Protein AF-0000000078814481 (afdb_homodimer)

Sequence (990 aa):
MPIRNRPQRLQKIQFRKLKNLENLEISFENKHITGIFGTNGSGKSTILHALACLYQPVANSTRRNFKFPNFFIPTTLDLWNGSQFTIEYEMINGAAMVPERKEYKKNRDRWSPRYQTRPHREVFYIGIDSCVPDMEIESRTSRIPLIREAYDDAVLGEKIKEKLSFIMHRNYGDFINYWNERKSYKGLTYGAVQYPSLYMGAGEQRIIKFLETIYSIPDYSLILIDELDLTLHTEALLRLMQVLNDECNTRNIQIVFTSHREELLDCNFINIRHLVNDTNGKTSICLERTTPDCIKRLTGICPKPLEIMVEDNLAEALVRKILRTHNLEQSCKVSQFGSKENSYLVGAGLLLRGETLDNTLIVLDGDVDVAEAEKRTKINRVITGTDNDSQQRRDKLLSKIKQFCLPVNRKPEEFITDELKTLDDAVHSLIPHIKATGPVQDHHDLLNTPITNSGMPEQTALAEIVTLMEHRPCWANYVAEIDDWVVDKKAELGIMPIRNRPQRLQKIQFRKLKNLENLEISFENKHITGIFGTNGSGKSTILHALACLYQPVANSTRRNFKFPNFFIPTTLDLWNGSQFTIEYEMINGAAMVPERKEYKKNRDRWSPRYQTRPHREVFYIGIDSCVPDMEIESRTSRIPLIREAYDDAVLGEKIKEKLSFIMHRNYGDFINYWNERKSYKGLTYGAVQYPSLYMGAGEQRIIKFLETIYSIPDYSLILIDELDLTLHTEALLRLMQVLNDECNTRNIQIVFTSHREELLDCNFINIRHLVNDTNGKTSICLERTTPDCIKRLTGICPKPLEIMVEDNLAEALVRKILRTHNLEQSCKVSQFGSKENSYLVGAGLLLRGETLDNTLIVLDGDVDVAEAEKRTKINRVITGTDNDSQQRRDKLLSKIKQFCLPVNRKPEEFITDELKTLDDAVHSLIPHIKATGPVQDHHDLLNTPITNSGMPEQTALAEIVTLMEHRPCWANYVAEIDDWVVDKKAELGI

InterPro domains:
  IPR003593 AAA+ ATPase domain [SM00382] (30-279)
  IPR003959 ATPase, AAA-type, core [PF13304] (108-266)
  IPR027417 P-loop containing nucleoside triphosphate hydrolase [G3DSA:3.40.50.300] (9-137)
  IPR027417 P-loop containing nucleoside triphosphate hydrolase [G3DSA:3.40.50.300] (138-286)
  IPR027417 P-loop containing nucleoside triphosphate hydrolase [SSF52540] (9-283)
  IPR038729 Rad50/SbcC-type AAA domain [PF13476] (15-67)
  IPR051396 Bacterial Antiviral Defense Nuclease [PTHR43581] (9-409)

Structure (mmCIF, N/CA/C/O backbone):
data_AF-0000000078814481-model_v1
#
loop_
_entity.id
_entity.type
_entity.pdbx_description
1 polymer 'AAA+ ATPase domain-containing protein'
#
loop_
_atom_site.group_PDB
_atom_site.id
_atom_site.type_symbol
_atom_site.label_atom_id
_atom_site.label_alt_id
_atom_site.label_comp_id
_atom_site.label_asym_id
_atom_site.label_entity_id
_atom_site.label_seq_id
_atom_site.pdbx_PDB_ins_code
_atom_site.Cartn_x
_atom_site.Cartn_y
_atom_site.Cartn_z
_atom_site.occupancy
_atom_site.B_iso_or_equiv
_atom_site.auth_seq_id
_atom_site.auth_comp_id
_atom_site.auth_asym_id
_atom_site.auth_atom_id
_atom_site.pdbx_PDB_model_num
ATOM 1 N N . MET A 1 1 ? 23.047 -20.453 -36.188 1 34.91 1 MET A N 1
ATOM 2 C CA . MET A 1 1 ? 22.078 -19.359 -36.25 1 34.91 1 MET A CA 1
ATOM 3 C C . MET A 1 1 ? 21.953 -18.672 -34.906 1 34.91 1 MET A C 1
ATOM 5 O O . MET A 1 1 ? 22 -19.328 -33.844 1 34.91 1 MET A O 1
ATOM 9 N N . PRO A 1 2 ? 22.234 -17.406 -34.938 1 45.31 2 PRO A N 1
ATOM 10 C CA . PRO A 1 2 ? 22.188 -16.734 -33.656 1 45.31 2 PRO A CA 1
ATOM 11 C C . PRO A 1 2 ? 20.969 -17.125 -32.812 1 45.31 2 PRO A C 1
ATOM 13 O O . PRO A 1 2 ? 19.844 -17.156 -33.344 1 45.31 2 PRO A O 1
ATOM 16 N N . ILE A 1 3 ? 21.172 -17.938 -31.828 1 52.88 3 ILE A N 1
ATOM 17 C CA . ILE A 1 3 ? 20.109 -18.438 -30.984 1 52.88 3 ILE A CA 1
ATOM 18 C C . ILE A 1 3 ? 19.25 -17.281 -30.484 1 52.88 3 ILE A C 1
ATOM 20 O O . ILE A 1 3 ? 19.75 -16.391 -29.781 1 52.88 3 ILE A O 1
ATOM 24 N N . ARG A 1 4 ? 18.219 -16.922 -31.344 1 60.81 4 ARG A N 1
ATOM 25 C CA . ARG A 1 4 ? 17.234 -15.883 -31.047 1 60.81 4 ARG A CA 1
ATOM 26 C C . ARG A 1 4 ? 16.312 -16.312 -29.906 1 60.81 4 ARG A C 1
ATOM 28 O O . ARG A 1 4 ? 16.266 -17.5 -29.562 1 60.81 4 ARG A O 1
ATOM 35 N N . ASN A 1 5 ? 15.953 -15.352 -29.125 1 69.31 5 ASN A N 1
ATOM 36 C CA . ASN A 1 5 ? 14.93 -15.594 -28.109 1 69.31 5 ASN A CA 1
ATOM 37 C C . ASN A 1 5 ? 13.688 -16.234 -28.719 1 69.31 5 ASN A C 1
ATOM 39 O O . ASN A 1 5 ? 12.836 -15.547 -29.281 1 69.31 5 ASN A O 1
ATOM 43 N N . ARG A 1 6 ? 13.594 -17.594 -28.703 1 80.44 6 ARG A N 1
ATOM 44 C CA . ARG A 1 6 ? 12.555 -18.391 -29.344 1 80.44 6 ARG A CA 1
ATOM 45 C C . ARG A 1 6 ? 11.258 -18.328 -28.547 1 80.44 6 ARG A C 1
ATOM 47 O O . ARG A 1 6 ? 11.266 -18.031 -27.359 1 80.44 6 ARG A O 1
ATOM 54 N N . PRO A 1 7 ? 10.242 -18.531 -29.281 1 88.12 7 PRO A N 1
ATOM 55 C CA . PRO A 1 7 ? 8.961 -18.578 -28.578 1 88.12 7 PRO A CA 1
ATOM 56 C C . PRO A 1 7 ? 8.938 -19.625 -27.453 1 88.12 7 PRO A C 1
ATOM 58 O O . PRO A 1 7 ? 9.273 -20.781 -27.688 1 88.12 7 PRO A O 1
ATOM 61 N N . GLN A 1 8 ? 8.695 -19.156 -26.234 1 91.38 8 GLN A N 1
ATOM 62 C CA . GLN A 1 8 ? 8.648 -20.031 -25.078 1 91.38 8 GLN A CA 1
ATOM 63 C C . GLN A 1 8 ? 7.816 -19.406 -23.953 1 91.38 8 GLN A C 1
ATOM 65 O O . GLN A 1 8 ? 7.535 -18.203 -23.984 1 91.38 8 GLN A O 1
ATOM 70 N N . ARG A 1 9 ? 7.434 -20.297 -23.031 1 94.25 9 ARG A N 1
ATOM 71 C CA . ARG A 1 9 ? 6.621 -19.844 -21.906 1 94.25 9 ARG A CA 1
ATOM 72 C C . ARG A 1 9 ? 6.824 -20.734 -20.688 1 94.25 9 ARG A C 1
ATOM 74 O O . ARG A 1 9 ? 6.816 -21.953 -20.797 1 94.25 9 ARG A O 1
ATOM 81 N N . LEU A 1 10 ? 7.113 -20.094 -19.625 1 96.62 10 LEU A N 1
ATOM 82 C CA . LEU A 1 10 ? 7.168 -20.812 -18.359 1 96.62 10 LEU A CA 1
ATOM 83 C C . LEU A 1 10 ? 5.766 -21.141 -17.859 1 96.62 10 LEU A C 1
ATOM 85 O O . LEU A 1 10 ? 4.91 -20.25 -17.766 1 96.62 10 LEU A O 1
ATOM 89 N N . GLN A 1 11 ? 5.57 -22.375 -17.516 1 95.06 11 GLN A N 1
ATOM 90 C CA . GLN A 1 11 ? 4.227 -22.812 -17.156 1 95.06 11 GLN A CA 1
ATOM 91 C C . GLN A 1 11 ? 4.098 -23.016 -15.641 1 95.06 11 GLN A C 1
ATOM 93 O O . GLN A 1 11 ? 3.098 -22.625 -15.039 1 95.06 11 GLN A O 1
ATOM 98 N N . LYS A 1 12 ? 5.105 -23.703 -15.156 1 95 12 LYS A N 1
ATOM 99 C CA . LYS A 1 12 ? 5 -24.062 -13.75 1 95 12 LYS A CA 1
ATOM 100 C C . LYS A 1 12 ? 6.383 -24.234 -13.125 1 95 12 LYS A C 1
ATOM 102 O O . LYS A 1 12 ? 7.348 -24.547 -13.82 1 95 12 LYS A O 1
ATOM 107 N N . ILE A 1 13 ? 6.398 -23.984 -11.852 1 95.94 13 ILE A N 1
ATOM 108 C CA . ILE A 1 13 ? 7.574 -24.328 -11.055 1 95.94 13 ILE A CA 1
ATOM 109 C C . ILE A 1 13 ? 7.148 -25.062 -9.797 1 95.94 13 ILE A C 1
ATOM 111 O O . ILE A 1 13 ? 6.141 -24.734 -9.172 1 95.94 13 ILE A O 1
ATOM 115 N N . GLN A 1 14 ? 7.832 -26.109 -9.492 1 94.62 14 GLN A N 1
ATOM 116 C CA . GLN A 1 14 ? 7.555 -26.922 -8.312 1 94.62 14 GLN A CA 1
ATOM 117 C C . GLN A 1 14 ? 8.773 -27 -7.398 1 94.62 14 GLN A C 1
ATOM 119 O O . GLN A 1 14 ? 9.805 -27.562 -7.773 1 94.62 14 GLN A O 1
ATOM 124 N N . PHE A 1 15 ? 8.609 -26.484 -6.227 1 93.69 15 PHE A N 1
ATOM 125 C CA . PHE A 1 15 ? 9.688 -26.531 -5.238 1 93.69 15 PHE A CA 1
ATOM 126 C C . PHE A 1 15 ? 9.539 -27.75 -4.336 1 93.69 15 PHE A C 1
ATOM 128 O O . PHE A 1 15 ? 8.508 -27.922 -3.674 1 93.69 15 PHE A O 1
ATOM 135 N N . ARG A 1 16 ? 10.477 -28.594 -4.309 1 91.88 16 ARG A N 1
ATOM 136 C CA . ARG A 1 16 ? 10.562 -29.594 -3.258 1 91.88 16 ARG A CA 1
ATOM 137 C C . ARG A 1 16 ? 11.117 -29 -1.969 1 91.88 16 ARG A C 1
ATOM 139 O O . ARG A 1 16 ? 10.531 -29.172 -0.897 1 91.88 16 ARG A O 1
ATOM 146 N N . LYS A 1 17 ? 12.25 -28.344 -2.201 1 90.81 17 LYS A N 1
ATOM 147 C CA . LYS A 1 17 ? 12.867 -27.641 -1.073 1 90.81 17 LYS A CA 1
ATOM 148 C C . LYS A 1 17 ? 13.766 -26.516 -1.55 1 90.81 17 LYS A C 1
ATOM 150 O O . LYS A 1 17 ? 14.609 -26.703 -2.424 1 90.81 17 LYS A O 1
ATOM 155 N N . LEU A 1 18 ? 13.57 -25.375 -0.99 1 91.5 18 LEU A N 1
ATOM 156 C CA . LEU A 1 18 ? 14.422 -24.203 -1.181 1 91.5 18 LEU A CA 1
ATOM 157 C C . LEU A 1 18 ? 14.164 -23.156 -0.099 1 91.5 18 LEU A C 1
ATOM 159 O O . LEU A 1 18 ? 13.109 -22.516 -0.085 1 91.5 18 LEU A O 1
ATOM 163 N N . LYS A 1 19 ? 15.094 -22.969 0.7 1 87.31 19 LYS A N 1
ATOM 164 C CA . LYS A 1 19 ? 14.93 -22.062 1.837 1 87.31 19 LYS A CA 1
ATOM 165 C C . LYS A 1 19 ? 13.672 -22.406 2.627 1 87.31 19 LYS A C 1
ATOM 167 O O . LYS A 1 19 ? 13.516 -23.516 3.117 1 87.31 19 LYS A O 1
ATOM 172 N N . ASN A 1 20 ? 12.727 -21.453 2.646 1 81.06 20 ASN A N 1
ATOM 173 C CA . ASN A 1 20 ? 11.516 -21.688 3.424 1 81.06 20 ASN A CA 1
ATOM 174 C C . ASN A 1 20 ? 10.383 -22.219 2.551 1 81.06 20 ASN A C 1
ATOM 176 O O . ASN A 1 20 ? 9.25 -22.359 3.016 1 81.06 20 ASN A O 1
ATOM 180 N N . LEU A 1 21 ? 10.719 -22.516 1.356 1 87.69 21 LEU A N 1
ATOM 181 C CA . LEU A 1 21 ? 9.742 -23.094 0.438 1 87.69 21 LEU A CA 1
ATOM 182 C C . LEU A 1 21 ? 9.812 -24.609 0.45 1 87.69 21 LEU A C 1
ATOM 184 O O . LEU A 1 21 ? 10.852 -25.203 0.132 1 87.69 21 LEU A O 1
ATOM 188 N N . GLU A 1 22 ? 8.758 -25.188 0.791 1 85.06 22 GLU A N 1
ATOM 189 C CA . GLU A 1 22 ? 8.695 -26.641 0.836 1 85.06 22 GLU A CA 1
ATOM 190 C C . GLU A 1 22 ? 7.434 -27.172 0.16 1 85.06 22 GLU A C 1
ATOM 192 O O . GLU A 1 22 ? 6.324 -26.781 0.523 1 85.06 22 GLU A O 1
ATOM 197 N N . ASN A 1 23 ? 7.621 -28.016 -0.829 1 83.31 23 ASN A N 1
ATOM 198 C CA . ASN A 1 23 ? 6.531 -28.656 -1.556 1 83.31 23 ASN A CA 1
ATOM 199 C C . ASN A 1 23 ? 5.516 -27.641 -2.059 1 83.31 23 ASN A C 1
ATOM 201 O O . ASN A 1 23 ? 4.32 -27.75 -1.774 1 83.31 23 ASN A O 1
ATOM 205 N N . LEU A 1 24 ? 6.02 -26.719 -2.756 1 86.44 24 LEU A N 1
ATOM 206 C CA . LEU A 1 24 ? 5.207 -25.625 -3.266 1 86.44 24 LEU A CA 1
ATOM 207 C C . LEU A 1 24 ? 5.164 -25.641 -4.789 1 86.44 24 LEU A C 1
ATOM 209 O O . LEU A 1 24 ? 6.191 -25.828 -5.441 1 86.44 24 LEU A O 1
ATOM 213 N N . GLU A 1 25 ? 3.988 -25.547 -5.289 1 88.06 25 GLU A N 1
ATOM 214 C CA . GLU A 1 25 ? 3.807 -25.438 -6.734 1 88.06 25 GLU A CA 1
ATOM 215 C C . GLU A 1 25 ? 3.188 -24.094 -7.113 1 88.06 25 GLU A C 1
ATOM 217 O O . GLU A 1 25 ? 2.252 -23.625 -6.461 1 88.06 25 GLU A O 1
ATOM 222 N N . ILE A 1 26 ? 3.762 -23.469 -8.102 1 91.31 26 ILE A N 1
ATOM 223 C CA . ILE A 1 26 ? 3.232 -22.203 -8.609 1 91.31 26 ILE A CA 1
ATOM 224 C C . ILE A 1 26 ? 2.98 -22.328 -10.109 1 91.31 26 ILE A C 1
ATOM 226 O O . ILE A 1 26 ? 3.881 -22.688 -10.875 1 91.31 26 ILE A O 1
ATOM 230 N N . SER A 1 27 ? 1.81 -22 -10.5 1 90.88 27 SER A N 1
ATOM 231 C CA . SER A 1 27 ? 1.449 -22.016 -11.914 1 90.88 27 SER A CA 1
ATOM 232 C C . SER A 1 27 ? 1.473 -20.609 -12.516 1 90.88 27 SER A C 1
ATOM 234 O O . SER A 1 27 ? 1.022 -19.656 -11.883 1 90.88 27 SER A O 1
ATOM 236 N N . PHE A 1 28 ? 2.09 -20.484 -13.648 1 93.56 28 PHE A N 1
ATOM 237 C CA . PHE A 1 28 ? 2.139 -19.219 -14.367 1 93.56 28 PHE A CA 1
ATOM 238 C C . PHE A 1 28 ? 1.209 -19.234 -15.57 1 93.56 28 PHE A C 1
ATOM 240 O O . PHE A 1 28 ? 1.354 -18.422 -16.484 1 93.56 28 PHE A O 1
ATOM 247 N N . GLU A 1 29 ? 0.263 -20.094 -15.555 1 78.56 29 GLU A N 1
ATOM 248 C CA . GLU A 1 29 ? -0.56 -20.344 -16.734 1 78.56 29 GLU A CA 1
ATOM 249 C C . GLU A 1 29 ? -1.595 -19.234 -16.938 1 78.56 29 GLU A C 1
ATOM 251 O O . GLU A 1 29 ? -1.829 -18.438 -16.031 1 78.56 29 GLU A O 1
ATOM 256 N N . ASN A 1 30 ? -2.031 -18.984 -18.172 1 78.44 30 ASN A N 1
ATOM 257 C CA . ASN A 1 30 ? -3.211 -18.25 -18.641 1 78.44 30 ASN A CA 1
ATOM 258 C C . ASN A 1 30 ? -2.936 -16.766 -18.766 1 78.44 30 ASN A C 1
ATOM 260 O O . ASN A 1 30 ? -3.611 -16.062 -19.531 1 78.44 30 ASN A O 1
ATOM 264 N N . LYS A 1 31 ? -1.973 -16.266 -17.922 1 90.56 31 LYS A N 1
ATOM 265 C CA . LYS A 1 31 ? -1.727 -14.828 -17.984 1 90.56 31 LYS A CA 1
ATOM 266 C C . LYS A 1 31 ? -0.24 -14.531 -18.172 1 90.56 31 LYS A C 1
ATOM 268 O O . LYS A 1 31 ? 0.609 -15.344 -17.812 1 90.56 31 LYS A O 1
ATOM 273 N N . HIS A 1 32 ? 0.032 -13.414 -18.75 1 95.94 32 HIS A N 1
ATOM 274 C CA . HIS A 1 32 ? 1.415 -13.016 -18.984 1 95.94 32 HIS A CA 1
ATOM 275 C C . HIS A 1 32 ? 2.033 -12.406 -17.734 1 95.94 32 HIS A C 1
ATOM 277 O O . HIS A 1 32 ? 3.256 -12.414 -17.578 1 95.94 32 HIS A O 1
ATOM 283 N N . ILE A 1 33 ? 1.183 -11.891 -16.938 1 97.56 33 ILE A N 1
ATOM 284 C CA . ILE A 1 33 ? 1.671 -11.242 -15.727 1 97.56 33 ILE A CA 1
ATOM 285 C C . ILE A 1 33 ? 1.228 -12.047 -14.5 1 97.56 33 ILE A C 1
ATOM 287 O O . ILE A 1 33 ? 0.04 -12.336 -14.336 1 97.56 33 ILE A O 1
ATOM 291 N N . THR A 1 34 ? 2.174 -12.461 -13.695 1 96.75 34 THR A N 1
ATOM 292 C CA . THR A 1 34 ? 1.896 -13.172 -12.445 1 96.75 34 THR A CA 1
ATOM 293 C C . THR A 1 34 ? 2.379 -12.359 -11.25 1 96.75 34 THR A C 1
ATOM 295 O O . THR A 1 34 ? 3.518 -11.883 -11.227 1 96.75 34 THR A O 1
ATOM 298 N N . GLY A 1 35 ? 1.509 -12.109 -10.352 1 95.38 35 GLY A N 1
ATOM 299 C CA . GLY A 1 35 ? 1.856 -11.453 -9.094 1 95.38 35 GLY A CA 1
ATOM 300 C C . GLY A 1 35 ? 1.921 -12.414 -7.926 1 95.38 35 GLY A C 1
ATOM 301 O O . GLY A 1 35 ? 0.974 -13.164 -7.676 1 95.38 35 GLY A O 1
ATOM 302 N N . ILE A 1 36 ? 3.018 -12.445 -7.223 1 93.88 36 ILE A N 1
ATOM 303 C CA . ILE A 1 36 ? 3.209 -13.266 -6.031 1 93.88 36 ILE A CA 1
ATOM 304 C C . ILE A 1 36 ? 3.016 -12.406 -4.781 1 93.88 36 ILE A C 1
ATOM 306 O O . ILE A 1 36 ? 3.736 -11.43 -4.57 1 93.88 36 ILE A O 1
ATOM 310 N N . PHE A 1 37 ? 2.064 -12.766 -3.996 1 89.12 37 PHE A N 1
ATOM 311 C CA . PHE A 1 37 ? 1.731 -12.047 -2.771 1 89.12 37 PHE A CA 1
ATOM 312 C C . PHE A 1 37 ? 1.938 -12.93 -1.55 1 89.12 37 PHE A C 1
ATOM 314 O O . PHE A 1 37 ? 1.994 -14.156 -1.668 1 89.12 37 PHE A O 1
ATOM 321 N N . GLY A 1 38 ? 2.059 -12.281 -0.408 1 85.38 38 GLY A N 1
ATOM 322 C CA . GLY A 1 38 ? 2.268 -12.984 0.85 1 85.38 38 GLY A CA 1
ATOM 323 C C . GLY A 1 38 ? 2.83 -12.094 1.941 1 85.38 38 GLY A C 1
ATOM 324 O O . GLY A 1 38 ? 3.271 -10.969 1.672 1 85.38 38 GLY A O 1
ATOM 325 N N . THR A 1 39 ? 2.855 -12.609 3.102 1 83.88 39 THR A N 1
ATOM 326 C CA . THR A 1 39 ? 3.396 -11.859 4.23 1 83.88 39 THR A CA 1
ATOM 327 C C . THR A 1 39 ? 4.918 -11.797 4.156 1 83.88 39 THR A C 1
ATOM 329 O O . THR A 1 39 ? 5.531 -12.43 3.297 1 83.88 39 THR A O 1
ATOM 332 N N . ASN A 1 40 ? 5.473 -11.008 5.02 1 85.56 40 ASN A N 1
ATOM 333 C CA . ASN A 1 40 ? 6.93 -10.93 5.062 1 85.56 40 ASN A CA 1
ATOM 334 C C . ASN A 1 40 ? 7.551 -12.266 5.438 1 85.56 40 ASN A C 1
ATOM 336 O O . ASN A 1 40 ? 7.09 -12.938 6.363 1 85.56 40 ASN A O 1
ATOM 340 N N . GLY A 1 41 ? 8.484 -12.672 4.652 1 83.62 41 GLY A N 1
ATOM 341 C CA . GLY A 1 41 ? 9.18 -13.914 4.941 1 83.62 41 GLY A CA 1
ATOM 342 C C . GLY A 1 41 ? 8.5 -15.133 4.336 1 83.62 41 GLY A C 1
ATOM 343 O O . GLY A 1 41 ? 8.914 -16.266 4.586 1 83.62 41 GLY A O 1
ATOM 344 N N . SER A 1 42 ? 7.559 -14.938 3.531 1 85.31 42 SER A N 1
ATOM 345 C CA . SER A 1 42 ? 6.816 -16.062 2.969 1 85.31 42 SER A CA 1
ATOM 346 C C . SER A 1 42 ? 7.59 -16.719 1.832 1 85.31 42 SER A C 1
ATOM 348 O O . SER A 1 42 ? 7.258 -17.828 1.407 1 85.31 42 SER A O 1
ATOM 350 N N . GLY A 1 43 ? 8.57 -16.031 1.28 1 90.88 43 GLY A N 1
ATOM 351 C CA . GLY A 1 43 ? 9.398 -16.625 0.248 1 90.88 43 GLY A CA 1
ATOM 352 C C . GLY A 1 43 ? 9.211 -15.992 -1.115 1 90.88 43 GLY A C 1
ATOM 353 O O . GLY A 1 43 ? 9.672 -16.531 -2.125 1 90.88 43 GLY A O 1
ATOM 354 N N . LYS A 1 44 ? 8.57 -14.844 -1.187 1 93.69 44 LYS A N 1
ATOM 355 C CA . LYS A 1 44 ? 8.289 -14.172 -2.449 1 93.69 44 LYS A CA 1
ATOM 356 C C . LYS A 1 44 ? 9.57 -13.914 -3.236 1 93.69 44 LYS A C 1
ATOM 358 O O . LYS A 1 44 ? 9.664 -14.266 -4.414 1 93.69 44 LYS A O 1
ATOM 363 N N . SER A 1 45 ? 10.57 -13.305 -2.586 1 95.12 45 SER A N 1
ATOM 364 C CA . SER A 1 45 ? 11.82 -12.977 -3.262 1 95.12 45 SER A CA 1
ATOM 365 C C . SER A 1 45 ? 12.594 -14.234 -3.641 1 95.12 45 SER A C 1
ATOM 367 O O . SER A 1 45 ? 13.258 -14.273 -4.68 1 95.12 45 SER A O 1
ATOM 369 N N . THR A 1 46 ? 12.5 -15.266 -2.816 1 94.25 46 THR A N 1
ATOM 370 C CA . THR A 1 46 ? 13.164 -16.531 -3.094 1 94.25 46 THR A CA 1
ATOM 371 C C . THR A 1 46 ? 12.688 -17.109 -4.422 1 94.25 46 THR A C 1
ATOM 373 O O . THR A 1 46 ? 13.492 -17.625 -5.207 1 94.25 46 THR A O 1
ATOM 376 N N . ILE A 1 47 ? 11.43 -17.031 -4.602 1 96.38 47 ILE A N 1
ATOM 377 C CA . ILE A 1 47 ? 10.852 -17.547 -5.844 1 96.38 47 ILE A CA 1
ATOM 378 C C . ILE A 1 47 ? 11.422 -16.766 -7.031 1 96.38 47 ILE A C 1
ATOM 380 O O . ILE A 1 47 ? 11.828 -17.359 -8.031 1 96.38 47 ILE A O 1
ATOM 384 N N . LEU A 1 48 ? 11.477 -15.477 -6.938 1 97.56 48 LEU A N 1
ATOM 385 C CA . LEU A 1 48 ? 12 -14.648 -8.016 1 97.56 48 LEU A CA 1
ATOM 386 C C . LEU A 1 48 ? 13.469 -14.977 -8.289 1 97.56 48 LEU A C 1
ATOM 388 O O . LEU A 1 48 ? 13.891 -15.031 -9.453 1 97.56 48 LEU A O 1
ATOM 392 N N . HIS A 1 49 ? 14.188 -15.18 -7.227 1 96.44 49 HIS A N 1
ATOM 393 C CA . HIS A 1 49 ? 15.609 -15.5 -7.359 1 96.44 49 HIS A CA 1
ATOM 394 C C . HIS A 1 49 ? 15.805 -16.844 -8.07 1 96.44 49 HIS A C 1
ATOM 396 O O . HIS A 1 49 ? 16.688 -16.969 -8.914 1 96.44 49 HIS A O 1
ATOM 402 N N . ALA A 1 50 ? 15.008 -17.766 -7.73 1 96.75 50 ALA A N 1
ATOM 403 C CA . ALA A 1 50 ? 15.062 -19.062 -8.406 1 96.75 50 ALA A CA 1
ATOM 404 C C . ALA A 1 50 ? 14.766 -18.922 -9.898 1 96.75 50 ALA A C 1
ATOM 406 O O . ALA A 1 50 ? 15.477 -19.469 -10.734 1 96.75 50 ALA A O 1
ATOM 407 N N . LEU A 1 51 ? 13.766 -18.141 -10.164 1 97.62 51 LEU A N 1
ATOM 408 C CA . LEU A 1 51 ? 13.367 -17.938 -11.555 1 97.62 51 LEU A CA 1
ATOM 409 C C . LEU A 1 51 ? 14.477 -17.25 -12.344 1 97.62 51 LEU A C 1
ATOM 411 O O . LEU A 1 51 ? 14.672 -17.547 -13.531 1 97.62 51 LEU A O 1
ATOM 415 N N . ALA A 1 52 ? 15.156 -16.375 -11.719 1 96.75 52 ALA A N 1
ATOM 416 C CA . ALA A 1 52 ? 16.219 -15.641 -12.375 1 96.75 52 ALA A CA 1
ATOM 417 C C . ALA A 1 52 ? 17.344 -16.578 -12.836 1 96.75 52 ALA A C 1
ATOM 419 O O . ALA A 1 52 ? 18.016 -16.312 -13.836 1 96.75 52 ALA A O 1
ATOM 420 N N . CYS A 1 53 ? 17.516 -17.688 -12.195 1 95.62 53 CYS A N 1
ATOM 421 C CA . CYS A 1 53 ? 18.656 -18.562 -12.43 1 95.62 53 CYS A CA 1
ATOM 422 C C . CYS A 1 53 ? 18.281 -19.688 -13.391 1 95.62 53 CYS A C 1
ATOM 424 O O . CYS A 1 53 ? 19.109 -20.531 -13.727 1 95.62 53 CYS A O 1
ATOM 426 N N . LEU A 1 54 ? 17.094 -19.703 -13.914 1 95.75 54 LEU A N 1
ATOM 427 C CA . LEU A 1 54 ? 16.578 -20.844 -14.688 1 95.75 54 LEU A CA 1
ATOM 428 C C . LEU A 1 54 ? 17.234 -20.891 -16.062 1 95.75 54 LEU A C 1
ATOM 430 O O . LEU A 1 54 ? 17.375 -21.969 -16.641 1 95.75 54 LEU A O 1
ATOM 434 N N . TYR A 1 55 ? 17.578 -19.703 -16.562 1 94.38 55 TYR A N 1
ATOM 435 C CA . TYR A 1 55 ? 17.906 -19.625 -17.984 1 94.38 55 TYR A CA 1
ATOM 436 C C . TYR A 1 55 ? 19.312 -19.062 -18.188 1 94.38 55 TYR A C 1
ATOM 438 O O . TYR A 1 55 ? 19.922 -18.547 -17.25 1 94.38 55 TYR A O 1
ATOM 446 N N . GLN A 1 56 ? 19.844 -19.25 -19.344 1 93 56 GLN A N 1
ATOM 447 C CA . GLN A 1 56 ? 21.047 -18.562 -19.828 1 93 56 GLN A CA 1
ATOM 448 C C . GLN A 1 56 ? 20.703 -17.625 -20.984 1 93 56 GLN A C 1
ATOM 450 O O . GLN A 1 56 ? 19.766 -17.875 -21.75 1 93 56 GLN A O 1
ATOM 455 N N . PRO A 1 57 ? 21.438 -16.562 -21.016 1 91.69 57 PRO A N 1
ATOM 456 C CA . PRO A 1 57 ? 21.156 -15.633 -22.109 1 91.69 57 PRO A CA 1
ATOM 457 C C . PRO A 1 57 ? 21.422 -16.234 -23.484 1 91.69 57 PRO A C 1
ATOM 459 O O . PRO A 1 57 ? 22.156 -17.219 -23.594 1 91.69 57 PRO A O 1
ATOM 462 N N . VAL A 1 58 ? 20.766 -15.648 -24.453 1 87.31 58 VAL A N 1
ATOM 463 C CA . VAL A 1 58 ? 20.969 -16.094 -25.828 1 87.31 58 VAL A CA 1
ATOM 464 C C . VAL A 1 58 ? 22.375 -15.719 -26.281 1 87.31 58 VAL A C 1
ATOM 466 O O . VAL A 1 58 ? 23.031 -14.867 -25.672 1 87.31 58 VAL A O 1
ATOM 469 N N . ALA A 1 59 ? 22.812 -16.344 -27.297 1 78.19 59 ALA A N 1
ATOM 470 C CA . ALA A 1 59 ? 24.172 -16.156 -27.797 1 78.19 59 ALA A CA 1
ATOM 471 C C . ALA A 1 59 ? 24.406 -14.695 -28.188 1 78.19 59 ALA A C 1
ATOM 473 O O . ALA A 1 59 ? 23.547 -14.055 -28.781 1 78.19 59 ALA A O 1
ATOM 474 N N . ASN A 1 60 ? 25.484 -14.023 -27.781 1 72.88 60 ASN A N 1
ATOM 475 C CA . ASN A 1 60 ? 25.906 -12.664 -28.094 1 72.88 60 ASN A CA 1
ATOM 476 C C . ASN A 1 60 ? 25.141 -11.625 -27.297 1 72.88 60 ASN A C 1
ATOM 478 O O . ASN A 1 60 ? 25.125 -10.445 -27.641 1 72.88 60 ASN A O 1
ATOM 482 N N . SER A 1 61 ? 24.375 -12.25 -26.391 1 78.56 61 SER A N 1
ATOM 483 C CA . SER A 1 61 ? 23.672 -11.297 -25.547 1 78.56 61 SER A CA 1
ATOM 484 C C . SER A 1 61 ? 24.625 -10.609 -24.562 1 78.56 61 SER A C 1
ATOM 486 O O . SER A 1 61 ? 25.578 -11.227 -24.078 1 78.56 61 SER A O 1
ATOM 488 N N . THR A 1 62 ? 24.484 -9.352 -24.375 1 71.94 62 THR A N 1
ATOM 489 C CA . THR A 1 62 ? 25.281 -8.586 -23.422 1 71.94 62 THR A CA 1
ATOM 490 C C . THR A 1 62 ? 24.609 -8.562 -22.062 1 71.94 62 THR A C 1
ATOM 492 O O . THR A 1 62 ? 25.125 -7.938 -21.125 1 71.94 62 THR A O 1
ATOM 495 N N . ARG A 1 63 ? 23.688 -9.375 -22.016 1 77 63 ARG A N 1
ATOM 496 C CA . ARG A 1 63 ? 22.922 -9.305 -20.766 1 77 63 ARG A CA 1
ATOM 497 C C . ARG A 1 63 ? 23.531 -10.227 -19.719 1 77 63 ARG A C 1
ATOM 499 O O . ARG A 1 63 ? 24.312 -11.125 -20.031 1 77 63 ARG A O 1
ATOM 506 N N . ARG A 1 64 ? 23.109 -9.938 -18.531 1 83.5 64 ARG A N 1
ATOM 507 C CA . ARG A 1 64 ? 23.688 -10.633 -17.391 1 83.5 64 ARG A CA 1
ATOM 508 C C . ARG A 1 64 ? 23.203 -12.078 -17.328 1 83.5 64 ARG A C 1
ATOM 510 O O . ARG A 1 64 ? 22.031 -12.352 -17.547 1 83.5 64 ARG A O 1
ATOM 517 N N . ASN A 1 65 ? 24.094 -12.953 -17.203 1 90.38 65 ASN A N 1
ATOM 518 C CA . ASN A 1 65 ? 23.812 -14.359 -16.938 1 90.38 65 ASN A CA 1
ATOM 519 C C . ASN A 1 65 ? 23.703 -14.633 -15.438 1 90.38 65 ASN A C 1
ATOM 521 O O . ASN A 1 65 ? 24.703 -14.867 -14.766 1 90.38 65 ASN A O 1
ATOM 525 N N . PHE A 1 66 ? 22.5 -14.641 -14.984 1 91.88 66 PHE A N 1
ATOM 526 C CA . PHE A 1 66 ? 22.266 -14.828 -13.555 1 91.88 66 PHE A CA 1
ATOM 527 C C . PHE A 1 66 ? 22.578 -16.266 -13.141 1 91.88 66 PHE A C 1
ATOM 529 O O . PHE A 1 66 ? 22.078 -17.203 -13.742 1 91.88 66 PHE A O 1
ATOM 536 N N . LYS A 1 67 ? 23.422 -16.328 -12.156 1 92.38 67 LYS A N 1
ATOM 537 C CA . LYS A 1 67 ? 23.781 -17.625 -11.578 1 92.38 67 LYS A CA 1
ATOM 538 C C . LYS A 1 67 ? 23.297 -17.734 -10.133 1 92.38 67 LYS A C 1
ATOM 540 O O . LYS A 1 67 ? 22.938 -16.719 -9.516 1 92.38 67 LYS A O 1
ATOM 545 N N . PHE A 1 68 ? 23.266 -18.938 -9.664 1 92.56 68 PHE A N 1
ATOM 546 C CA . PHE A 1 68 ? 22.703 -19.188 -8.344 1 92.56 68 PHE A CA 1
ATOM 547 C C . PHE A 1 68 ? 23.453 -18.406 -7.273 1 92.56 68 PHE A C 1
ATOM 549 O O . PHE A 1 68 ? 22.828 -17.828 -6.375 1 92.56 68 PHE A O 1
ATOM 556 N N . PRO A 1 69 ? 24.766 -18.281 -7.316 1 90.19 69 PRO A N 1
ATOM 557 C CA . PRO A 1 69 ? 25.484 -17.562 -6.262 1 90.19 69 PRO A CA 1
ATOM 558 C C . PRO A 1 69 ? 25.172 -16.062 -6.25 1 90.19 69 PRO A C 1
ATOM 560 O O . PRO A 1 69 ? 25.469 -15.375 -5.273 1 90.19 69 PRO A O 1
ATOM 563 N N . ASN A 1 70 ? 24.609 -15.57 -7.34 1 90.81 70 ASN A N 1
ATOM 564 C CA . ASN A 1 70 ? 24.219 -14.164 -7.363 1 90.81 70 ASN A CA 1
ATOM 565 C C . ASN A 1 70 ? 23.094 -13.875 -6.359 1 90.81 70 ASN A C 1
ATOM 567 O O . ASN A 1 70 ? 22.984 -12.75 -5.852 1 90.81 70 ASN A O 1
ATOM 571 N N . PHE A 1 71 ? 22.266 -14.914 -6.145 1 91.75 71 PHE A N 1
ATOM 572 C CA . PHE A 1 71 ? 21.109 -14.719 -5.289 1 91.75 71 PHE A CA 1
ATOM 573 C C . PHE A 1 71 ? 21.188 -15.602 -4.051 1 91.75 71 PHE A C 1
ATOM 575 O O . PHE A 1 71 ? 20.672 -15.242 -2.99 1 91.75 71 PHE A O 1
ATOM 582 N N . PHE A 1 72 ? 21.734 -16.703 -4.227 1 91.44 72 PHE A N 1
ATOM 583 C CA . PHE A 1 72 ? 21.938 -17.672 -3.15 1 91.44 72 PHE A CA 1
ATOM 584 C C . PHE A 1 72 ? 23.406 -17.781 -2.785 1 91.44 72 PHE A C 1
ATOM 586 O O . PHE A 1 72 ? 24.031 -18.828 -2.986 1 91.44 72 PHE A O 1
ATOM 593 N N . ILE A 1 73 ? 23.828 -16.781 -2.154 1 89.06 73 ILE A N 1
ATOM 594 C CA . ILE A 1 73 ? 25.25 -16.625 -1.858 1 89.06 73 ILE A CA 1
ATOM 595 C C . ILE A 1 73 ? 25.703 -17.75 -0.922 1 89.06 73 ILE A C 1
ATOM 597 O O . ILE A 1 73 ? 25.109 -17.953 0.142 1 89.06 73 ILE A O 1
ATOM 601 N N . PRO A 1 74 ? 26.719 -18.422 -1.331 1 88.5 74 PRO A N 1
ATOM 602 C CA . PRO A 1 74 ? 27.203 -19.484 -0.458 1 88.5 74 PRO A CA 1
ATOM 603 C C . PRO A 1 74 ? 27.953 -18.953 0.759 1 88.5 74 PRO A C 1
ATOM 605 O O . PRO A 1 74 ? 28.766 -18.031 0.635 1 88.5 74 PRO A O 1
ATOM 608 N N . THR A 1 75 ? 27.641 -19.453 1.834 1 87.38 75 THR A N 1
ATOM 609 C CA . THR A 1 75 ? 28.344 -19.141 3.072 1 87.38 75 THR A CA 1
ATOM 610 C C . THR A 1 75 ? 28.734 -20.406 3.824 1 87.38 75 THR A C 1
ATOM 612 O O . THR A 1 75 ? 28.453 -21.516 3.365 1 87.38 75 THR A O 1
ATOM 615 N N . THR A 1 76 ? 29.375 -20.219 4.945 1 86.75 76 THR A N 1
ATOM 616 C CA . THR A 1 76 ? 29.828 -21.359 5.754 1 86.75 76 THR A CA 1
ATOM 617 C C . THR A 1 76 ? 28.641 -22.078 6.387 1 86.75 76 THR A C 1
ATOM 619 O O . THR A 1 76 ? 28.781 -23.203 6.871 1 86.75 76 THR A O 1
ATOM 622 N N . LEU A 1 77 ? 27.516 -21.484 6.348 1 83.5 77 LEU A N 1
ATOM 623 C CA . LEU A 1 77 ? 26.328 -22.094 6.961 1 83.5 77 LEU A CA 1
ATOM 624 C C . LEU A 1 77 ? 25.734 -23.156 6.043 1 83.5 77 LEU A C 1
ATOM 626 O O . LEU A 1 77 ? 24.953 -24 6.492 1 83.5 77 LEU A O 1
ATOM 630 N N . ASP A 1 78 ? 26 -23.156 4.777 1 77.5 78 ASP A N 1
ATOM 631 C CA . ASP A 1 78 ? 25.609 -24.156 3.777 1 77.5 78 ASP A CA 1
ATOM 632 C C . ASP A 1 78 ? 24.109 -24.422 3.838 1 77.5 78 ASP A C 1
ATOM 634 O O . ASP A 1 78 ? 23.688 -25.578 3.904 1 77.5 78 ASP A O 1
ATOM 638 N N . LEU A 1 79 ? 23.359 -23.453 3.82 1 79.69 79 LEU A N 1
ATOM 639 C CA . LEU A 1 79 ? 21.922 -23.562 4.043 1 79.69 79 LEU A CA 1
ATOM 640 C C . LEU A 1 79 ? 21.203 -23.984 2.77 1 79.69 79 LEU A C 1
ATOM 642 O O . LEU A 1 79 ? 20.031 -24.375 2.812 1 79.69 79 LEU A O 1
ATOM 646 N N . TRP A 1 80 ? 21.906 -23.984 1.656 1 85.44 80 TRP A N 1
ATOM 647 C CA . TRP A 1 80 ? 21.234 -24.25 0.387 1 85.44 80 TRP A CA 1
ATOM 648 C C . TRP A 1 80 ? 21.344 -25.734 0.022 1 85.44 80 TRP A C 1
ATOM 650 O O . TRP A 1 80 ? 20.703 -26.188 -0.933 1 85.44 80 TRP A O 1
ATOM 660 N N . ASN A 1 81 ? 22.109 -26.453 0.745 1 85.88 81 ASN A N 1
ATOM 661 C CA . ASN A 1 81 ? 22.266 -27.875 0.453 1 85.88 81 ASN A CA 1
ATOM 662 C C . ASN A 1 81 ? 20.922 -28.609 0.559 1 85.88 81 ASN A C 1
ATOM 664 O O . ASN A 1 81 ? 20.156 -28.359 1.479 1 85.88 81 ASN A O 1
ATOM 668 N N . GLY A 1 82 ? 20.656 -29.406 -0.479 1 87.44 82 GLY A N 1
ATOM 669 C CA . GLY A 1 82 ? 19.422 -30.172 -0.485 1 87.44 82 GLY A CA 1
ATOM 670 C C . GLY A 1 82 ? 18.297 -29.469 -1.213 1 87.44 82 GLY A C 1
ATOM 671 O O . GLY A 1 82 ? 17.203 -30.031 -1.38 1 87.44 82 GLY A O 1
ATOM 672 N N . SER A 1 83 ? 18.531 -28.297 -1.681 1 92.38 83 SER A N 1
ATOM 673 C CA . SER A 1 83 ? 17.531 -27.562 -2.449 1 92.38 83 SER A CA 1
ATOM 674 C C . SER A 1 83 ? 17.219 -28.266 -3.766 1 92.38 83 SER A C 1
ATOM 676 O O . SER A 1 83 ? 18.109 -28.844 -4.398 1 92.38 83 SER A O 1
ATOM 678 N N . GLN A 1 84 ? 15.945 -28.344 -4.105 1 95.12 84 GLN A N 1
ATOM 679 C CA . GLN A 1 84 ? 15.5 -29 -5.332 1 95.12 84 GLN A CA 1
ATOM 680 C C . GLN A 1 84 ? 14.18 -28.406 -5.824 1 95.12 84 GLN A C 1
ATOM 682 O O . GLN A 1 84 ? 13.258 -28.188 -5.035 1 95.12 84 GLN A O 1
ATOM 687 N N . PHE A 1 85 ? 14.148 -28.125 -7.117 1 95.12 85 PHE A N 1
ATOM 688 C CA . PHE A 1 85 ? 12.898 -27.688 -7.723 1 95.12 85 PHE A CA 1
ATOM 689 C C . PHE A 1 85 ? 12.875 -28.016 -9.211 1 95.12 85 PHE A C 1
ATOM 691 O O . PHE A 1 85 ? 13.914 -28.312 -9.805 1 95.12 85 PHE A O 1
ATOM 698 N N . THR A 1 86 ? 11.703 -28.062 -9.773 1 96.69 86 THR A N 1
ATOM 699 C CA . THR A 1 86 ? 11.492 -28.422 -11.164 1 96.69 86 THR A CA 1
ATOM 700 C C . THR A 1 86 ? 10.617 -27.391 -11.867 1 96.69 86 THR A C 1
ATOM 702 O O . THR A 1 86 ? 9.719 -26.812 -11.25 1 96.69 86 THR A O 1
ATOM 705 N N . ILE A 1 87 ? 10.984 -27.172 -13.125 1 96.25 87 ILE A N 1
ATOM 706 C CA . ILE A 1 87 ? 10.156 -26.25 -13.898 1 96.25 87 ILE A CA 1
ATOM 707 C C . ILE A 1 87 ? 9.562 -26.984 -15.102 1 96.25 87 ILE A C 1
ATOM 709 O O . ILE A 1 87 ? 10.125 -27.969 -15.578 1 96.25 87 ILE A O 1
ATOM 713 N N . GLU A 1 88 ? 8.461 -26.547 -15.469 1 96 88 GLU A N 1
ATOM 714 C CA . GLU A 1 88 ? 7.809 -26.938 -16.719 1 96 88 GLU A CA 1
ATOM 715 C C . GLU A 1 88 ? 7.602 -25.734 -17.625 1 96 88 GLU A C 1
ATOM 717 O O . GLU A 1 88 ? 7.145 -24.672 -17.188 1 96 88 GLU A O 1
ATOM 722 N N . TYR A 1 89 ? 8.062 -25.828 -18.844 1 94.25 89 TYR A N 1
ATOM 723 C CA . TYR A 1 89 ? 7.934 -24.734 -19.797 1 94.25 89 TYR A CA 1
ATOM 724 C C . TYR A 1 89 ? 7.668 -25.266 -21.203 1 94.25 89 TYR A C 1
ATOM 726 O O . TYR A 1 89 ? 7.809 -26.469 -21.453 1 94.25 89 TYR A O 1
ATOM 734 N N . GLU A 1 90 ? 7.18 -24.406 -22.016 1 93.38 90 GLU A N 1
ATOM 735 C CA . GLU A 1 90 ? 6.965 -24.734 -23.422 1 93.38 90 GLU A CA 1
ATOM 736 C C . GLU A 1 90 ? 7.945 -23.969 -24.312 1 93.38 90 GLU A C 1
ATOM 738 O O . GLU A 1 90 ? 8.273 -22.812 -24.047 1 93.38 90 GLU A O 1
ATOM 743 N N . MET A 1 91 ? 8.438 -24.656 -25.281 1 91.25 91 MET A N 1
ATOM 744 C CA . MET A 1 91 ? 9.352 -24.031 -26.234 1 91.25 91 MET A CA 1
ATOM 745 C C . MET A 1 91 ? 9.047 -24.484 -27.656 1 91.25 91 MET A C 1
ATOM 747 O O . MET A 1 91 ? 8.562 -25.594 -27.859 1 91.25 91 MET A O 1
ATOM 751 N N . ILE A 1 92 ? 9.312 -23.562 -28.484 1 88.06 92 ILE A N 1
ATOM 752 C CA . ILE A 1 92 ? 9.047 -23.875 -29.891 1 88.06 92 ILE A CA 1
ATOM 753 C C . ILE A 1 92 ? 10.078 -24.875 -30.391 1 88.06 92 ILE A C 1
ATOM 755 O O . ILE A 1 92 ? 11.273 -24.734 -30.141 1 88.06 92 ILE A O 1
ATOM 759 N N . ASN A 1 93 ? 9.633 -25.922 -30.891 1 82.12 93 ASN A N 1
ATOM 760 C CA . ASN A 1 93 ? 10.414 -26.922 -31.609 1 82.12 93 ASN A CA 1
ATOM 761 C C . ASN A 1 93 ? 9.844 -27.188 -33 1 82.12 93 ASN A C 1
ATOM 763 O O . ASN A 1 93 ? 8.852 -27.906 -33.125 1 82.12 93 ASN A O 1
ATOM 767 N N . GLY A 1 94 ? 10.484 -26.688 -33.906 1 79.31 94 GLY A N 1
ATOM 768 C CA . GLY A 1 94 ? 9.922 -26.75 -35.25 1 79.31 94 GLY A CA 1
ATOM 769 C C . GLY A 1 94 ? 8.68 -25.906 -35.438 1 79.31 94 GLY A C 1
ATOM 770 O O . GLY A 1 94 ? 8.734 -24.688 -35.344 1 79.31 94 GLY A O 1
ATOM 771 N N . ALA A 1 95 ? 7.535 -26.516 -35.625 1 80.38 95 ALA A N 1
ATOM 772 C CA . ALA A 1 95 ? 6.309 -25.781 -35.875 1 80.38 95 ALA A CA 1
ATOM 773 C C . ALA A 1 95 ? 5.367 -25.828 -34.688 1 80.38 95 ALA A C 1
ATOM 775 O O . ALA A 1 95 ? 4.324 -25.172 -34.688 1 80.38 95 ALA A O 1
ATOM 776 N N . ALA A 1 96 ? 5.812 -26.5 -33.594 1 85.94 96 ALA A N 1
ATOM 777 C CA . ALA A 1 96 ? 4.859 -26.672 -32.5 1 85.94 96 ALA A CA 1
ATOM 778 C C . ALA A 1 96 ? 5.508 -26.375 -31.172 1 85.94 96 ALA A C 1
ATOM 780 O O . ALA A 1 96 ? 6.727 -26.5 -31.016 1 85.94 96 ALA A O 1
ATOM 781 N N . MET A 1 97 ? 4.758 -25.875 -30.359 1 87.69 97 MET A N 1
ATOM 782 C CA . MET A 1 97 ? 5.188 -25.703 -28.984 1 87.69 97 MET A CA 1
ATOM 783 C C . MET A 1 97 ? 5.219 -27.047 -28.25 1 87.69 97 MET A C 1
ATOM 785 O O . MET A 1 97 ? 4.238 -27.797 -28.281 1 87.69 97 MET A O 1
ATOM 789 N N . VAL A 1 98 ? 6.312 -27.375 -27.594 1 91.12 98 VAL A N 1
ATOM 790 C CA . VAL A 1 98 ? 6.469 -28.656 -26.922 1 91.12 98 VAL A CA 1
ATOM 791 C C . VAL A 1 98 ? 6.738 -28.422 -25.438 1 91.12 98 VAL A C 1
ATOM 793 O O . VAL A 1 98 ? 7.488 -27.516 -25.062 1 91.12 98 VAL A O 1
ATOM 796 N N . PRO A 1 99 ? 6.078 -29.188 -24.656 1 92.19 99 PRO A N 1
ATOM 797 C CA . PRO A 1 99 ? 6.344 -29.094 -23.219 1 92.19 99 PRO A CA 1
ATOM 798 C C . PRO A 1 99 ? 7.688 -29.688 -22.812 1 92.19 99 PRO A C 1
ATOM 800 O O . PRO A 1 99 ? 8.086 -30.734 -23.344 1 92.19 99 PRO A O 1
ATOM 803 N N . GLU A 1 100 ? 8.406 -29.016 -22.047 1 93.25 100 GLU A N 1
ATOM 804 C CA . GLU A 1 100 ? 9.695 -29.453 -21.516 1 93.25 100 GLU A CA 1
ATOM 805 C C . GLU A 1 100 ? 9.734 -29.344 -19.984 1 93.25 100 GLU A C 1
ATOM 807 O O . GLU A 1 100 ? 8.953 -28.609 -19.391 1 93.25 100 GLU A O 1
ATOM 812 N N . ARG A 1 101 ? 10.594 -30.156 -19.469 1 95.19 101 ARG A N 1
ATOM 813 C CA . ARG A 1 101 ? 10.789 -30.172 -18.016 1 95.19 101 ARG A CA 1
ATOM 814 C C . ARG A 1 101 ? 12.266 -30.156 -17.656 1 95.19 101 ARG A C 1
ATOM 816 O O . ARG A 1 101 ? 13.086 -30.781 -18.344 1 95.19 101 ARG A O 1
ATOM 823 N N . LYS A 1 102 ? 12.625 -29.406 -16.672 1 95.38 102 LYS A N 1
ATOM 824 C CA . LYS A 1 102 ? 14.008 -29.344 -16.219 1 95.38 102 LYS A CA 1
ATOM 825 C C . LYS A 1 102 ? 14.078 -29.297 -14.695 1 95.38 102 LYS A C 1
ATOM 827 O O . LYS A 1 102 ? 13.281 -28.625 -14.047 1 95.38 102 LYS A O 1
ATOM 832 N N . GLU A 1 103 ? 15.047 -29.984 -14.195 1 95.56 103 GLU A N 1
ATOM 833 C CA . GLU A 1 103 ? 15.234 -30.062 -12.75 1 95.56 103 GLU A CA 1
ATOM 834 C C . GLU A 1 103 ? 16.484 -29.297 -12.32 1 95.56 103 GLU A C 1
ATOM 836 O O . GLU A 1 103 ? 17.5 -29.328 -13.008 1 95.56 103 GLU A O 1
ATOM 841 N N . TYR A 1 104 ? 16.375 -28.625 -11.234 1 95.62 104 TYR A N 1
ATOM 842 C CA . TYR A 1 104 ? 17.469 -27.891 -10.602 1 95.62 104 TYR A CA 1
ATOM 843 C C . TYR A 1 104 ? 17.688 -28.375 -9.172 1 95.62 104 TYR A C 1
ATOM 845 O O . TYR A 1 104 ? 16.734 -28.594 -8.43 1 95.62 104 TYR A O 1
ATOM 853 N N . LYS A 1 105 ? 18.875 -28.609 -8.828 1 94 105 LYS A N 1
ATOM 854 C CA . LYS A 1 105 ? 19.156 -29.109 -7.48 1 94 105 LYS A CA 1
ATOM 855 C C . LYS A 1 105 ? 20.547 -28.672 -7.016 1 94 105 LYS A C 1
ATOM 857 O O . LYS A 1 105 ? 21.406 -28.344 -7.836 1 94 105 LYS A O 1
ATOM 862 N N . LYS A 1 106 ? 20.672 -28.516 -5.793 1 91.06 106 LYS A N 1
ATOM 863 C CA . LYS A 1 106 ? 21.969 -28.25 -5.168 1 91.06 106 LYS A CA 1
ATOM 864 C C . LYS A 1 106 ? 22.5 -29.484 -4.441 1 91.06 106 LYS A C 1
ATOM 866 O O . LYS A 1 106 ? 21.906 -29.922 -3.455 1 91.06 106 LYS A O 1
ATOM 871 N N . ASN A 1 107 ? 23.547 -30 -4.973 1 81.75 107 ASN A N 1
ATOM 872 C CA . ASN A 1 107 ? 24.281 -31.078 -4.289 1 81.75 107 ASN A CA 1
ATOM 873 C C . ASN A 1 107 ? 25.312 -30.516 -3.316 1 81.75 107 ASN A C 1
ATOM 875 O O . ASN A 1 107 ? 25.391 -29.297 -3.117 1 81.75 107 ASN A O 1
ATOM 879 N N . ARG A 1 108 ? 26.109 -31.25 -2.713 1 72.81 108 ARG A N 1
ATOM 880 C CA . ARG A 1 108 ? 27.016 -30.812 -1.656 1 72.81 108 ARG A CA 1
ATOM 881 C C . ARG A 1 108 ? 27.859 -29.625 -2.111 1 72.81 108 ARG A C 1
ATOM 883 O O . ARG A 1 108 ? 28.031 -28.656 -1.375 1 72.81 108 ARG A O 1
ATOM 890 N N . ASP A 1 109 ? 28.188 -29.609 -3.361 1 73 109 ASP A N 1
ATOM 891 C CA . ASP A 1 109 ? 29.141 -28.547 -3.656 1 73 109 ASP A CA 1
ATOM 892 C C . ASP A 1 109 ? 28.625 -27.641 -4.781 1 73 109 ASP A C 1
ATOM 894 O O . ASP A 1 109 ? 29.047 -26.484 -4.895 1 73 109 ASP A O 1
ATOM 898 N N . ARG A 1 110 ? 27.719 -28.156 -5.578 1 84 110 ARG A N 1
ATOM 899 C CA . ARG A 1 110 ? 27.422 -27.375 -6.766 1 84 110 ARG A CA 1
ATOM 900 C C . ARG A 1 110 ? 25.938 -27.469 -7.137 1 84 110 ARG A C 1
ATOM 902 O O . ARG A 1 110 ? 25.266 -28.438 -6.793 1 84 110 ARG A O 1
ATOM 909 N N . TRP A 1 111 ? 25.469 -26.406 -7.785 1 89.19 111 TRP A N 1
ATOM 910 C CA . TRP A 1 111 ? 24.125 -26.391 -8.359 1 89.19 111 TRP A CA 1
ATOM 911 C C . TRP A 1 111 ? 24.094 -27.156 -9.68 1 89.19 111 TRP A C 1
ATOM 913 O O . TRP A 1 111 ? 25.062 -27.156 -10.43 1 89.19 111 TRP A O 1
ATOM 923 N N . SER A 1 112 ? 23.078 -27.938 -9.844 1 90.06 112 SER A N 1
ATOM 924 C CA . SER A 1 112 ? 22.781 -28.594 -11.109 1 90.06 112 SER A CA 1
ATOM 925 C C . SER A 1 112 ? 21.484 -28.062 -11.711 1 90.06 112 SER A C 1
ATOM 927 O O . SER A 1 112 ? 20.547 -27.734 -10.984 1 90.06 112 SER A O 1
ATOM 929 N N . PRO A 1 113 ? 21.391 -28.047 -13.047 1 91.06 113 PRO A N 1
ATOM 930 C CA . PRO A 1 113 ? 22.344 -28.453 -14.078 1 91.06 113 PRO A CA 1
ATOM 931 C C . PRO A 1 113 ? 23.484 -27.453 -14.273 1 91.06 113 PRO A C 1
ATOM 933 O O . PRO A 1 113 ? 23.484 -26.391 -13.625 1 91.06 113 PRO A O 1
ATOM 936 N N . ARG A 1 114 ? 24.438 -27.875 -15.094 1 89.56 114 ARG A N 1
ATOM 937 C CA . ARG A 1 114 ? 25.469 -26.938 -15.492 1 89.56 114 ARG A CA 1
ATOM 938 C C . ARG A 1 114 ? 24.875 -25.719 -16.188 1 89.56 114 ARG A C 1
ATOM 940 O O . ARG A 1 114 ? 23.906 -25.844 -16.953 1 89.56 114 ARG A O 1
ATOM 947 N N . TYR A 1 115 ? 25.375 -24.609 -15.922 1 90.19 115 TYR A N 1
ATOM 948 C CA . TYR A 1 115 ? 24.812 -23.344 -16.391 1 90.19 115 TYR A CA 1
ATOM 949 C C . TYR A 1 115 ? 24.719 -23.328 -17.906 1 90.19 115 TYR A C 1
ATOM 951 O O . TYR A 1 115 ? 23.781 -22.75 -18.469 1 90.19 115 TYR A O 1
ATOM 959 N N . GLN A 1 116 ? 25.578 -24.062 -18.531 1 88.81 116 GLN A N 1
ATOM 960 C CA . GLN A 1 116 ? 25.641 -24.047 -19.984 1 88.81 116 GLN A CA 1
ATOM 961 C C . GLN A 1 116 ? 24.531 -24.906 -20.578 1 88.81 116 GLN A C 1
ATOM 963 O O . GLN A 1 116 ? 24.219 -24.812 -21.766 1 88.81 116 GLN A O 1
ATOM 968 N N . THR A 1 117 ? 23.906 -25.766 -19.781 1 91.31 117 THR A N 1
ATOM 969 C CA . THR A 1 117 ? 22.891 -26.672 -20.281 1 91.31 117 THR A CA 1
ATOM 970 C C . THR A 1 117 ? 21.484 -26.125 -20.016 1 91.31 117 THR A C 1
ATOM 972 O O . THR A 1 117 ? 20.484 -26.719 -20.422 1 91.31 117 THR A O 1
ATOM 975 N N . ARG A 1 118 ? 21.453 -24.969 -19.422 1 92.31 118 ARG A N 1
ATOM 976 C CA . ARG A 1 118 ? 20.156 -24.344 -19.172 1 92.31 118 ARG A CA 1
ATOM 977 C C . ARG A 1 118 ? 19.516 -23.875 -20.469 1 92.31 118 ARG A C 1
ATOM 979 O O . ARG A 1 118 ? 20.203 -23.625 -21.453 1 92.31 118 ARG A O 1
ATOM 986 N N . PRO A 1 119 ? 18.234 -23.828 -20.453 1 92.25 119 PRO A N 1
ATOM 987 C CA . PRO A 1 119 ? 17.578 -23.297 -21.656 1 92.25 119 PRO A CA 1
ATOM 988 C C . PRO A 1 119 ? 17.891 -21.828 -21.906 1 92.25 119 PRO A C 1
ATOM 990 O O . PRO A 1 119 ? 18.219 -21.094 -20.969 1 92.25 119 PRO A O 1
ATOM 993 N N . HIS A 1 120 ? 17.844 -21.422 -23.188 1 92.19 120 HIS A N 1
ATOM 994 C CA . HIS A 1 120 ? 18.156 -20.047 -23.578 1 92.19 120 HIS A CA 1
ATOM 995 C C . HIS A 1 120 ? 16.922 -19.156 -23.469 1 92.19 120 HIS A C 1
ATOM 997 O O . HIS A 1 120 ? 15.867 -19.484 -24.031 1 92.19 120 HIS A O 1
ATOM 1003 N N . ARG A 1 121 ? 17.031 -18.062 -22.703 1 93.75 121 ARG A N 1
ATOM 1004 C CA . ARG A 1 121 ? 16 -17.047 -22.578 1 93.75 121 ARG A CA 1
ATOM 1005 C C . ARG A 1 121 ? 16.547 -15.758 -21.984 1 93.75 121 ARG A C 1
ATOM 1007 O O . ARG A 1 121 ? 17.375 -15.797 -21.062 1 93.75 121 ARG A O 1
ATOM 1014 N N . GLU A 1 122 ? 16.156 -14.695 -22.516 1 94.06 122 GLU A N 1
ATOM 1015 C CA . GLU A 1 122 ? 16.547 -13.43 -21.906 1 94.06 122 GLU A CA 1
ATOM 1016 C C . GLU A 1 122 ? 15.75 -13.148 -20.641 1 94.06 122 GLU A C 1
ATOM 1018 O O . GLU A 1 122 ? 14.516 -13.078 -20.688 1 94.06 122 GLU A O 1
ATOM 1023 N N . VAL A 1 123 ? 16.484 -13.055 -19.562 1 95.19 123 VAL A N 1
ATOM 1024 C CA . VAL A 1 123 ? 15.859 -12.797 -18.266 1 95.19 123 VAL A CA 1
ATOM 1025 C C . VAL A 1 123 ? 16.344 -11.453 -17.719 1 95.19 123 VAL A C 1
ATOM 1027 O O . VAL A 1 123 ? 17.531 -11.156 -17.75 1 95.19 123 VAL A O 1
ATOM 1030 N N . PHE A 1 124 ? 15.414 -10.648 -17.312 1 95.19 124 PHE A N 1
ATOM 1031 C CA . PHE A 1 124 ? 15.711 -9.359 -16.703 1 95.19 124 PHE A CA 1
ATOM 1032 C C . PHE A 1 124 ? 15.211 -9.312 -15.266 1 95.19 124 PHE A C 1
ATOM 1034 O O . PHE A 1 124 ? 14.047 -9.625 -15 1 95.19 124 PHE A O 1
ATOM 1041 N N . TYR A 1 125 ? 16.078 -8.969 -14.383 1 95.81 125 TYR A N 1
ATOM 1042 C CA . TYR A 1 125 ? 15.734 -8.883 -12.969 1 95.81 125 TYR A CA 1
ATOM 1043 C C . TYR A 1 125 ? 15.805 -7.445 -12.477 1 95.81 125 TYR A C 1
ATOM 1045 O O . TYR A 1 125 ? 16.828 -6.777 -12.633 1 95.81 125 TYR A O 1
ATOM 1053 N N . ILE A 1 126 ? 14.758 -6.941 -11.93 1 96.12 126 ILE A N 1
ATOM 1054 C CA . ILE A 1 126 ? 14.688 -5.625 -11.312 1 96.12 126 ILE A CA 1
ATOM 1055 C C . ILE A 1 126 ? 14.492 -5.77 -9.805 1 96.12 126 ILE A C 1
ATOM 1057 O O . ILE A 1 126 ? 13.406 -6.137 -9.344 1 96.12 126 ILE A O 1
ATOM 1061 N N . GLY A 1 127 ? 15.5 -5.488 -9.094 1 95.31 127 GLY A N 1
ATOM 1062 C CA . GLY A 1 127 ? 15.453 -5.645 -7.652 1 95.31 127 GLY A CA 1
ATOM 1063 C C . GLY A 1 127 ? 15.047 -4.375 -6.93 1 95.31 127 GLY A C 1
ATOM 1064 O O . GLY A 1 127 ? 14.609 -3.41 -7.559 1 95.31 127 GLY A O 1
ATOM 1065 N N . ILE A 1 128 ? 15.148 -4.398 -5.629 1 94.81 128 ILE A N 1
ATOM 1066 C CA . ILE A 1 128 ? 14.742 -3.297 -4.766 1 94.81 128 ILE A CA 1
ATOM 1067 C C . ILE A 1 128 ? 15.727 -2.139 -4.902 1 94.81 128 ILE A C 1
ATOM 1069 O O . ILE A 1 128 ? 15.352 -0.974 -4.75 1 94.81 128 ILE A O 1
ATOM 1073 N N . ASP A 1 129 ? 16.891 -2.439 -5.227 1 93.5 129 ASP A N 1
ATOM 1074 C CA . ASP A 1 129 ? 17.922 -1.428 -5.387 1 93.5 129 ASP A CA 1
ATOM 1075 C C . ASP A 1 129 ? 17.547 -0.42 -6.473 1 93.5 129 ASP A C 1
ATOM 1077 O O . ASP A 1 129 ? 17.984 0.73 -6.438 1 93.5 129 ASP A O 1
ATOM 1081 N N . SER A 1 130 ? 16.766 -0.849 -7.363 1 92.25 130 SER A N 1
ATOM 1082 C CA . SER A 1 130 ? 16.375 0.008 -8.477 1 92.25 130 SER A CA 1
ATOM 1083 C C . SER A 1 130 ? 15.477 1.149 -8 1 92.25 130 SER A C 1
ATOM 1085 O O . SER A 1 130 ? 15.25 2.113 -8.734 1 92.25 130 SER A O 1
ATOM 1087 N N . CYS A 1 131 ? 15 1.083 -6.828 1 92.31 131 CYS A N 1
ATOM 1088 C CA . CYS A 1 131 ? 14.086 2.096 -6.32 1 92.31 131 CYS A CA 1
ATOM 1089 C C . CYS A 1 131 ? 14.844 3.271 -5.719 1 92.31 131 CYS A C 1
ATOM 1091 O O . CYS A 1 131 ? 14.266 4.332 -5.477 1 92.31 131 CYS A O 1
ATOM 1093 N N . VAL A 1 132 ? 16.109 3.137 -5.504 1 94.31 132 VAL A N 1
ATOM 1094 C CA . VAL A 1 132 ? 16.891 4.188 -4.855 1 94.31 132 VAL A CA 1
ATOM 1095 C C . VAL A 1 132 ? 17.109 5.344 -5.828 1 94.31 132 VAL A C 1
ATOM 1097 O O . VAL A 1 132 ? 17.672 5.16 -6.906 1 94.31 132 VAL A O 1
ATOM 1100 N N . PRO A 1 133 ? 16.594 6.477 -5.477 1 94.38 133 PRO A N 1
ATOM 1101 C CA . PRO A 1 133 ? 16.75 7.617 -6.383 1 94.38 133 PRO A CA 1
ATOM 1102 C C . PRO A 1 133 ? 18.219 8.039 -6.551 1 94.38 133 PRO A C 1
ATOM 1104 O O . PRO A 1 133 ? 19.031 7.809 -5.656 1 94.38 133 PRO A O 1
ATOM 1107 N N . ASP A 1 134 ? 18.531 8.688 -7.605 1 92.75 134 ASP A N 1
ATOM 1108 C CA . ASP A 1 134 ? 19.891 9.133 -7.93 1 92.75 134 ASP A CA 1
ATOM 1109 C C . ASP A 1 134 ? 20.422 10.07 -6.859 1 92.75 134 ASP A C 1
ATOM 1111 O O . ASP A 1 134 ? 21.625 10.078 -6.578 1 92.75 134 ASP A O 1
ATOM 1115 N N . MET A 1 135 ? 19.594 10.82 -6.301 1 90.31 135 MET A N 1
ATOM 1116 C CA . MET A 1 135 ? 20 11.781 -5.281 1 90.31 135 MET A CA 1
ATOM 1117 C C . MET A 1 135 ? 20.625 11.07 -4.086 1 90.31 135 MET A C 1
ATOM 1119 O O . MET A 1 135 ? 21.547 11.594 -3.467 1 90.31 135 MET A O 1
ATOM 1123 N N . GLU A 1 136 ? 20.125 9.906 -3.748 1 91 136 GLU A N 1
ATOM 1124 C CA . GLU A 1 136 ? 20.656 9.18 -2.594 1 91 136 GLU A CA 1
ATOM 1125 C C . GLU A 1 136 ? 21.922 8.422 -2.945 1 91 136 GLU A C 1
ATOM 1127 O O . GLU A 1 136 ? 22.734 8.117 -2.068 1 91 136 GLU A O 1
ATOM 1132 N N . ILE A 1 137 ? 22 8.109 -4.188 1 89.25 137 ILE A N 1
ATOM 1133 C CA . ILE A 1 137 ? 23.188 7.387 -4.648 1 89.25 137 ILE A CA 1
ATOM 1134 C C . ILE A 1 137 ? 24.344 8.359 -4.809 1 89.25 137 ILE A C 1
ATOM 1136 O O . ILE A 1 137 ? 25.5 8 -4.535 1 89.25 137 ILE A O 1
ATOM 1140 N N . GLU A 1 138 ? 24.062 9.586 -5.199 1 85.5 138 GLU A N 1
ATOM 1141 C CA . GLU A 1 138 ? 25.078 10.594 -5.457 1 85.5 138 GLU A CA 1
ATOM 1142 C C . GLU A 1 138 ? 25.75 11.055 -4.16 1 85.5 138 GLU A C 1
ATOM 1144 O O . GLU A 1 138 ? 25.062 11.469 -3.221 1 85.5 138 GLU A O 1
ATOM 1149 N N . SER A 1 139 ? 26.984 10.906 -4.086 1 80.81 139 SER A N 1
ATOM 1150 C CA . SER A 1 139 ? 27.734 11.297 -2.887 1 80.81 139 SER A CA 1
ATOM 1151 C C . SER A 1 139 ? 28.312 12.695 -3.025 1 80.81 139 SER A C 1
ATOM 1153 O O . SER A 1 139 ? 28.656 13.328 -2.025 1 80.81 139 SER A O 1
ATOM 1155 N N . ARG A 1 140 ? 28.359 13.297 -4.262 1 80.44 140 ARG A N 1
ATOM 1156 C CA . ARG A 1 140 ? 28.953 14.609 -4.504 1 80.44 140 ARG A CA 1
ATOM 1157 C C . ARG A 1 140 ? 28.062 15.719 -3.963 1 80.44 140 ARG A C 1
ATOM 1159 O O . ARG A 1 140 ? 26.844 15.711 -4.188 1 80.44 140 ARG A O 1
ATOM 1166 N N . THR A 1 141 ? 28.656 16.578 -3.256 1 83.12 141 THR A N 1
ATOM 1167 C CA . THR A 1 141 ? 27.906 17.703 -2.721 1 83.12 141 THR A CA 1
ATOM 1168 C C . THR A 1 141 ? 28.297 19 -3.434 1 83.12 141 THR A C 1
ATOM 1170 O O . THR A 1 141 ? 27.656 20.031 -3.246 1 83.12 141 THR A O 1
ATOM 1173 N N . SER A 1 142 ? 29.312 18.875 -4.184 1 85.38 142 SER A N 1
ATOM 1174 C CA . SER A 1 142 ? 29.734 20.047 -4.953 1 85.38 142 SER A CA 1
ATOM 1175 C C . SER A 1 142 ? 28.906 20.203 -6.223 1 85.38 142 SER A C 1
ATOM 1177 O O . SER A 1 142 ? 28.156 19.297 -6.602 1 85.38 142 SER A O 1
ATOM 1179 N N . ARG A 1 143 ? 29.141 21.281 -6.828 1 87.38 143 ARG A N 1
ATOM 1180 C CA . ARG A 1 143 ? 28.375 21.609 -8.023 1 87.38 143 ARG A CA 1
ATOM 1181 C C . ARG A 1 143 ? 28.672 20.641 -9.156 1 87.38 143 ARG A C 1
ATOM 1183 O O . ARG A 1 143 ? 29.844 20.406 -9.492 1 87.38 143 ARG A O 1
ATOM 1190 N N . ILE A 1 144 ? 27.609 20.109 -9.727 1 88.31 144 ILE A N 1
ATOM 1191 C CA . ILE A 1 144 ? 27.75 19.141 -10.805 1 88.31 144 ILE A CA 1
ATOM 1192 C C . ILE A 1 144 ? 27.422 19.797 -12.141 1 88.31 144 ILE A C 1
ATOM 1194 O O . ILE A 1 144 ? 26.297 20.25 -12.367 1 88.31 144 ILE A O 1
ATOM 1198 N N . PRO A 1 145 ? 28.406 19.906 -12.938 1 91 145 PRO A N 1
ATOM 1199 C CA . PRO A 1 145 ? 28.094 20.406 -14.281 1 91 145 PRO A CA 1
ATOM 1200 C C . PRO A 1 145 ? 27.281 19.422 -15.117 1 91 145 PRO A C 1
ATOM 1202 O O . PRO A 1 145 ? 27.625 18.234 -15.188 1 91 145 PRO A O 1
ATOM 1205 N N . LEU A 1 146 ? 26.25 19.875 -15.672 1 91.88 146 LEU A N 1
ATOM 1206 C CA . LEU A 1 146 ? 25.375 19.031 -16.484 1 91.88 146 LEU A CA 1
ATOM 1207 C C . LEU A 1 146 ? 25.297 19.547 -17.922 1 91.88 146 LEU A C 1
ATOM 1209 O O . LEU A 1 146 ? 25.062 20.734 -18.141 1 91.88 146 LEU A O 1
ATOM 1213 N N . ILE A 1 147 ? 25.562 18.672 -18.859 1 91.69 147 ILE A N 1
ATOM 1214 C CA . ILE A 1 147 ? 25.438 18.969 -20.281 1 91.69 147 ILE A CA 1
ATOM 1215 C C . ILE A 1 147 ? 24.219 18.25 -20.859 1 91.69 147 ILE A C 1
ATOM 1217 O O . ILE A 1 147 ? 24.078 17.031 -20.703 1 91.69 147 ILE A O 1
ATOM 1221 N N . ARG A 1 148 ? 23.484 18.984 -21.531 1 90.88 148 ARG A N 1
ATOM 1222 C CA . ARG A 1 148 ? 22.25 18.438 -22.109 1 90.88 148 ARG A CA 1
ATOM 1223 C C . ARG A 1 148 ? 22.562 17.641 -23.359 1 90.88 148 ARG A C 1
ATOM 1225 O O . ARG A 1 148 ? 23.328 18.078 -24.219 1 90.88 148 ARG A O 1
ATOM 1232 N N . GLU A 1 149 ? 21.969 16.453 -23.391 1 89.81 149 GLU A N 1
ATOM 1233 C CA . GLU A 1 149 ? 22.078 15.586 -24.562 1 89.81 149 GLU A CA 1
ATOM 1234 C C . GLU A 1 149 ? 20.734 14.945 -24.891 1 89.81 149 GLU A C 1
ATOM 1236 O O . GLU A 1 149 ? 19.969 14.602 -24 1 89.81 149 GLU A O 1
ATOM 1241 N N . ALA A 1 150 ? 20.516 14.859 -26.172 1 87.25 150 ALA A N 1
ATOM 1242 C CA . ALA A 1 150 ? 19.297 14.18 -26.609 1 87.25 150 ALA A CA 1
ATOM 1243 C C . ALA A 1 150 ? 19.344 12.695 -26.234 1 87.25 150 ALA A C 1
ATOM 1245 O O . ALA A 1 150 ? 20.422 12.117 -26.062 1 87.25 150 ALA A O 1
ATOM 1246 N N . TYR A 1 151 ? 18.172 12.211 -26.031 1 89 151 TYR A N 1
ATOM 1247 C CA . TYR A 1 151 ? 18.094 10.773 -25.812 1 89 151 TYR A CA 1
ATOM 1248 C C . TYR A 1 151 ? 18.578 10 -27.031 1 89 151 TYR A C 1
ATOM 1250 O O . TYR A 1 151 ? 18.328 10.398 -28.172 1 89 151 TYR A O 1
ATOM 1258 N N . ASP A 1 152 ? 19.234 8.922 -26.875 1 84.88 152 ASP A N 1
ATOM 1259 C CA . ASP A 1 152 ? 19.906 8.172 -27.938 1 84.88 152 ASP A CA 1
ATOM 1260 C C . ASP A 1 152 ? 18.922 7.754 -29.016 1 84.88 152 ASP A C 1
ATOM 1262 O O . ASP A 1 152 ? 19.188 7.949 -30.203 1 84.88 152 ASP A O 1
ATOM 1266 N N . ASP A 1 153 ? 17.875 7.156 -28.703 1 90.88 153 ASP A N 1
ATOM 1267 C CA . ASP A 1 153 ? 16.797 6.754 -29.609 1 90.88 153 ASP A CA 1
ATOM 1268 C C . ASP A 1 153 ? 15.586 7.676 -29.453 1 90.88 153 ASP A C 1
ATOM 1270 O O . ASP A 1 153 ? 14.773 7.512 -28.547 1 90.88 153 ASP A O 1
ATOM 1274 N N . ALA A 1 154 ? 15.453 8.578 -30.438 1 89.44 154 ALA A N 1
ATOM 1275 C CA . ALA A 1 154 ? 14.43 9.617 -30.359 1 89.44 154 ALA A CA 1
ATOM 1276 C C . ALA A 1 154 ? 13.031 9.008 -30.328 1 89.44 154 ALA A C 1
ATOM 1278 O O . ALA A 1 154 ? 12.148 9.508 -29.609 1 89.44 154 ALA A O 1
ATOM 1279 N N . VAL A 1 155 ? 12.844 8.016 -31.109 1 92.19 155 VAL A N 1
ATOM 1280 C CA . VAL A 1 155 ? 11.539 7.375 -31.172 1 92.19 155 VAL A CA 1
ATOM 1281 C C . VAL A 1 155 ? 11.211 6.703 -29.844 1 92.19 155 VAL A C 1
ATOM 1283 O O . VAL A 1 155 ? 10.109 6.852 -29.328 1 92.19 155 VAL A O 1
ATOM 1286 N N . LEU A 1 156 ? 12.141 6.031 -29.344 1 93.19 156 LEU A N 1
ATOM 1287 C CA . LEU A 1 156 ? 11.961 5.375 -28.062 1 93.19 156 LEU A CA 1
ATOM 1288 C C . LEU A 1 156 ? 11.742 6.402 -26.953 1 93.19 156 LEU A C 1
ATOM 1290 O O . LEU A 1 156 ? 10.922 6.191 -26.062 1 93.19 156 LEU A O 1
ATOM 1294 N N . GLY A 1 157 ? 12.539 7.434 -27.047 1 93.88 157 GLY A N 1
ATOM 1295 C CA . GLY A 1 157 ? 12.398 8.492 -26.062 1 93.88 157 GLY A CA 1
ATOM 1296 C C . GLY A 1 157 ? 11.008 9.094 -26.016 1 93.88 157 GLY A C 1
ATOM 1297 O O . GLY A 1 157 ? 10.461 9.344 -24.938 1 93.88 157 GLY A O 1
ATOM 1298 N N . GLU A 1 158 ? 10.477 9.289 -27.172 1 94.12 158 GLU A N 1
ATOM 1299 C CA . GLU A 1 158 ? 9.133 9.844 -27.266 1 94.12 158 GLU A CA 1
ATOM 1300 C C . GLU A 1 158 ? 8.094 8.859 -26.719 1 94.12 158 GLU A C 1
ATOM 1302 O O . GLU A 1 158 ? 7.125 9.266 -26.078 1 94.12 158 GLU A O 1
ATOM 1307 N N . LYS A 1 159 ? 8.266 7.645 -27.031 1 95.06 159 LYS A N 1
ATOM 1308 C CA . LYS A 1 159 ? 7.355 6.617 -26.547 1 95.06 159 LYS A CA 1
ATOM 1309 C C . LYS A 1 159 ? 7.383 6.543 -25.016 1 95.06 159 LYS A C 1
ATOM 1311 O O . LYS A 1 159 ? 6.332 6.449 -24.375 1 95.06 159 LYS A O 1
ATOM 1316 N N . ILE A 1 160 ? 8.539 6.566 -24.484 1 95.81 160 ILE A N 1
ATOM 1317 C CA . ILE A 1 160 ? 8.711 6.52 -23.031 1 95.81 160 ILE A CA 1
ATOM 1318 C C . ILE A 1 160 ? 8.062 7.746 -22.391 1 95.81 160 ILE A C 1
ATOM 1320 O O . ILE A 1 160 ? 7.359 7.633 -21.391 1 95.81 160 ILE A O 1
ATOM 1324 N N . LYS A 1 161 ? 8.328 8.883 -22.984 1 95.44 161 LYS A N 1
ATOM 1325 C CA . LYS A 1 161 ? 7.75 10.125 -22.484 1 95.44 161 LYS A CA 1
ATOM 1326 C C . LYS A 1 161 ? 6.227 10.062 -22.469 1 95.44 161 LYS A C 1
ATOM 1328 O O . LYS A 1 161 ? 5.594 10.477 -21.5 1 95.44 161 LYS A O 1
ATOM 1333 N N . GLU A 1 162 ? 5.66 9.555 -23.469 1 95.5 162 GLU A N 1
ATOM 1334 C CA . GLU A 1 162 ? 4.211 9.445 -23.578 1 95.5 162 GLU A CA 1
ATOM 1335 C C . GLU A 1 162 ? 3.639 8.516 -22.516 1 95.5 162 GLU A C 1
ATOM 1337 O O . GLU A 1 162 ? 2.648 8.852 -21.859 1 95.5 162 GLU A O 1
ATOM 1342 N N . LYS A 1 163 ? 4.191 7.355 -22.391 1 96.62 163 LYS A N 1
ATOM 1343 C CA . LYS A 1 163 ? 3.717 6.398 -21.391 1 96.62 163 LYS A CA 1
ATOM 1344 C C . LYS A 1 163 ? 3.932 6.922 -19.984 1 96.62 163 LYS A C 1
ATOM 1346 O O . LYS A 1 163 ? 3.102 6.699 -19.094 1 96.62 163 LYS A O 1
ATOM 1351 N N . LEU A 1 164 ? 5.109 7.566 -19.828 1 96.25 164 LEU A N 1
ATOM 1352 C CA . LEU A 1 164 ? 5.379 8.172 -18.516 1 96.25 164 LEU A CA 1
ATOM 1353 C C . LEU A 1 164 ? 4.312 9.203 -18.172 1 96.25 164 LEU A C 1
ATOM 1355 O O . LEU A 1 164 ? 3.836 9.25 -17.031 1 96.25 164 LEU A O 1
ATOM 1359 N N . SER A 1 165 ? 3.98 10.039 -19.125 1 92.88 165 SER A N 1
ATOM 1360 C CA . SER A 1 165 ? 2.953 11.062 -18.938 1 92.88 165 SER A CA 1
ATOM 1361 C C . SER A 1 165 ? 1.61 10.43 -18.578 1 92.88 165 SER A C 1
ATOM 1363 O O . SER A 1 165 ? 0.892 10.93 -17.703 1 92.88 165 SER A O 1
ATOM 1365 N N . PHE A 1 166 ? 1.319 9.367 -19.25 1 91.94 166 PHE A N 1
ATOM 1366 C CA . PHE A 1 166 ? 0.087 8.633 -18.984 1 91.94 166 PHE A CA 1
ATOM 1367 C C . PHE A 1 166 ? 0.089 8.07 -17.578 1 91.94 166 PHE A C 1
ATOM 1369 O O . PHE A 1 166 ? -0.875 8.242 -16.828 1 91.94 166 PHE A O 1
ATOM 1376 N N . ILE A 1 167 ? 1.123 7.426 -17.141 1 93.19 167 ILE A N 1
ATOM 1377 C CA . ILE A 1 167 ? 1.224 6.73 -15.852 1 93.19 167 ILE A CA 1
ATOM 1378 C C . ILE A 1 167 ? 1.21 7.742 -14.711 1 93.19 167 ILE A C 1
ATOM 1380 O O . ILE A 1 167 ? 0.512 7.555 -13.711 1 93.19 167 ILE A O 1
ATOM 1384 N N . MET A 1 168 ? 1.964 8.867 -14.891 1 89.69 168 MET A N 1
ATOM 1385 C CA . MET A 1 168 ? 2.092 9.867 -13.828 1 89.69 168 MET A CA 1
ATOM 1386 C C . MET A 1 168 ? 0.961 10.883 -13.906 1 89.69 168 MET A C 1
ATOM 1388 O O . MET A 1 168 ? 0.831 11.742 -13.023 1 89.69 168 MET A O 1
ATOM 1392 N N . HIS A 1 169 ? 0.184 10.773 -14.898 1 80.94 169 HIS A N 1
ATOM 1393 C CA . HIS A 1 169 ? -0.886 11.734 -15.125 1 80.94 169 HIS A CA 1
ATOM 1394 C C . HIS A 1 169 ? -0.356 13.164 -15.102 1 80.94 169 HIS A C 1
ATOM 1396 O O . HIS A 1 169 ? -0.884 14.008 -14.375 1 80.94 169 HIS A O 1
ATOM 1402 N N . ARG A 1 170 ? 0.733 13.328 -15.812 1 81.19 170 ARG A N 1
ATOM 1403 C CA . ARG A 1 170 ? 1.415 14.609 -15.984 1 81.19 170 ARG A CA 1
ATOM 1404 C C . ARG A 1 170 ? 1.926 14.766 -17.406 1 81.19 170 ARG A C 1
ATOM 1406 O O . ARG A 1 170 ? 2.416 13.812 -18.016 1 81.19 170 ARG A O 1
ATOM 1413 N N . ASN A 1 171 ? 1.845 15.93 -17.859 1 85.5 171 ASN A N 1
ATOM 1414 C CA . ASN A 1 171 ? 2.332 16.172 -19.203 1 85.5 171 ASN A CA 1
ATOM 1415 C C . ASN A 1 171 ? 3.801 16.594 -19.203 1 85.5 171 ASN A C 1
ATOM 1417 O O . ASN A 1 171 ? 4.117 17.766 -19.047 1 85.5 171 ASN A O 1
ATOM 1421 N N . TYR A 1 172 ? 4.605 15.648 -19.516 1 91.12 172 TYR A N 1
ATOM 1422 C CA . TYR A 1 172 ? 6.031 15.945 -19.594 1 91.12 172 TYR A CA 1
ATOM 1423 C C . TYR A 1 172 ? 6.398 16.516 -20.969 1 91.12 172 TYR A C 1
ATOM 1425 O O . TYR A 1 172 ? 5.879 16.062 -21.984 1 91.12 172 TYR A O 1
ATOM 1433 N N . GLY A 1 173 ? 7.242 17.5 -21.031 1 89 173 GLY A N 1
ATOM 1434 C CA . GLY A 1 173 ? 7.641 18.141 -22.281 1 89 173 GLY A CA 1
ATOM 1435 C C . GLY A 1 173 ? 8.766 17.422 -23 1 89 173 GLY A C 1
ATOM 1436 O O . GLY A 1 173 ? 8.727 17.25 -24.219 1 89 173 GLY A O 1
ATOM 1437 N N . ASP A 1 174 ? 9.867 17.141 -22.266 1 90.25 174 ASP A N 1
ATOM 1438 C CA . ASP A 1 174 ? 11.023 16.5 -22.875 1 90.25 174 ASP A CA 1
ATOM 1439 C C . ASP A 1 174 ? 11.531 15.352 -22.016 1 90.25 174 ASP A C 1
ATOM 1441 O O . ASP A 1 174 ? 11.344 15.352 -20.797 1 90.25 174 ASP A O 1
ATOM 1445 N N . PHE A 1 175 ? 12.031 14.398 -22.719 1 93.88 175 PHE A N 1
ATOM 1446 C CA . PHE A 1 175 ? 12.805 13.32 -22.109 1 93.88 175 PHE A CA 1
ATOM 1447 C C . PHE A 1 175 ? 14.211 13.273 -22.688 1 93.88 175 PHE A C 1
ATOM 1449 O O . PHE A 1 175 ? 14.391 12.938 -23.859 1 93.88 175 PHE A O 1
ATOM 1456 N N . ILE A 1 176 ? 15.211 13.664 -21.875 1 92.88 176 ILE A N 1
ATOM 1457 C CA . ILE A 1 176 ? 16.562 13.859 -22.391 1 92.88 176 ILE A CA 1
ATOM 1458 C C . ILE A 1 176 ? 17.562 13.195 -21.438 1 92.88 176 ILE A C 1
ATOM 1460 O O . ILE A 1 176 ? 17.188 12.578 -20.453 1 92.88 176 ILE A O 1
ATOM 1464 N N . ASN A 1 177 ? 18.797 13.281 -21.875 1 93.31 177 ASN A N 1
ATOM 1465 C CA . ASN A 1 177 ? 19.906 12.859 -21.031 1 93.31 177 ASN A CA 1
ATOM 1466 C C . ASN A 1 177 ? 20.781 14.039 -20.609 1 93.31 177 ASN A C 1
ATOM 1468 O O . ASN A 1 177 ? 20.938 14.992 -21.375 1 93.31 177 ASN A O 1
ATOM 1472 N N . TYR A 1 178 ? 21.172 14.023 -19.359 1 91.19 178 TYR A N 1
ATOM 1473 C CA . TYR A 1 178 ? 22.219 14.906 -18.875 1 91.19 178 TYR A CA 1
ATOM 1474 C C . TYR A 1 178 ? 23.531 14.141 -18.688 1 91.19 178 TYR A C 1
ATOM 1476 O O . TYR A 1 178 ? 23.516 13 -18.219 1 91.19 178 TYR A O 1
ATOM 1484 N N . TRP A 1 179 ? 24.484 14.703 -19.141 1 89.88 179 TRP A N 1
ATOM 1485 C CA . TRP A 1 179 ? 25.781 14.062 -19 1 89.88 179 TRP A CA 1
ATOM 1486 C C . TRP A 1 179 ? 26.734 14.938 -18.203 1 89.88 179 TRP A C 1
ATOM 1488 O O . TRP A 1 179 ? 26.75 16.156 -18.359 1 89.88 179 TRP A O 1
ATOM 1498 N N . ASN A 1 180 ? 27.297 14.164 -17.312 1 84.38 180 ASN A N 1
ATOM 1499 C CA . ASN A 1 180 ? 28.438 14.781 -16.672 1 84.38 180 ASN A CA 1
ATOM 1500 C C . ASN A 1 180 ? 29.734 14.023 -16.969 1 84.38 180 ASN A C 1
ATOM 1502 O O . ASN A 1 180 ? 29.703 13 -17.672 1 84.38 180 ASN A O 1
ATOM 1506 N N . GLU A 1 181 ? 30.891 14.422 -16.797 1 77.69 181 GLU A N 1
ATOM 1507 C CA . GLU A 1 181 ? 32.156 13.812 -17.141 1 77.69 181 GLU A CA 1
ATOM 1508 C C . GLU A 1 181 ? 32.219 12.344 -16.75 1 77.69 181 GLU A C 1
ATOM 1510 O O . GLU A 1 181 ? 32.906 11.547 -17.375 1 77.69 181 GLU A O 1
ATOM 1515 N N . ARG A 1 182 ? 31.281 11.852 -15.875 1 82.5 182 ARG A N 1
ATOM 1516 C CA . ARG A 1 182 ? 31.438 10.508 -15.336 1 82.5 182 ARG A CA 1
ATOM 1517 C C . ARG A 1 182 ? 30.141 9.727 -15.43 1 82.5 182 ARG A C 1
ATOM 1519 O O . ARG A 1 182 ? 30.141 8.492 -15.523 1 82.5 182 ARG A O 1
ATOM 1526 N N . LYS A 1 183 ? 29.047 10.453 -15.336 1 87.25 183 LYS A N 1
ATOM 1527 C CA . LYS A 1 183 ? 27.781 9.758 -15.211 1 87.25 183 LYS A CA 1
ATOM 1528 C C . LYS A 1 183 ? 26.703 10.422 -16.078 1 87.25 183 LYS A C 1
ATOM 1530 O O . LYS A 1 183 ? 26.812 11.602 -16.406 1 87.25 183 LYS A O 1
ATOM 1535 N N . SER A 1 184 ? 25.781 9.609 -16.453 1 90.44 184 SER A N 1
ATOM 1536 C CA . SER A 1 184 ? 24.625 10.109 -17.188 1 90.44 184 SER A CA 1
ATOM 1537 C C . SER A 1 184 ? 23.375 10.125 -16.312 1 90.44 184 SER A C 1
ATOM 1539 O O . SER A 1 184 ? 23.172 9.219 -15.5 1 90.44 184 SER A O 1
ATOM 1541 N N . TYR A 1 185 ? 22.609 11.234 -16.469 1 92.69 185 TYR A N 1
ATOM 1542 C CA . TYR A 1 185 ? 21.344 11.383 -15.758 1 92.69 185 TYR A CA 1
ATOM 1543 C C . TYR A 1 185 ? 20.188 11.602 -16.734 1 92.69 185 TYR A C 1
ATOM 1545 O O . TYR A 1 185 ? 20.344 12.297 -17.734 1 92.69 185 TYR A O 1
ATOM 1553 N N . LYS A 1 186 ? 19.125 10.953 -16.391 1 94.12 186 LYS A N 1
ATOM 1554 C CA . LYS A 1 186 ? 17.938 11.242 -17.203 1 94.12 186 LYS A CA 1
ATOM 1555 C C . LYS A 1 186 ? 17.375 12.625 -16.875 1 94.12 186 LYS A C 1
ATOM 1557 O O . LYS A 1 186 ? 17.625 13.164 -15.797 1 94.12 186 LYS A O 1
ATOM 1562 N N . GLY A 1 187 ? 16.734 13.227 -17.859 1 93.75 187 GLY A N 1
ATOM 1563 C CA . GLY A 1 187 ? 16.156 14.547 -17.688 1 93.75 187 GLY A CA 1
ATOM 1564 C C . GLY A 1 187 ? 14.719 14.633 -18.156 1 93.75 187 GLY A C 1
ATOM 1565 O O . GLY A 1 187 ? 14.344 14 -19.156 1 93.75 187 GLY A O 1
ATOM 1566 N N . LEU A 1 188 ? 13.953 15.352 -17.422 1 93.5 188 LEU A N 1
ATOM 1567 C CA . LEU A 1 188 ? 12.555 15.586 -17.766 1 93.5 188 LEU A CA 1
ATOM 1568 C C . LEU A 1 188 ? 12.234 17.078 -17.75 1 93.5 188 LEU A C 1
ATOM 1570 O O . LEU A 1 188 ? 12.945 17.859 -17.109 1 93.5 188 LEU A O 1
ATOM 1574 N N . THR A 1 189 ? 11.305 17.406 -18.547 1 91.44 189 THR A N 1
ATOM 1575 C CA . THR A 1 189 ? 10.742 18.75 -18.516 1 91.44 189 THR A CA 1
ATOM 1576 C C . THR A 1 189 ? 9.266 18.703 -18.109 1 91.44 189 THR A C 1
ATOM 1578 O O . THR A 1 189 ? 8.484 17.938 -18.672 1 91.44 189 THR A O 1
ATOM 1581 N N . TYR A 1 190 ? 8.969 19.422 -17.094 1 84.75 190 TYR A N 1
ATOM 1582 C CA . TYR A 1 190 ? 7.586 19.594 -16.656 1 84.75 190 TYR A CA 1
ATOM 1583 C C . TYR A 1 190 ? 7.23 21.062 -16.531 1 84.75 190 TYR A C 1
ATOM 1585 O O . TYR A 1 190 ? 7.859 21.797 -15.766 1 84.75 190 TYR A O 1
ATOM 1593 N N . GLY A 1 191 ? 6.234 21.469 -17.234 1 78.5 191 GLY A N 1
ATOM 1594 C CA . GLY A 1 191 ? 5.992 22.891 -17.328 1 78.5 191 GLY A CA 1
ATOM 1595 C C . GLY A 1 191 ? 7.164 23.672 -17.906 1 78.5 191 GLY A C 1
ATOM 1596 O O . GLY A 1 191 ? 7.641 23.344 -19 1 78.5 191 GLY A O 1
ATOM 1597 N N . ALA A 1 192 ? 7.633 24.641 -17.062 1 78.62 192 ALA A N 1
ATOM 1598 C CA . ALA A 1 192 ? 8.75 25.453 -17.531 1 78.62 192 ALA A CA 1
ATOM 1599 C C . ALA A 1 192 ? 10.062 25.016 -16.906 1 78.62 192 ALA A C 1
ATOM 1601 O O . ALA A 1 192 ? 11.109 25.625 -17.125 1 78.62 192 ALA A O 1
ATOM 1602 N N . VAL A 1 193 ? 10.031 23.938 -16.297 1 85.06 193 VAL A N 1
ATOM 1603 C CA . VAL A 1 193 ? 11.219 23.531 -15.539 1 85.06 193 VAL A CA 1
ATOM 1604 C C . VAL A 1 193 ? 11.789 22.25 -16.125 1 85.06 193 VAL A C 1
ATOM 1606 O O . VAL A 1 193 ? 11.055 21.297 -16.391 1 85.06 193 VAL A O 1
ATOM 1609 N N . GLN A 1 194 ? 13.016 22.266 -16.406 1 90.5 194 GLN A N 1
ATOM 1610 C CA . GLN A 1 194 ? 13.766 21.078 -16.781 1 90.5 194 GLN A CA 1
ATOM 1611 C C . GLN A 1 194 ? 14.672 20.609 -15.648 1 90.5 194 GLN A C 1
ATOM 1613 O O . GLN A 1 194 ? 15.383 21.406 -15.039 1 90.5 194 GLN A O 1
ATOM 1618 N N . TYR A 1 195 ? 14.625 19.328 -15.383 1 91.88 195 TYR A N 1
ATOM 1619 C CA . TYR A 1 195 ? 15.383 18.859 -14.234 1 91.88 195 TYR A CA 1
ATOM 1620 C C . TYR A 1 195 ? 15.945 17.469 -14.484 1 91.88 195 TYR A C 1
ATOM 1622 O O . TYR A 1 195 ? 15.32 16.656 -15.172 1 91.88 195 TYR A O 1
ATOM 1630 N N . PRO A 1 196 ? 17.125 17.219 -13.984 1 93.44 196 PRO A N 1
ATOM 1631 C CA . PRO A 1 196 ? 17.734 15.891 -14.094 1 93.44 196 PRO A CA 1
ATOM 1632 C C . PRO A 1 196 ? 17.156 14.891 -13.094 1 93.44 196 PRO A C 1
ATOM 1634 O O . PRO A 1 196 ? 16.375 15.266 -12.211 1 93.44 196 PRO A O 1
ATOM 1637 N N . SER A 1 197 ? 17.547 13.641 -13.242 1 93.5 197 SER A N 1
ATOM 1638 C CA . SER A 1 197 ? 17.062 12.57 -12.359 1 93.5 197 SER A CA 1
ATOM 1639 C C . SER A 1 197 ? 17.484 12.82 -10.914 1 93.5 197 SER A C 1
ATOM 1641 O O . SER A 1 197 ? 16.859 12.312 -9.984 1 93.5 197 SER A O 1
ATOM 1643 N N . LEU A 1 198 ? 18.438 13.672 -10.719 1 91.5 198 LEU A N 1
ATOM 1644 C CA . LEU A 1 198 ? 18.891 14.039 -9.383 1 91.5 198 LEU A CA 1
ATOM 1645 C C . LEU A 1 198 ? 17.781 14.711 -8.594 1 91.5 198 LEU A C 1
ATOM 1647 O O . LEU A 1 198 ? 17.797 14.703 -7.355 1 91.5 198 LEU A O 1
ATOM 1651 N N . TYR A 1 199 ? 16.859 15.289 -9.32 1 91.19 199 TYR A N 1
ATOM 1652 C CA . TYR A 1 199 ? 15.805 16.047 -8.664 1 91.19 199 TYR A CA 1
ATOM 1653 C C . TYR A 1 199 ? 14.461 15.359 -8.82 1 91.19 199 TYR A C 1
ATOM 1655 O O . TYR A 1 199 ? 13.43 15.875 -8.367 1 91.19 199 TYR A O 1
ATOM 1663 N N . MET A 1 200 ? 14.461 14.18 -9.461 1 91.5 200 MET A N 1
ATOM 1664 C CA . MET A 1 200 ? 13.227 13.438 -9.711 1 91.5 200 MET A CA 1
ATOM 1665 C C . MET A 1 200 ? 12.773 12.688 -8.461 1 91.5 200 MET A C 1
ATOM 1667 O O . MET A 1 200 ? 13.602 12.32 -7.625 1 91.5 200 MET A O 1
ATOM 1671 N N . GLY A 1 201 ? 11.508 12.516 -8.391 1 91.19 201 GLY A N 1
ATOM 1672 C CA . GLY A 1 201 ? 11.016 11.594 -7.379 1 91.19 201 GLY A CA 1
ATOM 1673 C C . GLY A 1 201 ? 11.375 10.148 -7.66 1 91.19 201 GLY A C 1
ATOM 1674 O O . GLY A 1 201 ? 11.602 9.773 -8.812 1 91.19 201 GLY A O 1
ATOM 1675 N N . ALA A 1 202 ? 11.422 9.391 -6.605 1 93.56 202 ALA A N 1
ATOM 1676 C CA . ALA A 1 202 ? 11.766 7.977 -6.734 1 93.56 202 ALA A CA 1
ATOM 1677 C C . ALA A 1 202 ? 10.789 7.262 -7.664 1 93.56 202 ALA A C 1
ATOM 1679 O O . ALA A 1 202 ? 11.18 6.387 -8.438 1 93.56 202 ALA A O 1
ATOM 1680 N N . GLY A 1 203 ? 9.5 7.598 -7.602 1 94 203 GLY A N 1
ATOM 1681 C CA . GLY A 1 203 ? 8.5 6.988 -8.461 1 94 203 GLY A CA 1
ATOM 1682 C C . GLY A 1 203 ? 8.742 7.25 -9.938 1 94 203 GLY A C 1
ATOM 1683 O O . GLY A 1 203 ? 8.648 6.336 -10.758 1 94 203 GLY A O 1
ATOM 1684 N N . GLU A 1 204 ? 9.086 8.461 -10.258 1 93.88 204 GLU A N 1
ATOM 1685 C CA . GLU A 1 204 ? 9.391 8.828 -11.641 1 93.88 204 GLU A CA 1
ATOM 1686 C C . GLU A 1 204 ? 10.555 8.008 -12.188 1 93.88 204 GLU A C 1
ATOM 1688 O O . GLU A 1 204 ? 10.477 7.469 -13.297 1 93.88 204 GLU A O 1
ATOM 1693 N N . GLN A 1 205 ? 11.539 7.953 -11.438 1 95.69 205 GLN A N 1
ATOM 1694 C CA . GLN A 1 205 ? 12.734 7.23 -11.859 1 95.69 205 GLN A CA 1
ATOM 1695 C C . GLN A 1 205 ? 12.438 5.742 -12.039 1 95.69 205 GLN A C 1
ATOM 1697 O O . GLN A 1 205 ? 12.938 5.113 -12.977 1 95.69 205 GLN A O 1
ATOM 1702 N N . ARG A 1 206 ? 11.688 5.254 -11.125 1 94.94 206 ARG A N 1
ATOM 1703 C CA . ARG A 1 206 ? 11.359 3.832 -11.172 1 94.94 206 ARG A CA 1
ATOM 1704 C C . ARG A 1 206 ? 10.547 3.5 -12.422 1 94.94 206 ARG A C 1
ATOM 1706 O O . ARG A 1 206 ? 10.797 2.488 -13.078 1 94.94 206 ARG A O 1
ATOM 1713 N N . ILE A 1 207 ? 9.586 4.312 -12.773 1 96.62 207 ILE A N 1
ATOM 1714 C CA . ILE A 1 207 ? 8.758 4.094 -13.953 1 96.62 207 ILE A CA 1
ATOM 1715 C C . ILE A 1 207 ? 9.617 4.172 -15.211 1 96.62 207 ILE A C 1
ATOM 1717 O O . ILE A 1 207 ? 9.453 3.363 -16.125 1 96.62 207 ILE A O 1
ATOM 1721 N N . ILE A 1 208 ? 10.516 5.164 -15.234 1 96.38 208 ILE A N 1
ATOM 1722 C CA . ILE A 1 208 ? 11.422 5.297 -16.375 1 96.38 208 ILE A CA 1
ATOM 1723 C C . ILE A 1 208 ? 12.234 4.016 -16.547 1 96.38 208 ILE A C 1
ATOM 1725 O O . ILE A 1 208 ? 12.375 3.51 -17.656 1 96.38 208 ILE A O 1
ATOM 1729 N N . LYS A 1 209 ? 12.688 3.469 -15.461 1 95.31 209 LYS A N 1
ATOM 1730 C CA . LYS A 1 209 ? 13.461 2.23 -15.508 1 95.31 209 LYS A CA 1
ATOM 1731 C C . LYS A 1 209 ? 12.617 1.076 -16.047 1 95.31 209 LYS A C 1
ATOM 1733 O O . LYS A 1 209 ? 13.102 0.272 -16.844 1 95.31 209 LYS A O 1
ATOM 1738 N N . PHE A 1 210 ? 11.375 0.975 -15.602 1 96.94 210 PHE A N 1
ATOM 1739 C CA . PHE A 1 210 ? 10.477 -0.064 -16.078 1 96.94 210 PHE A CA 1
ATOM 1740 C C . PHE A 1 210 ? 10.25 0.069 -17.594 1 96.94 210 PHE A C 1
ATOM 1742 O O . PHE A 1 210 ? 10.359 -0.913 -18.328 1 96.94 210 PHE A O 1
ATOM 1749 N N . LEU A 1 211 ? 10.016 1.29 -18 1 96.81 211 LEU A N 1
ATOM 1750 C CA . LEU A 1 211 ? 9.719 1.536 -19.406 1 96.81 211 LEU A CA 1
ATOM 1751 C C . LEU A 1 211 ? 10.953 1.301 -20.281 1 96.81 211 LEU A C 1
ATOM 1753 O O . LEU A 1 211 ? 10.852 0.691 -21.344 1 96.81 211 LEU A O 1
ATOM 1757 N N . GLU A 1 212 ? 12.094 1.757 -19.812 1 94.44 212 GLU A N 1
ATOM 1758 C CA . GLU A 1 212 ? 13.328 1.501 -20.547 1 94.44 212 GLU A CA 1
ATOM 1759 C C . GLU A 1 212 ? 13.594 0.004 -20.688 1 94.44 212 GLU A C 1
ATOM 1761 O O . GLU A 1 212 ? 14.039 -0.464 -21.734 1 94.44 212 GLU A O 1
ATOM 1766 N N . THR A 1 213 ? 13.336 -0.742 -19.656 1 93.81 213 THR A N 1
ATOM 1767 C CA . THR A 1 213 ? 13.562 -2.182 -19.656 1 93.81 213 THR A CA 1
ATOM 1768 C C . THR A 1 213 ? 12.617 -2.883 -20.609 1 93.81 213 THR A C 1
ATOM 1770 O O . THR A 1 213 ? 13.055 -3.641 -21.484 1 93.81 213 THR A O 1
ATOM 1773 N N . ILE A 1 214 ? 11.352 -2.625 -20.531 1 95.12 214 ILE A N 1
ATOM 1774 C CA . ILE A 1 214 ? 10.359 -3.369 -21.312 1 95.12 214 ILE A CA 1
ATOM 1775 C C . ILE A 1 214 ? 10.539 -3.07 -22.797 1 95.12 214 ILE A C 1
ATOM 1777 O O . ILE A 1 214 ? 10.328 -3.943 -23.641 1 95.12 214 ILE A O 1
ATOM 1781 N N . TYR A 1 215 ? 11.008 -1.89 -23.141 1 94.44 215 TYR A N 1
ATOM 1782 C CA . TYR A 1 215 ? 11.125 -1.528 -24.547 1 94.44 215 TYR A CA 1
ATOM 1783 C C . TYR A 1 215 ? 12.484 -1.938 -25.109 1 94.44 215 TYR A C 1
ATOM 1785 O O . TYR A 1 215 ? 12.688 -1.944 -26.312 1 94.44 215 TYR A O 1
ATOM 1793 N N . SER A 1 216 ? 13.375 -2.307 -24.219 1 90.5 216 SER A N 1
ATOM 1794 C CA . SER A 1 216 ? 14.711 -2.672 -24.688 1 90.5 216 SER A CA 1
ATOM 1795 C C . SER A 1 216 ? 14.859 -4.184 -24.812 1 90.5 216 SER A C 1
ATOM 1797 O O . SER A 1 216 ? 15.844 -4.672 -25.375 1 90.5 216 SER A O 1
ATOM 1799 N N . ILE A 1 217 ? 13.898 -4.961 -24.359 1 91.5 217 ILE A N 1
ATOM 1800 C CA . ILE A 1 217 ? 14.07 -6.41 -24.297 1 91.5 217 ILE A CA 1
ATOM 1801 C C . ILE A 1 217 ? 13.383 -7.059 -25.5 1 91.5 217 ILE A C 1
ATOM 1803 O O . ILE A 1 217 ? 12.414 -6.52 -26.031 1 91.5 217 ILE A O 1
ATOM 1807 N N . PRO A 1 218 ? 13.828 -8.18 -25.953 1 92.69 218 PRO A N 1
ATOM 1808 C CA . PRO A 1 218 ? 13.188 -8.883 -27.062 1 92.69 218 PRO A CA 1
ATOM 1809 C C . PRO A 1 218 ? 11.891 -9.578 -26.656 1 92.69 218 PRO A C 1
ATOM 1811 O O . PRO A 1 218 ? 11.602 -9.703 -25.469 1 92.69 218 PRO A O 1
ATOM 1814 N N . ASP A 1 219 ? 11.148 -10.008 -27.656 1 94.5 219 ASP A N 1
ATOM 1815 C CA . ASP A 1 219 ? 9.914 -10.75 -27.422 1 94.5 219 ASP A CA 1
ATOM 1816 C C . ASP A 1 219 ? 10.195 -12.055 -26.672 1 94.5 219 ASP A C 1
ATOM 1818 O O . ASP A 1 219 ? 11.32 -12.57 -26.703 1 94.5 219 ASP A O 1
ATOM 1822 N N . TYR A 1 220 ? 9.281 -12.555 -25.891 1 94.5 220 TYR A N 1
ATOM 1823 C CA . TYR A 1 220 ? 9.289 -13.844 -25.203 1 94.5 220 TYR A CA 1
ATOM 1824 C C . TYR A 1 220 ? 10.25 -13.82 -24.016 1 94.5 220 TYR A C 1
ATOM 1826 O O . TYR A 1 220 ? 10.617 -14.867 -23.484 1 94.5 220 TYR A O 1
ATOM 1834 N N . SER A 1 221 ? 10.727 -12.602 -23.609 1 95.62 221 SER A N 1
ATOM 1835 C CA . SER A 1 221 ? 11.609 -12.461 -22.453 1 95.62 221 SER A CA 1
ATOM 1836 C C . SER A 1 221 ? 10.852 -12.648 -21.156 1 95.62 221 SER A C 1
ATOM 1838 O O . SER A 1 221 ? 9.617 -12.648 -21.141 1 95.62 221 SER A O 1
ATOM 1840 N N . LEU A 1 222 ? 11.641 -12.914 -20.109 1 96.75 222 LEU A N 1
ATOM 1841 C CA . LEU A 1 222 ? 11.117 -13.023 -18.75 1 96.75 222 LEU A CA 1
ATOM 1842 C C . LEU A 1 222 ? 11.602 -11.859 -17.891 1 96.75 222 LEU A C 1
ATOM 1844 O O . LEU A 1 222 ? 12.805 -11.625 -17.766 1 96.75 222 LEU A O 1
ATOM 1848 N N . ILE A 1 223 ? 10.68 -11.094 -17.406 1 97.62 223 ILE A N 1
ATOM 1849 C CA . ILE A 1 223 ? 11.023 -9.984 -16.516 1 97.62 223 ILE A CA 1
ATOM 1850 C C . ILE A 1 223 ? 10.617 -10.328 -15.086 1 97.62 223 ILE A C 1
ATOM 1852 O O . ILE A 1 223 ? 9.477 -10.719 -14.836 1 97.62 223 ILE A O 1
ATOM 1856 N N . LEU A 1 224 ? 11.547 -10.258 -14.203 1 98.12 224 LEU A N 1
ATOM 1857 C CA . LEU A 1 224 ? 11.328 -10.5 -12.781 1 98.12 224 LEU A CA 1
ATOM 1858 C C . LEU A 1 224 ? 11.484 -9.211 -11.984 1 98.12 224 LEU A C 1
ATOM 1860 O O . LEU A 1 224 ? 12.508 -8.539 -12.07 1 98.12 224 LEU A O 1
ATOM 1864 N N . ILE A 1 225 ? 10.461 -8.852 -11.219 1 98 225 ILE A N 1
ATOM 1865 C CA . ILE A 1 225 ? 10.477 -7.59 -10.484 1 98 225 ILE A CA 1
ATOM 1866 C C . ILE A 1 225 ? 10.211 -7.852 -9.008 1 98 225 ILE A C 1
ATOM 1868 O O . ILE A 1 225 ? 9.141 -8.344 -8.641 1 98 225 ILE A O 1
ATOM 1872 N N . ASP A 1 226 ? 11.133 -7.535 -8.211 1 96.75 226 ASP A N 1
ATOM 1873 C CA . ASP A 1 226 ? 10.914 -7.629 -6.773 1 96.75 226 ASP A CA 1
ATOM 1874 C C . ASP A 1 226 ? 10.258 -6.359 -6.23 1 96.75 226 ASP A C 1
ATOM 1876 O O . ASP A 1 226 ? 10.758 -5.254 -6.453 1 96.75 226 ASP A O 1
ATOM 1880 N N . GLU A 1 227 ? 9.125 -6.523 -5.586 1 94.94 227 GLU A N 1
ATOM 1881 C CA . GLU A 1 227 ? 8.367 -5.422 -5.004 1 94.94 227 GLU A CA 1
ATOM 1882 C C . GLU A 1 227 ? 8.062 -4.348 -6.043 1 94.94 227 GLU A C 1
ATOM 1884 O O . GLU A 1 227 ? 8.523 -3.211 -5.922 1 94.94 227 GLU A O 1
ATOM 1889 N N . LEU A 1 228 ? 7.25 -4.645 -6.969 1 95.94 228 LEU A N 1
ATOM 1890 C CA . LEU A 1 228 ? 6.926 -3.824 -8.133 1 95.94 228 LEU A CA 1
ATOM 1891 C C . LEU A 1 228 ? 6.297 -2.502 -7.703 1 95.94 228 LEU A C 1
ATOM 1893 O O . LEU A 1 228 ? 6.496 -1.476 -8.359 1 95.94 228 LEU A O 1
ATOM 1897 N N . ASP A 1 229 ? 5.621 -2.479 -6.59 1 93.69 229 ASP A N 1
ATOM 1898 C CA . ASP A 1 229 ? 4.773 -1.358 -6.191 1 93.69 229 ASP A CA 1
ATOM 1899 C C . ASP A 1 229 ? 5.59 -0.288 -5.465 1 93.69 229 ASP A C 1
ATOM 1901 O O . ASP A 1 229 ? 5.105 0.824 -5.246 1 93.69 229 ASP A O 1
ATOM 1905 N N . LEU A 1 230 ? 6.82 -0.546 -5.18 1 93.12 230 LEU A N 1
ATOM 1906 C CA . LEU A 1 230 ? 7.59 0.37 -4.348 1 93.12 230 LEU A CA 1
ATOM 1907 C C . LEU A 1 230 ? 7.609 1.771 -4.953 1 93.12 230 LEU A C 1
ATOM 1909 O O . LEU A 1 230 ? 7.688 1.924 -6.172 1 93.12 230 LEU A O 1
ATOM 1913 N N . THR A 1 231 ? 7.375 2.811 -4.168 1 92.06 231 THR A N 1
ATOM 1914 C CA . THR A 1 231 ? 7.535 4.238 -4.41 1 92.06 231 THR A CA 1
ATOM 1915 C C . THR A 1 231 ? 6.379 4.777 -5.246 1 92.06 231 THR A C 1
ATOM 1917 O O . THR A 1 231 ? 6.391 5.941 -5.652 1 92.06 231 THR A O 1
ATOM 1920 N N . LEU A 1 232 ? 5.41 3.939 -5.578 1 92.5 232 LEU A N 1
ATOM 1921 C CA . LEU A 1 232 ? 4.348 4.387 -6.473 1 92.5 232 LEU A CA 1
ATOM 1922 C C . LEU A 1 232 ? 3.033 4.539 -5.715 1 92.5 232 LEU A C 1
ATOM 1924 O O . LEU A 1 232 ? 2.699 3.711 -4.867 1 92.5 232 LEU A O 1
ATOM 1928 N N . HIS A 1 233 ? 2.389 5.57 -6.062 1 87.44 233 HIS A N 1
ATOM 1929 C CA . HIS A 1 233 ? 1.001 5.719 -5.637 1 87.44 233 HIS A CA 1
ATOM 1930 C C . HIS A 1 233 ? 0.091 4.742 -6.379 1 87.44 233 HIS A C 1
ATOM 1932 O O . HIS A 1 233 ? 0.432 4.277 -7.469 1 87.44 233 HIS A O 1
ATOM 1938 N N . THR A 1 234 ? -1.082 4.477 -5.84 1 84.25 234 THR A N 1
ATOM 1939 C CA . THR A 1 234 ? -1.969 3.426 -6.324 1 84.25 234 THR A CA 1
ATOM 1940 C C . THR A 1 234 ? -2.379 3.686 -7.77 1 84.25 234 THR A C 1
ATOM 1942 O O . THR A 1 234 ? -2.32 2.785 -8.609 1 84.25 234 THR A O 1
ATOM 1945 N N . GLU A 1 235 ? -2.752 4.867 -8.047 1 82.56 235 GLU A N 1
ATOM 1946 C CA . GLU A 1 235 ? -3.217 5.18 -9.398 1 82.56 235 GLU A CA 1
ATOM 1947 C C . GLU A 1 235 ? -2.104 4.992 -10.422 1 82.56 235 GLU A C 1
ATOM 1949 O O . GLU A 1 235 ? -2.332 4.445 -11.5 1 82.56 235 GLU A O 1
ATOM 1954 N N . ALA A 1 236 ? -0.977 5.523 -10.117 1 89.75 236 ALA A N 1
ATOM 1955 C CA . ALA A 1 236 ? 0.167 5.355 -11.016 1 89.75 236 ALA A CA 1
ATOM 1956 C C . ALA A 1 236 ? 0.514 3.879 -11.188 1 89.75 236 ALA A C 1
ATOM 1958 O O . ALA A 1 236 ? 0.854 3.441 -12.289 1 89.75 236 ALA A O 1
ATOM 1959 N N . LEU A 1 237 ? 0.418 3.113 -10.133 1 93.69 237 LEU A N 1
ATOM 1960 C CA . LEU A 1 237 ? 0.702 1.683 -10.164 1 93.69 237 LEU A CA 1
ATOM 1961 C C . LEU A 1 237 ? -0.258 0.958 -11.102 1 93.69 237 LEU A C 1
ATOM 1963 O O . LEU A 1 237 ? 0.167 0.138 -11.922 1 93.69 237 LEU A O 1
ATOM 1967 N N . LEU A 1 238 ? -1.511 1.262 -11.023 1 90.44 238 LEU A N 1
ATOM 1968 C CA . LEU A 1 238 ? -2.518 0.605 -11.852 1 90.44 238 LEU A CA 1
ATOM 1969 C C . LEU A 1 238 ? -2.328 0.96 -13.32 1 90.44 238 LEU A C 1
ATOM 1971 O O . LEU A 1 238 ? -2.459 0.098 -14.195 1 90.44 238 LEU A O 1
ATOM 1975 N N . ARG A 1 239 ? -1.972 2.193 -13.578 1 92.44 239 ARG A N 1
ATOM 1976 C CA . ARG A 1 239 ? -1.713 2.605 -14.953 1 92.44 239 ARG A CA 1
ATOM 1977 C C . ARG A 1 239 ? -0.46 1.929 -15.5 1 92.44 239 ARG A C 1
ATOM 1979 O O . ARG A 1 239 ? -0.417 1.545 -16.672 1 92.44 239 ARG A O 1
ATOM 1986 N N . LEU A 1 240 ? 0.528 1.848 -14.68 1 97 240 LEU A N 1
ATOM 1987 C CA . LEU A 1 240 ? 1.736 1.131 -15.07 1 97 240 LEU A CA 1
ATOM 1988 C C . LEU A 1 240 ? 1.415 -0.313 -15.445 1 97 240 LEU A C 1
ATOM 1990 O O . LEU A 1 240 ? 1.877 -0.811 -16.469 1 97 240 LEU A O 1
ATOM 1994 N N . MET A 1 241 ? 0.6 -1.004 -14.617 1 97.12 241 MET A N 1
ATOM 1995 C CA . MET A 1 241 ? 0.249 -2.4 -14.852 1 97.12 241 MET A CA 1
ATOM 1996 C C . MET A 1 241 ? -0.497 -2.557 -16.172 1 97.12 241 MET A C 1
ATOM 1998 O O . MET A 1 241 ? -0.312 -3.547 -16.891 1 97.12 241 MET A O 1
ATOM 2002 N N . GLN A 1 242 ? -1.253 -1.573 -16.484 1 94.62 242 GLN A N 1
ATOM 2003 C CA . GLN A 1 242 ? -1.963 -1.598 -17.75 1 94.62 242 GLN A CA 1
ATOM 2004 C C . GLN A 1 242 ? -0.992 -1.512 -18.922 1 94.62 242 GLN A C 1
ATOM 2006 O O . GLN A 1 242 ? -1.114 -2.262 -19.891 1 94.62 242 GLN A O 1
ATOM 2011 N N . VAL A 1 243 ? -0.089 -0.606 -18.812 1 96.69 243 VAL A N 1
ATOM 2012 C CA . VAL A 1 243 ? 0.905 -0.429 -19.859 1 96.69 243 VAL A CA 1
ATOM 2013 C C . VAL A 1 243 ? 1.724 -1.708 -20.016 1 96.69 243 VAL A C 1
ATOM 2015 O O . VAL A 1 243 ? 1.964 -2.164 -21.141 1 96.69 243 VAL A O 1
ATOM 2018 N N . LEU A 1 244 ? 2.143 -2.293 -18.922 1 97.75 244 LEU A N 1
ATOM 2019 C CA . LEU A 1 244 ? 2.924 -3.525 -18.969 1 97.75 244 LEU A CA 1
ATOM 2020 C C . LEU A 1 244 ? 2.113 -4.668 -19.562 1 97.75 244 LEU A C 1
ATOM 2022 O O . LEU A 1 244 ? 2.637 -5.457 -20.359 1 97.75 244 LEU A O 1
ATOM 2026 N N . ASN A 1 245 ? 0.869 -4.73 -19.156 1 96.94 245 ASN A N 1
ATOM 2027 C CA . ASN A 1 245 ? 0 -5.773 -19.688 1 96.94 245 ASN A CA 1
ATOM 2028 C C . ASN A 1 245 ? -0.123 -5.68 -21.203 1 96.94 245 ASN A C 1
ATOM 2030 O O . ASN A 1 245 ? -0.081 -6.699 -21.906 1 96.94 245 ASN A O 1
ATOM 2034 N N . ASP A 1 246 ? -0.306 -4.473 -21.672 1 96 246 ASP A N 1
ATOM 2035 C CA . ASP A 1 246 ? -0.43 -4.262 -23.109 1 96 246 ASP A CA 1
ATOM 2036 C C . ASP A 1 246 ? 0.826 -4.727 -23.844 1 96 246 ASP A C 1
ATOM 2038 O O . ASP A 1 246 ? 0.736 -5.398 -24.875 1 96 246 ASP A O 1
ATOM 2042 N N . GLU A 1 247 ? 1.93 -4.398 -23.359 1 96.25 247 GLU A N 1
ATOM 2043 C CA . GLU A 1 247 ? 3.195 -4.785 -23.969 1 96.25 247 GLU A CA 1
ATOM 2044 C C . GLU A 1 247 ? 3.4 -6.297 -23.906 1 96.25 247 GLU A C 1
ATOM 2046 O O . GLU A 1 247 ? 3.902 -6.902 -24.859 1 96.25 247 GLU A O 1
ATOM 2051 N N . CYS A 1 248 ? 3.055 -6.906 -22.781 1 96.75 248 CYS A N 1
ATOM 2052 C CA . CYS A 1 248 ? 3.209 -8.344 -22.594 1 96.75 248 CYS A CA 1
ATOM 2053 C C . CYS A 1 248 ? 2.324 -9.109 -23.578 1 96.75 248 CYS A C 1
ATOM 2055 O O . CYS A 1 248 ? 2.752 -10.109 -24.156 1 96.75 248 CYS A O 1
ATOM 2057 N N . ASN A 1 249 ? 1.152 -8.625 -23.75 1 94.12 249 ASN A N 1
ATOM 2058 C CA . ASN A 1 249 ? 0.214 -9.289 -24.656 1 94.12 249 ASN A CA 1
ATOM 2059 C C . ASN A 1 249 ? 0.671 -9.195 -26.109 1 94.12 249 ASN A C 1
ATOM 2061 O O . ASN A 1 249 ? 0.52 -10.148 -26.859 1 94.12 249 ASN A O 1
ATOM 2065 N N . THR A 1 250 ? 1.236 -8.109 -26.453 1 94.5 250 THR A N 1
ATOM 2066 C CA . THR A 1 250 ? 1.644 -7.859 -27.828 1 94.5 250 THR A CA 1
ATOM 2067 C C . THR A 1 250 ? 2.934 -8.609 -28.156 1 94.5 250 THR A C 1
ATOM 2069 O O . THR A 1 250 ? 3.094 -9.133 -29.25 1 94.5 250 THR A O 1
ATOM 2072 N N . ARG A 1 251 ? 3.797 -8.742 -27.156 1 96.06 251 ARG A N 1
ATOM 2073 C CA . ARG A 1 251 ? 5.145 -9.227 -27.438 1 96.06 251 ARG A CA 1
ATOM 2074 C C . ARG A 1 251 ? 5.398 -10.562 -26.75 1 96.06 251 ARG A C 1
ATOM 2076 O O . ARG A 1 251 ? 6.504 -11.102 -26.828 1 96.06 251 ARG A O 1
ATOM 2083 N N . ASN A 1 252 ? 4.434 -11.102 -26.062 1 94.81 252 ASN A N 1
ATOM 2084 C CA . ASN A 1 252 ? 4.488 -12.383 -25.375 1 94.81 252 ASN A CA 1
ATOM 2085 C C . ASN A 1 252 ? 5.602 -12.406 -24.328 1 94.81 252 ASN A C 1
ATOM 2087 O O . ASN A 1 252 ? 6.375 -13.367 -24.266 1 94.81 252 ASN A O 1
ATOM 2091 N N . ILE A 1 253 ? 5.77 -11.32 -23.688 1 96.75 253 ILE A N 1
ATOM 2092 C CA . ILE A 1 253 ? 6.684 -11.195 -22.562 1 96.75 253 ILE A CA 1
ATOM 2093 C C . ILE A 1 253 ? 6.008 -11.711 -21.281 1 96.75 253 ILE A C 1
ATOM 2095 O O . ILE A 1 253 ? 4.805 -11.523 -21.094 1 96.75 253 ILE A O 1
ATOM 2099 N N . GLN A 1 254 ? 6.68 -12.43 -20.469 1 97.44 254 GLN A N 1
ATOM 2100 C CA . GLN A 1 254 ? 6.172 -12.844 -19.156 1 97.44 254 GLN A CA 1
ATOM 2101 C C . GLN A 1 254 ? 6.766 -11.992 -18.047 1 97.44 254 GLN A C 1
ATOM 2103 O O . GLN A 1 254 ? 7.973 -11.742 -18.016 1 97.44 254 GLN A O 1
ATOM 2108 N N . ILE A 1 255 ? 5.926 -11.516 -17.203 1 98.38 255 ILE A N 1
ATOM 2109 C CA . ILE A 1 255 ? 6.359 -10.766 -16.031 1 98.38 255 ILE A CA 1
ATOM 2110 C C . ILE A 1 255 ? 5.938 -11.508 -14.758 1 98.38 255 ILE A C 1
ATOM 2112 O O . ILE A 1 255 ? 4.793 -11.945 -14.648 1 98.38 255 ILE A O 1
ATOM 2116 N N . VAL A 1 256 ? 6.848 -11.758 -13.875 1 98.31 256 VAL A N 1
ATOM 2117 C CA . VAL A 1 256 ? 6.566 -12.227 -12.523 1 98.31 256 VAL A CA 1
ATOM 2118 C C . VAL A 1 256 ? 7.051 -11.195 -11.508 1 98.31 256 VAL A C 1
ATOM 2120 O O . VAL A 1 256 ? 8.219 -10.789 -11.531 1 98.31 256 VAL A O 1
ATOM 2123 N N . PHE A 1 257 ? 6.168 -10.727 -10.688 1 98 257 PHE A N 1
ATOM 2124 C CA . PHE A 1 257 ? 6.559 -9.711 -9.711 1 98 257 PHE A CA 1
ATOM 2125 C C . PHE A 1 257 ? 6.039 -10.062 -8.328 1 98 257 PHE A C 1
ATOM 2127 O O . PHE A 1 257 ? 5.16 -10.922 -8.18 1 98 257 PHE A O 1
ATOM 2134 N N . THR A 1 258 ? 6.656 -9.5 -7.309 1 96.25 258 THR A N 1
ATOM 2135 C CA . THR A 1 258 ? 6.148 -9.57 -5.941 1 96.25 258 THR A CA 1
ATOM 2136 C C . THR A 1 258 ? 5.605 -8.211 -5.5 1 96.25 258 THR A C 1
ATOM 2138 O O . THR A 1 258 ? 6.035 -7.172 -6 1 96.25 258 THR A O 1
ATOM 2141 N N . SER A 1 259 ? 4.641 -8.211 -4.637 1 93.19 259 SER A N 1
ATOM 2142 C CA . SER A 1 259 ? 4.066 -6.969 -4.129 1 93.19 259 SER A CA 1
ATOM 2143 C C . SER A 1 259 ? 3.314 -7.203 -2.822 1 93.19 259 SER A C 1
ATOM 2145 O O . SER A 1 259 ? 2.967 -8.344 -2.494 1 93.19 259 SER A O 1
ATOM 2147 N N . HIS A 1 260 ? 3.123 -6.16 -2.107 1 85.94 260 HIS A N 1
ATOM 2148 C CA . HIS A 1 260 ? 2.299 -6.168 -0.906 1 85.94 260 HIS A CA 1
ATOM 2149 C C . HIS A 1 260 ? 1.036 -5.336 -1.098 1 85.94 260 HIS A C 1
ATOM 2151 O O . HIS A 1 260 ? 0.209 -5.234 -0.189 1 85.94 260 HIS A O 1
ATOM 2157 N N . ARG A 1 261 ? 0.865 -4.809 -2.236 1 85.44 261 ARG A N 1
ATOM 2158 C CA . ARG A 1 261 ? -0.265 -3.92 -2.492 1 85.44 261 ARG A CA 1
ATOM 2159 C C . ARG A 1 261 ? -1.519 -4.715 -2.842 1 85.44 261 ARG A C 1
ATOM 2161 O O . ARG A 1 261 ? -1.622 -5.273 -3.936 1 85.44 261 ARG A O 1
ATOM 2168 N N . GLU A 1 262 ? -2.514 -4.625 -2.1 1 77.31 262 GLU A N 1
ATOM 2169 C CA . GLU A 1 262 ? -3.727 -5.422 -2.264 1 77.31 262 GLU A CA 1
ATOM 2170 C C . GLU A 1 262 ? -4.582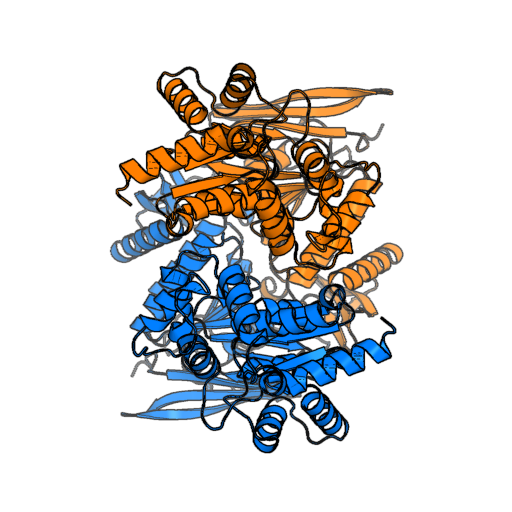 -4.895 -3.41 1 77.31 262 GLU A C 1
ATOM 2172 O O . GLU A 1 262 ? -5.418 -5.621 -3.951 1 77.31 262 GLU A O 1
ATOM 2177 N N . GLU A 1 263 ? -4.418 -3.656 -3.785 1 78.81 263 GLU A N 1
ATOM 2178 C CA . GLU A 1 263 ? -5.176 -3.062 -4.883 1 78.81 263 GLU A CA 1
ATOM 2179 C C . GLU A 1 263 ? -4.934 -3.809 -6.191 1 78.81 263 GLU A C 1
ATOM 2181 O O . GLU A 1 263 ? -5.777 -3.793 -7.086 1 78.81 263 GLU A O 1
ATOM 2186 N N . LEU A 1 264 ? -3.834 -4.504 -6.285 1 88.31 264 LEU A N 1
ATOM 2187 C CA . LEU A 1 264 ? -3.477 -5.242 -7.492 1 88.31 264 LEU A CA 1
ATOM 2188 C C . LEU A 1 264 ? -4.312 -6.508 -7.625 1 88.31 264 LEU A C 1
ATOM 2190 O O . LEU A 1 264 ? -4.387 -7.098 -8.703 1 88.31 264 LEU A O 1
ATOM 2194 N N . LEU A 1 265 ? -4.895 -6.953 -6.539 1 81.25 265 LEU A N 1
ATOM 2195 C CA . LEU A 1 265 ? -5.672 -8.188 -6.539 1 81.25 265 LEU A CA 1
ATOM 2196 C C . LEU A 1 265 ? -6.926 -8.039 -7.391 1 81.25 265 LEU A C 1
ATOM 2198 O O . LEU A 1 265 ? -7.5 -9.031 -7.844 1 81.25 265 LEU A O 1
ATOM 2202 N N . ASP A 1 266 ? -7.285 -6.809 -7.641 1 75 266 ASP A N 1
ATOM 2203 C CA . ASP A 1 266 ? -8.508 -6.543 -8.391 1 75 266 ASP A CA 1
ATOM 2204 C C . ASP A 1 266 ? -8.234 -6.512 -9.898 1 75 266 ASP A C 1
ATOM 2206 O O . ASP A 1 266 ? -9.164 -6.461 -10.703 1 75 266 ASP A O 1
ATOM 2210 N N . CYS A 1 267 ? -6.98 -6.57 -10.266 1 84.44 267 CYS A N 1
ATOM 2211 C CA . CYS A 1 267 ? -6.629 -6.566 -11.688 1 84.44 267 CYS A CA 1
ATOM 2212 C C . CYS A 1 267 ? -6.848 -7.938 -12.305 1 84.44 267 CYS A C 1
ATOM 2214 O O . CYS A 1 267 ? -6.105 -8.883 -12.016 1 84.44 267 CYS A O 1
ATOM 2216 N N . ASN A 1 268 ? -7.723 -8.062 -13.242 1 80.38 268 ASN A N 1
ATOM 2217 C CA . ASN A 1 268 ? -8.133 -9.344 -13.805 1 80.38 268 ASN A CA 1
ATOM 2218 C C . ASN A 1 268 ? -7.047 -9.938 -14.703 1 80.38 268 ASN A C 1
ATOM 2220 O O . ASN A 1 268 ? -7.043 -11.141 -14.969 1 80.38 268 ASN A O 1
ATOM 2224 N N . PHE A 1 269 ? -6.18 -9.07 -15.164 1 90.75 269 PHE A N 1
ATOM 2225 C CA . PHE A 1 269 ? -5.172 -9.57 -16.094 1 90.75 269 PHE A CA 1
ATOM 2226 C C . PHE A 1 269 ? -3.947 -10.078 -15.344 1 90.75 269 PHE A C 1
ATOM 2228 O O . PHE A 1 269 ? -2.994 -10.562 -15.953 1 90.75 269 PHE A O 1
ATOM 2235 N N . ILE A 1 270 ? -3.932 -10.031 -14.062 1 92.94 270 ILE A N 1
ATOM 2236 C CA . ILE A 1 270 ? -2.826 -10.523 -13.25 1 92.94 270 ILE A CA 1
ATOM 2237 C C . ILE A 1 270 ? -3.166 -11.914 -12.703 1 92.94 270 ILE A C 1
ATOM 2239 O O . ILE A 1 270 ? -4.254 -12.125 -12.156 1 92.94 270 ILE A O 1
ATOM 2243 N N . ASN A 1 271 ? -2.275 -12.875 -12.984 1 91.75 271 ASN A N 1
ATOM 2244 C CA . ASN A 1 271 ? -2.326 -14.164 -12.297 1 91.75 271 ASN A CA 1
ATOM 2245 C C . ASN A 1 271 ? -1.876 -14.047 -10.844 1 91.75 271 ASN A C 1
ATOM 2247 O O . ASN A 1 271 ? -0.677 -14 -10.562 1 91.75 271 ASN A O 1
ATOM 2251 N N . ILE A 1 272 ? -2.863 -14.055 -9.93 1 86.94 272 ILE A N 1
ATOM 2252 C CA . ILE A 1 272 ? -2.58 -13.797 -8.523 1 86.94 272 ILE A CA 1
ATOM 2253 C C . ILE A 1 272 ? -2.193 -15.102 -7.832 1 86.94 272 ILE A C 1
ATOM 2255 O O . ILE A 1 272 ? -2.938 -16.078 -7.883 1 86.94 272 ILE A O 1
ATOM 2259 N N . ARG A 1 273 ? -1.03 -15.117 -7.258 1 86.81 273 ARG A N 1
ATOM 2260 C CA . ARG A 1 273 ? -0.539 -16.219 -6.441 1 86.81 273 ARG A CA 1
ATOM 2261 C C . ARG A 1 273 ? -0.212 -15.75 -5.027 1 86.81 273 ARG A C 1
ATOM 2263 O O . ARG A 1 273 ? 0.639 -14.875 -4.84 1 86.81 273 ARG A O 1
ATOM 2270 N N . HIS A 1 274 ? -0.891 -16.312 -4.066 1 83.94 274 HIS A N 1
ATOM 2271 C CA . HIS A 1 274 ? -0.705 -15.883 -2.684 1 83.94 274 HIS A CA 1
ATOM 2272 C C . HIS A 1 274 ? -0.049 -16.984 -1.853 1 83.94 274 HIS A C 1
ATOM 2274 O O . HIS A 1 274 ? -0.604 -18.078 -1.71 1 83.94 274 HIS A O 1
ATOM 2280 N N . LEU A 1 275 ? 1.085 -16.641 -1.317 1 84.19 275 LEU A N 1
ATOM 2281 C CA . LEU A 1 275 ? 1.852 -17.609 -0.534 1 84.19 275 LEU A CA 1
ATOM 2282 C C . LEU A 1 275 ? 1.439 -17.562 0.934 1 84.19 275 LEU A C 1
ATOM 2284 O O . LEU A 1 275 ? 1.275 -16.484 1.505 1 84.19 275 LEU A O 1
ATOM 2288 N N . VAL A 1 276 ? 1.224 -18.703 1.497 1 77.38 276 VAL A N 1
ATOM 2289 C CA . VAL A 1 276 ? 0.936 -18.859 2.92 1 77.38 276 VAL A CA 1
ATOM 2290 C C . VAL A 1 276 ? 1.822 -19.953 3.514 1 77.38 276 VAL A C 1
ATOM 2292 O O . VAL A 1 276 ? 1.921 -21.047 2.961 1 77.38 276 VAL A O 1
ATOM 2295 N N . ASN A 1 277 ? 2.521 -19.5 4.512 1 74.12 277 ASN A N 1
ATOM 2296 C CA . ASN A 1 277 ? 3.391 -20.469 5.172 1 74.12 277 ASN A CA 1
ATOM 2297 C C . ASN A 1 277 ? 2.758 -21.016 6.445 1 74.12 277 ASN A C 1
ATOM 2299 O O . ASN A 1 277 ? 2.01 -20.312 7.125 1 74.12 277 ASN A O 1
ATOM 2303 N N . ASP A 1 278 ? 3.01 -22.266 6.652 1 66.12 278 ASP A N 1
ATOM 2304 C CA . ASP A 1 278 ? 2.561 -22.891 7.895 1 66.12 278 ASP A CA 1
ATOM 2305 C C . ASP A 1 278 ? 3.35 -22.359 9.094 1 66.12 278 ASP A C 1
ATOM 2307 O O . ASP A 1 278 ? 4.469 -21.875 8.93 1 66.12 278 ASP A O 1
ATOM 2311 N N . THR A 1 279 ? 2.693 -22.391 10.258 1 59.66 279 THR A N 1
ATOM 2312 C CA . THR A 1 279 ? 3.35 -21.922 11.477 1 59.66 279 THR A CA 1
ATOM 2313 C C . THR A 1 279 ? 4.578 -22.781 11.781 1 59.66 279 THR A C 1
ATOM 2315 O O . THR A 1 279 ? 5.535 -22.297 12.391 1 59.66 279 THR A O 1
ATOM 2318 N N . ASN A 1 280 ? 4.43 -23.984 11.305 1 57.12 280 ASN A N 1
ATOM 2319 C CA . ASN A 1 280 ? 5.547 -24.859 11.633 1 57.12 280 ASN A CA 1
ATOM 2320 C C . ASN A 1 280 ? 6.605 -24.859 10.531 1 57.12 280 ASN A C 1
ATOM 2322 O O . ASN A 1 280 ? 7.621 -25.547 10.641 1 57.12 280 ASN A O 1
ATOM 2326 N N . GLY A 1 281 ? 6.402 -23.984 9.523 1 57.34 281 GLY A N 1
ATOM 2327 C CA . GLY A 1 281 ? 7.363 -23.766 8.453 1 57.34 281 GLY A CA 1
ATOM 2328 C C . GLY A 1 281 ? 7.508 -24.969 7.535 1 57.34 281 GLY A C 1
ATOM 2329 O O . GLY A 1 281 ? 8.469 -25.062 6.773 1 57.34 281 GLY A O 1
ATOM 2330 N N . LYS A 1 282 ? 6.598 -25.969 7.621 1 57.69 282 LYS A N 1
ATOM 2331 C CA . LYS A 1 282 ? 6.828 -27.219 6.895 1 57.69 282 LYS A CA 1
ATOM 2332 C C . LYS A 1 282 ? 6.102 -27.219 5.555 1 57.69 282 LYS A C 1
ATOM 2334 O O . LYS A 1 282 ? 6.484 -27.938 4.633 1 57.69 282 LYS A O 1
ATOM 2339 N N . THR A 1 283 ? 5.152 -26.422 5.531 1 61.53 283 THR A N 1
ATOM 2340 C CA . THR A 1 283 ? 4.395 -26.453 4.285 1 61.53 283 THR A CA 1
ATOM 2341 C C . THR A 1 283 ? 3.994 -25.047 3.857 1 61.53 283 THR A C 1
ATOM 2343 O O . THR A 1 283 ? 3.691 -24.203 4.699 1 61.53 283 THR A O 1
ATOM 2346 N N . SER A 1 284 ? 4.336 -24.797 2.592 1 72.81 284 SER A N 1
ATOM 2347 C CA . SER A 1 284 ? 3.871 -23.562 1.974 1 72.81 284 SER A CA 1
ATOM 2348 C C . SER A 1 284 ? 2.742 -23.828 0.985 1 72.81 284 SER A C 1
ATOM 2350 O O . SER A 1 284 ? 2.727 -24.859 0.315 1 72.81 284 SER A O 1
ATOM 2352 N N . ILE A 1 285 ? 1.771 -23.031 1.034 1 72.75 285 ILE A N 1
ATOM 2353 C CA . ILE A 1 285 ? 0.679 -23.172 0.078 1 72.75 285 ILE A CA 1
ATOM 2354 C C . ILE A 1 285 ? 0.556 -21.906 -0.76 1 72.75 285 ILE A C 1
ATOM 2356 O O . ILE A 1 285 ? 0.892 -20.812 -0.295 1 72.75 285 ILE A O 1
ATOM 2360 N N . CYS A 1 286 ? 0.253 -22.141 -1.939 1 75.81 286 CYS A N 1
ATOM 2361 C CA . CYS A 1 286 ? 0.004 -21.047 -2.863 1 75.81 286 CYS A CA 1
ATOM 2362 C C . CYS A 1 286 ? -1.466 -20.984 -3.264 1 75.81 286 CYS A C 1
ATOM 2364 O O . CYS A 1 286 ? -1.979 -21.922 -3.883 1 75.81 286 CYS A O 1
ATOM 2366 N N . LEU A 1 287 ? -2.092 -19.906 -2.887 1 73.62 287 LEU A N 1
ATOM 2367 C CA . LEU A 1 287 ? -3.498 -19.719 -3.232 1 73.62 287 LEU A CA 1
ATOM 2368 C C . LEU A 1 287 ? -3.639 -18.953 -4.543 1 73.62 287 LEU A C 1
ATOM 2370 O O . LEU A 1 287 ? -2.826 -18.078 -4.848 1 73.62 287 LEU A O 1
ATOM 2374 N N . GLU A 1 288 ? -4.676 -19.344 -5.215 1 72.44 288 GLU A N 1
ATOM 2375 C CA . GLU A 1 288 ? -4.949 -18.688 -6.488 1 72.44 288 GLU A CA 1
ATOM 2376 C C . GLU A 1 288 ? -6.152 -17.75 -6.379 1 72.44 288 GLU A C 1
ATOM 2378 O O . GLU A 1 288 ? -7.113 -18.047 -5.668 1 72.44 288 GLU A O 1
ATOM 2383 N N . ARG A 1 289 ? -6.211 -16.719 -6.875 1 67.88 289 ARG A N 1
ATOM 2384 C CA . ARG A 1 289 ? -7.316 -15.773 -7.043 1 67.88 289 ARG A CA 1
ATOM 2385 C C . ARG A 1 289 ? -7.898 -15.367 -5.695 1 67.88 289 ARG A C 1
ATOM 2387 O O . ARG A 1 289 ? -9.109 -15.445 -5.488 1 67.88 289 ARG A O 1
ATOM 2394 N N . THR A 1 290 ? -7.035 -15.086 -4.816 1 69.62 290 THR A N 1
ATOM 2395 C CA . THR A 1 290 ? -7.496 -14.688 -3.488 1 69.62 290 THR A CA 1
ATOM 2396 C C . THR A 1 290 ? -8.07 -13.273 -3.512 1 69.62 290 THR A C 1
ATOM 2398 O O . THR A 1 290 ? -7.684 -12.461 -4.348 1 69.62 290 THR A O 1
ATOM 2401 N N . THR A 1 291 ? -9.078 -13.07 -2.619 1 69.56 291 THR A N 1
ATOM 2402 C CA . THR A 1 291 ? -9.641 -11.742 -2.426 1 69.56 291 THR A CA 1
ATOM 2403 C C . THR A 1 291 ? -8.969 -11.031 -1.257 1 69.56 291 THR A C 1
ATOM 2405 O O . THR A 1 291 ? -8.32 -11.664 -0.427 1 69.56 291 THR A O 1
ATOM 2408 N N . PRO A 1 292 ? -9.102 -9.727 -1.276 1 65.62 292 PRO A N 1
ATOM 2409 C CA . PRO A 1 292 ? -8.531 -8.992 -0.143 1 65.62 292 PRO A CA 1
ATOM 2410 C C . PRO A 1 292 ? -9.039 -9.508 1.204 1 65.62 292 PRO A C 1
ATOM 2412 O O . PRO A 1 292 ? -8.266 -9.609 2.158 1 65.62 292 PRO A O 1
ATOM 2415 N N . ASP A 1 293 ? -10.219 -9.844 1.31 1 65.88 293 ASP A N 1
ATOM 2416 C CA . ASP A 1 293 ? -10.789 -10.352 2.555 1 65.88 293 ASP A CA 1
ATOM 2417 C C . ASP A 1 293 ? -10.133 -11.664 2.969 1 65.88 293 ASP A C 1
ATOM 2419 O O . ASP A 1 293 ? -9.867 -11.883 4.152 1 65.88 293 ASP A O 1
ATOM 2423 N N . CYS A 1 294 ? -9.93 -12.445 1.943 1 68.12 294 CYS A N 1
ATOM 2424 C CA . CYS A 1 294 ? -9.297 -13.742 2.188 1 68.12 294 CYS A CA 1
ATOM 2425 C C . CYS A 1 294 ? -7.891 -13.562 2.736 1 68.12 294 CYS A C 1
ATOM 2427 O O . CYS A 1 294 ? -7.504 -14.227 3.699 1 68.12 294 CYS A O 1
ATOM 2429 N N . ILE A 1 295 ? -7.324 -12.633 2.246 1 66.69 295 ILE A N 1
ATOM 2430 C CA . ILE A 1 295 ? -5.938 -12.398 2.627 1 66.69 295 ILE A CA 1
ATOM 2431 C C . ILE A 1 295 ? -5.879 -11.844 4.047 1 66.69 295 ILE A C 1
ATOM 2433 O O . ILE A 1 295 ? -5.062 -12.281 4.859 1 66.69 295 ILE A O 1
ATOM 2437 N N . LYS A 1 296 ? -6.754 -10.961 4.254 1 65.94 296 LYS A N 1
ATOM 2438 C CA . LYS A 1 296 ? -6.797 -10.367 5.586 1 65.94 296 LYS A CA 1
ATOM 2439 C C . LYS A 1 296 ? -7.051 -11.43 6.652 1 65.94 296 LYS A C 1
ATOM 2441 O O . LYS A 1 296 ? -6.473 -11.375 7.738 1 65.94 296 LYS A O 1
ATOM 2446 N N . ARG A 1 297 ? -7.805 -12.289 6.266 1 66.69 297 ARG A N 1
ATOM 2447 C CA . ARG A 1 297 ? -8.133 -13.344 7.215 1 66.69 297 ARG A CA 1
ATOM 2448 C C . ARG A 1 297 ? -6.961 -14.297 7.398 1 66.69 297 ARG A C 1
ATOM 2450 O O . ARG A 1 297 ? -6.703 -14.773 8.508 1 66.69 297 ARG A O 1
ATOM 2457 N N . LEU A 1 298 ? -6.352 -14.539 6.328 1 65.94 298 LEU A N 1
ATOM 2458 C CA . LEU A 1 298 ? -5.266 -15.516 6.355 1 65.94 298 LEU A CA 1
ATOM 2459 C C . LEU A 1 298 ? -4.047 -14.961 7.078 1 65.94 298 LEU A C 1
ATOM 2461 O O . LEU A 1 298 ? -3.186 -15.719 7.531 1 65.94 298 LEU A O 1
ATOM 2465 N N . THR A 1 299 ? -4.113 -13.656 7.148 1 62.19 299 THR A N 1
ATOM 2466 C CA . THR A 1 299 ? -2.939 -13.047 7.762 1 62.19 299 THR A CA 1
ATOM 2467 C C . THR A 1 299 ? -3.264 -12.547 9.164 1 62.19 299 THR A C 1
ATOM 2469 O O . THR A 1 299 ? -2.359 -12.289 9.961 1 62.19 299 THR A O 1
ATOM 2472 N N . GLY A 1 300 ? -4.598 -12.344 9.398 1 61.91 300 GLY A N 1
ATOM 2473 C CA . GLY A 1 300 ? -4.973 -11.742 10.672 1 61.91 300 GLY A CA 1
ATOM 2474 C C . GLY A 1 300 ? -5.852 -12.641 11.516 1 61.91 300 GLY A C 1
ATOM 2475 O O . GLY A 1 300 ? -5.898 -13.859 11.305 1 61.91 300 GLY A O 1
ATOM 2476 N N . ILE A 1 301 ? -6.223 -11.984 12.68 1 60.03 301 ILE A N 1
ATOM 2477 C CA . ILE A 1 301 ? -7.098 -12.672 13.625 1 60.03 301 ILE A CA 1
ATOM 2478 C C . ILE A 1 301 ? -8.547 -12.242 13.398 1 60.03 301 ILE A C 1
ATOM 2480 O O . ILE A 1 301 ? -8.805 -11.102 13 1 60.03 301 ILE A O 1
ATOM 2484 N N . CYS A 1 302 ? -9.344 -13.25 13.492 1 63.56 302 CYS A N 1
ATOM 2485 C CA . CYS A 1 302 ? -10.766 -12.914 13.477 1 63.56 302 CYS A CA 1
ATOM 2486 C C . CYS A 1 302 ? -11.18 -12.211 14.766 1 63.56 302 CYS A C 1
ATOM 2488 O O . CYS A 1 302 ? -11.016 -12.758 15.859 1 63.56 302 CYS A O 1
ATOM 2490 N N . PRO A 1 303 ? -11.625 -11.039 14.633 1 62.66 303 PRO A N 1
ATOM 2491 C CA . PRO A 1 303 ? -11.945 -10.258 15.828 1 62.66 303 PRO A CA 1
ATOM 2492 C C . PRO A 1 303 ? -13.195 -10.766 16.547 1 62.66 303 PRO A C 1
ATOM 2494 O O . PRO A 1 303 ? -13.422 -10.438 17.703 1 62.66 303 PRO A O 1
ATOM 2497 N N . LYS A 1 304 ? -14.016 -11.633 15.938 1 76.81 304 LYS A N 1
ATOM 2498 C CA . LYS A 1 304 ? -15.281 -12.094 16.5 1 76.81 304 LYS A CA 1
ATOM 2499 C C . LYS A 1 304 ? -15.227 -13.586 16.828 1 76.81 304 LYS A C 1
ATOM 2501 O O . LYS A 1 304 ? -14.414 -14.32 16.266 1 76.81 304 LYS A O 1
ATOM 2506 N N . PRO A 1 305 ? -16.062 -13.984 17.766 1 81.38 305 PRO A N 1
ATOM 2507 C CA . PRO A 1 305 ? -16.031 -15.398 18.156 1 81.38 305 PRO A CA 1
ATOM 2508 C C . PRO A 1 305 ? -16.406 -16.344 17.016 1 81.38 305 PRO A C 1
ATOM 2510 O O . PRO A 1 305 ? -15.914 -17.469 16.953 1 81.38 305 PRO A O 1
ATOM 2513 N N . LEU A 1 306 ? -17.312 -15.828 16.25 1 89.94 306 LEU A N 1
ATOM 2514 C CA . LEU A 1 306 ? -17.734 -16.656 15.117 1 89.94 306 LEU A CA 1
ATOM 2515 C C . LEU A 1 306 ? -17.328 -16.016 13.797 1 89.94 306 LEU A C 1
ATOM 2517 O O . LEU A 1 306 ? -17.219 -14.797 13.695 1 89.94 306 LEU A O 1
ATOM 2521 N N . GLU A 1 307 ? -17.062 -16.953 12.891 1 90.31 307 GLU A N 1
ATOM 2522 C CA . GLU A 1 307 ? -16.703 -16.469 11.555 1 90.31 307 GLU A CA 1
ATOM 2523 C C . GLU A 1 307 ? -17.406 -17.281 10.469 1 90.31 307 GLU A C 1
ATOM 2525 O O . GLU A 1 307 ? -17.422 -18.516 10.523 1 90.31 307 GLU A O 1
ATOM 2530 N N . ILE A 1 308 ? -18.031 -16.594 9.578 1 93.06 308 ILE A N 1
ATOM 2531 C CA . ILE A 1 308 ? -18.641 -17.25 8.43 1 93.06 308 ILE A CA 1
ATOM 2532 C C . ILE A 1 308 ? -18.078 -16.656 7.141 1 93.06 308 ILE A C 1
ATOM 2534 O O . ILE A 1 308 ? -18.094 -15.445 6.949 1 93.06 308 ILE A O 1
ATOM 2538 N N . MET A 1 309 ? -17.594 -17.531 6.309 1 90.94 309 MET A N 1
ATOM 2539 C CA . MET A 1 309 ? -17.047 -17.094 5.027 1 90.94 309 MET A CA 1
ATOM 2540 C C . MET A 1 309 ? -17.969 -17.484 3.879 1 90.94 309 MET A C 1
ATOM 2542 O O . MET A 1 309 ? -18.438 -18.625 3.816 1 90.94 309 MET A O 1
ATOM 2546 N N . VAL A 1 310 ? -18.125 -16.5 3.004 1 92.38 310 VAL A N 1
ATOM 2547 C CA . VAL A 1 310 ? -19.094 -16.719 1.935 1 92.38 310 VAL A CA 1
ATOM 2548 C C . VAL A 1 310 ? -18.453 -16.375 0.586 1 92.38 310 VAL A C 1
ATOM 2550 O O . VAL A 1 310 ? -17.344 -15.859 0.531 1 92.38 310 VAL A O 1
ATOM 2553 N N . GLU A 1 311 ? -19.188 -16.703 -0.446 1 87.06 311 GLU A N 1
ATOM 2554 C CA . GLU A 1 311 ? -18.641 -16.562 -1.794 1 87.06 311 GLU A CA 1
ATOM 2555 C C . GLU A 1 311 ? -18.797 -15.141 -2.316 1 87.06 311 GLU A C 1
ATOM 2557 O O . GLU A 1 311 ? -17.891 -14.602 -2.951 1 87.06 311 GLU A O 1
ATOM 2562 N N . ASP A 1 312 ? -19.969 -14.617 -2.146 1 87.12 312 ASP A N 1
ATOM 2563 C CA . ASP A 1 312 ? -20.234 -13.32 -2.762 1 87.12 312 ASP A CA 1
ATOM 2564 C C . ASP A 1 312 ? -21.172 -12.484 -1.889 1 87.12 312 ASP A C 1
ATOM 2566 O O . ASP A 1 312 ? -21.469 -12.852 -0.75 1 87.12 312 ASP A O 1
ATOM 2570 N N . ASN A 1 313 ? -21.594 -11.375 -2.473 1 88.5 313 ASN A N 1
ATOM 2571 C CA . ASN A 1 313 ? -22.422 -10.43 -1.726 1 88.5 313 ASN A CA 1
ATOM 2572 C C . ASN A 1 313 ? -23.797 -11 -1.415 1 88.5 313 ASN A C 1
ATOM 2574 O O . ASN A 1 313 ? -24.359 -10.734 -0.354 1 88.5 313 ASN A O 1
ATOM 2578 N N . LEU A 1 314 ? -24.328 -11.703 -2.346 1 92.75 314 LEU A N 1
ATOM 2579 C CA . LEU A 1 314 ? -25.641 -12.32 -2.109 1 92.75 314 LEU A CA 1
ATOM 2580 C C . LEU A 1 314 ? -25.578 -13.289 -0.931 1 92.75 314 LEU A C 1
ATOM 2582 O O . LEU A 1 314 ? -26.422 -13.242 -0.04 1 92.75 314 LEU A O 1
ATOM 2586 N N . ALA A 1 315 ? -24.594 -14.102 -0.956 1 94 315 ALA A N 1
ATOM 2587 C CA . ALA A 1 315 ? -24.406 -15.062 0.129 1 94 315 ALA A CA 1
ATOM 2588 C C . ALA A 1 315 ? -24.219 -14.352 1.465 1 94 315 ALA A C 1
ATOM 2590 O O . ALA A 1 315 ? -24.703 -14.805 2.498 1 94 315 ALA A O 1
ATOM 2591 N N . GLU A 1 316 ? -23.516 -13.297 1.411 1 92.19 316 GLU A N 1
ATOM 2592 C CA . GLU A 1 316 ? -23.297 -12.523 2.629 1 92.19 316 GLU A CA 1
ATOM 2593 C C . GLU A 1 316 ? -24.609 -11.992 3.189 1 92.19 316 GLU A C 1
ATOM 2595 O O . GLU A 1 316 ? -24.844 -12.062 4.398 1 92.19 316 GLU A O 1
ATOM 2600 N N . ALA A 1 317 ? -25.406 -11.422 2.328 1 91.69 317 ALA A N 1
ATOM 2601 C CA . ALA A 1 317 ? -26.703 -10.898 2.752 1 91.69 317 ALA A CA 1
ATOM 2602 C C . ALA A 1 317 ? -27.562 -12 3.354 1 91.69 317 ALA A C 1
ATOM 2604 O O . ALA A 1 317 ? -28.25 -11.781 4.355 1 91.69 317 ALA A O 1
ATOM 2605 N N . LEU A 1 318 ? -27.531 -13.133 2.762 1 94.88 318 LEU A N 1
ATOM 2606 C CA . LEU A 1 318 ? -28.312 -14.273 3.242 1 94.88 318 LEU A CA 1
ATOM 2607 C C . LEU A 1 318 ? -27.859 -14.688 4.641 1 94.88 318 LEU A C 1
ATOM 2609 O O . LEU A 1 318 ? -28.688 -14.859 5.539 1 94.88 318 LEU A O 1
ATOM 2613 N N . VAL A 1 319 ? -26.641 -14.812 4.809 1 95.31 319 VAL A N 1
ATOM 2614 C CA . VAL A 1 319 ? -26.062 -15.266 6.07 1 95.31 319 VAL A CA 1
ATOM 2615 C C . VAL A 1 319 ? -26.328 -14.219 7.16 1 95.31 319 VAL A C 1
ATOM 2617 O O . VAL A 1 319 ? -26.656 -14.57 8.297 1 95.31 319 VAL A O 1
ATOM 2620 N N . ARG A 1 320 ? -26.203 -13.016 6.809 1 89.94 320 ARG A N 1
ATOM 2621 C CA . ARG A 1 320 ? -26.453 -11.953 7.777 1 89.94 320 ARG A CA 1
ATOM 2622 C C . ARG A 1 320 ? -27.891 -11.977 8.266 1 89.94 320 ARG A C 1
ATOM 2624 O O . ARG A 1 320 ? -28.156 -11.711 9.438 1 89.94 320 ARG A O 1
ATOM 2631 N N . LYS A 1 321 ? -28.719 -12.234 7.371 1 89.62 321 LYS A N 1
ATOM 2632 C CA . LYS A 1 321 ? -30.125 -12.344 7.75 1 89.62 321 LYS A CA 1
ATOM 2633 C C . LYS A 1 321 ? -30.344 -13.492 8.734 1 89.62 321 LYS A C 1
ATOM 2635 O O . LYS A 1 321 ? -31.078 -13.344 9.711 1 89.62 321 LYS A O 1
ATOM 2640 N N . ILE A 1 322 ? -29.766 -14.586 8.484 1 94 322 ILE A N 1
ATOM 2641 C CA . ILE A 1 322 ? -29.859 -15.75 9.367 1 94 322 ILE A CA 1
ATOM 2642 C C . ILE A 1 322 ? -29.312 -15.391 10.742 1 94 322 ILE A C 1
ATOM 2644 O O . ILE A 1 322 ? -29.938 -15.695 11.766 1 94 322 ILE A O 1
ATOM 2648 N N . LEU A 1 323 ? -28.203 -14.75 10.789 1 92.31 323 LEU A N 1
ATOM 2649 C CA . LEU A 1 323 ? -27.547 -14.367 12.047 1 92.31 323 LEU A CA 1
ATOM 2650 C C . LEU A 1 323 ? -28.422 -13.391 12.828 1 92.31 323 LEU A C 1
ATOM 2652 O O . LEU A 1 323 ? -28.5 -13.461 14.055 1 92.31 323 LEU A O 1
ATOM 2656 N N . ARG A 1 324 ? -29.047 -12.531 12.07 1 84.94 324 ARG A N 1
ATOM 2657 C CA . ARG A 1 324 ? -29.938 -11.562 12.711 1 84.94 324 ARG A CA 1
ATOM 2658 C C . ARG A 1 324 ? -31.125 -12.25 13.359 1 84.94 324 ARG A C 1
ATOM 2660 O O . ARG A 1 324 ? -31.547 -11.859 14.453 1 84.94 324 ARG A O 1
ATOM 2667 N N . THR A 1 325 ? -31.641 -13.156 12.648 1 87.5 325 THR A N 1
ATOM 2668 C CA . THR A 1 325 ? -32.781 -13.906 13.148 1 87.5 325 THR A CA 1
ATOM 2669 C C . THR A 1 325 ? -32.438 -14.586 14.477 1 87.5 325 THR A C 1
ATOM 2671 O O . THR A 1 325 ? -33.312 -14.719 15.344 1 87.5 325 THR A O 1
ATOM 2674 N N . HIS A 1 326 ? -31.312 -14.961 14.633 1 89.88 326 HIS A N 1
ATOM 2675 C CA . HIS A 1 326 ? -30.891 -15.672 15.836 1 89.88 326 HIS A CA 1
ATOM 2676 C C . HIS A 1 326 ? -30.125 -14.758 16.781 1 89.88 326 HIS A C 1
ATOM 2678 O O . HIS A 1 326 ? -29.5 -15.227 17.75 1 89.88 326 HIS A O 1
ATOM 2684 N N . ASN A 1 327 ? -30.016 -13.508 16.531 1 83.69 327 ASN A N 1
ATOM 2685 C CA . ASN A 1 327 ? -29.375 -12.484 17.359 1 83.69 327 ASN A CA 1
ATOM 2686 C C . ASN A 1 327 ? -27.891 -12.773 17.547 1 83.69 327 ASN A C 1
ATOM 2688 O O . ASN A 1 327 ? -27.375 -12.711 18.656 1 83.69 327 ASN A O 1
ATOM 2692 N N . LEU A 1 328 ? -27.219 -13.195 16.5 1 87.38 328 LEU A N 1
ATOM 2693 C CA . LEU A 1 328 ? -25.797 -13.516 16.578 1 87.38 328 LEU A CA 1
ATOM 2694 C C . LEU A 1 328 ? -24.984 -12.625 15.648 1 87.38 328 LEU A C 1
ATOM 2696 O O . LEU A 1 328 ? -23.797 -12.875 15.406 1 87.38 328 LEU A O 1
ATOM 2700 N N . GLU A 1 329 ? -25.547 -11.656 15.094 1 82.94 329 GLU A N 1
ATOM 2701 C CA . GLU A 1 329 ? -24.891 -10.805 14.109 1 82.94 329 GLU A CA 1
ATOM 2702 C C . GLU A 1 329 ? -23.688 -10.086 14.719 1 82.94 329 GLU A C 1
ATOM 2704 O O . GLU A 1 329 ? -22.672 -9.875 14.039 1 82.94 329 GLU A O 1
ATOM 2709 N N . GLN A 1 330 ? -23.766 -9.875 15.992 1 76.5 330 GLN A N 1
ATOM 2710 C CA . GLN A 1 330 ? -22.703 -9.172 16.672 1 76.5 330 GLN A CA 1
ATOM 2711 C C . GLN A 1 330 ? -21.531 -10.102 16.969 1 76.5 330 GLN A C 1
ATOM 2713 O O . GLN A 1 330 ? -20.375 -9.648 17.078 1 76.5 330 GLN A O 1
ATOM 2718 N N . SER A 1 331 ? -21.812 -11.219 17.062 1 83.19 331 SER A N 1
ATOM 2719 C CA . SER A 1 331 ? -20.812 -12.172 17.5 1 83.19 331 SER A CA 1
ATOM 2720 C C . SER A 1 331 ? -20.156 -12.875 16.312 1 83.19 331 SER A C 1
ATOM 2722 O O . SER A 1 331 ? -19.297 -13.742 16.5 1 83.19 331 SER A O 1
ATOM 2724 N N . CYS A 1 332 ? -20.562 -12.445 15.156 1 88.5 332 CYS A N 1
ATOM 2725 C CA . CYS A 1 332 ? -20.078 -13.195 14 1 88.5 332 CYS A CA 1
ATOM 2726 C C . CYS A 1 332 ? -19.5 -12.258 12.953 1 88.5 332 CYS A C 1
ATOM 2728 O O . CYS A 1 332 ? -20.109 -11.242 12.609 1 88.5 332 CYS A O 1
ATOM 2730 N N . LYS A 1 333 ? -18.328 -12.594 12.508 1 87.06 333 LYS A N 1
ATOM 2731 C CA . LYS A 1 333 ? -17.734 -11.891 11.375 1 87.06 333 LYS A CA 1
ATOM 2732 C C . LYS A 1 333 ? -18.047 -12.609 10.062 1 87.06 333 LYS A C 1
ATOM 2734 O O . LYS A 1 333 ? -17.828 -13.82 9.945 1 87.06 333 LYS A O 1
ATOM 2739 N N . VAL A 1 334 ? -18.625 -11.859 9.102 1 88.12 334 VAL A N 1
ATOM 2740 C CA . VAL A 1 334 ? -18.906 -12.43 7.789 1 88.12 334 VAL A CA 1
ATOM 2741 C C . VAL A 1 334 ? -17.906 -11.883 6.762 1 88.12 334 VAL A C 1
ATOM 2743 O O . VAL A 1 334 ? -17.766 -10.664 6.617 1 88.12 334 VAL A O 1
ATOM 2746 N N . SER A 1 335 ? -17.172 -12.828 6.051 1 83.44 335 SER A N 1
ATOM 2747 C CA . SER A 1 335 ? -16.172 -12.43 5.059 1 83.44 335 SER A CA 1
ATOM 2748 C C . SER A 1 335 ? -16.391 -13.164 3.74 1 83.44 335 SER A C 1
ATOM 2750 O O . SER A 1 335 ? -17 -14.234 3.711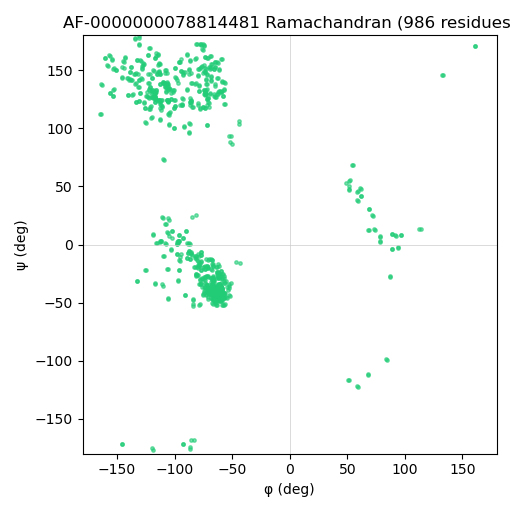 1 83.44 335 SER A O 1
ATOM 2752 N N . GLN A 1 336 ? -15.875 -12.578 2.676 1 82.5 336 GLN A N 1
ATOM 2753 C CA . GLN A 1 336 ? -16.031 -13.172 1.354 1 82.5 336 GLN A CA 1
ATOM 2754 C C . GLN A 1 336 ? -14.719 -13.789 0.87 1 82.5 336 GLN A C 1
ATOM 2756 O O . GLN A 1 336 ? -13.656 -13.172 0.996 1 82.5 336 GLN A O 1
ATOM 2761 N N . PHE A 1 337 ? -14.906 -15.016 0.337 1 78.81 337 PHE A N 1
ATOM 2762 C CA . PHE A 1 337 ? -13.703 -15.625 -0.218 1 78.81 337 PHE A CA 1
ATOM 2763 C C . PHE A 1 337 ? -13.703 -15.531 -1.739 1 78.81 337 PHE A C 1
ATOM 2765 O O . PHE A 1 337 ? -12.688 -15.82 -2.383 1 78.81 337 PHE A O 1
ATOM 2772 N N . GLY A 1 338 ? -14.773 -15.016 -2.287 1 73.94 338 GLY A N 1
ATOM 2773 C CA . GLY A 1 338 ? -14.797 -14.719 -3.709 1 73.94 338 GLY A CA 1
ATOM 2774 C C . GLY A 1 338 ? -15.133 -15.922 -4.566 1 73.94 338 GLY A C 1
ATOM 2775 O O . GLY A 1 338 ? -16.266 -16.406 -4.543 1 73.94 338 GLY A O 1
ATOM 2776 N N . SER A 1 339 ? -14.086 -16.609 -5.156 1 72.06 339 SER A N 1
ATOM 2777 C CA . SER A 1 339 ? -14.328 -17.75 -6.023 1 72.06 339 SER A CA 1
ATOM 2778 C C . SER A 1 339 ? -14.414 -19.047 -5.215 1 72.06 339 SER A C 1
ATOM 2780 O O . SER A 1 339 ? -13.75 -19.188 -4.188 1 72.06 339 SER A O 1
ATOM 2782 N N . LYS A 1 340 ? -15.234 -19.875 -5.727 1 76.38 340 LYS A N 1
ATOM 2783 C CA . LYS A 1 340 ? -15.477 -21.156 -5.055 1 76.38 340 LYS A CA 1
ATOM 2784 C C . LYS A 1 340 ? -14.164 -21.891 -4.781 1 76.38 340 LYS A C 1
ATOM 2786 O O . LYS A 1 340 ? -14.023 -22.547 -3.756 1 76.38 340 LYS A O 1
ATOM 2791 N N . GLU A 1 341 ? -13.375 -21.719 -5.672 1 71.94 341 GLU A N 1
ATOM 2792 C CA . GLU A 1 341 ? -12.102 -22.422 -5.508 1 71.94 341 GLU A CA 1
ATOM 2793 C C . GLU A 1 341 ? -11.352 -21.922 -4.273 1 71.94 341 GLU A C 1
ATOM 2795 O O . GLU A 1 341 ? -10.617 -22.688 -3.641 1 71.94 341 GLU A O 1
ATOM 2800 N N . ASN A 1 342 ? -11.664 -20.734 -3.9 1 75.56 342 ASN A N 1
ATOM 2801 C CA . ASN A 1 342 ? -10.969 -20.125 -2.764 1 75.56 342 ASN A CA 1
ATOM 2802 C C . ASN A 1 342 ? -11.516 -20.656 -1.438 1 75.56 342 ASN A C 1
ATOM 2804 O O . ASN A 1 342 ? -10.867 -20.531 -0.401 1 75.56 342 ASN A O 1
ATOM 2808 N N . SER A 1 343 ? -12.641 -21.188 -1.538 1 82.56 343 SER A N 1
ATOM 2809 C CA . SER A 1 343 ? -13.25 -21.688 -0.307 1 82.56 343 SER A CA 1
ATOM 2810 C C . SER A 1 343 ? -12.406 -22.781 0.328 1 82.56 343 SER A C 1
ATOM 2812 O O . SER A 1 343 ? -12.125 -22.75 1.527 1 82.56 343 SER A O 1
ATOM 2814 N N . TYR A 1 344 ? -11.977 -23.625 -0.503 1 82.12 344 TYR A N 1
ATOM 2815 C CA . TYR A 1 344 ? -11.188 -24.75 -0.001 1 82.12 344 TYR A CA 1
ATOM 2816 C C . TYR A 1 344 ? -9.789 -24.281 0.405 1 82.12 344 TYR A C 1
ATOM 2818 O O . TYR A 1 344 ? -9.25 -24.734 1.413 1 82.12 344 TYR A O 1
ATOM 2826 N N . LEU A 1 345 ? -9.453 -23.359 -0.355 1 75.25 345 LEU A N 1
ATOM 2827 C CA . LEU A 1 345 ? -8.109 -22.844 -0.127 1 75.25 345 LEU A CA 1
ATOM 2828 C C . LEU A 1 345 ? -8.031 -22.078 1.192 1 75.25 345 LEU A C 1
ATOM 2830 O O . LEU A 1 345 ? -7.066 -22.234 1.946 1 75.25 345 LEU A O 1
ATOM 2834 N N . VAL A 1 346 ? -8.984 -21.328 1.438 1 79.25 346 VAL A N 1
ATOM 2835 C CA . VAL A 1 346 ? -8.984 -20.516 2.656 1 79.25 346 VAL A CA 1
ATOM 2836 C C . VAL A 1 346 ? -9.086 -21.438 3.875 1 79.25 346 VAL A C 1
ATOM 2838 O O . VAL A 1 346 ? -8.383 -21.234 4.867 1 79.25 346 VAL A O 1
ATOM 2841 N N . GLY A 1 347 ? -9.93 -22.375 3.814 1 82.5 347 GLY A N 1
ATOM 2842 C CA . GLY A 1 347 ? -10.031 -23.328 4.902 1 82.5 347 GLY A CA 1
ATOM 2843 C C . GLY A 1 347 ? -8.734 -24.078 5.164 1 82.5 347 GLY A C 1
ATOM 2844 O O . GLY A 1 347 ? -8.32 -24.219 6.316 1 82.5 347 GLY A O 1
ATOM 2845 N N . ALA A 1 348 ? -8.172 -24.438 4.098 1 78.19 348 ALA A N 1
ATOM 2846 C CA . ALA A 1 348 ? -6.898 -25.141 4.203 1 78.19 348 ALA A CA 1
ATOM 2847 C C . ALA A 1 348 ? -5.824 -24.25 4.809 1 78.19 348 ALA A C 1
ATOM 2849 O O . ALA A 1 348 ? -5.055 -24.688 5.668 1 78.19 348 ALA A O 1
ATOM 2850 N N . GLY A 1 349 ? -5.824 -23.109 4.301 1 75.69 349 GLY A N 1
ATOM 2851 C CA . GLY A 1 349 ? -4.855 -22.156 4.82 1 75.69 349 GLY A CA 1
ATOM 2852 C C . GLY A 1 349 ? -4.992 -21.906 6.309 1 75.69 349 GLY A C 1
ATOM 2853 O O . GLY A 1 349 ? -3.994 -21.844 7.027 1 75.69 349 GLY A O 1
ATOM 2854 N N . LEU A 1 350 ? -6.141 -21.781 6.773 1 78.44 350 LEU A N 1
ATOM 2855 C CA . LEU A 1 350 ? -6.395 -21.562 8.188 1 78.44 350 LEU A CA 1
ATOM 2856 C C . LEU A 1 350 ? -5.945 -22.75 9.023 1 78.44 350 LEU A C 1
ATOM 2858 O O . LEU A 1 350 ? -5.355 -22.594 10.094 1 78.44 350 LEU A O 1
ATOM 2862 N N . LEU A 1 351 ? -6.199 -23.875 8.555 1 77.75 351 LEU A N 1
ATOM 2863 C CA . LEU A 1 351 ? -5.797 -25.094 9.258 1 77.75 351 LEU A CA 1
ATOM 2864 C C . LEU A 1 351 ? -4.277 -25.219 9.305 1 77.75 351 LEU A C 1
ATOM 2866 O O . LEU A 1 351 ? -3.717 -25.625 10.32 1 77.75 351 LEU A O 1
ATOM 2870 N N . LEU A 1 352 ? -3.764 -24.844 8.305 1 70.06 352 LEU A N 1
ATOM 2871 C CA . LEU A 1 352 ? -2.309 -24.922 8.211 1 70.06 352 LEU A CA 1
ATOM 2872 C C . LEU A 1 352 ? -1.646 -23.938 9.164 1 70.06 352 LEU A C 1
ATOM 2874 O O . LEU A 1 352 ? -0.556 -24.203 9.68 1 70.06 352 LEU A O 1
ATOM 2878 N N . ARG A 1 353 ? -2.311 -22.875 9.352 1 69.44 353 ARG A N 1
ATOM 2879 C CA . ARG A 1 353 ? -1.801 -21.875 10.289 1 69.44 353 ARG A CA 1
ATOM 2880 C C . ARG A 1 353 ? -2.055 -22.297 11.734 1 69.44 353 ARG A C 1
ATOM 2882 O O . ARG A 1 353 ? -1.611 -21.625 12.664 1 69.44 353 ARG A O 1
ATOM 2889 N N . GLY A 1 354 ? -2.773 -23.375 11.852 1 71.12 354 GLY A N 1
ATOM 2890 C CA . GLY A 1 354 ? -3.031 -23.906 13.188 1 71.12 354 GLY A CA 1
ATOM 2891 C C . GLY A 1 354 ? -4.309 -23.359 13.797 1 71.12 354 GLY A C 1
ATOM 2892 O O . GLY A 1 354 ? -4.523 -23.484 15.008 1 71.12 354 GLY A O 1
ATOM 2893 N N . GLU A 1 355 ? -5.016 -22.688 13.047 1 74.31 355 GLU A N 1
ATOM 2894 C CA . GLU A 1 355 ? -6.277 -22.172 13.57 1 74.31 355 GLU A CA 1
ATOM 2895 C C . GLU A 1 355 ? -7.297 -23.297 13.75 1 74.31 355 GLU A C 1
ATOM 2897 O O . GLU A 1 355 ? -7.301 -24.266 12.984 1 74.31 355 GLU A O 1
ATOM 2902 N N . THR A 1 356 ? -8.086 -23.016 14.844 1 78.44 356 THR A N 1
ATOM 2903 C CA . THR A 1 356 ? -9.188 -23.953 15.031 1 78.44 356 THR A CA 1
ATOM 2904 C C . THR A 1 356 ? -10.406 -23.516 14.227 1 78.44 356 THR A C 1
ATOM 2906 O O . THR A 1 356 ? -10.68 -22.312 14.102 1 78.44 356 THR A O 1
ATOM 2909 N N . LEU A 1 357 ? -10.867 -24.391 13.273 1 84.94 357 LEU A N 1
ATOM 2910 C CA . LEU A 1 357 ? -12.039 -24.094 12.453 1 84.94 357 LEU A CA 1
ATOM 2911 C C . LEU A 1 357 ? -13.32 -24.406 13.219 1 84.94 357 LEU A C 1
ATOM 2913 O O . LEU A 1 357 ? -14.391 -24.516 12.617 1 84.94 357 LEU A O 1
ATOM 2917 N N . ASP A 1 358 ? -13.188 -24.359 14.555 1 85.81 358 ASP A N 1
ATOM 2918 C CA . ASP A 1 358 ? -14.359 -24.781 15.32 1 85.81 358 ASP A CA 1
ATOM 2919 C C . ASP A 1 358 ? -15.469 -23.734 15.234 1 85.81 358 ASP A C 1
ATOM 2921 O O . ASP A 1 358 ? -16.656 -24.078 15.203 1 85.81 358 ASP A O 1
ATOM 2925 N N . ASN A 1 359 ? -15.117 -22.547 15.188 1 89.12 359 ASN A N 1
ATOM 2926 C CA . ASN A 1 359 ? -16.109 -21.469 15.148 1 89.12 359 ASN A CA 1
ATOM 2927 C C . ASN A 1 359 ? -16.109 -20.766 13.789 1 89.12 359 ASN A C 1
ATOM 2929 O O . ASN A 1 359 ? -16.5 -19.609 13.688 1 89.12 359 ASN A O 1
ATOM 2933 N N . THR A 1 360 ? -15.625 -21.531 12.797 1 90.69 360 THR A N 1
ATOM 2934 C CA . THR A 1 360 ? -15.594 -21 11.438 1 90.69 360 THR A CA 1
ATOM 2935 C C . THR A 1 360 ? -16.453 -21.844 10.5 1 90.69 360 THR A C 1
ATOM 2937 O O . THR A 1 360 ? -16.453 -23.078 10.594 1 90.69 360 THR A O 1
ATOM 2940 N N . LEU A 1 361 ? -17.25 -21.203 9.727 1 94.19 361 LEU A N 1
ATOM 2941 C CA . LEU A 1 361 ? -18.094 -21.891 8.742 1 94.19 361 LEU A CA 1
ATOM 2942 C C . LEU A 1 361 ? -17.828 -21.344 7.34 1 94.19 361 LEU A C 1
ATOM 2944 O O . LEU A 1 361 ? -17.703 -20.141 7.145 1 94.19 361 LEU A O 1
ATOM 2948 N N . ILE A 1 362 ? -17.625 -22.266 6.441 1 93.19 362 ILE A N 1
ATOM 2949 C CA . ILE A 1 362 ? -17.469 -21.906 5.035 1 93.19 362 ILE A CA 1
ATOM 2950 C C . ILE A 1 362 ? -18.734 -22.281 4.266 1 93.19 362 ILE A C 1
ATOM 2952 O O . ILE A 1 362 ? -19.125 -23.453 4.234 1 93.19 362 ILE A O 1
ATOM 2956 N N . VAL A 1 363 ? -19.312 -21.297 3.607 1 95.12 363 VAL A N 1
ATOM 2957 C CA . VAL A 1 363 ? -20.609 -21.516 2.98 1 95.12 363 VAL A CA 1
ATOM 2958 C C . VAL A 1 363 ? -20.469 -21.438 1.462 1 95.12 363 VAL A C 1
ATOM 2960 O O . VAL A 1 363 ? -20.016 -20.422 0.929 1 95.12 363 VAL A O 1
ATOM 2963 N N . LEU A 1 364 ? -20.891 -22.5 0.809 1 93.56 364 LEU A N 1
ATOM 2964 C CA . LEU A 1 364 ? -20.922 -22.516 -0.65 1 93.56 364 LEU A CA 1
ATOM 2965 C C . LEU A 1 364 ? -22.312 -22.156 -1.165 1 93.56 364 LEU A C 1
ATOM 2967 O O . LEU A 1 364 ? -23.297 -22.312 -0.445 1 93.56 364 LEU A O 1
ATOM 2971 N N . ASP A 1 365 ? -22.359 -21.703 -2.357 1 91.94 365 ASP A N 1
ATOM 2972 C CA . ASP A 1 365 ? -23.625 -21.281 -2.957 1 91.94 365 ASP A CA 1
ATOM 2973 C C . ASP A 1 365 ? -24.531 -22.484 -3.199 1 91.94 365 ASP A C 1
ATOM 2975 O O . ASP A 1 365 ? -25.766 -22.344 -3.252 1 91.94 365 ASP A O 1
ATOM 2979 N N . GLY A 1 366 ? -24.047 -23.688 -3.426 1 90.19 366 GLY A N 1
ATOM 2980 C CA . GLY A 1 366 ? -24.859 -24.891 -3.574 1 90.19 366 GLY A CA 1
ATOM 2981 C C . GLY A 1 366 ? -25.141 -25.25 -5.023 1 90.19 366 GLY A C 1
ATOM 2982 O O . GLY A 1 366 ? -25.938 -26.141 -5.305 1 90.19 366 GLY A O 1
ATOM 2983 N N . ASP A 1 367 ? -24.484 -24.531 -5.91 1 88.25 367 ASP A N 1
ATOM 2984 C CA . ASP A 1 367 ? -24.703 -24.844 -7.32 1 88.25 367 ASP A CA 1
ATOM 2985 C C . ASP A 1 367 ? -23.609 -25.766 -7.859 1 88.25 367 ASP A C 1
ATOM 2987 O O . ASP A 1 367 ? -23.844 -26.516 -8.812 1 88.25 367 ASP A O 1
ATOM 2991 N N . VAL A 1 368 ? -22.547 -25.609 -7.336 1 83.38 368 VAL A N 1
ATOM 2992 C CA . VAL A 1 368 ? -21.406 -26.422 -7.742 1 83.38 368 VAL A CA 1
ATOM 2993 C C . VAL A 1 368 ? -20.859 -27.188 -6.535 1 83.38 368 VAL A C 1
ATOM 2995 O O . VAL A 1 368 ? -20.984 -26.719 -5.398 1 83.38 368 VAL A O 1
ATOM 2998 N N . ASP A 1 369 ? -20.344 -28.406 -6.738 1 84.06 369 ASP A N 1
ATOM 2999 C CA . ASP A 1 369 ? -19.75 -29.219 -5.676 1 84.06 369 ASP A CA 1
ATOM 3000 C C . ASP A 1 369 ? -20.797 -29.547 -4.605 1 84.06 369 ASP A C 1
ATOM 3002 O O . ASP A 1 369 ? -20.547 -29.328 -3.416 1 84.06 369 ASP A O 1
ATOM 3006 N N . VAL A 1 370 ? -21.891 -29.969 -5.113 1 87.94 370 VAL A N 1
ATOM 3007 C CA . VAL A 1 370 ? -23 -30.219 -4.207 1 87.94 370 VAL A CA 1
ATOM 3008 C C . VAL A 1 370 ? -22.75 -31.516 -3.43 1 87.94 370 VAL A C 1
ATOM 3010 O O . VAL A 1 370 ? -22.969 -31.578 -2.217 1 87.94 370 VAL A O 1
ATOM 3013 N N . ALA A 1 371 ? -22.188 -32.375 -4.156 1 90.12 371 ALA A N 1
ATOM 3014 C CA . ALA A 1 371 ? -21.953 -33.688 -3.543 1 90.12 371 ALA A CA 1
ATOM 3015 C C . ALA A 1 371 ? -20.719 -33.656 -2.65 1 90.12 371 ALA A C 1
ATOM 3017 O O . ALA A 1 371 ? -19.766 -32.938 -2.934 1 90.12 371 ALA A O 1
ATOM 3018 N N . GLU A 1 372 ? -20.812 -34.406 -1.615 1 91.12 372 GLU A N 1
ATOM 3019 C CA . GLU A 1 372 ? -19.688 -34.469 -0.683 1 91.12 372 GLU A CA 1
ATOM 3020 C C . GLU A 1 372 ? -18.438 -35 -1.376 1 91.12 372 GLU A C 1
ATOM 3022 O O . GLU A 1 372 ? -17.328 -34.562 -1.061 1 91.12 372 GLU A O 1
ATOM 3027 N N . ALA A 1 373 ? -18.656 -35.906 -2.281 1 91.56 373 ALA A N 1
ATOM 3028 C CA . ALA A 1 373 ? -17.531 -36.5 -2.996 1 91.56 373 ALA A CA 1
ATOM 3029 C C . ALA A 1 373 ? -16.766 -35.438 -3.793 1 91.56 373 ALA A C 1
ATOM 3031 O O . ALA A 1 373 ? -15.531 -35.469 -3.873 1 91.56 373 ALA A O 1
ATOM 3032 N N . GLU A 1 374 ? -17.5 -34.594 -4.332 1 90.94 374 GLU A N 1
ATOM 3033 C CA . GLU A 1 374 ? -16.891 -33.531 -5.105 1 90.94 374 GLU A CA 1
ATOM 3034 C C . GLU A 1 374 ? -16.094 -32.562 -4.199 1 90.94 374 GLU A C 1
ATOM 3036 O O . GLU A 1 374 ? -15 -32.125 -4.562 1 90.94 374 GLU A O 1
ATOM 3041 N N . LYS A 1 375 ? -16.594 -32.344 -3.084 1 90.94 375 LYS A N 1
ATOM 3042 C CA . LYS A 1 375 ? -15.914 -31.5 -2.109 1 90.94 375 LYS A CA 1
ATOM 3043 C C . LYS A 1 375 ? -14.625 -32.156 -1.61 1 90.94 375 LYS A C 1
ATOM 3045 O O . LYS A 1 375 ? -13.594 -31.5 -1.488 1 90.94 375 LYS A O 1
ATOM 3050 N N . ARG A 1 376 ? -14.742 -33.375 -1.369 1 90.5 376 ARG A N 1
ATOM 3051 C CA . ARG A 1 376 ? -13.586 -34.125 -0.871 1 90.5 376 ARG A CA 1
ATOM 3052 C C . ARG A 1 376 ? -12.453 -34.125 -1.893 1 90.5 376 ARG A C 1
ATOM 3054 O O . ARG A 1 376 ? -11.281 -34.062 -1.526 1 90.5 376 ARG A O 1
ATOM 3061 N N . THR A 1 377 ? -12.852 -34.25 -3.092 1 88.56 377 THR A N 1
ATOM 3062 C CA . THR A 1 377 ? -11.852 -34.25 -4.152 1 88.56 377 THR A CA 1
ATOM 3063 C C . THR A 1 377 ? -11.117 -32.906 -4.199 1 88.56 377 THR A C 1
ATOM 3065 O O . THR A 1 377 ? -9.898 -32.844 -4.359 1 88.56 377 THR A O 1
ATOM 3068 N N . LYS A 1 378 ? -11.836 -31.906 -4.039 1 86.25 378 LYS A N 1
ATOM 3069 C CA . LYS A 1 378 ? -11.242 -30.578 -4.082 1 86.25 378 LYS A CA 1
ATOM 3070 C C . LYS A 1 378 ? -10.375 -30.328 -2.85 1 86.25 378 LYS A C 1
ATOM 3072 O O . LYS A 1 378 ? -9.32 -29.703 -2.945 1 86.25 378 LYS A O 1
ATOM 3077 N N . ILE A 1 379 ? -10.82 -30.812 -1.766 1 86.75 379 ILE A N 1
ATOM 3078 C CA . ILE A 1 379 ? -10.07 -30.656 -0.521 1 86.75 379 ILE A CA 1
ATOM 3079 C C . ILE A 1 379 ? -8.758 -31.438 -0.612 1 86.75 379 ILE A C 1
ATOM 3081 O O . ILE A 1 379 ? -7.719 -30.953 -0.158 1 86.75 379 ILE A O 1
ATOM 3085 N N . ASN A 1 380 ? -8.82 -32.531 -1.25 1 82.5 380 ASN A N 1
ATOM 3086 C CA . ASN A 1 380 ? -7.633 -33.344 -1.41 1 82.5 380 ASN A CA 1
ATOM 3087 C C . ASN A 1 38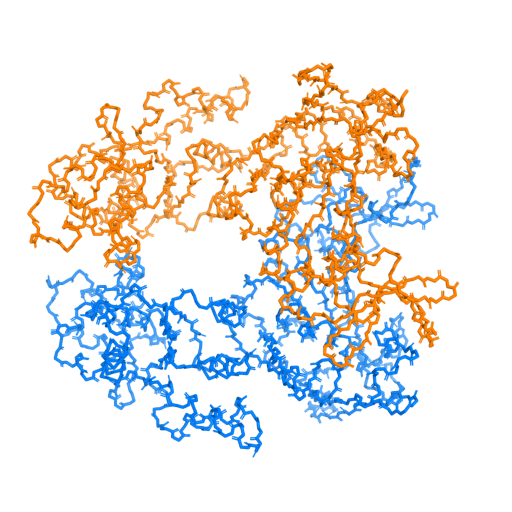0 ? -6.586 -32.656 -2.283 1 82.5 380 ASN A C 1
ATOM 3089 O O . ASN A 1 380 ? -5.383 -32.875 -2.105 1 82.5 380 ASN A O 1
ATOM 3093 N N . ARG A 1 381 ? -7.121 -31.906 -3.057 1 75.19 381 ARG A N 1
ATOM 3094 C CA . ARG A 1 381 ? -6.219 -31.188 -3.951 1 75.19 381 ARG A CA 1
ATOM 3095 C C . ARG A 1 381 ? -5.508 -30.047 -3.219 1 75.19 381 ARG A C 1
ATOM 3097 O O . ARG A 1 381 ? -4.383 -29.688 -3.572 1 75.19 381 ARG A O 1
ATOM 3104 N N . VAL A 1 382 ? -6.164 -29.547 -2.26 1 75.31 382 VAL A N 1
ATOM 3105 C CA . VAL A 1 382 ? -5.625 -28.375 -1.576 1 75.31 382 VAL A CA 1
ATOM 3106 C C . VAL A 1 382 ? -4.762 -28.828 -0.398 1 75.31 382 VAL A C 1
ATOM 3108 O O . VAL A 1 382 ? -3.73 -28.203 -0.112 1 75.31 382 VAL A O 1
ATOM 3111 N N . ILE A 1 383 ? -5.219 -29.766 0.311 1 76.31 383 ILE A N 1
ATOM 3112 C CA . ILE A 1 383 ? -4.445 -30.328 1.413 1 76.31 383 ILE A CA 1
ATOM 3113 C C . ILE A 1 383 ? -3.801 -31.641 0.976 1 76.31 383 ILE A C 1
ATOM 3115 O O . ILE A 1 383 ? -4.445 -32.688 1 1 76.31 383 ILE A O 1
ATOM 3119 N N . THR A 1 384 ? -2.514 -31.328 0.687 1 67.5 384 THR A N 1
ATOM 3120 C CA . THR A 1 384 ? -1.792 -32.469 0.163 1 67.5 384 THR A CA 1
ATOM 3121 C C . THR A 1 384 ? -1.107 -33.25 1.291 1 67.5 384 THR A C 1
ATOM 3123 O O . THR A 1 384 ? -0.949 -32.719 2.396 1 67.5 384 THR A O 1
ATOM 3126 N N . GLY A 1 385 ? -0.972 -34.531 1.134 1 64.62 385 GLY A N 1
ATOM 3127 C CA . GLY A 1 385 ? -0.286 -35.375 2.096 1 64.62 385 GLY A CA 1
ATOM 3128 C C . GLY A 1 385 ? -1.069 -36.625 2.455 1 64.62 385 GLY A C 1
ATOM 3129 O O . GLY A 1 385 ? -2.301 -36.656 2.387 1 64.62 385 GLY A O 1
ATOM 3130 N N . THR A 1 386 ? -0.322 -37.594 2.678 1 67.19 386 THR A N 1
ATOM 3131 C CA . THR A 1 386 ? -0.968 -38.875 2.969 1 67.19 386 THR A CA 1
ATOM 3132 C C . THR A 1 386 ? -0.848 -39.219 4.453 1 67.19 386 THR A C 1
ATOM 3134 O O . THR A 1 386 ? -1.283 -40.281 4.887 1 67.19 386 THR A O 1
ATOM 3137 N N . ASP A 1 387 ? -0.418 -38.25 5.172 1 72.12 387 ASP A N 1
ATOM 3138 C CA . ASP A 1 387 ? -0.267 -38.5 6.605 1 72.12 387 ASP A CA 1
ATOM 3139 C C . ASP A 1 387 ? -1.604 -38.344 7.332 1 72.12 387 ASP A C 1
ATOM 3141 O O . ASP A 1 387 ? -2.578 -37.844 6.754 1 72.12 387 ASP A O 1
ATOM 3145 N N . ASN A 1 388 ? -1.673 -38.938 8.516 1 80.88 388 ASN A N 1
ATOM 3146 C CA . ASN A 1 388 ? -2.879 -38.938 9.336 1 80.88 388 ASN A CA 1
ATOM 3147 C C . ASN A 1 388 ? -3.305 -37.5 9.688 1 80.88 388 ASN A C 1
ATOM 3149 O O . ASN A 1 388 ? -4.496 -37.188 9.734 1 80.88 388 ASN A O 1
ATOM 3153 N N . ASP A 1 389 ? -2.424 -36.688 9.883 1 77.75 389 ASP A N 1
ATOM 3154 C CA . ASP A 1 389 ? -2.725 -35.312 10.211 1 77.75 389 ASP A CA 1
ATOM 3155 C C . ASP A 1 389 ? -3.42 -34.594 9.047 1 77.75 389 ASP A C 1
ATOM 3157 O O . ASP A 1 389 ? -4.367 -33.844 9.25 1 77.75 389 ASP A O 1
ATOM 3161 N N . SER A 1 390 ? -2.939 -34.938 7.891 1 78.62 390 SER A N 1
ATOM 3162 C CA . SER A 1 390 ? -3.547 -34.344 6.699 1 78.62 390 SER A CA 1
ATOM 3163 C C . SER A 1 390 ? -4.98 -34.844 6.516 1 78.62 390 SER A C 1
ATOM 3165 O O . SER A 1 390 ? -5.859 -34.062 6.121 1 78.62 390 SER A O 1
ATOM 3167 N N . GLN A 1 391 ? -5.133 -36.094 6.801 1 86 391 GLN A N 1
ATOM 3168 C CA . GLN A 1 391 ? -6.477 -36.625 6.68 1 86 391 GLN A CA 1
ATOM 3169 C C . GLN A 1 391 ? -7.426 -36 7.695 1 86 391 GLN A C 1
ATOM 3171 O O . GLN A 1 391 ? -8.578 -35.719 7.379 1 86 391 GLN A O 1
ATOM 3176 N N . GLN A 1 392 ? -6.98 -35.844 8.836 1 87 392 GLN A N 1
ATOM 3177 C CA . GLN A 1 392 ? -7.785 -35.219 9.875 1 87 392 GLN A CA 1
ATOM 3178 C C . GLN A 1 392 ? -8.133 -33.781 9.492 1 87 392 GLN A C 1
ATOM 3180 O O . GLN A 1 392 ? -9.258 -33.312 9.727 1 87 392 GLN A O 1
ATOM 3185 N N . ARG A 1 393 ? -7.199 -33.188 8.969 1 85.31 393 ARG A N 1
ATOM 3186 C CA . ARG A 1 393 ? -7.434 -31.812 8.531 1 85.31 393 ARG A CA 1
ATOM 3187 C C . ARG A 1 393 ? -8.477 -31.766 7.414 1 85.31 393 ARG A C 1
ATOM 3189 O O . ARG A 1 393 ? -9.328 -30.875 7.395 1 85.31 393 ARG A O 1
ATOM 3196 N N . ARG A 1 394 ? -8.375 -32.75 6.555 1 88.5 394 ARG A N 1
ATOM 3197 C CA . ARG A 1 394 ? -9.336 -32.781 5.457 1 88.5 394 ARG A CA 1
ATOM 3198 C C . ARG A 1 394 ? -10.75 -33.031 5.977 1 88.5 394 ARG A C 1
ATOM 3200 O O . ARG A 1 394 ? -11.695 -32.375 5.527 1 88.5 394 ARG A O 1
ATOM 3207 N N . ASP A 1 395 ? -10.836 -33.906 6.867 1 90.62 395 ASP A N 1
ATOM 3208 C CA . ASP A 1 395 ? -12.141 -34.219 7.438 1 90.62 395 ASP A CA 1
ATOM 3209 C C . ASP A 1 395 ? -12.695 -33.031 8.211 1 90.62 395 ASP A C 1
ATOM 3211 O O . ASP A 1 395 ? -13.891 -32.75 8.156 1 90.62 395 ASP A O 1
ATOM 3215 N N . LYS A 1 396 ? -11.844 -32.438 8.891 1 90.44 396 LYS A N 1
ATOM 3216 C CA . LYS A 1 396 ? -12.258 -31.25 9.641 1 90.44 396 LYS A CA 1
ATOM 3217 C C . LYS A 1 396 ? -12.742 -30.156 8.703 1 90.44 396 LYS A C 1
ATOM 3219 O O . LYS A 1 396 ? -13.773 -29.531 8.953 1 90.44 396 LYS A O 1
ATOM 3224 N N . LEU A 1 397 ? -12.023 -29.969 7.695 1 91.19 397 LEU A N 1
ATOM 3225 C CA . LEU A 1 397 ? -12.406 -28.938 6.73 1 91.19 397 LEU A CA 1
ATOM 3226 C C . LEU A 1 397 ? -13.742 -29.281 6.082 1 91.19 397 LEU A C 1
ATOM 3228 O O . LEU A 1 397 ? -14.586 -28.406 5.906 1 91.19 397 LEU A O 1
ATOM 3232 N N . LEU A 1 398 ? -13.898 -30.531 5.742 1 92.69 398 LEU A N 1
ATOM 3233 C CA . LEU A 1 398 ? -15.133 -30.969 5.109 1 92.69 398 LEU A CA 1
ATOM 3234 C C . LEU A 1 398 ? -16.328 -30.703 6.02 1 92.69 398 LEU A C 1
ATOM 3236 O O . LEU A 1 398 ? -17.406 -30.312 5.547 1 92.69 398 LEU A O 1
ATOM 3240 N N . SER A 1 399 ? -16.109 -30.875 7.238 1 92.44 399 SER A N 1
ATOM 3241 C CA . SER A 1 399 ? -17.203 -30.703 8.195 1 92.44 399 SER A CA 1
ATOM 3242 C C . SER A 1 399 ? -17.594 -29.25 8.359 1 92.44 399 SER A C 1
ATOM 3244 O O . SER A 1 399 ? -18.688 -28.938 8.828 1 92.44 399 SER A O 1
ATOM 3246 N N . LYS A 1 400 ? -16.703 -28.391 7.992 1 93.5 400 LYS A N 1
ATOM 3247 C CA . LYS A 1 400 ? -16.953 -26.969 8.188 1 93.5 400 LYS A CA 1
ATOM 3248 C C . LYS A 1 400 ? -17.484 -26.312 6.914 1 93.5 400 LYS A C 1
ATOM 3250 O O . LYS A 1 400 ? -17.797 -25.125 6.898 1 93.5 400 LYS A O 1
ATOM 3255 N N . ILE A 1 401 ? -17.641 -27.109 5.93 1 93.75 401 ILE A N 1
ATOM 3256 C CA . ILE A 1 401 ? -18.172 -26.609 4.672 1 93.75 401 ILE A CA 1
ATOM 3257 C C . ILE A 1 401 ? -19.656 -26.953 4.566 1 93.75 401 ILE A C 1
ATOM 3259 O O . ILE A 1 401 ? -20.047 -28.109 4.66 1 93.75 401 ILE A O 1
ATOM 3263 N N . LYS A 1 402 ? -20.438 -25.953 4.5 1 94.69 402 LYS A N 1
ATOM 3264 C CA . LYS A 1 402 ? -21.875 -26.094 4.277 1 94.69 402 LYS A CA 1
ATOM 3265 C C . LYS A 1 402 ? -22.312 -25.344 3.027 1 94.69 402 LYS A C 1
ATOM 3267 O O . LYS A 1 402 ? -21.5 -24.688 2.371 1 94.69 402 LYS A O 1
ATOM 3272 N N . GLN A 1 403 ? -23.5 -25.547 2.59 1 94.94 403 GLN A N 1
ATOM 3273 C CA . GLN A 1 403 ? -23.969 -24.891 1.373 1 94.94 403 GLN A CA 1
ATOM 3274 C C . GLN A 1 403 ? -25.453 -24.531 1.482 1 94.94 403 GLN A C 1
ATOM 3276 O O . GLN A 1 403 ? -26.156 -25.062 2.338 1 94.94 403 GLN A O 1
ATOM 3281 N N . PHE A 1 404 ? -25.859 -23.578 0.691 1 95.69 404 PHE A N 1
ATOM 3282 C CA . PHE A 1 404 ? -27.281 -23.344 0.525 1 95.69 404 PHE A CA 1
ATOM 3283 C C . PHE A 1 404 ? -27.953 -24.484 -0.226 1 95.69 404 PHE A C 1
ATOM 3285 O O . PHE A 1 404 ? -27.359 -25.047 -1.161 1 95.69 404 PHE A O 1
ATOM 3292 N N . CYS A 1 405 ? -29.094 -24.797 0.197 1 94.44 405 CYS A N 1
ATOM 3293 C CA . CYS A 1 405 ? -29.797 -25.922 -0.42 1 94.44 405 CYS A CA 1
ATOM 3294 C C . CYS A 1 405 ? -30.594 -25.453 -1.628 1 94.44 405 CYS A C 1
ATOM 3296 O O . CYS A 1 405 ? -31.672 -24.859 -1.477 1 94.44 405 CYS A O 1
ATOM 3298 N N . LEU A 1 406 ? -30.062 -25.766 -2.754 1 92.88 406 LEU A N 1
ATOM 3299 C CA . LEU A 1 406 ? -30.703 -25.391 -4.004 1 92.88 406 LEU A CA 1
ATOM 3300 C C . LEU A 1 406 ? -31.297 -26.609 -4.699 1 92.88 406 LEU A C 1
ATOM 3302 O O . LEU A 1 406 ? -30.828 -27.734 -4.5 1 92.88 406 LEU A O 1
ATOM 3306 N N . PRO A 1 407 ? -32.438 -26.312 -5.41 1 88.75 407 PRO A N 1
ATOM 3307 C CA . PRO A 1 407 ? -32.875 -27.391 -6.285 1 88.75 407 PRO A CA 1
ATOM 3308 C C . PRO A 1 407 ? -31.828 -27.797 -7.316 1 88.75 407 PRO A C 1
ATOM 3310 O O . PRO A 1 407 ? -30.906 -27.016 -7.598 1 88.75 407 PRO A O 1
ATOM 3313 N N . VAL A 1 408 ? -31.953 -28.953 -7.832 1 85.38 408 VAL A N 1
ATOM 3314 C CA . VAL A 1 408 ? -30.953 -29.562 -8.711 1 85.38 408 VAL A CA 1
ATOM 3315 C C . VAL A 1 408 ? -30.719 -28.656 -9.922 1 85.38 408 VAL A C 1
ATOM 3317 O O . VAL A 1 408 ? -31.672 -28.219 -10.562 1 85.38 408 VAL A O 1
ATOM 3320 N N . ASN A 1 409 ? -29.5 -28.297 -10.234 1 83.44 409 ASN A N 1
ATOM 3321 C CA . ASN A 1 409 ? -29.016 -27.609 -11.422 1 83.44 409 ASN A CA 1
ATOM 3322 C C . ASN A 1 409 ? -29.5 -26.156 -11.469 1 83.44 409 ASN A C 1
ATOM 3324 O O . ASN A 1 409 ? -29.859 -25.656 -12.531 1 83.44 409 ASN A O 1
ATOM 3328 N N . ARG A 1 410 ? -29.672 -25.625 -10.336 1 88.94 410 ARG A N 1
ATOM 3329 C CA . ARG A 1 410 ? -30.094 -24.234 -10.297 1 88.94 410 ARG A CA 1
ATOM 3330 C C . ARG A 1 410 ? -29.016 -23.359 -9.648 1 88.94 410 ARG A C 1
ATOM 3332 O O . ARG A 1 410 ? -28.328 -23.797 -8.734 1 88.94 410 ARG A O 1
ATOM 3339 N N . LYS A 1 411 ? -29 -22.203 -10.18 1 91.62 411 LYS A N 1
ATOM 3340 C CA . LYS A 1 411 ? -28.094 -21.219 -9.578 1 91.62 411 LYS A CA 1
ATOM 3341 C C . LYS A 1 411 ? -28.828 -20.359 -8.547 1 91.62 411 LYS A C 1
ATOM 3343 O O . LYS A 1 411 ? -30.047 -20.188 -8.633 1 91.62 411 LYS A O 1
ATOM 3348 N N . PRO A 1 412 ? -28.125 -19.906 -7.543 1 93.12 412 PRO A N 1
ATOM 3349 C CA . PRO A 1 412 ? -28.766 -19.141 -6.477 1 93.12 412 PRO A CA 1
ATOM 3350 C C . PRO A 1 412 ? -29.547 -17.938 -7 1 93.12 412 PRO A C 1
ATOM 3352 O O . PRO A 1 412 ? -30.672 -17.688 -6.578 1 93.12 412 PRO A O 1
ATOM 3355 N N . GLU A 1 413 ? -28.906 -17.188 -7.91 1 93.5 413 GLU A N 1
ATOM 3356 C CA . GLU A 1 413 ? -29.562 -15.992 -8.438 1 93.5 413 GLU A CA 1
ATOM 3357 C C . GLU A 1 413 ? -30.844 -16.359 -9.195 1 93.5 413 GLU A C 1
ATOM 3359 O O . GLU A 1 413 ? -31.844 -15.664 -9.078 1 93.5 413 GLU A O 1
ATOM 3364 N N . GLU A 1 414 ? -30.812 -17.438 -9.93 1 92.44 414 GLU A N 1
ATOM 3365 C CA . GLU A 1 414 ? -31.984 -17.922 -10.672 1 92.44 414 GLU A CA 1
ATOM 3366 C C . GLU A 1 414 ? -33.094 -18.344 -9.719 1 92.44 414 GLU A C 1
ATOM 3368 O O . GLU A 1 414 ? -34.25 -18.016 -9.938 1 92.44 414 GLU A O 1
ATOM 3373 N N . PHE A 1 415 ? -32.75 -19.078 -8.812 1 94.31 415 PHE A N 1
ATOM 3374 C CA . PHE A 1 415 ? -33.688 -19.578 -7.828 1 94.31 415 PHE A CA 1
ATOM 3375 C C . PHE A 1 415 ? -34.406 -18.422 -7.125 1 94.31 415 PHE A C 1
ATOM 3377 O O . PHE A 1 415 ? -35.625 -18.406 -7.031 1 94.31 415 PHE A O 1
ATOM 3384 N N . ILE A 1 416 ? -33.656 -17.406 -6.711 1 94.81 416 ILE A N 1
ATOM 3385 C CA . ILE A 1 416 ? -34.156 -16.281 -5.945 1 94.81 416 ILE A CA 1
ATOM 3386 C C . ILE A 1 416 ? -35.031 -15.398 -6.852 1 94.81 416 ILE A C 1
ATOM 3388 O O . ILE A 1 416 ? -36.125 -14.977 -6.469 1 94.81 416 ILE A O 1
ATOM 3392 N N . THR A 1 417 ? -34.5 -15.141 -8.016 1 94.06 417 THR A N 1
ATOM 3393 C CA . THR A 1 417 ? -35.25 -14.305 -8.938 1 94.06 417 THR A CA 1
ATOM 3394 C C . THR A 1 417 ? -36.562 -14.961 -9.312 1 94.06 417 THR A C 1
ATOM 3396 O O . THR A 1 417 ? -37.594 -14.281 -9.438 1 94.06 417 THR A O 1
ATOM 3399 N N . ASP A 1 418 ? -36.562 -16.266 -9.5 1 92.94 418 ASP A N 1
ATOM 3400 C CA . ASP A 1 418 ? -37.781 -17 -9.836 1 92.94 418 ASP A CA 1
ATOM 3401 C C . ASP A 1 418 ? -38.812 -16.891 -8.711 1 92.94 418 ASP A C 1
ATOM 3403 O O . ASP A 1 418 ? -40 -16.75 -8.969 1 92.94 418 ASP A O 1
ATOM 3407 N N . GLU A 1 419 ? -38.406 -17.016 -7.539 1 93.44 419 GLU A N 1
ATOM 3408 C CA . GLU A 1 419 ? -39.281 -16.906 -6.379 1 93.44 419 GLU A CA 1
ATOM 3409 C C . GLU A 1 419 ? -39.844 -15.5 -6.238 1 93.44 419 GLU A C 1
ATOM 3411 O O . GLU A 1 419 ? -41.031 -15.32 -5.887 1 93.44 419 GLU A O 1
ATOM 3416 N N . LEU A 1 420 ? -39.094 -14.484 -6.539 1 93.25 420 LEU A N 1
ATOM 3417 C CA . LEU A 1 420 ? -39.5 -13.094 -6.355 1 93.25 420 LEU A CA 1
ATOM 3418 C C . LEU A 1 420 ? -40.438 -12.656 -7.469 1 93.25 420 LEU A C 1
ATOM 3420 O O . LEU A 1 420 ? -41.281 -11.781 -7.266 1 93.25 420 LEU A O 1
ATOM 3424 N N . LYS A 1 421 ? -40.25 -13.25 -8.594 1 92.94 421 LYS A N 1
ATOM 3425 C CA . LYS A 1 421 ? -41.125 -12.93 -9.719 1 92.94 421 LYS A CA 1
ATOM 3426 C C . LYS A 1 421 ? -42.562 -13.328 -9.43 1 92.94 421 LYS A C 1
ATOM 3428 O O . LYS A 1 421 ? -43.469 -12.82 -10.055 1 92.94 421 LYS A O 1
ATOM 3433 N N . THR A 1 422 ? -42.781 -14.188 -8.508 1 92.62 422 THR A N 1
ATOM 3434 C CA . THR A 1 422 ? -44.125 -14.641 -8.156 1 92.62 422 THR A CA 1
ATOM 3435 C C . THR A 1 422 ? -44.812 -13.625 -7.266 1 92.62 422 THR A C 1
ATOM 3437 O O . THR A 1 422 ? -46.031 -13.695 -7.07 1 92.62 422 THR A O 1
ATOM 3440 N N . LEU A 1 423 ? -44.125 -12.656 -6.832 1 92.44 423 LEU A N 1
ATOM 3441 C CA . LEU A 1 423 ? -44.688 -11.664 -5.918 1 92.44 423 LEU A CA 1
ATOM 3442 C C . LEU A 1 423 ? -45.375 -10.539 -6.688 1 92.44 423 LEU A C 1
ATOM 3444 O O . LEU A 1 423 ? -45.031 -10.289 -7.848 1 92.44 423 LEU A O 1
ATOM 3448 N N . ASP A 1 424 ? -46.281 -9.875 -5.941 1 91.06 424 ASP A N 1
ATOM 3449 C CA . ASP A 1 424 ? -46.969 -8.727 -6.535 1 91.06 424 ASP A CA 1
ATOM 3450 C C . ASP A 1 424 ? -46.031 -7.512 -6.602 1 91.06 424 ASP A C 1
ATOM 3452 O O . ASP A 1 424 ? -45.219 -7.305 -5.711 1 91.06 424 ASP A O 1
ATOM 3456 N N . ASP A 1 425 ? -46.219 -6.715 -7.594 1 86.44 425 ASP A N 1
ATOM 3457 C CA . ASP A 1 425 ? -45.406 -5.543 -7.848 1 86.44 425 ASP A CA 1
ATOM 3458 C C . ASP A 1 425 ? -45.5 -4.551 -6.691 1 86.44 425 ASP A C 1
ATOM 3460 O O . ASP A 1 425 ? -44.531 -3.807 -6.434 1 86.44 425 ASP A O 1
ATOM 3464 N N . ALA A 1 426 ? -46.5 -4.582 -6.027 1 84.5 426 ALA A N 1
ATOM 3465 C CA . ALA A 1 426 ? -46.781 -3.592 -4.988 1 84.5 426 ALA A CA 1
ATOM 3466 C C . ALA A 1 426 ? -46.031 -3.932 -3.701 1 84.5 426 ALA A C 1
ATOM 3468 O O . ALA A 1 426 ? -45.875 -3.076 -2.826 1 84.5 426 ALA A O 1
ATOM 3469 N N . VAL A 1 427 ? -45.531 -5.074 -3.627 1 83.69 427 VAL A N 1
ATOM 3470 C CA . VAL A 1 427 ? -44.906 -5.555 -2.396 1 83.69 427 VAL A CA 1
ATOM 3471 C C . VAL A 1 427 ? -43.625 -4.789 -2.137 1 83.69 427 VAL A C 1
ATOM 3473 O O . VAL A 1 427 ? -43.312 -4.469 -0.989 1 83.69 427 VAL A O 1
ATOM 3476 N N . HIS A 1 428 ? -42.969 -4.57 -3.27 1 85.06 428 HIS A N 1
ATOM 3477 C CA . HIS A 1 428 ? -41.688 -3.887 -3.119 1 85.06 428 HIS A CA 1
ATOM 3478 C C . HIS A 1 428 ? -41.25 -3.217 -4.422 1 85.06 428 HIS A C 1
ATOM 3480 O O . HIS A 1 428 ? -41.531 -3.73 -5.508 1 85.06 428 HIS A O 1
ATOM 3486 N N . SER A 1 429 ? -40.469 -2.227 -4.316 1 82.12 429 SER A N 1
ATOM 3487 C CA . SER A 1 429 ? -40.125 -1.411 -5.469 1 82.12 429 SER A CA 1
ATOM 3488 C C . SER A 1 429 ? -39.156 -2.156 -6.387 1 82.12 429 SER A C 1
ATOM 3490 O O . SER A 1 429 ? -39.031 -1.823 -7.566 1 82.12 429 SER A O 1
ATOM 3492 N N . LEU A 1 430 ? -38.5 -3.182 -5.895 1 87.12 430 LEU A N 1
ATOM 3493 C CA . LEU A 1 430 ? -37.5 -3.904 -6.668 1 87.12 430 LEU A CA 1
ATOM 3494 C C . LEU A 1 430 ? -38.156 -4.934 -7.582 1 87.12 430 LEU A C 1
ATOM 3496 O O . LEU A 1 430 ? -37.562 -5.375 -8.562 1 87.12 430 LEU A O 1
ATOM 3500 N N . ILE A 1 431 ? -39.375 -5.316 -7.301 1 90.31 431 ILE A N 1
ATOM 3501 C CA . ILE A 1 431 ? -40.031 -6.457 -7.941 1 90.31 431 ILE A CA 1
ATOM 3502 C C . ILE A 1 431 ? -40.281 -6.145 -9.414 1 90.31 431 ILE A C 1
ATOM 3504 O O . ILE A 1 431 ? -39.969 -6.965 -10.289 1 90.31 431 ILE A O 1
ATOM 3508 N N . PRO A 1 432 ? -40.75 -4.891 -9.648 1 90.62 432 PRO A N 1
ATOM 3509 C CA . PRO A 1 432 ? -40.938 -4.586 -11.07 1 90.62 432 PRO A CA 1
ATOM 3510 C C . PRO A 1 432 ? -39.625 -4.656 -11.875 1 90.62 432 PRO A C 1
ATOM 3512 O O . PRO A 1 432 ? -39.625 -5.09 -13.023 1 90.62 432 PRO A O 1
ATOM 3515 N N . HIS A 1 433 ? -38.594 -4.305 -11.297 1 90.31 433 HIS A N 1
ATOM 3516 C CA . HIS A 1 433 ? -37.281 -4.352 -11.969 1 90.31 433 HIS A CA 1
ATOM 3517 C C . HIS A 1 433 ? -36.844 -5.789 -12.188 1 90.31 433 HIS A C 1
ATOM 3519 O O . HIS A 1 433 ? -36.219 -6.098 -13.211 1 90.31 433 HIS A O 1
ATOM 3525 N N . ILE A 1 434 ? -37.125 -6.652 -11.297 1 92.19 434 ILE A N 1
ATOM 3526 C CA . ILE A 1 434 ? -36.719 -8.055 -11.383 1 92.19 434 ILE A CA 1
ATOM 3527 C C . ILE A 1 434 ? -37.531 -8.75 -12.469 1 92.19 434 ILE A C 1
ATOM 3529 O O . ILE A 1 434 ? -37 -9.539 -13.25 1 92.19 434 ILE A O 1
ATOM 3533 N N . LYS A 1 435 ? -38.781 -8.375 -12.539 1 92.06 435 LYS A N 1
ATOM 3534 C CA . LYS A 1 435 ? -39.656 -8.977 -13.539 1 92.06 435 LYS A CA 1
ATOM 3535 C C . LYS A 1 435 ? -39.281 -8.492 -14.945 1 92.06 435 LYS A C 1
ATOM 3537 O O . LYS A 1 435 ? -39.438 -9.234 -15.914 1 92.06 435 LYS A O 1
ATOM 3542 N N . ALA A 1 436 ? -38.75 -7.34 -14.938 1 89.44 436 ALA A N 1
ATOM 3543 C CA . ALA A 1 436 ? -38.438 -6.734 -16.219 1 89.44 436 ALA A CA 1
ATOM 3544 C C . ALA A 1 436 ? -37.094 -7.266 -16.75 1 89.44 436 ALA A C 1
ATOM 3546 O O . ALA A 1 436 ? -36.781 -7.098 -17.922 1 89.44 436 ALA A O 1
ATOM 3547 N N . THR A 1 437 ? -36.406 -7.941 -15.898 1 87.75 437 THR A N 1
ATOM 3548 C CA . THR A 1 437 ? -35.094 -8.414 -16.297 1 87.75 437 THR A CA 1
ATOM 3549 C C . THR A 1 437 ? -35.219 -9.664 -17.156 1 87.75 437 THR A C 1
ATOM 3551 O O . THR A 1 437 ? -35.812 -10.656 -16.75 1 87.75 437 THR A O 1
ATOM 3554 N N . GLY A 1 438 ? -34.719 -9.609 -18.406 1 79.5 438 GLY A N 1
ATOM 3555 C CA . GLY A 1 438 ? -34.719 -10.734 -19.328 1 79.5 438 GLY A CA 1
ATOM 3556 C C . GLY A 1 438 ? -33.562 -11.688 -19.125 1 79.5 438 GLY A C 1
ATOM 3557 O O . GLY A 1 438 ? -32.906 -11.68 -18.078 1 79.5 438 GLY A O 1
ATOM 3558 N N . PRO A 1 439 ? -33.344 -12.602 -20.047 1 81.69 439 PRO A N 1
ATOM 3559 C CA . PRO A 1 439 ? -32.219 -13.547 -19.984 1 81.69 439 PRO A CA 1
ATOM 3560 C C . PRO A 1 439 ? -30.859 -12.859 -20.016 1 81.69 439 PRO A C 1
ATOM 3562 O O . PRO A 1 439 ? -30.688 -11.867 -20.719 1 81.69 439 PRO A O 1
ATOM 3565 N N . VAL A 1 440 ? -30.062 -13.258 -19.109 1 84.19 440 VAL A N 1
ATOM 3566 C CA . VAL A 1 440 ? -28.75 -12.633 -18.984 1 84.19 440 VAL A CA 1
ATOM 3567 C C . VAL A 1 440 ? -27.656 -13.633 -19.344 1 84.19 440 VAL A C 1
ATOM 3569 O O . VAL A 1 440 ? -27.875 -14.844 -19.281 1 84.19 440 VAL A O 1
ATOM 3572 N N . GLN A 1 441 ? -26.531 -13.164 -19.75 1 75.31 441 GLN A N 1
ATOM 3573 C CA . GLN A 1 441 ? -25.359 -13.992 -20.031 1 75.31 441 GLN A CA 1
ATOM 3574 C C . GLN A 1 441 ? -24.703 -14.469 -18.734 1 75.31 441 GLN A C 1
ATOM 3576 O O . GLN A 1 441 ? -24.328 -15.641 -18.625 1 75.31 441 GLN A O 1
ATOM 3581 N N . ASP A 1 442 ? -24.641 -13.609 -17.859 1 80.75 442 ASP A N 1
ATOM 3582 C CA . ASP A 1 442 ? -24.109 -13.922 -16.531 1 80.75 442 ASP A CA 1
ATOM 3583 C C . ASP A 1 442 ? -25.234 -14.023 -15.508 1 80.75 442 ASP A C 1
ATOM 3585 O O . ASP A 1 442 ? -26.016 -13.086 -15.336 1 80.75 442 ASP A O 1
ATOM 3589 N N . HIS A 1 443 ? -25.281 -15.148 -14.883 1 85.19 443 HIS A N 1
ATOM 3590 C CA . HIS A 1 443 ? -26.359 -15.414 -13.93 1 85.19 443 HIS A CA 1
ATOM 3591 C C . HIS A 1 443 ? -26.375 -14.375 -12.82 1 85.19 443 HIS A C 1
ATOM 3593 O O . HIS A 1 443 ? -27.422 -14.117 -12.219 1 85.19 443 HIS A O 1
ATOM 3599 N N . HIS A 1 444 ? -25.266 -13.758 -12.523 1 85.31 444 HIS A N 1
ATOM 3600 C CA . HIS A 1 444 ? -25.219 -12.742 -11.469 1 85.31 444 HIS A CA 1
ATOM 3601 C C . HIS A 1 444 ? -26.016 -11.5 -11.867 1 85.31 444 HIS A C 1
ATOM 3603 O O . HIS A 1 444 ? -26.469 -10.758 -11 1 85.31 444 HIS A O 1
ATOM 3609 N N . ASP A 1 445 ? -26.203 -11.344 -13.109 1 88.75 445 ASP A N 1
ATOM 3610 C CA . ASP A 1 445 ? -26.891 -10.156 -13.609 1 88.75 445 ASP A CA 1
ATOM 3611 C C . ASP A 1 445 ? -28.406 -10.266 -13.391 1 88.75 445 ASP A C 1
ATOM 3613 O O . ASP A 1 445 ? -29.125 -9.266 -13.477 1 88.75 445 ASP A O 1
ATOM 3617 N N . LEU A 1 446 ? -28.797 -11.43 -13.109 1 90.25 446 LEU A N 1
ATOM 3618 C CA . LEU A 1 446 ? -30.219 -11.602 -12.797 1 90.25 446 LEU A CA 1
ATOM 3619 C C . LEU A 1 446 ? -30.625 -10.742 -11.609 1 90.25 446 LEU A C 1
ATOM 3621 O O . LEU A 1 446 ? -31.766 -10.305 -11.516 1 90.25 446 LEU A O 1
ATOM 3625 N N . LEU A 1 447 ? -29.688 -10.523 -10.773 1 91.62 447 LEU A N 1
ATOM 3626 C CA . LEU A 1 447 ? -29.938 -9.703 -9.594 1 91.62 447 LEU A CA 1
ATOM 3627 C C . LEU A 1 447 ? -29.219 -8.359 -9.695 1 91.62 447 LEU A C 1
ATOM 3629 O O . LEU A 1 447 ? -29.766 -7.328 -9.297 1 91.62 447 LEU A O 1
ATOM 3633 N N . ASN A 1 448 ? -28.078 -8.391 -10.273 1 89.75 448 ASN A N 1
ATOM 3634 C CA . ASN A 1 448 ? -27.281 -7.168 -10.344 1 89.75 448 ASN A CA 1
ATOM 3635 C C . ASN A 1 448 ? -27.953 -6.105 -11.211 1 89.75 448 ASN A C 1
ATOM 3637 O O . ASN A 1 448 ? -27.938 -4.922 -10.867 1 89.75 448 ASN A O 1
ATOM 3641 N N . THR A 1 449 ? -28.516 -6.512 -12.312 1 87.88 449 THR A N 1
ATOM 3642 C CA . THR A 1 449 ? -29.125 -5.574 -13.242 1 87.88 449 THR A CA 1
ATOM 3643 C C . THR A 1 449 ? -30.312 -4.867 -12.586 1 87.88 449 THR A C 1
ATOM 3645 O O . THR A 1 449 ? -30.391 -3.637 -12.594 1 87.88 449 THR A O 1
ATOM 3648 N N . PRO A 1 450 ? -31.219 -5.602 -12.023 1 90.19 450 PRO A N 1
ATOM 3649 C CA . PRO A 1 450 ? -32.344 -4.922 -11.367 1 90.19 450 PRO A CA 1
ATOM 3650 C C . PRO A 1 450 ? -31.891 -4.031 -10.211 1 90.19 450 PRO A C 1
ATOM 3652 O O . PRO A 1 450 ? -32.5 -2.982 -9.969 1 90.19 450 PRO A O 1
ATOM 3655 N N . ILE A 1 451 ? -30.922 -4.41 -9.508 1 88.94 451 ILE A N 1
ATOM 3656 C CA . ILE A 1 451 ? -30.406 -3.619 -8.391 1 88.94 451 ILE A CA 1
ATOM 3657 C C . ILE A 1 451 ? -29.812 -2.314 -8.922 1 88.94 451 ILE A C 1
ATOM 3659 O O . ILE A 1 451 ? -30.094 -1.238 -8.391 1 88.94 451 ILE A O 1
ATOM 3663 N N . THR A 1 452 ? -29.031 -2.469 -9.93 1 83.44 452 THR A N 1
ATOM 3664 C CA . THR A 1 452 ? -28.438 -1.288 -10.547 1 83.44 452 THR A CA 1
ATOM 3665 C C . THR A 1 452 ? -29.516 -0.361 -11.102 1 83.44 452 THR A C 1
ATOM 3667 O O . THR A 1 452 ? -29.422 0.859 -10.945 1 83.44 452 THR A O 1
ATOM 3670 N 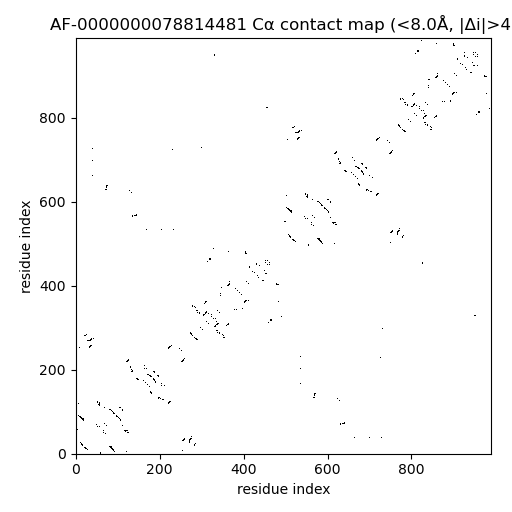N . ASN A 1 453 ? -30.5 -0.964 -11.727 1 79.94 453 ASN A N 1
ATOM 3671 C CA . ASN A 1 453 ? -31.594 -0.197 -12.328 1 79.94 453 ASN A CA 1
ATOM 3672 C C . ASN A 1 453 ? -32.438 0.508 -11.273 1 79.94 453 ASN A C 1
ATOM 3674 O O . ASN A 1 453 ? -33.031 1.558 -11.539 1 79.94 453 ASN A O 1
ATOM 3678 N N . SER A 1 454 ? -32.531 -0.067 -10.164 1 79.81 454 SER A N 1
ATOM 3679 C CA . SER A 1 454 ? -33.344 0.507 -9.086 1 79.81 454 SER A CA 1
ATOM 3680 C C . SER A 1 454 ? -32.625 1.714 -8.469 1 79.81 454 SER A C 1
ATOM 3682 O O . SER A 1 454 ? -33.281 2.533 -7.801 1 79.81 454 SER A O 1
ATOM 3684 N N . GLY A 1 455 ? -31.219 1.68 -8.555 1 70.62 455 GLY A N 1
ATOM 3685 C CA . GLY A 1 455 ? -30.453 2.766 -7.973 1 70.62 455 GLY A CA 1
ATOM 3686 C C . GLY A 1 455 ? -30.109 2.531 -6.516 1 70.62 455 GLY A C 1
ATOM 3687 O O . GLY A 1 455 ? -29.391 3.332 -5.906 1 70.62 455 GLY A O 1
ATOM 3688 N N . MET A 1 456 ? -30.578 1.495 -5.957 1 73.94 456 MET A N 1
ATOM 3689 C CA . MET A 1 456 ? -30.281 1.164 -4.566 1 73.94 456 MET A CA 1
ATOM 3690 C C . MET A 1 456 ? -28.844 0.688 -4.426 1 73.94 456 MET A C 1
ATOM 3692 O O . MET A 1 456 ? -28.312 0.019 -5.312 1 73.94 456 MET A O 1
ATOM 3696 N N . PRO A 1 457 ? -28.234 1.154 -3.213 1 74.44 457 PRO A N 1
ATOM 3697 C CA . PRO A 1 457 ? -26.953 0.5 -2.957 1 74.44 457 PRO A CA 1
ATOM 3698 C C . PRO A 1 457 ? -27.062 -1.021 -2.898 1 74.44 457 PRO A C 1
ATOM 3700 O O . PRO A 1 457 ? -28.047 -1.552 -2.379 1 74.44 457 PRO A O 1
ATOM 3703 N N . GLU A 1 458 ? -26.141 -1.635 -3.432 1 84.06 458 GLU A N 1
ATOM 3704 C CA . GLU A 1 458 ? -26.172 -3.086 -3.584 1 84.06 458 GLU A CA 1
ATOM 3705 C C . GLU A 1 458 ? -26.438 -3.777 -2.25 1 84.06 458 GLU A C 1
ATOM 3707 O O . GLU A 1 458 ? -27.25 -4.695 -2.172 1 84.06 458 GLU A O 1
ATOM 3712 N N . GLN A 1 459 ? -25.781 -3.297 -1.229 1 80.31 459 GLN A N 1
ATOM 3713 C CA . GLN A 1 459 ? -25.906 -3.949 0.069 1 80.31 459 GLN A CA 1
ATOM 3714 C C . GLN A 1 459 ? -27.328 -3.816 0.607 1 80.31 459 GLN A C 1
ATOM 3716 O O . GLN A 1 459 ? -27.891 -4.766 1.166 1 80.31 459 GLN A O 1
ATOM 3721 N N . THR A 1 460 ? -27.859 -2.682 0.41 1 77.75 460 THR A N 1
ATOM 3722 C CA . THR A 1 460 ? -29.219 -2.447 0.859 1 77.75 460 THR A CA 1
ATOM 3723 C C . THR A 1 460 ? -30.219 -3.266 0.034 1 77.75 460 THR A C 1
ATOM 3725 O O . THR A 1 460 ? -31.125 -3.881 0.584 1 77.75 460 THR A O 1
ATOM 3728 N N . ALA A 1 461 ? -30 -3.201 -1.253 1 85.06 461 ALA A N 1
ATOM 3729 C CA . ALA A 1 461 ? -30.891 -3.951 -2.145 1 85.06 461 ALA A CA 1
ATOM 3730 C C . ALA A 1 461 ? -30.859 -5.441 -1.819 1 85.06 461 ALA A C 1
ATOM 3732 O O . ALA A 1 461 ? -31.906 -6.09 -1.767 1 85.06 461 ALA A O 1
ATOM 3733 N N . LEU A 1 462 ? -29.719 -5.945 -1.569 1 90.62 462 LEU A N 1
ATOM 3734 C CA . LEU A 1 462 ? -29.578 -7.367 -1.266 1 90.62 462 LEU A CA 1
ATOM 3735 C C . LEU A 1 462 ? -30.234 -7.703 0.07 1 90.62 462 LEU A C 1
ATOM 3737 O O . LEU A 1 462 ? -30.844 -8.758 0.214 1 90.62 462 LEU A O 1
ATOM 3741 N N . ALA A 1 463 ? -30.078 -6.824 0.99 1 85.88 463 ALA A N 1
ATOM 3742 C CA . ALA A 1 463 ? -30.719 -7.039 2.287 1 85.88 463 ALA A CA 1
ATOM 3743 C C . ALA A 1 463 ? -32.25 -7.102 2.148 1 85.88 463 ALA A C 1
ATOM 3745 O O . ALA A 1 463 ? -32.875 -7.93 2.785 1 85.88 463 ALA A O 1
ATOM 3746 N N . GLU A 1 464 ? -32.688 -6.25 1.305 1 84.56 464 GLU A N 1
ATOM 3747 C CA . GLU A 1 464 ? -34.156 -6.219 1.086 1 84.56 464 GLU A CA 1
ATOM 3748 C C . GLU A 1 464 ? -34.625 -7.461 0.329 1 84.56 464 GLU A C 1
ATOM 3750 O O . GLU A 1 464 ? -35.688 -8.008 0.622 1 84.56 464 GLU A O 1
ATOM 3755 N N . ILE A 1 465 ? -33.906 -7.836 -0.599 1 91.12 465 ILE A N 1
ATOM 3756 C CA . ILE A 1 465 ? -34.219 -9.039 -1.368 1 91.12 465 ILE A CA 1
ATOM 3757 C C . ILE A 1 465 ? -34.25 -10.25 -0.437 1 91.12 465 ILE A C 1
ATOM 3759 O O . ILE A 1 465 ? -35.156 -11.07 -0.522 1 91.12 465 ILE A O 1
ATOM 3763 N N . VAL A 1 466 ? -33.312 -10.32 0.422 1 92.5 466 VAL A N 1
ATOM 3764 C CA . VAL A 1 466 ? -33.219 -11.453 1.344 1 92.5 466 VAL A CA 1
ATOM 3765 C C . VAL A 1 466 ? -34.406 -11.406 2.322 1 92.5 466 VAL A C 1
ATOM 3767 O O . VAL A 1 466 ? -34.938 -12.445 2.717 1 92.5 466 VAL A O 1
ATOM 3770 N N . THR A 1 467 ? -34.781 -10.203 2.691 1 88.44 467 THR A N 1
ATOM 3771 C CA . THR A 1 467 ? -35.938 -10.062 3.568 1 88.44 467 THR A CA 1
ATOM 3772 C C . THR A 1 467 ? -37.188 -10.586 2.889 1 88.44 467 THR A C 1
ATOM 3774 O O . THR A 1 467 ? -38.031 -11.234 3.527 1 88.44 467 THR A O 1
ATOM 3777 N N . LEU A 1 468 ? -37.344 -10.297 1.638 1 90.94 468 LEU A N 1
ATOM 3778 C CA . LEU A 1 468 ? -38.469 -10.812 0.872 1 90.94 468 LEU A CA 1
ATOM 3779 C C . LEU A 1 468 ? -38.438 -12.336 0.798 1 90.94 468 LEU A C 1
ATOM 3781 O O . LEU A 1 468 ? -39.469 -13 0.905 1 90.94 468 LEU A O 1
ATOM 3785 N N . MET A 1 469 ? -37.281 -12.906 0.666 1 93 469 MET A N 1
ATOM 3786 C CA . MET A 1 469 ? -37.094 -14.352 0.57 1 93 469 MET A CA 1
ATOM 3787 C C . MET A 1 469 ? -37.438 -15.031 1.893 1 93 469 MET A C 1
ATOM 3789 O O . MET A 1 469 ? -37.938 -16.156 1.907 1 93 469 MET A O 1
ATOM 3793 N N . GLU A 1 470 ? -37.094 -14.391 2.912 1 92.5 470 GLU A N 1
ATOM 3794 C CA . GLU A 1 470 ? -37.344 -14.945 4.242 1 92.5 470 GLU A CA 1
ATOM 3795 C C . GLU A 1 470 ? -38.812 -15.281 4.441 1 92.5 470 GLU A C 1
ATOM 3797 O O . GLU A 1 470 ? -39.125 -16.25 5.133 1 92.5 470 GLU A O 1
ATOM 3802 N N . HIS A 1 471 ? -39.656 -14.508 3.793 1 91.38 471 HIS A N 1
ATOM 3803 C CA . HIS A 1 471 ? -41.062 -14.695 3.963 1 91.38 471 HIS A CA 1
ATOM 3804 C C . HIS A 1 471 ? -41.625 -15.742 2.992 1 91.38 471 HIS A C 1
ATOM 3806 O O . HIS A 1 471 ? -42.781 -16.094 3.037 1 91.38 471 HIS A O 1
ATOM 3812 N N . ARG A 1 472 ? -40.844 -16.297 2.232 1 92.75 472 ARG A N 1
ATOM 3813 C CA . ARG A 1 472 ? -41.25 -17.344 1.306 1 92.75 472 ARG A CA 1
ATOM 3814 C C . ARG A 1 472 ? -41.188 -18.719 1.97 1 92.75 472 ARG A C 1
ATOM 3816 O O . ARG A 1 472 ? -40.312 -18.969 2.814 1 92.75 472 ARG A O 1
ATOM 3823 N N . PRO A 1 473 ? -41.969 -19.578 1.575 1 92.62 473 PRO A N 1
ATOM 3824 C CA . PRO A 1 473 ? -42 -20.906 2.188 1 92.62 473 PRO A CA 1
ATOM 3825 C C . PRO A 1 473 ? -40.719 -21.703 1.939 1 92.62 473 PRO A C 1
ATOM 3827 O O . PRO A 1 473 ? -40.375 -22.594 2.723 1 92.62 473 PRO A O 1
ATOM 3830 N N . CYS A 1 474 ? -40.031 -21.5 0.897 1 93.88 474 CYS A N 1
ATOM 3831 C CA . CYS A 1 474 ? -38.844 -22.266 0.547 1 93.88 474 CYS A CA 1
ATOM 3832 C C . CYS A 1 474 ? -37.656 -21.828 1.375 1 93.88 474 CYS A C 1
ATOM 3834 O O . CYS A 1 474 ? -36.562 -22.438 1.322 1 93.88 474 CYS A O 1
ATOM 3836 N N . TRP A 1 475 ? -37.719 -20.781 2.123 1 95.06 475 TRP A N 1
ATOM 3837 C CA . TRP A 1 475 ? -36.625 -20.156 2.83 1 95.06 475 TRP A CA 1
ATOM 3838 C C . TRP A 1 475 ? -35.969 -21.125 3.814 1 95.06 475 TRP A C 1
ATOM 3840 O O . TRP A 1 475 ? -34.75 -21.312 3.801 1 95.06 475 TRP A O 1
ATOM 3850 N N . ALA A 1 476 ? -36.812 -21.781 4.594 1 94.88 476 ALA A N 1
ATOM 3851 C CA . ALA A 1 476 ? -36.312 -22.656 5.648 1 94.88 476 ALA A CA 1
ATOM 3852 C C . ALA A 1 476 ? -35.469 -23.781 5.07 1 94.88 476 ALA A C 1
ATOM 3854 O O . ALA A 1 476 ? -34.406 -24.109 5.625 1 94.88 476 ALA A O 1
ATOM 3855 N N . ASN A 1 477 ? -35.906 -24.297 4 1 95.25 477 ASN A N 1
ATOM 3856 C CA . ASN A 1 477 ? -35.125 -25.359 3.363 1 95.25 477 ASN A CA 1
ATOM 3857 C C . ASN A 1 477 ? -33.875 -24.844 2.689 1 95.25 477 ASN A C 1
ATOM 3859 O O . ASN A 1 477 ? -32.844 -25.516 2.662 1 95.25 477 ASN A O 1
ATOM 3863 N N . TYR A 1 478 ? -33.969 -23.703 2.125 1 95.94 478 TYR A N 1
ATOM 3864 C CA . TYR A 1 478 ? -32.875 -23.109 1.372 1 95.94 478 TYR A CA 1
ATOM 3865 C C . TYR A 1 478 ? -31.688 -22.828 2.275 1 95.94 478 TYR A C 1
ATOM 3867 O O . TYR A 1 478 ? -30.547 -23.047 1.882 1 95.94 478 TYR A O 1
ATOM 3875 N N . VAL A 1 479 ? -32 -22.391 3.527 1 96.5 479 VAL A N 1
ATOM 3876 C CA . VAL A 1 479 ? -30.922 -21.953 4.406 1 96.5 479 VAL A CA 1
ATOM 3877 C C . VAL A 1 479 ? -30.719 -22.984 5.52 1 96.5 479 VAL A C 1
ATOM 3879 O O . VAL A 1 479 ? -30.016 -22.703 6.5 1 96.5 479 VAL A O 1
ATOM 3882 N N . ALA A 1 480 ? -31.188 -24.156 5.387 1 95.88 480 ALA A N 1
ATOM 3883 C CA . ALA A 1 480 ? -31.281 -25.141 6.461 1 95.88 480 ALA A CA 1
ATOM 3884 C C . ALA A 1 480 ? -29.906 -25.484 7.027 1 95.88 480 ALA A C 1
ATOM 3886 O O . ALA A 1 480 ? -29.719 -25.5 8.25 1 95.88 480 ALA A O 1
ATOM 3887 N N . GLU A 1 481 ? -29.016 -25.75 6.207 1 95.69 481 GLU A N 1
ATOM 3888 C CA . GLU A 1 481 ? -27.703 -26.188 6.656 1 95.69 481 GLU A CA 1
ATOM 3889 C C . GLU A 1 481 ? -27 -25.109 7.469 1 95.69 481 GLU A C 1
ATOM 3891 O O . GLU A 1 481 ? -26.344 -25.391 8.477 1 95.69 481 GLU A O 1
ATOM 3896 N N . ILE A 1 482 ? -27.125 -23.938 7.051 1 96.69 482 ILE A N 1
ATOM 3897 C CA . ILE A 1 482 ? -26.469 -22.812 7.723 1 96.69 482 ILE A CA 1
ATOM 3898 C C . ILE A 1 482 ? -27.219 -22.484 9.016 1 96.69 482 ILE A C 1
ATOM 3900 O O . ILE A 1 482 ? -26.594 -22.219 10.047 1 96.69 482 ILE A O 1
ATOM 3904 N N . ASP A 1 483 ? -28.531 -22.484 8.898 1 96.19 483 ASP A N 1
ATOM 3905 C CA . ASP A 1 483 ? -29.359 -22.219 10.062 1 96.19 483 ASP A CA 1
ATOM 3906 C C . ASP A 1 483 ? -29.078 -23.203 11.188 1 96.19 483 ASP A C 1
ATOM 3908 O O . ASP A 1 483 ? -29 -22.828 12.359 1 96.19 483 ASP A O 1
ATOM 3912 N N . ASP A 1 484 ? -28.984 -24.438 10.812 1 95.56 484 ASP A N 1
ATOM 3913 C CA . ASP A 1 484 ? -28.688 -25.469 11.789 1 95.56 484 ASP A CA 1
ATOM 3914 C C . ASP A 1 484 ? -27.359 -25.203 12.5 1 95.56 484 ASP A C 1
ATOM 3916 O O . ASP A 1 484 ? -27.25 -25.375 13.711 1 95.56 484 ASP A O 1
ATOM 3920 N N . TRP A 1 485 ? -26.438 -24.844 11.75 1 95.62 485 TRP A N 1
ATOM 3921 C CA . TRP A 1 485 ? -25.125 -24.562 12.312 1 95.62 485 TRP A CA 1
ATOM 3922 C C . TRP A 1 485 ? -25.188 -23.375 13.273 1 95.62 485 TRP A C 1
ATOM 3924 O O . TRP A 1 485 ? -24.578 -23.406 14.344 1 95.62 485 TRP A O 1
ATOM 3934 N N . VAL A 1 486 ? -25.875 -22.375 12.906 1 94.94 486 VAL A N 1
ATOM 3935 C CA . VAL A 1 486 ? -25.984 -21.156 13.711 1 94.94 486 VAL A CA 1
ATOM 3936 C C . VAL A 1 486 ? -26.688 -21.469 15.031 1 94.94 486 VAL A C 1
ATOM 3938 O O . VAL A 1 486 ? -26.266 -21.016 16.094 1 94.94 486 VAL A O 1
ATOM 3941 N N . VAL A 1 487 ? -27.688 -22.266 14.969 1 94.06 487 VAL A N 1
ATOM 3942 C CA . VAL A 1 487 ? -28.453 -22.641 16.156 1 94.06 487 VAL A CA 1
ATOM 3943 C C . VAL A 1 487 ? -27.562 -23.469 17.094 1 94.06 487 VAL A C 1
ATOM 3945 O O . VAL A 1 487 ? -27.594 -23.266 18.312 1 94.06 487 VAL A O 1
ATOM 3948 N N . ASP A 1 488 ? -26.859 -24.344 16.531 1 93.5 488 ASP A N 1
ATOM 3949 C CA . ASP A 1 488 ? -25.953 -25.188 17.312 1 93.5 488 ASP A CA 1
ATOM 3950 C C . ASP A 1 488 ? -24.906 -24.328 18.016 1 93.5 488 ASP A C 1
ATOM 3952 O O . ASP A 1 488 ? -24.609 -24.562 19.188 1 93.5 488 ASP A O 1
ATOM 3956 N N . LYS A 1 489 ? -24.344 -23.391 17.344 1 92.38 489 LYS A N 1
ATOM 3957 C CA . LYS A 1 489 ? -23.312 -22.547 17.906 1 92.38 489 LYS A CA 1
ATOM 3958 C C . LYS A 1 489 ? -23.875 -21.594 18.953 1 92.38 489 LYS A C 1
ATOM 3960 O O . LYS A 1 489 ? -23.203 -21.266 19.938 1 92.38 489 LYS A O 1
ATOM 3965 N N . LYS A 1 490 ? -25.047 -21.125 18.672 1 91.62 490 LYS A N 1
ATOM 3966 C CA . LYS A 1 490 ? -25.703 -20.297 19.672 1 91.62 490 LYS A CA 1
ATOM 3967 C C . LYS A 1 490 ? -25.844 -21.047 21 1 91.62 490 LYS A C 1
ATOM 3969 O O . LYS A 1 490 ? -25.594 -20.484 22.062 1 91.62 490 LYS A O 1
ATOM 3974 N N . ALA A 1 491 ? -26.188 -22.234 20.922 1 90.12 491 ALA A N 1
ATOM 3975 C CA . ALA A 1 491 ? -26.344 -23.078 22.094 1 90.12 491 ALA A CA 1
ATOM 3976 C C . ALA A 1 491 ? -25 -23.297 22.781 1 90.12 491 ALA A C 1
ATOM 3978 O O . ALA A 1 491 ? -24.922 -23.266 24.016 1 90.12 491 ALA A O 1
ATOM 3979 N N . GLU A 1 492 ? -24.047 -23.484 22.047 1 89.06 492 GLU A N 1
ATOM 3980 C CA . GLU A 1 492 ? -22.703 -23.75 22.578 1 89.06 492 GLU A CA 1
ATOM 3981 C C . GLU A 1 492 ? -22.125 -22.516 23.281 1 89.06 492 GLU A C 1
ATOM 3983 O O . GLU A 1 492 ? -21.438 -22.641 24.281 1 89.06 492 GLU A O 1
ATOM 3988 N N . LEU A 1 493 ? -22.344 -21.359 22.719 1 83.06 493 LEU A N 1
ATOM 3989 C CA . LEU A 1 493 ? -21.766 -20.125 23.234 1 83.06 493 LEU A CA 1
ATOM 3990 C C . LEU A 1 493 ? -22.641 -19.547 24.359 1 83.06 493 LEU A C 1
ATOM 3992 O O . LEU A 1 493 ? -22.188 -18.672 25.094 1 83.06 493 LEU A O 1
ATOM 3996 N N . GLY A 1 494 ? -23.75 -20.031 24.578 1 75.19 494 GLY A N 1
ATOM 3997 C CA . GLY A 1 494 ? -24.625 -19.578 25.641 1 75.19 494 GLY A CA 1
ATOM 3998 C C . GLY A 1 494 ? -25.219 -18.203 25.375 1 75.19 494 GLY A C 1
ATOM 3999 O O . GLY A 1 494 ? -25.344 -17.406 26.297 1 75.19 494 GLY A O 1
ATOM 4000 N N . ILE A 1 495 ? -25.312 -17.875 24.25 1 70.06 495 ILE A N 1
ATOM 4001 C CA . ILE A 1 495 ? -25.922 -16.609 23.906 1 70.06 495 ILE A CA 1
ATOM 4002 C C . ILE A 1 495 ? -27.406 -16.812 23.625 1 70.06 495 ILE A C 1
ATOM 4004 O O . ILE A 1 495 ? -27.812 -17.844 23.078 1 70.06 495 ILE A O 1
ATOM 4008 N N . MET B 1 1 ? 29.234 23.234 28.719 1 34.88 1 MET B N 1
ATOM 4009 C CA . MET B 1 1 ? 28.469 22.031 29.016 1 34.88 1 MET B CA 1
ATOM 4010 C C . MET B 1 1 ? 28.078 21.297 27.734 1 34.88 1 MET B C 1
ATOM 4012 O O . MET B 1 1 ? 27.766 21.938 26.719 1 34.88 1 MET B O 1
ATOM 4016 N N . PRO B 1 2 ? 28.531 20.078 27.688 1 45.81 2 PRO B N 1
ATOM 4017 C CA . PRO B 1 2 ? 28.219 19.375 26.438 1 45.81 2 PRO B CA 1
ATOM 4018 C C . PRO B 1 2 ? 26.766 19.594 25.984 1 45.81 2 PRO B C 1
ATOM 4020 O O . PRO B 1 2 ? 25.844 19.5 26.797 1 45.81 2 PRO B O 1
ATOM 4023 N N . ILE B 1 3 ? 26.594 20.391 24.969 1 53.84 3 ILE B N 1
ATOM 4024 C CA . ILE B 1 3 ? 25.266 20.734 24.453 1 53.84 3 ILE B CA 1
ATOM 4025 C C . ILE B 1 3 ? 24.469 19.469 24.188 1 53.84 3 ILE B C 1
ATOM 4027 O O . ILE B 1 3 ? 24.859 18.625 23.375 1 53.84 3 ILE B O 1
ATOM 4031 N N . ARG B 1 4 ? 23.766 19.016 25.281 1 61.5 4 ARG B N 1
ATOM 4032 C CA . ARG B 1 4 ? 22.875 17.859 25.25 1 61.5 4 ARG B CA 1
ATOM 4033 C C . ARG B 1 4 ? 21.625 18.141 24.406 1 61.5 4 ARG B C 1
ATOM 4035 O O . ARG B 1 4 ? 21.328 19.297 24.109 1 61.5 4 ARG B O 1
ATOM 4042 N N . ASN B 1 5 ? 21.188 17.125 23.75 1 69.81 5 ASN B N 1
ATOM 4043 C CA . ASN B 1 5 ? 19.906 17.219 23.047 1 69.81 5 ASN B CA 1
ATOM 4044 C C . ASN B 1 5 ? 18.797 17.703 23.984 1 69.81 5 ASN B C 1
ATOM 4046 O O . ASN B 1 5 ? 18.219 16.906 24.719 1 69.81 5 ASN B O 1
ATOM 4050 N N . ARG B 1 6 ? 18.547 19.016 24.016 1 80.62 6 ARG B N 1
ATOM 4051 C CA . ARG B 1 6 ? 17.609 19.688 24.922 1 80.62 6 ARG B CA 1
ATOM 4052 C C . ARG B 1 6 ? 16.172 19.453 24.516 1 80.62 6 ARG B C 1
ATOM 4054 O O . ARG B 1 6 ? 15.891 19.141 23.359 1 80.62 6 ARG B O 1
ATOM 4061 N N . PRO B 1 7 ? 15.375 19.547 25.5 1 88.12 7 PRO B N 1
ATOM 4062 C CA . PRO B 1 7 ? 13.961 19.406 25.172 1 88.12 7 PRO B CA 1
ATOM 4063 C C . PRO B 1 7 ? 13.508 20.422 24.125 1 88.12 7 PRO B C 1
ATOM 4065 O O . PRO B 1 7 ? 13.75 21.625 24.281 1 88.12 7 PRO B O 1
ATOM 4068 N N . GLN B 1 8 ? 13 19.922 23 1 91.31 8 GLN B N 1
ATOM 4069 C CA . GLN B 1 8 ? 12.523 20.766 21.906 1 91.31 8 GLN B CA 1
ATOM 4070 C C . GLN B 1 8 ? 11.516 20.016 21.047 1 91.31 8 GLN B C 1
ATOM 4072 O O . GLN B 1 8 ? 11.398 18.797 21.125 1 91.31 8 GLN B O 1
ATOM 4077 N N . ARG B 1 9 ? 10.797 20.844 20.281 1 94.19 9 ARG B N 1
ATOM 4078 C CA . ARG B 1 9 ? 9.773 20.266 19.406 1 94.19 9 ARG B CA 1
ATOM 4079 C C . ARG B 1 9 ? 9.523 21.156 18.188 1 94.19 9 ARG B C 1
ATOM 4081 O O . ARG B 1 9 ? 9.391 22.375 18.328 1 94.19 9 ARG B O 1
ATOM 4088 N N . LEU B 1 10 ? 9.602 20.547 17.078 1 96.62 10 LEU B N 1
ATOM 4089 C CA . LEU B 1 10 ? 9.219 21.234 15.859 1 96.62 10 LEU B CA 1
ATOM 4090 C C . LEU B 1 10 ? 7.703 21.391 15.766 1 96.62 10 LEU B C 1
ATOM 4092 O O . LEU B 1 10 ? 6.973 20.406 15.898 1 96.62 10 LEU B O 1
ATOM 4096 N N . GLN B 1 11 ? 7.273 22.594 15.508 1 95.12 11 GLN B N 1
ATOM 4097 C CA . GLN B 1 11 ? 5.836 22.844 15.531 1 95.12 11 GLN B CA 1
ATOM 4098 C C . GLN B 1 11 ? 5.285 23 14.117 1 95.12 11 GLN B C 1
ATOM 4100 O O . GLN B 1 11 ? 4.215 22.469 13.797 1 95.12 11 GLN B O 1
ATOM 4105 N N . LYS B 1 12 ? 6.031 23.797 13.391 1 95.19 12 LYS B N 1
ATOM 4106 C CA . LYS B 1 12 ? 5.504 24.125 12.07 1 95.19 12 LYS B CA 1
ATOM 4107 C C . LYS B 1 12 ? 6.633 24.469 11.094 1 95.19 12 LYS B C 1
ATOM 4109 O O . LYS B 1 12 ? 7.707 24.906 11.508 1 95.19 12 LYS B O 1
ATOM 4114 N N . ILE B 1 13 ? 6.336 24.188 9.859 1 95.94 13 ILE B N 1
ATOM 4115 C CA . ILE B 1 13 ? 7.203 24.656 8.781 1 95.94 13 ILE B CA 1
ATOM 4116 C C . ILE B 1 13 ? 6.363 25.328 7.699 1 95.94 13 ILE B C 1
ATOM 4118 O O . ILE B 1 13 ? 5.273 24.859 7.367 1 95.94 13 ILE B O 1
ATOM 4122 N N . GLN B 1 14 ? 6.82 26.438 7.242 1 94.88 14 GLN B N 1
ATOM 4123 C CA . GLN B 1 14 ? 6.137 27.188 6.199 1 94.88 14 GLN B CA 1
ATOM 4124 C C . GLN B 1 14 ? 7.047 27.406 4.992 1 94.88 14 GLN B C 1
ATOM 4126 O O . GLN B 1 14 ? 8.062 28.094 5.082 1 94.88 14 GLN B O 1
ATOM 4131 N N . PHE B 1 15 ? 6.629 26.844 3.893 1 93.69 15 PHE B N 1
ATOM 4132 C CA . PHE B 1 15 ? 7.383 27.016 2.654 1 93.69 15 PHE B CA 1
ATOM 4133 C C . PHE B 1 15 ? 6.852 28.188 1.847 1 93.69 15 PHE B C 1
ATOM 4135 O O . PHE B 1 15 ? 5.668 28.219 1.493 1 93.69 15 PHE B O 1
ATOM 4142 N N . ARG B 1 16 ? 7.652 29.125 1.583 1 92 16 ARG B N 1
ATOM 4143 C CA . ARG B 1 16 ? 7.328 30.125 0.564 1 92 16 ARG B CA 1
ATOM 4144 C C . ARG B 1 16 ? 7.582 29.578 -0.836 1 92 16 ARG B C 1
ATOM 4146 O O . ARG B 1 16 ? 6.715 29.656 -1.708 1 92 16 ARG B O 1
ATOM 4153 N N . LYS B 1 17 ? 8.812 29.078 -0.921 1 90.88 17 LYS B N 1
ATOM 4154 C CA . LYS B 1 17 ? 9.18 28.453 -2.184 1 90.88 17 LYS B CA 1
ATOM 4155 C C . LYS B 1 17 ? 10.305 27.438 -1.985 1 90.88 17 LYS B C 1
ATOM 4157 O O . LYS B 1 17 ? 11.32 27.75 -1.365 1 90.88 17 LYS B O 1
ATOM 4162 N N . LEU B 1 18 ? 10.109 26.281 -2.504 1 91.5 18 LEU B N 1
ATOM 4163 C CA . LEU B 1 18 ? 11.117 25.219 -2.568 1 91.5 18 LEU B CA 1
ATOM 4164 C C . LEU B 1 18 ? 10.711 24.141 -3.555 1 91.5 18 LEU B C 1
ATOM 4166 O O . LEU B 1 18 ? 9.766 23.375 -3.299 1 91.5 18 LEU B O 1
ATOM 4170 N N . LYS B 1 19 ? 11.406 24.047 -4.57 1 87.5 19 LYS B N 1
ATOM 4171 C CA . LYS B 1 19 ? 11.062 23.109 -5.637 1 87.5 19 LYS B CA 1
ATOM 4172 C C . LYS B 1 19 ? 9.602 23.266 -6.051 1 87.5 19 LYS B C 1
ATOM 4174 O O . LYS B 1 19 ? 9.18 24.359 -6.461 1 87.5 19 LYS B O 1
ATOM 4179 N N . ASN B 1 20 ? 8.812 22.219 -5.844 1 81.19 20 ASN B N 1
ATOM 4180 C CA . ASN B 1 20 ? 7.414 22.281 -6.262 1 81.19 20 ASN B CA 1
ATOM 4181 C C . ASN B 1 20 ? 6.504 22.688 -5.105 1 81.19 20 ASN B C 1
ATOM 4183 O O . ASN B 1 20 ? 5.277 22.688 -5.246 1 81.19 20 ASN B O 1
ATOM 4187 N N . LEU B 1 21 ? 7.113 23.062 -4.043 1 87.81 21 LEU B N 1
ATOM 4188 C CA . LEU B 1 21 ? 6.352 23.516 -2.883 1 87.81 21 LEU B CA 1
ATOM 4189 C C . LEU B 1 21 ? 6.227 25.047 -2.885 1 87.81 21 LEU B C 1
ATOM 4191 O O . LEU B 1 21 ? 7.23 25.75 -2.84 1 87.81 21 LEU B O 1
ATOM 4195 N N . GLU B 1 22 ? 5.055 25.469 -2.926 1 85.38 22 GLU B N 1
ATOM 4196 C CA . GLU B 1 22 ? 4.809 26.906 -2.932 1 85.38 22 GLU B CA 1
ATOM 4197 C C . GLU B 1 22 ? 3.717 27.281 -1.932 1 85.38 22 GLU B C 1
ATOM 4199 O O . GLU B 1 22 ? 2.605 26.75 -1.99 1 85.38 22 GLU B O 1
ATOM 4204 N N . ASN B 1 23 ? 4.055 28.156 -1.014 1 83.69 23 ASN B N 1
ATOM 4205 C CA . ASN B 1 23 ? 3.129 28.672 -0.012 1 83.69 23 ASN B CA 1
ATOM 4206 C C . ASN B 1 23 ? 2.416 27.547 0.729 1 83.69 23 ASN B C 1
ATOM 4208 O O . ASN B 1 23 ? 1.186 27.516 0.776 1 83.69 23 ASN B O 1
ATOM 4212 N N . LEU B 1 24 ? 3.201 26.719 1.262 1 86.62 24 LEU B N 1
ATOM 4213 C CA . LEU B 1 24 ? 2.693 25.531 1.95 1 86.62 24 LEU B CA 1
ATOM 4214 C C . LEU B 1 24 ? 3.059 25.562 3.432 1 86.62 24 LEU B C 1
ATOM 4216 O O . LEU B 1 24 ? 4.191 25.891 3.787 1 86.62 24 LEU B O 1
ATOM 4220 N N . GLU B 1 25 ? 2.07 25.328 4.223 1 88.19 25 GLU B N 1
ATOM 4221 C CA . GLU B 1 25 ? 2.301 25.234 5.66 1 88.19 25 GLU B CA 1
ATOM 4222 C C . GLU B 1 25 ? 1.977 23.828 6.168 1 88.19 25 GLU B C 1
ATOM 4224 O O . GLU B 1 25 ? 0.963 23.234 5.785 1 88.19 25 GLU B O 1
ATOM 4229 N N . ILE B 1 26 ? 2.873 23.281 6.949 1 91.44 26 ILE B N 1
ATOM 4230 C CA . ILE B 1 26 ? 2.662 21.984 7.559 1 91.44 26 ILE B CA 1
ATOM 4231 C C . ILE B 1 26 ? 2.812 22.094 9.078 1 91.44 26 ILE B C 1
ATOM 4233 O O . ILE B 1 26 ? 3.832 22.578 9.57 1 91.44 26 ILE B O 1
ATOM 4237 N N . SER B 1 27 ? 1.84 21.625 9.766 1 91.06 27 SER B N 1
ATOM 4238 C CA . SER B 1 27 ? 1.873 21.625 11.219 1 91.06 27 SER B CA 1
ATOM 4239 C C . SER B 1 27 ? 2.229 20.25 11.766 1 91.06 27 SER B C 1
ATOM 4241 O O . SER B 1 27 ? 1.751 19.234 11.258 1 91.06 27 SER B O 1
ATOM 4243 N N . PHE B 1 28 ? 3.133 20.203 12.695 1 93.38 28 PHE B N 1
ATOM 4244 C CA . PHE B 1 28 ? 3.527 18.969 13.352 1 93.38 28 PHE B CA 1
ATOM 4245 C C . PHE B 1 28 ? 2.963 18.906 14.766 1 93.38 28 PHE B C 1
ATOM 4247 O O . PHE B 1 28 ? 3.455 18.141 15.602 1 93.38 28 PHE B O 1
ATOM 4254 N N . GLU B 1 29 ? 1.938 19.625 15 1 78.81 29 GLU B N 1
ATOM 4255 C CA . GLU B 1 29 ? 1.441 19.797 16.359 1 78.81 29 GLU B CA 1
ATOM 4256 C C . GLU B 1 29 ? 0.654 18.578 16.828 1 78.81 29 GLU B C 1
ATOM 4258 O O . GLU B 1 29 ? 0.273 17.734 16.016 1 78.81 29 GLU B O 1
ATOM 4263 N N . ASN B 1 30 ? 0.619 18.297 18.125 1 78.38 30 ASN B N 1
ATOM 4264 C CA . ASN B 1 30 ? -0.286 17.453 18.906 1 78.38 30 ASN B CA 1
ATOM 4265 C C . ASN B 1 30 ? 0.186 16 18.922 1 78.38 30 ASN B C 1
ATOM 4267 O O . ASN B 1 30 ? -0.19 15.234 19.812 1 78.38 30 ASN B O 1
ATOM 4271 N N . LYS B 1 31 ? 0.93 15.609 17.828 1 90.31 31 LYS B N 1
ATOM 4272 C CA . LYS B 1 31 ? 1.356 14.211 17.797 1 90.31 31 LYS B CA 1
ATOM 4273 C C . LYS B 1 31 ? 2.861 14.102 17.578 1 90.31 31 LYS B C 1
ATOM 4275 O O . LYS B 1 31 ? 3.48 15.016 17.031 1 90.31 31 LYS B O 1
ATOM 4280 N N . HIS B 1 32 ? 3.41 13.031 18.031 1 95.88 32 HIS B N 1
ATOM 4281 C CA . HIS B 1 32 ? 4.844 12.805 17.875 1 95.88 32 HIS B CA 1
ATOM 4282 C C . HIS B 1 32 ? 5.172 12.258 16.5 1 95.88 32 HIS B C 1
ATOM 4284 O O . HIS B 1 32 ? 6.297 12.406 16.016 1 95.88 32 HIS B O 1
ATOM 4290 N N . ILE B 1 33 ? 4.211 11.633 15.953 1 97.56 33 ILE B N 1
ATOM 4291 C CA . ILE B 1 33 ? 4.43 11.039 14.641 1 97.56 33 ILE B CA 1
ATOM 4292 C C . ILE B 1 33 ? 3.58 11.758 13.594 1 97.56 33 ILE B C 1
ATOM 4294 O O . ILE B 1 33 ? 2.365 11.891 13.758 1 97.56 33 ILE B O 1
ATOM 4298 N N . THR B 1 34 ? 4.215 12.281 12.578 1 96.81 34 THR B N 1
ATOM 4299 C CA . THR B 1 34 ? 3.529 12.922 11.461 1 96.81 34 THR B CA 1
ATOM 4300 C C . THR B 1 34 ? 3.766 12.156 10.164 1 96.81 34 THR B C 1
ATOM 4302 O O . THR B 1 34 ? 4.906 11.82 9.836 1 96.81 34 THR B O 1
ATOM 4305 N N . GLY B 1 35 ? 2.723 11.781 9.523 1 95.44 35 GLY B N 1
ATOM 4306 C CA . GLY B 1 35 ? 2.797 11.164 8.211 1 95.44 35 GLY B CA 1
ATOM 4307 C C . GLY B 1 35 ? 2.426 12.102 7.082 1 95.44 35 GLY B C 1
ATOM 4308 O O . GLY B 1 35 ? 1.364 12.727 7.113 1 95.44 35 GLY B O 1
ATOM 4309 N N . ILE B 1 36 ? 3.287 12.25 6.117 1 94 36 ILE B N 1
ATOM 4310 C CA . ILE B 1 36 ? 3.049 13.062 4.93 1 94 36 ILE B CA 1
ATOM 4311 C C . ILE B 1 36 ? 2.631 12.172 3.766 1 94 36 ILE B C 1
ATOM 4313 O O . ILE B 1 36 ? 3.383 11.281 3.357 1 94 36 ILE B O 1
ATOM 4317 N N . PHE B 1 37 ? 1.477 12.391 3.264 1 89.19 37 PHE B N 1
ATOM 4318 C CA . PHE B 1 37 ? 0.916 11.617 2.164 1 89.19 37 PHE B CA 1
ATOM 4319 C C . PHE B 1 37 ? 0.675 12.5 0.945 1 89.19 37 PHE B C 1
ATOM 4321 O O . PHE B 1 37 ? 0.609 13.727 1.063 1 89.19 37 PHE B O 1
ATOM 4328 N N . GLY B 1 38 ? 0.56 11.852 -0.196 1 85.38 38 GLY B N 1
ATOM 4329 C CA . GLY B 1 38 ? 0.331 12.547 -1.451 1 85.38 38 GLY B CA 1
ATOM 4330 C C . GLY B 1 38 ? 0.687 11.719 -2.67 1 85.38 38 GLY B C 1
ATOM 4331 O O . GLY B 1 38 ? 1.322 10.672 -2.549 1 85.38 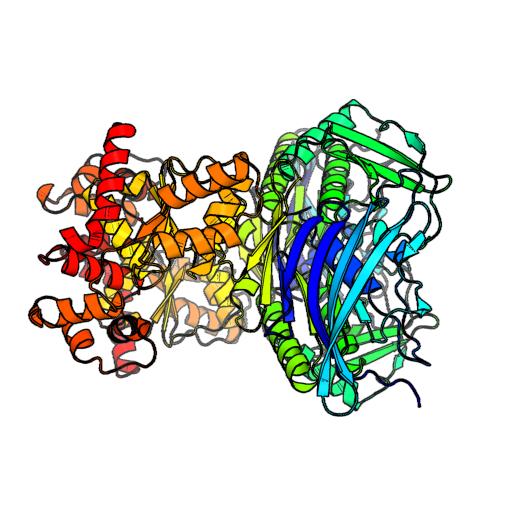38 GLY B O 1
ATOM 4332 N N . THR B 1 39 ? 0.337 12.219 -3.783 1 83.81 39 THR B N 1
ATOM 4333 C CA . THR B 1 39 ? 0.64 11.523 -5.031 1 83.81 39 THR B CA 1
ATOM 4334 C C . THR B 1 39 ? 2.123 11.648 -5.371 1 83.81 39 THR B C 1
ATOM 4336 O O . THR B 1 39 ? 2.861 12.367 -4.699 1 83.81 39 THR B O 1
ATOM 4339 N N . ASN B 1 40 ? 2.514 10.906 -6.363 1 85.38 40 ASN B N 1
ATOM 4340 C CA . ASN B 1 40 ? 3.904 11.008 -6.797 1 85.38 40 ASN B CA 1
ATOM 4341 C C . ASN B 1 40 ? 4.238 12.406 -7.297 1 85.38 40 ASN B C 1
ATOM 4343 O O . ASN B 1 40 ? 3.465 13 -8.055 1 85.38 40 ASN B O 1
ATOM 4347 N N . GLY B 1 41 ? 5.289 12.938 -6.789 1 83.94 41 GLY B N 1
ATOM 4348 C CA . GLY B 1 41 ? 5.727 14.25 -7.23 1 83.94 41 GLY B CA 1
ATOM 4349 C C . GLY B 1 41 ? 5.094 15.383 -6.441 1 83.94 41 GLY B C 1
ATOM 4350 O O . GLY B 1 41 ? 5.293 16.562 -6.762 1 83.94 41 GLY B O 1
ATOM 4351 N N . SER B 1 42 ? 4.43 15.086 -5.418 1 85.38 42 SER B N 1
ATOM 4352 C CA . SER B 1 42 ? 3.732 16.125 -4.656 1 85.38 42 SER B CA 1
ATOM 4353 C C . SER B 1 42 ? 4.695 16.891 -3.762 1 85.38 42 SER B C 1
ATOM 4355 O O . SER B 1 42 ? 4.355 17.953 -3.248 1 85.38 42 SER B O 1
ATOM 4357 N N . GLY B 1 43 ? 5.855 16.328 -3.5 1 91 43 GLY B N 1
ATOM 4358 C CA . GLY B 1 43 ? 6.852 17.062 -2.721 1 91 43 GLY B CA 1
ATOM 4359 C C . GLY B 1 43 ? 7.121 16.422 -1.368 1 91 43 GLY B C 1
ATOM 4360 O O . GLY B 1 43 ? 7.77 17.031 -0.514 1 91 43 GLY B O 1
ATOM 4361 N N . LYS B 1 44 ? 6.676 15.203 -1.146 1 93.69 44 LYS B N 1
ATOM 4362 C CA . LYS B 1 44 ? 6.832 14.523 0.135 1 93.69 44 LYS B CA 1
ATOM 4363 C C . LYS B 1 44 ? 8.305 14.445 0.539 1 93.69 44 LYS B C 1
ATOM 4365 O O . LYS B 1 44 ? 8.664 14.82 1.655 1 93.69 44 LYS B O 1
ATOM 4370 N N . SER B 1 45 ? 9.156 13.953 -0.361 1 95.19 45 SER B N 1
ATOM 4371 C CA . SER B 1 45 ? 10.57 13.789 -0.055 1 95.19 45 SER B CA 1
ATOM 4372 C C . SER B 1 45 ? 11.258 15.141 0.121 1 95.19 45 SER B C 1
ATOM 4374 O O . SER B 1 45 ? 12.164 15.281 0.944 1 95.19 45 SER B O 1
ATOM 4376 N N . THR B 1 46 ? 10.82 16.141 -0.631 1 94.38 46 THR B N 1
ATOM 4377 C CA . THR B 1 46 ? 11.375 17.484 -0.522 1 94.38 46 THR B CA 1
ATOM 4378 C C . THR B 1 46 ? 11.203 18.031 0.894 1 94.38 46 THR B C 1
ATOM 4380 O O . THR B 1 46 ? 12.117 18.641 1.441 1 94.38 46 THR B O 1
ATOM 4383 N N . ILE B 1 47 ? 10.055 17.797 1.407 1 96.44 47 ILE B N 1
ATOM 4384 C CA . ILE B 1 47 ? 9.773 18.25 2.766 1 96.44 47 ILE B CA 1
ATOM 4385 C C . ILE B 1 47 ? 10.727 17.578 3.744 1 96.44 47 ILE B C 1
ATOM 4387 O O . ILE B 1 47 ? 11.312 18.234 4.605 1 96.44 47 ILE B O 1
ATOM 4391 N N . LEU B 1 48 ? 10.922 16.312 3.619 1 97.62 48 LEU B N 1
ATOM 4392 C CA . LEU B 1 48 ? 11.812 15.57 4.5 1 97.62 48 LEU B CA 1
ATOM 4393 C C . LEU B 1 48 ? 13.25 16.078 4.375 1 97.62 48 LEU B C 1
ATOM 4395 O O . LEU B 1 48 ? 13.953 16.203 5.379 1 97.62 48 LEU B O 1
ATOM 4399 N N . HIS B 1 49 ? 13.625 16.344 3.16 1 96.5 49 HIS B N 1
ATOM 4400 C CA . HIS B 1 49 ? 14.969 16.844 2.912 1 96.5 49 HIS B CA 1
ATOM 4401 C C . HIS B 1 49 ? 15.188 18.203 3.566 1 96.5 49 HIS B C 1
ATOM 4403 O O . HIS B 1 49 ? 16.25 18.453 4.137 1 96.5 49 HIS B O 1
ATOM 4409 N N . ALA B 1 50 ? 14.227 19.016 3.469 1 96.81 50 ALA B N 1
ATOM 4410 C CA . ALA B 1 50 ? 14.305 20.328 4.121 1 96.81 50 ALA B CA 1
ATOM 4411 C C . ALA B 1 50 ? 14.438 20.172 5.633 1 96.81 50 ALA B C 1
ATOM 4413 O O . ALA B 1 50 ? 15.273 20.828 6.258 1 96.81 50 ALA B O 1
ATOM 4414 N N . LEU B 1 51 ? 13.656 19.281 6.152 1 97.62 51 LEU B N 1
ATOM 4415 C CA . LEU B 1 51 ? 13.672 19.062 7.594 1 97.62 51 LEU B CA 1
ATOM 4416 C C . LEU B 1 51 ? 15.031 18.531 8.047 1 97.62 51 LEU B C 1
ATOM 4418 O O . LEU B 1 51 ? 15.492 18.859 9.141 1 97.62 51 LEU B O 1
ATOM 4422 N N . ALA B 1 52 ? 15.609 17.734 7.246 1 96.75 52 ALA B N 1
ATOM 4423 C CA . ALA B 1 52 ? 16.906 17.141 7.578 1 96.75 52 ALA B CA 1
ATOM 4424 C C . ALA B 1 52 ? 17.969 18.219 7.738 1 96.75 52 ALA B C 1
ATOM 4426 O O . ALA B 1 52 ? 18.922 18.047 8.516 1 96.75 52 ALA B O 1
ATOM 4427 N N . CYS B 1 53 ? 17.828 19.328 7.09 1 95.62 53 CYS B N 1
ATOM 4428 C CA . CYS B 1 53 ? 18.875 20.344 7.027 1 95.62 53 CYS B CA 1
ATOM 4429 C C . CYS B 1 53 ? 18.641 21.422 8.07 1 95.62 53 CYS B C 1
ATOM 4431 O O . CYS B 1 53 ? 19.422 22.375 8.18 1 95.62 53 CYS B O 1
ATOM 4433 N N . LEU B 1 54 ? 17.641 21.312 8.906 1 95.75 54 LEU B N 1
ATOM 4434 C CA . LEU B 1 54 ? 17.234 22.391 9.805 1 95.75 54 LEU B CA 1
ATOM 4435 C C . LEU B 1 54 ? 18.219 22.547 10.961 1 95.75 54 LEU B C 1
ATOM 4437 O O . LEU B 1 54 ? 18.359 23.641 11.508 1 95.75 54 LEU B O 1
ATOM 4441 N N . TYR B 1 55 ? 18.828 21.422 11.32 1 94.38 55 TYR B N 1
ATOM 4442 C CA . TYR B 1 55 ? 19.531 21.391 12.594 1 94.38 55 TYR B CA 1
ATOM 4443 C C . TYR B 1 55 ? 21 21.016 12.406 1 94.38 55 TYR B C 1
ATOM 4445 O O . TYR B 1 55 ? 21.391 20.562 11.328 1 94.38 55 TYR B O 1
ATOM 4453 N N . GLN B 1 56 ? 21.797 21.281 13.375 1 93.06 56 GLN B N 1
ATOM 4454 C CA . GLN B 1 56 ? 23.156 20.75 13.508 1 93.06 56 GLN B CA 1
ATOM 4455 C C . GLN B 1 56 ? 23.266 19.797 14.695 1 93.06 56 GLN B C 1
ATOM 4457 O O . GLN B 1 56 ? 22.547 19.953 15.688 1 93.06 56 GLN B O 1
ATOM 4462 N N . PRO B 1 57 ? 24.094 18.844 14.508 1 91.75 57 PRO B N 1
ATOM 4463 C CA . PRO B 1 57 ? 24.25 17.891 15.617 1 91.75 57 PRO B CA 1
ATOM 4464 C C . PRO B 1 57 ? 24.781 18.547 16.891 1 91.75 57 PRO B C 1
ATOM 4466 O O . PRO B 1 57 ? 25.406 19.609 16.812 1 91.75 57 PRO B O 1
ATOM 4469 N N . VAL B 1 58 ? 24.484 17.906 17.984 1 87.44 58 VAL B N 1
ATOM 4470 C CA . VAL B 1 58 ? 25 18.391 19.266 1 87.44 58 VAL B CA 1
ATOM 4471 C C . VAL B 1 58 ? 26.516 18.188 19.312 1 87.44 58 VAL B C 1
ATOM 4473 O O . VAL B 1 58 ? 27.078 17.406 18.547 1 87.44 58 VAL B O 1
ATOM 4476 N N . ALA B 1 59 ? 27.125 18.875 20.188 1 78.19 59 ALA B N 1
ATOM 4477 C CA . ALA B 1 59 ? 28.578 18.844 20.312 1 78.19 59 ALA B CA 1
ATOM 4478 C C . ALA B 1 59 ? 29.078 17.438 20.578 1 78.19 59 ALA B C 1
ATOM 4480 O O . ALA B 1 59 ? 28.484 16.703 21.375 1 78.19 59 ALA B O 1
ATOM 4481 N N . ASN B 1 60 ? 30.078 16.891 19.906 1 73.06 60 ASN B N 1
ATOM 4482 C CA . ASN B 1 60 ? 30.734 15.602 20.078 1 73.06 60 ASN B CA 1
ATOM 4483 C C . ASN B 1 60 ? 29.906 14.461 19.484 1 73.06 60 ASN B C 1
ATOM 4485 O O . ASN B 1 60 ? 30.141 13.297 19.797 1 73.06 60 ASN B O 1
ATOM 4489 N N . SER B 1 61 ? 28.859 14.984 18.828 1 78.56 61 SER B N 1
ATOM 4490 C CA . SER B 1 61 ? 28.078 13.945 18.172 1 78.56 61 SER B CA 1
ATOM 4491 C C . SER B 1 61 ? 28.812 13.367 16.969 1 78.56 61 SER B C 1
ATOM 4493 O O . SER B 1 61 ? 29.516 14.094 16.266 1 78.56 61 SER B O 1
ATOM 4495 N N . THR B 1 62 ? 28.781 12.102 16.797 1 72 62 THR B N 1
ATOM 4496 C CA . THR B 1 62 ? 29.375 11.422 15.648 1 72 62 THR B CA 1
ATOM 4497 C C . THR B 1 62 ? 28.375 11.289 14.508 1 72 62 THR B C 1
ATOM 4499 O O . THR B 1 62 ? 28.688 10.719 13.461 1 72 62 THR B O 1
ATOM 4502 N N . ARG B 1 63 ? 27.375 11.992 14.734 1 77.06 63 ARG B N 1
ATOM 4503 C CA . ARG B 1 63 ? 26.328 11.812 13.742 1 77.06 63 ARG B CA 1
ATOM 4504 C C . ARG B 1 63 ? 26.516 12.781 12.57 1 77.06 63 ARG B C 1
ATOM 4506 O O . ARG B 1 63 ? 27.234 13.773 12.688 1 77.06 63 ARG B O 1
ATOM 4513 N N . ARG B 1 64 ? 25.828 12.422 11.547 1 83.56 64 ARG B N 1
ATOM 4514 C CA . ARG B 1 64 ? 26 13.172 10.305 1 83.56 64 ARG B CA 1
ATOM 4515 C C . ARG B 1 64 ? 25.344 14.539 10.398 1 83.56 64 ARG B C 1
ATOM 4517 O O . ARG B 1 64 ? 24.234 14.672 10.93 1 83.56 64 ARG B O 1
ATOM 4524 N N . ASN B 1 65 ? 26.047 15.523 10.055 1 90.5 65 ASN B N 1
ATOM 4525 C CA . ASN B 1 65 ? 25.531 16.875 9.898 1 90.5 65 ASN B CA 1
ATOM 4526 C C . ASN B 1 65 ? 24.984 17.109 8.492 1 90.5 65 ASN B C 1
ATOM 4528 O O . ASN B 1 65 ? 25.75 17.469 7.586 1 90.5 65 ASN B O 1
ATOM 4532 N N . PHE B 1 66 ? 23.719 16.953 8.383 1 91.94 66 PHE B N 1
ATOM 4533 C CA . PHE B 1 66 ? 23.094 17.078 7.07 1 91.94 66 PHE B CA 1
ATOM 4534 C C . PHE B 1 66 ? 23.109 18.531 6.617 1 91.94 66 PHE B C 1
ATOM 4536 O O . PHE B 1 66 ? 22.656 19.422 7.348 1 91.94 66 PHE B O 1
ATOM 4543 N N . LYS B 1 67 ? 23.641 18.719 5.441 1 92.44 67 LYS B N 1
ATOM 4544 C CA . LYS B 1 67 ? 23.656 20.031 4.812 1 92.44 67 LYS B CA 1
ATOM 4545 C C . LYS B 1 67 ? 22.797 20.047 3.553 1 92.44 67 LYS B C 1
ATOM 4547 O O . LYS B 1 67 ? 22.422 19 3.037 1 92.44 67 LYS B O 1
ATOM 4552 N N . PHE B 1 68 ? 22.484 21.234 3.123 1 92.5 68 PHE B N 1
ATOM 4553 C CA . PHE B 1 68 ? 21.562 21.391 2.01 1 92.5 68 PHE B CA 1
ATOM 4554 C C . PHE B 1 68 ? 22.094 20.688 0.762 1 92.5 68 PHE B C 1
ATOM 4556 O O . PHE B 1 68 ? 21.328 20.031 0.051 1 92.5 68 PHE B O 1
ATOM 4563 N N . PRO B 1 69 ? 23.375 20.734 0.451 1 90.12 69 PRO B N 1
ATOM 4564 C CA . PRO B 1 69 ? 23.875 20.094 -0.769 1 90.12 69 PRO B CA 1
ATOM 4565 C C . PRO B 1 69 ? 23.75 18.562 -0.722 1 90.12 69 PRO B C 1
ATOM 4567 O O . PRO B 1 69 ? 23.859 17.906 -1.757 1 90.12 69 PRO B O 1
ATOM 4570 N N . ASN B 1 70 ? 23.562 18.016 0.473 1 90.88 70 ASN B N 1
ATOM 4571 C CA . ASN B 1 70 ? 23.375 16.578 0.575 1 90.88 70 ASN B CA 1
ATOM 4572 C C . ASN B 1 70 ? 22.078 16.141 -0.096 1 90.88 70 ASN B C 1
ATOM 4574 O O . ASN B 1 70 ? 21.969 15 -0.576 1 90.88 70 ASN B O 1
ATOM 4578 N N . PHE B 1 71 ? 21.094 17.062 -0.067 1 91.75 71 PHE B N 1
ATOM 4579 C CA . PHE B 1 71 ? 19.781 16.703 -0.58 1 91.75 71 PHE B CA 1
ATOM 4580 C C . PHE B 1 71 ? 19.422 17.578 -1.781 1 91.75 71 PHE B C 1
ATOM 4582 O O . PHE B 1 71 ? 18.672 17.141 -2.66 1 91.75 71 PHE B O 1
ATOM 4589 N N . PHE B 1 72 ? 19.859 18.734 -1.741 1 91.5 72 PHE B N 1
ATOM 4590 C CA . PHE B 1 72 ? 19.641 19.703 -2.812 1 91.5 72 PHE B CA 1
ATOM 4591 C C . PHE B 1 72 ? 20.938 19.984 -3.557 1 91.5 72 PHE B C 1
ATOM 4593 O O . PHE B 1 72 ? 21.453 21.109 -3.508 1 91.5 72 PHE B O 1
ATOM 4600 N N . ILE B 1 73 ? 21.281 19.047 -4.289 1 89.06 73 ILE B N 1
ATOM 4601 C CA . ILE B 1 73 ? 22.578 19.062 -4.957 1 89.06 73 ILE B CA 1
ATOM 4602 C C . ILE B 1 73 ? 22.625 20.219 -5.961 1 89.06 73 ILE B C 1
ATOM 4604 O O . ILE B 1 73 ? 21.75 20.328 -6.82 1 89.06 73 ILE B O 1
ATOM 4608 N N . PRO B 1 74 ? 23.625 21 -5.82 1 88.5 74 PRO B N 1
ATOM 4609 C CA . PRO B 1 74 ? 23.734 22.109 -6.773 1 88.5 74 PRO B CA 1
ATOM 4610 C C . PRO B 1 74 ? 24.188 21.656 -8.156 1 88.5 74 PRO B C 1
ATOM 4612 O O . PRO B 1 74 ? 25.109 20.828 -8.273 1 88.5 74 PRO B O 1
ATOM 4615 N N . THR B 1 75 ? 23.547 22.094 -9.109 1 87.38 75 THR B N 1
ATOM 4616 C CA . THR B 1 75 ? 23.906 21.828 -10.492 1 87.38 75 THR B CA 1
ATOM 4617 C C . THR B 1 75 ? 23.922 23.125 -11.297 1 87.38 75 THR B C 1
ATOM 4619 O O . THR B 1 75 ? 23.656 24.203 -10.766 1 87.38 75 THR B O 1
ATOM 4622 N N . THR B 1 76 ? 24.281 23.016 -12.555 1 86.69 76 THR B N 1
ATOM 4623 C CA . THR B 1 76 ? 24.344 24.172 -13.438 1 86.69 76 THR B CA 1
ATOM 4624 C C . THR B 1 76 ? 22.953 24.734 -13.711 1 86.69 76 THR B C 1
ATOM 4626 O O . THR B 1 76 ? 22.812 25.859 -14.188 1 86.69 76 THR B O 1
ATOM 4629 N N . LEU B 1 77 ? 21.953 24.016 -13.383 1 83.38 77 LEU B N 1
ATOM 4630 C CA . LEU B 1 77 ? 20.594 24.453 -13.641 1 83.38 77 LEU B CA 1
ATOM 4631 C C . LEU B 1 77 ? 20.125 25.438 -12.57 1 83.38 77 LEU B C 1
ATOM 4633 O O . LEU B 1 77 ? 19.172 26.188 -12.781 1 83.38 77 LEU B O 1
ATOM 4637 N N . ASP B 1 78 ? 20.719 25.516 -11.43 1 77.75 78 ASP B N 1
ATOM 4638 C CA . ASP B 1 78 ? 20.484 26.453 -10.336 1 77.75 78 ASP B CA 1
ATOM 4639 C C . ASP B 1 78 ? 19 26.547 -10 1 77.75 78 ASP B C 1
ATOM 4641 O O . ASP B 1 78 ? 18.438 27.641 -9.938 1 77.75 78 ASP B O 1
ATOM 4645 N N . LEU B 1 79 ? 18.406 25.484 -9.781 1 79.69 79 LEU B N 1
ATOM 4646 C CA . LEU B 1 79 ? 16.969 25.406 -9.617 1 79.69 79 LEU B CA 1
ATOM 4647 C C . LEU B 1 79 ? 16.562 25.781 -8.188 1 79.69 79 LEU B C 1
ATOM 4649 O O . LEU B 1 79 ? 15.383 26.016 -7.918 1 79.69 79 LEU B O 1
ATOM 4653 N N . TRP B 1 80 ? 17.531 25.906 -7.309 1 85.31 80 TRP B N 1
ATOM 4654 C CA . TRP B 1 80 ? 17.203 26.109 -5.906 1 85.31 80 TRP B CA 1
ATOM 4655 C C . TRP B 1 80 ? 17.203 27.594 -5.555 1 85.31 80 TRP B C 1
ATOM 4657 O O . TRP B 1 80 ? 16.797 27.969 -4.457 1 85.31 80 TRP B O 1
ATOM 4667 N N . ASN B 1 81 ? 17.672 28.375 -6.438 1 85.75 81 ASN B N 1
ATOM 4668 C CA . ASN B 1 81 ? 17.719 29.812 -6.172 1 85.75 81 ASN B CA 1
ATOM 4669 C C . ASN B 1 81 ? 16.312 30.375 -5.906 1 85.75 81 ASN B C 1
ATOM 4671 O O . ASN B 1 81 ? 15.359 30.016 -6.59 1 85.75 81 ASN B O 1
ATOM 4675 N N . GLY B 1 82 ? 16.234 31.141 -4.82 1 87.31 82 GLY B N 1
ATOM 4676 C CA . GLY B 1 82 ? 14.961 31.75 -4.469 1 87.31 82 GLY B CA 1
ATOM 4677 C C . GLY B 1 82 ? 14.164 30.922 -3.477 1 87.31 82 GLY B C 1
ATOM 4678 O O . GLY B 1 82 ? 13.109 31.359 -3.016 1 87.31 82 GLY B O 1
ATOM 4679 N N . SER B 1 83 ? 14.672 29.797 -3.119 1 92.25 83 SER B N 1
ATOM 4680 C CA . SER B 1 83 ? 14.008 28.969 -2.121 1 92.25 83 SER B CA 1
ATOM 4681 C C . SER B 1 83 ? 13.984 29.656 -0.76 1 92.25 83 SER B C 1
ATOM 4683 O O . SER B 1 83 ? 14.938 30.328 -0.383 1 92.25 83 SER B O 1
ATOM 4685 N N . GLN B 1 84 ? 12.844 29.562 -0.083 1 95.12 84 GLN B N 1
ATOM 4686 C CA . GLN B 1 84 ? 12.672 30.188 1.227 1 95.12 84 GLN B CA 1
ATOM 4687 C C . GLN B 1 84 ? 11.617 29.438 2.047 1 95.12 84 GLN B C 1
ATOM 4689 O O . GLN B 1 84 ? 10.555 29.094 1.531 1 95.12 84 GLN B O 1
ATOM 4694 N N . PHE B 1 85 ? 11.969 29.172 3.297 1 95.19 85 PHE B N 1
ATOM 4695 C CA . PHE B 1 85 ? 10.992 28.594 4.211 1 95.19 85 PHE B CA 1
ATOM 4696 C C . PHE B 1 85 ? 11.328 28.938 5.656 1 95.19 85 PHE B C 1
ATOM 4698 O O . PHE B 1 85 ? 12.438 29.375 5.953 1 95.19 85 PHE B O 1
ATOM 4705 N N . THR B 1 86 ? 10.352 28.859 6.512 1 96.75 86 THR B N 1
ATOM 4706 C CA . THR B 1 86 ? 10.477 29.219 7.922 1 96.75 86 THR B CA 1
ATOM 4707 C C . THR B 1 86 ? 9.961 28.094 8.812 1 96.75 86 THR B C 1
ATOM 4709 O O . THR B 1 86 ? 9.008 27.391 8.453 1 96.75 86 THR B O 1
ATOM 4712 N N . ILE B 1 87 ? 10.68 27.938 9.922 1 96.19 87 ILE B N 1
ATOM 4713 C CA . ILE B 1 87 ? 10.219 26.938 10.875 1 96.19 87 ILE B CA 1
ATOM 4714 C C . ILE B 1 87 ? 9.875 27.609 12.203 1 96.19 87 ILE B C 1
ATOM 4716 O O . ILE B 1 87 ? 10.43 28.656 12.531 1 96.19 87 ILE B O 1
ATOM 4720 N N . GLU B 1 88 ? 8.969 27.047 12.844 1 96.12 88 GLU B N 1
ATOM 4721 C CA . GLU B 1 88 ? 8.633 27.375 14.227 1 96.12 88 GLU B CA 1
ATOM 4722 C C . GLU B 1 88 ? 8.828 26.172 15.141 1 96.12 88 GLU B C 1
ATOM 4724 O O . GLU B 1 88 ? 8.406 25.062 14.812 1 96.12 88 GLU B O 1
ATOM 4729 N N . TYR B 1 89 ? 9.578 26.328 16.188 1 94.25 89 TYR B N 1
ATOM 4730 C CA . TYR B 1 89 ? 9.852 25.25 17.125 1 94.25 89 TYR B CA 1
ATOM 4731 C C . TYR B 1 89 ? 9.906 25.766 18.562 1 94.25 89 TYR B C 1
ATOM 4733 O O . TYR B 1 89 ? 9.953 26.984 18.781 1 94.25 89 TYR B O 1
ATOM 4741 N N . GLU B 1 90 ? 9.758 24.875 19.453 1 93.38 90 GLU B N 1
ATOM 4742 C CA . GLU B 1 90 ? 9.891 25.188 20.875 1 93.38 90 GLU B CA 1
ATOM 4743 C C . GLU B 1 90 ? 11.164 24.578 21.453 1 93.38 90 GLU B C 1
ATOM 4745 O O . GLU B 1 90 ? 11.547 23.453 21.078 1 93.38 90 GLU B O 1
ATOM 4750 N N . MET B 1 91 ? 11.805 25.312 22.25 1 91.25 91 MET B N 1
ATOM 4751 C CA . MET B 1 91 ? 13.016 24.828 22.922 1 91.25 91 MET B CA 1
ATOM 4752 C C . MET B 1 91 ? 13.047 25.266 24.375 1 91.25 91 MET B C 1
ATOM 4754 O O . MET B 1 91 ? 12.523 26.328 24.734 1 91.25 91 MET B O 1
ATOM 4758 N N . ILE B 1 92 ? 13.641 24.406 25.094 1 88.12 92 ILE B N 1
ATOM 4759 C CA . ILE B 1 92 ? 13.719 24.703 26.516 1 88.12 92 ILE B CA 1
ATOM 4760 C C . ILE B 1 92 ? 14.719 25.844 26.75 1 88.12 92 ILE B C 1
ATOM 4762 O O . ILE B 1 92 ? 15.812 25.844 26.188 1 88.12 92 ILE B O 1
ATOM 4766 N N . ASN B 1 93 ? 14.289 26.812 27.375 1 82.12 93 ASN B N 1
ATOM 4767 C CA . ASN B 1 93 ? 15.102 27.922 27.875 1 82.12 93 ASN B CA 1
ATOM 4768 C C . ASN B 1 93 ? 14.891 28.125 29.375 1 82.12 93 ASN B C 1
ATOM 4770 O O . ASN B 1 93 ? 13.898 28.719 29.781 1 82.12 93 ASN B O 1
ATOM 4774 N N . GLY B 1 94 ? 15.812 27.734 30.062 1 79.12 94 GLY B N 1
ATOM 4775 C CA . GLY B 1 94 ? 15.633 27.75 31.516 1 79.12 94 GLY B CA 1
ATOM 4776 C C . GLY B 1 94 ? 14.594 26.75 32 1 79.12 94 GLY B C 1
ATOM 4777 O O . GLY B 1 94 ? 14.797 25.547 31.891 1 79.12 94 GLY B O 1
ATOM 4778 N N . ALA B 1 95 ? 13.492 27.203 32.5 1 80.5 95 ALA B N 1
ATOM 4779 C CA . ALA B 1 95 ? 12.484 26.312 33.062 1 80.5 95 ALA B CA 1
ATOM 4780 C C . ALA B 1 95 ? 11.258 26.219 32.156 1 80.5 95 ALA B C 1
ATOM 4782 O O . ALA B 1 95 ? 10.336 25.438 32.438 1 80.5 95 ALA B O 1
ATOM 4783 N N . ALA B 1 96 ? 11.312 26.938 31.016 1 85.94 96 ALA B N 1
ATOM 4784 C CA . ALA B 1 96 ? 10.078 26.969 30.219 1 85.94 96 ALA B CA 1
ATOM 4785 C C . ALA B 1 96 ? 10.375 26.734 28.734 1 85.94 96 ALA B C 1
ATOM 4787 O O . ALA B 1 96 ? 11.484 27.016 28.266 1 85.94 96 ALA B O 1
ATOM 4788 N N . MET B 1 97 ? 9.5 26.141 28.172 1 87.75 97 MET B N 1
ATOM 4789 C CA . MET B 1 97 ? 9.555 26 26.719 1 87.75 97 MET B CA 1
ATOM 4790 C C . MET B 1 97 ? 9.227 27.328 26.031 1 87.75 97 MET B C 1
ATOM 4792 O O . MET B 1 97 ? 8.203 27.953 26.328 1 87.75 97 MET B O 1
ATOM 4796 N N . VAL B 1 98 ? 10.055 27.781 25.109 1 91.12 98 VAL B N 1
ATOM 4797 C CA . VAL B 1 98 ? 9.867 29.062 24.438 1 91.12 98 VAL B CA 1
ATOM 4798 C C . VAL B 1 98 ? 9.75 28.844 22.922 1 91.12 98 VAL B C 1
ATOM 4800 O O . VAL B 1 98 ? 10.484 28.031 22.359 1 91.12 98 VAL B O 1
ATOM 4803 N N . PRO B 1 99 ? 8.812 29.5 22.375 1 92.19 99 PRO B N 1
ATOM 4804 C CA . PRO B 1 99 ? 8.695 29.422 20.906 1 92.19 99 PRO B CA 1
ATOM 4805 C C . PRO B 1 99 ? 9.797 30.172 20.188 1 92.19 99 PRO B C 1
ATOM 4807 O O . PRO B 1 99 ? 10.188 31.266 20.609 1 92.19 99 PRO B O 1
ATOM 4810 N N . GLU B 1 100 ? 10.359 29.594 19.234 1 93.25 100 GLU B N 1
ATOM 4811 C CA . GLU B 1 100 ? 11.391 30.188 18.391 1 93.25 100 GLU B CA 1
ATOM 4812 C C . GLU B 1 100 ? 11.039 30.062 16.906 1 93.25 100 GLU B C 1
ATOM 4814 O O . GLU B 1 100 ? 10.227 29.219 16.531 1 93.25 100 GLU B O 1
ATOM 4819 N N . ARG B 1 101 ? 11.625 30.953 16.188 1 95.19 101 ARG B N 1
ATOM 4820 C CA . ARG B 1 101 ? 11.414 30.969 14.742 1 95.19 101 ARG B CA 1
ATOM 4821 C C . ARG B 1 101 ? 12.742 31.141 14 1 95.19 101 ARG B C 1
ATOM 4823 O O . ARG B 1 101 ? 13.625 31.875 14.453 1 95.19 101 ARG B O 1
ATOM 4830 N N . LYS B 1 102 ? 12.922 30.422 12.945 1 95.38 102 LYS B N 1
ATOM 4831 C CA . LYS B 1 102 ? 14.125 30.531 12.125 1 95.38 102 LYS B CA 1
ATOM 4832 C C . LYS B 1 102 ? 13.789 30.469 10.641 1 95.38 102 LYS B C 1
ATOM 4834 O O . LYS B 1 102 ? 12.938 29.688 10.227 1 95.38 102 LYS B O 1
ATOM 4839 N N . GLU B 1 103 ? 14.492 31.25 9.914 1 95.5 103 GLU B N 1
ATOM 4840 C CA . GLU B 1 103 ? 14.281 31.328 8.477 1 95.5 103 GLU B CA 1
ATOM 4841 C C . GLU B 1 103 ? 15.445 30.719 7.711 1 95.5 103 GLU B C 1
ATOM 4843 O O . GLU B 1 103 ? 16.609 30.891 8.094 1 95.5 103 GLU B O 1
ATOM 4848 N N . TYR B 1 104 ? 15.141 30.016 6.68 1 95.62 104 TYR B N 1
ATOM 4849 C CA . TYR B 1 104 ? 16.109 29.422 5.758 1 95.62 104 TYR B CA 1
ATOM 4850 C C . TYR B 1 104 ? 15.867 29.906 4.336 1 95.62 104 TYR B C 1
ATOM 4852 O O . TYR B 1 104 ? 14.727 29.984 3.879 1 95.62 104 TYR B O 1
ATOM 4860 N N . LYS B 1 105 ? 16.891 30.281 3.684 1 94 105 LYS B N 1
ATOM 4861 C CA . LYS B 1 105 ? 16.75 30.797 2.322 1 94 105 LYS B CA 1
ATOM 4862 C C . LYS B 1 105 ? 18 30.516 1.495 1 94 105 LYS B C 1
ATOM 4864 O O . LYS B 1 105 ? 19.078 30.297 2.049 1 94 105 LYS B O 1
ATOM 4869 N N . LYS B 1 106 ? 17.812 30.359 0.277 1 91.06 106 LYS B N 1
ATOM 4870 C CA . LYS B 1 106 ? 18.906 30.234 -0.675 1 91.06 106 LYS B CA 1
ATOM 4871 C C . LYS B 1 106 ? 19.078 31.516 -1.495 1 91.06 106 LYS B C 1
ATOM 4873 O O . LYS B 1 106 ? 18.203 31.859 -2.291 1 91.06 106 LYS B O 1
ATOM 4878 N N . ASN B 1 107 ? 20.172 32.188 -1.25 1 81.44 107 ASN B N 1
ATOM 4879 C CA . ASN B 1 107 ? 20.547 33.344 -2.078 1 81.44 107 ASN B CA 1
ATOM 4880 C C . ASN B 1 107 ? 21.344 32.875 -3.309 1 81.44 107 ASN B C 1
ATOM 4882 O O . ASN B 1 107 ? 21.531 31.688 -3.529 1 81.44 107 ASN B O 1
ATOM 4886 N N . ARG B 1 108 ? 21.828 33.688 -4.121 1 72.62 108 ARG B N 1
ATOM 4887 C CA . ARG B 1 108 ? 22.469 33.375 -5.395 1 72.62 108 ARG B CA 1
ATOM 4888 C C . ARG B 1 108 ? 23.547 32.312 -5.207 1 72.62 108 ARG B C 1
ATOM 4890 O O . ARG B 1 108 ? 23.625 31.344 -5.977 1 72.62 108 ARG B O 1
ATOM 4897 N N . ASP B 1 109 ? 24.188 32.344 -4.074 1 73 109 ASP B N 1
ATOM 4898 C CA . ASP B 1 109 ? 25.312 31.422 -4.066 1 73 109 ASP B CA 1
ATOM 4899 C C . ASP B 1 109 ? 25.234 30.469 -2.869 1 73 109 ASP B C 1
ATOM 4901 O O . ASP B 1 109 ? 25.797 29.375 -2.9 1 73 109 ASP B O 1
ATOM 4905 N N . ARG B 1 110 ? 24.5 30.875 -1.845 1 84.06 110 ARG B N 1
ATOM 4906 C CA . ARG B 1 110 ? 24.641 30.062 -0.639 1 84.06 110 ARG B CA 1
ATOM 4907 C C . ARG B 1 110 ? 23.312 29.984 0.116 1 84.06 110 ARG B C 1
ATOM 4909 O O . ARG B 1 110 ? 22.469 30.875 -0.002 1 84.06 110 ARG B O 1
ATOM 4916 N N . TRP B 1 111 ? 23.172 28.875 0.854 1 89.25 111 TRP B N 1
ATOM 4917 C CA . TRP B 1 111 ? 22.047 28.703 1.768 1 89.25 111 TRP B CA 1
ATOM 4918 C C . TRP B 1 111 ? 22.281 29.484 3.062 1 89.25 111 TRP B C 1
ATOM 4920 O O . TRP B 1 111 ? 23.422 29.609 3.527 1 89.25 111 TRP B O 1
ATOM 4930 N N . SER B 1 112 ? 21.25 30.141 3.518 1 90 112 SER B N 1
ATOM 4931 C CA . SER B 1 112 ? 21.234 30.781 4.828 1 90 112 SER B CA 1
ATOM 4932 C C . SER B 1 112 ? 20.219 30.109 5.75 1 90 112 SER B C 1
ATOM 4934 O O . SER B 1 112 ? 19.156 29.672 5.297 1 90 112 SER B O 1
ATOM 4936 N N . PRO B 1 113 ? 20.5 30.094 7.055 1 91.19 113 PRO B N 1
ATOM 4937 C CA . PRO B 1 113 ? 21.641 30.641 7.797 1 91.19 113 PRO B CA 1
ATOM 4938 C C . PRO B 1 113 ? 22.891 29.781 7.66 1 91.19 113 PRO B C 1
ATOM 4940 O O . PRO B 1 113 ? 22.859 28.734 7.016 1 91.19 113 PRO B O 1
ATOM 4943 N N . ARG B 1 114 ? 23.969 30.344 8.203 1 89.5 114 ARG B N 1
ATOM 4944 C CA . ARG B 1 114 ? 25.188 29.547 8.289 1 89.5 114 ARG B CA 1
ATOM 4945 C C . ARG B 1 114 ? 24.953 28.281 9.094 1 89.5 114 ARG B C 1
ATOM 4947 O O . ARG B 1 114 ? 24.234 28.297 10.094 1 89.5 114 ARG B O 1
ATOM 4954 N N . TYR B 1 115 ? 25.5 27.219 8.688 1 90.19 115 TYR B N 1
ATOM 4955 C CA . TYR B 1 115 ? 25.25 25.906 9.266 1 90.19 115 TYR B CA 1
ATOM 4956 C C . TYR B 1 115 ? 25.562 25.906 10.758 1 90.19 115 TYR B C 1
ATOM 4958 O O . TYR B 1 115 ? 24.891 25.219 11.539 1 90.19 115 TYR B O 1
ATOM 4966 N N . GLN B 1 116 ? 26.469 26.734 11.141 1 88.81 116 GLN B N 1
ATOM 4967 C CA . GLN B 1 116 ? 26.906 26.766 12.531 1 88.81 116 GLN B CA 1
ATOM 4968 C C . GLN B 1 116 ? 25.891 27.5 13.414 1 88.81 116 GLN B C 1
ATOM 4970 O O . GLN B 1 116 ? 25.938 27.375 14.641 1 88.81 116 GLN B O 1
ATOM 4975 N N . THR B 1 117 ? 24.984 28.25 12.812 1 91.25 117 THR B N 1
ATOM 4976 C CA . THR B 1 117 ? 24.031 29.031 13.594 1 91.25 117 THR B CA 1
ATOM 4977 C C . THR B 1 117 ? 22.703 28.297 13.703 1 91.25 117 THR B C 1
ATOM 4979 O O . THR B 1 117 ? 21.781 28.781 14.375 1 91.25 117 THR B O 1
ATOM 4982 N N . ARG B 1 118 ? 22.625 27.156 13.125 1 92.19 118 ARG B N 1
ATOM 4983 C CA . ARG B 1 118 ? 21.406 26.359 13.219 1 92.19 118 ARG B CA 1
ATOM 4984 C C . ARG B 1 118 ? 21.203 25.844 14.641 1 92.19 118 ARG B C 1
ATOM 4986 O O . ARG B 1 118 ? 22.156 25.703 15.398 1 92.19 118 ARG B O 1
ATOM 4993 N N . PRO B 1 119 ? 19.984 25.641 14.977 1 92.31 119 PRO B N 1
ATOM 4994 C CA . PRO B 1 119 ? 19.75 25.062 16.297 1 92.31 119 PRO B CA 1
ATOM 4995 C C . PRO B 1 119 ? 20.312 23.641 16.422 1 92.31 119 PRO B C 1
ATOM 4997 O O . PRO B 1 119 ? 20.453 22.938 15.422 1 92.31 119 PRO B O 1
ATOM 5000 N N . HIS B 1 120 ? 20.656 23.266 17.672 1 92.31 120 HIS B N 1
ATOM 5001 C CA . HIS B 1 120 ? 21.203 21.938 17.922 1 92.31 120 HIS B CA 1
ATOM 5002 C C . HIS B 1 120 ? 20.109 20.906 18.141 1 92.31 120 HIS B C 1
ATOM 5004 O O . HIS B 1 120 ? 19.219 21.109 18.969 1 92.31 120 HIS B O 1
ATOM 5010 N N . ARG B 1 121 ? 20.156 19.812 17.359 1 93.88 121 ARG B N 1
ATOM 5011 C CA . ARG B 1 121 ? 19.266 18.672 17.5 1 93.88 121 ARG B CA 1
ATOM 5012 C C . ARG B 1 121 ? 19.797 17.453 16.75 1 93.88 121 ARG B C 1
ATOM 5014 O O . ARG B 1 121 ? 20.312 17.578 15.648 1 93.88 121 ARG B O 1
ATOM 5021 N N . GLU B 1 122 ? 19.688 16.359 17.344 1 94.06 122 GLU B N 1
ATOM 5022 C CA . GLU B 1 122 ? 20.047 15.141 16.641 1 94.06 122 GLU B CA 1
ATOM 5023 C C . GLU B 1 122 ? 18.969 14.75 15.625 1 94.06 122 GLU B C 1
ATOM 5025 O O . GLU B 1 122 ? 17.812 14.539 16 1 94.06 122 GLU B O 1
ATOM 5030 N N . VAL B 1 123 ? 19.406 14.727 14.383 1 95.25 123 VAL B N 1
ATOM 5031 C CA . VAL B 1 123 ? 18.484 14.367 13.305 1 95.25 123 VAL B CA 1
ATOM 5032 C C . VAL B 1 123 ? 18.953 13.078 12.625 1 95.25 123 VAL B C 1
ATOM 5034 O O . VAL B 1 123 ? 20.141 12.93 12.336 1 95.25 123 VAL B O 1
ATOM 5037 N N . PHE B 1 124 ? 18.062 12.172 12.469 1 95.25 124 PHE B N 1
ATOM 5038 C CA . PHE B 1 124 ? 18.344 10.922 11.773 1 95.25 124 PHE B CA 1
ATOM 5039 C C . PHE B 1 124 ? 17.484 10.789 10.531 1 95.25 124 PHE B C 1
ATOM 5041 O O . PHE B 1 124 ? 16.25 10.938 10.594 1 95.25 124 PHE B O 1
ATOM 5048 N N . TYR B 1 125 ? 18.109 10.539 9.438 1 95.81 125 TYR B N 1
ATOM 5049 C CA . TYR B 1 125 ? 17.422 10.391 8.164 1 95.81 125 TYR B CA 1
ATOM 5050 C C . TYR B 1 125 ? 17.531 8.961 7.648 1 95.81 125 TYR B C 1
ATOM 5052 O O . TYR B 1 125 ? 18.641 8.422 7.523 1 95.81 125 TYR B O 1
ATOM 5060 N N . ILE B 1 126 ? 16.438 8.336 7.391 1 96.12 126 ILE B N 1
ATOM 5061 C CA . ILE B 1 126 ? 16.375 7.008 6.789 1 96.12 126 ILE B CA 1
ATOM 5062 C C . ILE B 1 126 ? 15.766 7.105 5.395 1 96.12 126 ILE B C 1
ATOM 5064 O O . ILE B 1 126 ? 14.562 7.324 5.246 1 96.12 126 ILE B O 1
ATOM 5068 N N . GLY B 1 127 ? 16.578 6.93 4.438 1 95.25 127 GLY B N 1
ATOM 5069 C CA . GLY B 1 127 ? 16.125 7.055 3.061 1 95.25 127 GLY B CA 1
ATOM 5070 C C . GLY B 1 127 ? 15.695 5.734 2.453 1 95.25 127 GLY B C 1
ATOM 5071 O O . GLY B 1 127 ? 15.57 4.73 3.16 1 95.25 127 GLY B O 1
ATOM 5072 N N . ILE B 1 128 ? 15.445 5.746 1.166 1 94.75 128 ILE B N 1
ATOM 5073 C CA . ILE B 1 128 ? 14.953 4.59 0.426 1 94.75 128 ILE B CA 1
ATOM 5074 C C . ILE B 1 128 ? 16.078 3.562 0.273 1 94.75 128 ILE B C 1
ATOM 5076 O O . ILE B 1 128 ? 15.82 2.359 0.2 1 94.75 128 ILE B O 1
ATOM 5080 N N . ASP B 1 129 ? 17.25 4.012 0.29 1 93.38 129 ASP B N 1
ATOM 5081 C CA . ASP B 1 129 ? 18.406 3.139 0.148 1 93.38 129 ASP B CA 1
ATOM 5082 C C . ASP B 1 129 ? 18.453 2.109 1.274 1 93.38 129 ASP B C 1
ATOM 5084 O O . ASP B 1 129 ? 19.016 1.021 1.104 1 93.38 129 ASP B O 1
ATOM 5088 N N . SER B 1 130 ? 17.891 2.449 2.348 1 92.19 130 SER B N 1
ATOM 5089 C CA . SER B 1 130 ? 17.906 1.567 3.51 1 92.19 130 SER B CA 1
ATOM 5090 C C . SER B 1 130 ? 17.078 0.316 3.271 1 92.19 130 SER B C 1
ATOM 5092 O O . SER B 1 130 ? 17.172 -0.656 4.023 1 92.19 130 SER B O 1
ATOM 5094 N N . CYS B 1 131 ? 16.297 0.3 2.266 1 92.44 131 CYS B N 1
ATOM 5095 C CA . CYS B 1 131 ? 15.406 -0.827 2.012 1 92.44 131 CYS B CA 1
ATOM 5096 C C . CYS B 1 131 ? 16.109 -1.908 1.202 1 92.44 131 CYS B C 1
ATOM 5098 O O . CYS B 1 131 ? 15.625 -3.033 1.1 1 92.44 131 CYS B O 1
ATOM 5100 N N . VAL B 1 132 ? 17.25 -1.613 0.654 1 94.5 132 VAL B N 1
ATOM 5101 C CA . VAL B 1 132 ? 17.953 -2.57 -0.197 1 94.5 132 VAL B CA 1
ATOM 5102 C C . VAL B 1 132 ? 18.562 -3.676 0.662 1 94.5 132 VAL B C 1
ATOM 5104 O O . VAL B 1 132 ? 19.375 -3.406 1.549 1 94.5 132 VAL B O 1
ATOM 5107 N N . PRO B 1 133 ? 18.125 -4.867 0.441 1 94.5 133 PRO B N 1
ATOM 5108 C CA . PRO B 1 133 ? 18.656 -5.965 1.253 1 94.5 133 PRO B CA 1
ATOM 5109 C C . PRO B 1 133 ? 20.141 -6.203 1.016 1 94.5 133 PRO B C 1
ATOM 5111 O O . PRO B 1 133 ? 20.656 -5.891 -0.061 1 94.5 133 PRO B O 1
ATOM 5114 N N . ASP B 1 134 ? 20.812 -6.789 1.946 1 92.94 134 ASP B N 1
ATOM 5115 C CA . ASP B 1 134 ? 22.25 -7.055 1.894 1 92.94 134 ASP B CA 1
ATOM 5116 C C . ASP B 1 134 ? 22.609 -7.938 0.697 1 92.94 134 ASP B C 1
ATOM 5118 O O . ASP B 1 134 ? 23.672 -7.793 0.106 1 92.94 134 ASP B O 1
ATOM 5122 N N . MET B 1 135 ? 21.75 -8.789 0.369 1 90.56 135 MET B N 1
ATOM 5123 C CA . MET B 1 135 ? 21.984 -9.711 -0.739 1 90.56 135 MET B CA 1
ATOM 5124 C C . MET B 1 135 ? 22.172 -8.953 -2.047 1 90.56 135 MET B C 1
ATOM 5126 O O . MET B 1 135 ? 22.969 -9.359 -2.896 1 90.56 135 MET B O 1
ATOM 5130 N N . GLU B 1 136 ? 21.469 -7.863 -2.223 1 91.31 136 GLU B N 1
ATOM 5131 C CA . GLU B 1 136 ? 21.562 -7.094 -3.461 1 91.31 136 GLU B CA 1
ATOM 5132 C C . GLU B 1 136 ? 22.781 -6.176 -3.449 1 91.31 136 GLU B C 1
ATOM 5134 O O . GLU B 1 136 ? 23.281 -5.789 -4.504 1 91.31 136 GLU B O 1
ATOM 5139 N N . ILE B 1 137 ? 23.141 -5.84 -2.266 1 89.44 137 ILE B N 1
ATOM 5140 C CA . ILE B 1 137 ? 24.312 -4.965 -2.123 1 89.44 137 ILE B CA 1
ATOM 5141 C C . ILE B 1 137 ? 25.594 -5.777 -2.301 1 89.44 137 ILE B C 1
ATOM 5143 O O . ILE B 1 137 ? 26.562 -5.285 -2.869 1 89.44 137 ILE B O 1
ATOM 5147 N N . GLU B 1 138 ? 25.562 -7.023 -1.867 1 85.62 138 GLU B N 1
ATOM 5148 C CA . GLU B 1 138 ? 26.75 -7.891 -1.913 1 85.62 138 GLU B CA 1
ATOM 5149 C C . GLU B 1 138 ? 27.078 -8.289 -3.348 1 85.62 138 GLU B C 1
ATOM 5151 O O . GLU B 1 138 ? 26.219 -8.797 -4.074 1 85.62 138 GLU B O 1
ATOM 5156 N N . SER B 1 139 ? 28.234 -7.992 -3.748 1 81 139 SER B N 1
ATOM 5157 C CA . SER B 1 139 ? 28.656 -8.305 -5.109 1 81 139 SER B CA 1
ATOM 5158 C C . SER B 1 139 ? 29.422 -9.617 -5.16 1 81 139 SER B C 1
ATOM 5160 O O . SER B 1 139 ? 29.547 -10.227 -6.227 1 81 139 SER B O 1
ATOM 5162 N N . ARG B 1 140 ? 29.875 -10.188 -4 1 80.44 140 ARG B N 1
ATOM 5163 C CA . ARG B 1 140 ? 30.672 -11.422 -3.949 1 80.44 140 ARG B CA 1
ATOM 5164 C C . ARG B 1 140 ? 29.797 -12.641 -4.25 1 80.44 140 ARG B C 1
ATOM 5166 O O . ARG B 1 140 ? 28.688 -12.766 -3.719 1 80.44 140 ARG B O 1
ATOM 5173 N N . THR B 1 141 ? 30.281 -13.438 -5.094 1 83.25 141 THR B N 1
ATOM 5174 C CA . THR B 1 141 ? 29.547 -14.664 -5.422 1 83.25 141 THR B CA 1
ATOM 5175 C C . THR B 1 141 ? 30.281 -15.883 -4.863 1 83.25 141 THR B C 1
ATOM 5177 O O . THR B 1 141 ? 29.75 -17 -4.891 1 83.25 141 THR B O 1
ATOM 5180 N N . SER B 1 142 ? 31.438 -15.633 -4.418 1 85.69 142 SER B N 1
ATOM 5181 C CA . SER B 1 142 ? 32.188 -16.719 -3.812 1 85.69 142 SER B CA 1
ATOM 5182 C C . SER B 1 142 ? 31.75 -16.969 -2.371 1 85.69 142 SER B C 1
ATOM 5184 O O . SER B 1 142 ? 31.047 -16.141 -1.788 1 85.69 142 SER B O 1
ATOM 5186 N N . ARG B 1 143 ? 32.281 -18 -1.865 1 87.69 143 ARG B N 1
ATOM 5187 C CA . ARG B 1 143 ? 31.922 -18.406 -0.512 1 87.69 143 ARG B CA 1
ATOM 5188 C C . ARG B 1 143 ? 32.375 -17.375 0.511 1 87.69 143 ARG B C 1
ATOM 5190 O O . ARG B 1 143 ? 33.562 -16.984 0.527 1 87.69 143 ARG B O 1
ATOM 5197 N N . ILE B 1 144 ? 31.469 -16.953 1.347 1 88.44 144 ILE B N 1
ATOM 5198 C CA . ILE B 1 144 ? 31.766 -15.961 2.371 1 88.44 144 ILE B CA 1
ATOM 5199 C C . ILE B 1 144 ? 31.891 -16.641 3.729 1 88.44 144 ILE B C 1
ATOM 5201 O O . ILE B 1 144 ? 30.938 -17.234 4.238 1 88.44 144 ILE B O 1
ATOM 5205 N N . PRO B 1 145 ? 33.062 -16.609 4.238 1 91.06 145 PRO B N 1
ATOM 5206 C CA . PRO B 1 145 ? 33.188 -17.125 5.602 1 91.06 145 PRO B CA 1
ATOM 5207 C C . PRO B 1 145 ? 32.5 -16.234 6.641 1 91.06 145 PRO B C 1
ATOM 5209 O O . PRO B 1 145 ? 32.719 -15.016 6.633 1 91.06 145 PRO B O 1
ATOM 5212 N N . LEU B 1 146 ? 31.734 -16.797 7.445 1 92 146 LEU B N 1
ATOM 5213 C CA . LEU B 1 146 ? 31.016 -16.047 8.477 1 92 146 LEU B CA 1
ATOM 5214 C C . LEU B 1 146 ? 31.391 -16.547 9.867 1 92 146 LEU B C 1
ATOM 5216 O O . LEU B 1 146 ? 31.375 -17.75 10.125 1 92 146 LEU B O 1
ATOM 5220 N N . ILE B 1 147 ? 31.797 -15.633 10.734 1 91.81 147 ILE B N 1
ATOM 5221 C CA . ILE B 1 147 ? 32.094 -15.93 12.133 1 91.81 147 ILE B CA 1
ATOM 5222 C C . ILE B 1 147 ? 30.984 -15.352 13.016 1 91.81 147 ILE B C 1
ATOM 5224 O O . ILE B 1 147 ? 30.672 -14.164 12.938 1 91.81 147 ILE B O 1
ATOM 5228 N N . ARG B 1 148 ? 30.562 -16.172 13.852 1 90.94 148 ARG B N 1
ATOM 5229 C CA . ARG B 1 148 ? 29.484 -15.766 14.75 1 90.94 148 ARG B CA 1
ATOM 5230 C C . ARG B 1 148 ? 30.016 -14.906 15.891 1 90.94 148 ARG B C 1
ATOM 5232 O O . ARG B 1 148 ? 31.031 -15.227 16.5 1 90.94 148 ARG B O 1
ATOM 5239 N N . GLU B 1 149 ? 29.312 -13.797 16.094 1 89.94 149 GLU B N 1
ATOM 5240 C CA . GLU B 1 149 ? 29.625 -12.898 17.203 1 89.94 149 GLU B CA 1
ATOM 5241 C C . GLU B 1 149 ? 28.344 -12.422 17.906 1 89.94 149 GLU B C 1
ATOM 5243 O O . GLU B 1 149 ? 27.328 -12.195 17.25 1 89.94 149 GLU B O 1
ATOM 5248 N N . ALA B 1 150 ? 28.484 -12.336 19.203 1 87.31 150 ALA B N 1
ATOM 5249 C CA . ALA B 1 150 ? 27.344 -11.805 19.953 1 87.31 150 ALA B CA 1
ATOM 5250 C C . ALA B 1 150 ? 27.094 -10.344 19.609 1 87.31 150 ALA B C 1
ATOM 5252 O O . ALA B 1 150 ? 28 -9.633 19.156 1 87.31 150 ALA B O 1
ATOM 5253 N N . TYR B 1 151 ? 25.875 -10.008 19.734 1 89.06 151 TYR B N 1
ATOM 5254 C CA . TYR B 1 151 ? 25.562 -8.602 19.562 1 89.06 151 TYR B CA 1
ATOM 5255 C C . TYR B 1 151 ? 26.25 -7.746 20.625 1 89.06 151 TYR B C 1
ATOM 5257 O O . TYR B 1 151 ? 26.359 -8.156 21.781 1 89.06 151 TYR B O 1
ATOM 5265 N N . ASP B 1 152 ? 26.703 -6.598 20.312 1 84.88 152 ASP B N 1
ATOM 5266 C CA . ASP B 1 152 ? 27.531 -5.754 21.156 1 84.88 152 ASP B CA 1
ATOM 5267 C C . ASP B 1 152 ? 26.828 -5.441 22.484 1 84.88 152 ASP B C 1
ATOM 5269 O O . ASP B 1 152 ? 27.422 -5.578 23.547 1 84.88 152 ASP B O 1
ATOM 5273 N N . ASP B 1 153 ? 25.656 -4.984 22.484 1 90.88 153 ASP B N 1
ATOM 5274 C CA . ASP B 1 153 ? 24.828 -4.703 23.641 1 90.88 153 ASP B CA 1
ATOM 5275 C C . ASP B 1 153 ? 23.75 -5.77 23.812 1 90.88 153 ASP B C 1
ATOM 5277 O O . ASP B 1 153 ? 22.703 -5.719 23.141 1 90.88 153 ASP B O 1
ATOM 5281 N N . ALA B 1 154 ? 24 -6.66 24.766 1 89.31 154 ALA B N 1
ATOM 5282 C CA . ALA B 1 154 ? 23.125 -7.82 24.953 1 89.31 154 ALA B CA 1
ATOM 5283 C C . ALA B 1 154 ? 21.703 -7.387 25.297 1 89.31 154 ALA B C 1
ATOM 5285 O O . ALA B 1 154 ? 20.734 -8 24.844 1 89.31 154 ALA B O 1
ATOM 5286 N N . VAL B 1 155 ? 21.625 -6.418 26.125 1 92.12 155 VAL B N 1
ATOM 5287 C CA . VAL B 1 155 ? 20.312 -5.941 26.562 1 92.12 155 VAL B CA 1
ATOM 5288 C C . VAL B 1 155 ? 19.562 -5.344 25.375 1 92.12 155 VAL B C 1
ATOM 5290 O O . VAL B 1 155 ? 18.391 -5.633 25.156 1 92.12 155 VAL B O 1
ATOM 5293 N N . LEU B 1 156 ? 20.234 -4.574 24.641 1 93.12 156 LEU B N 1
ATOM 5294 C CA . LEU B 1 156 ? 19.625 -3.973 23.453 1 93.12 156 LEU B CA 1
ATOM 5295 C C . LEU B 1 156 ? 19.25 -5.039 22.438 1 93.12 156 LEU B C 1
ATOM 5297 O O . LEU B 1 156 ? 18.203 -4.949 21.797 1 93.12 156 LEU B O 1
ATOM 5301 N N . GLY B 1 157 ? 20.172 -5.965 22.297 1 93.81 157 GLY B N 1
ATOM 5302 C CA . GLY B 1 157 ? 19.891 -7.051 21.375 1 93.81 157 GLY B CA 1
ATOM 5303 C C . GLY B 1 157 ? 18.625 -7.816 21.703 1 93.81 157 GLY B C 1
ATOM 5304 O O . GLY B 1 157 ? 17.844 -8.148 20.812 1 93.81 157 GLY B O 1
ATOM 5305 N N . GLU B 1 158 ? 18.469 -8.047 22.953 1 94.12 158 GLU B N 1
ATOM 5306 C CA . GLU B 1 158 ? 17.266 -8.766 23.391 1 94.12 158 GLU B CA 1
ATOM 5307 C C . GLU B 1 158 ? 16.016 -7.926 23.156 1 94.12 158 GLU B C 1
ATOM 5309 O O . GLU B 1 158 ? 14.961 -8.461 22.797 1 94.12 158 GLU B O 1
ATOM 5314 N N . LYS B 1 159 ? 16.109 -6.695 23.438 1 95.06 159 LYS B N 1
ATOM 5315 C CA . LYS B 1 159 ? 14.984 -5.797 23.219 1 95.06 159 LYS B CA 1
ATOM 5316 C C . LYS B 1 159 ? 14.586 -5.746 21.75 1 95.06 159 LYS B C 1
ATOM 5318 O O . LYS B 1 159 ? 13.406 -5.797 21.406 1 95.06 159 LYS B O 1
ATOM 5323 N N . ILE B 1 160 ? 15.547 -5.637 20.922 1 95.81 160 ILE B N 1
ATOM 5324 C CA . ILE B 1 160 ? 15.312 -5.594 19.484 1 95.81 160 ILE B CA 1
ATOM 5325 C C . ILE B 1 160 ? 14.68 -6.902 19.031 1 95.81 160 ILE B C 1
ATOM 5327 O O . ILE B 1 160 ? 13.719 -6.895 18.25 1 95.81 160 ILE B O 1
ATOM 5331 N N . LYS B 1 161 ? 15.234 -7.984 19.5 1 95.44 161 LYS B N 1
ATOM 5332 C CA . LYS B 1 161 ? 14.703 -9.297 19.156 1 95.44 161 LYS B CA 1
ATOM 5333 C C . LYS B 1 161 ? 13.234 -9.422 19.547 1 95.44 161 LYS B C 1
ATOM 5335 O O . LYS B 1 161 ? 12.422 -9.93 18.781 1 95.44 161 LYS B O 1
ATOM 5340 N N . GLU B 1 162 ? 12.898 -8.969 20.672 1 95.5 162 GLU B N 1
ATOM 5341 C CA . GLU B 1 162 ? 11.531 -9.039 21.172 1 95.5 162 GLU B CA 1
ATOM 5342 C C . GLU B 1 162 ? 10.586 -8.203 20.312 1 95.5 162 GLU B C 1
ATOM 5344 O O . GLU B 1 162 ? 9.508 -8.672 19.938 1 95.5 162 GLU B O 1
ATOM 5349 N N . LYS B 1 163 ? 10.938 -6.992 20.062 1 96.69 163 LYS B N 1
ATOM 5350 C CA . LYS B 1 163 ? 10.102 -6.117 19.25 1 96.69 163 LYS B CA 1
ATOM 5351 C C . LYS B 1 163 ? 9.992 -6.637 17.828 1 96.69 163 LYS B C 1
ATOM 5353 O O . LYS B 1 163 ? 8.93 -6.535 17.203 1 96.69 163 LYS B O 1
ATOM 5358 N N . LEU B 1 164 ? 11.148 -7.137 17.344 1 96.31 164 LEU B N 1
ATOM 5359 C CA . LEU B 1 164 ? 11.133 -7.723 16.016 1 96.31 164 LEU B CA 1
ATOM 5360 C C . LEU B 1 164 ? 10.141 -8.883 15.938 1 96.31 164 LEU B C 1
ATOM 5362 O O . LEU B 1 164 ? 9.391 -9.008 14.977 1 96.31 164 LEU B O 1
ATOM 5366 N N . SER B 1 165 ? 10.188 -9.742 16.938 1 93.06 165 SER B N 1
ATOM 5367 C CA . SER B 1 165 ? 9.273 -10.883 17 1 93.06 165 SER B CA 1
ATOM 5368 C C . SER B 1 165 ? 7.82 -10.422 17.031 1 93.06 165 SER B C 1
ATOM 5370 O O . SER B 1 165 ? 6.965 -11.023 16.375 1 93.06 165 SER B O 1
ATOM 5372 N N . PHE B 1 166 ? 7.598 -9.391 17.781 1 92.06 166 PHE B N 1
ATOM 5373 C CA . PHE B 1 166 ? 6.258 -8.82 17.875 1 92.06 166 PHE B CA 1
ATOM 5374 C C . PHE B 1 166 ? 5.812 -8.281 16.516 1 92.06 166 PHE B C 1
ATOM 5376 O O . PHE B 1 166 ? 4.707 -8.586 16.062 1 92.06 166 PHE B O 1
ATOM 5383 N N . ILE B 1 167 ? 6.605 -7.531 15.82 1 93.31 167 ILE B N 1
ATOM 5384 C CA . ILE B 1 167 ? 6.27 -6.852 14.578 1 93.31 167 ILE B CA 1
ATOM 5385 C C . ILE B 1 167 ? 6.078 -7.875 13.461 1 93.31 167 ILE B C 1
ATOM 5387 O O . ILE B 1 167 ? 5.121 -7.793 12.688 1 93.31 167 ILE B O 1
ATOM 5391 N N . MET B 1 168 ? 6.988 -8.891 13.414 1 89.75 168 MET B N 1
ATOM 5392 C CA . MET B 1 168 ? 6.949 -9.883 12.344 1 89.75 168 MET B CA 1
ATOM 5393 C C . MET B 1 168 ? 6.016 -11.031 12.695 1 89.75 168 MET B C 1
ATOM 5395 O O . MET B 1 168 ? 5.758 -11.906 11.867 1 89.75 168 MET B O 1
ATOM 5399 N N . HIS B 1 169 ? 5.523 -11 13.859 1 81 169 HIS B N 1
ATOM 5400 C CA . HIS B 1 169 ? 4.68 -12.086 14.359 1 81 169 HIS B CA 1
ATOM 5401 C C . HIS B 1 169 ? 5.355 -13.438 14.164 1 81 169 HIS B C 1
ATOM 5403 O O . HIS B 1 169 ? 4.762 -14.352 13.586 1 81 169 HIS B O 1
ATOM 5409 N N . ARG B 1 170 ? 6.602 -13.453 14.562 1 81.38 170 ARG B N 1
ATOM 5410 C CA . ARG B 1 170 ? 7.457 -14.641 14.523 1 81.38 170 ARG B CA 1
ATOM 5411 C C . ARG B 1 170 ? 8.344 -14.711 15.758 1 81.38 170 ARG B C 1
ATOM 5413 O O . ARG B 1 170 ? 8.859 -13.688 16.219 1 81.38 170 ARG B O 1
ATOM 5420 N N . ASN B 1 171 ? 8.531 -15.859 16.188 1 85.69 171 ASN B N 1
ATOM 5421 C CA . ASN B 1 171 ? 9.391 -16.016 17.359 1 85.69 171 ASN B CA 1
ATOM 5422 C C . ASN B 1 171 ? 10.844 -16.25 16.953 1 85.69 171 ASN B C 1
ATOM 5424 O O . ASN B 1 171 ? 11.25 -17.391 16.688 1 85.69 171 ASN B O 1
ATOM 5428 N N . TYR B 1 172 ? 11.578 -15.219 17.062 1 91.19 172 TYR B N 1
ATOM 5429 C CA . TYR B 1 172 ? 13 -15.328 16.734 1 91.19 172 TYR B CA 1
ATOM 5430 C C . TYR B 1 172 ? 13.789 -15.82 17.953 1 91.19 172 TYR B C 1
ATOM 5432 O O . TYR B 1 172 ? 13.508 -15.422 19.078 1 91.19 172 TYR B O 1
ATOM 5440 N N . GLY B 1 173 ? 14.727 -16.688 17.781 1 88.81 173 GLY B N 1
ATOM 5441 C CA . GLY B 1 173 ? 15.523 -17.25 18.859 1 88.81 173 GLY B CA 1
ATOM 5442 C C . GLY B 1 173 ? 16.703 -16.375 19.25 1 88.81 173 GLY B C 1
ATOM 5443 O O . GLY B 1 173 ? 16.953 -16.188 20.438 1 88.81 173 GLY B O 1
ATOM 5444 N N . ASP B 1 174 ? 17.531 -16 18.266 1 90.12 174 ASP B N 1
ATOM 5445 C CA . ASP B 1 174 ? 18.719 -15.211 18.547 1 90.12 174 ASP B CA 1
ATOM 5446 C C . ASP B 1 174 ? 18.828 -14.023 17.594 1 90.12 174 ASP B C 1
ATOM 5448 O O . ASP B 1 174 ? 18.328 -14.078 16.469 1 90.12 174 ASP B O 1
ATOM 5452 N N . PHE B 1 175 ? 19.375 -13 18.172 1 93.94 175 PHE B N 1
ATOM 5453 C CA . PHE B 1 175 ? 19.828 -11.852 17.391 1 93.94 175 PHE B CA 1
ATOM 5454 C C . PHE B 1 175 ? 21.312 -11.617 17.562 1 93.94 175 PHE B C 1
ATOM 5456 O O . PHE B 1 175 ? 21.766 -11.25 18.656 1 93.94 175 PHE B O 1
ATOM 5463 N N . ILE B 1 176 ? 22.094 -11.891 16.5 1 92.75 176 ILE B N 1
ATOM 5464 C CA . ILE B 1 176 ? 23.547 -11.898 16.625 1 92.75 176 ILE B CA 1
ATOM 5465 C C . ILE B 1 176 ? 24.172 -11.141 15.461 1 92.75 176 ILE B C 1
ATOM 5467 O O . ILE B 1 176 ? 23.469 -10.586 14.617 1 92.75 176 ILE B O 1
ATOM 5471 N N . ASN B 1 177 ? 25.484 -11.07 15.547 1 93.25 177 ASN B N 1
ATOM 5472 C CA . ASN B 1 177 ? 26.266 -10.531 14.438 1 93.25 177 ASN B CA 1
ATOM 5473 C C . ASN B 1 177 ? 27.125 -11.602 13.781 1 93.25 177 ASN B C 1
ATOM 5475 O O . ASN B 1 177 ? 27.609 -12.508 14.453 1 93.25 177 ASN B O 1
ATOM 5479 N N . TYR B 1 178 ? 27.156 -11.547 12.469 1 91.19 178 TYR B N 1
ATOM 5480 C CA . TYR B 1 178 ? 28.141 -12.305 11.711 1 91.19 178 TYR B CA 1
ATOM 5481 C C . TYR B 1 178 ? 29.234 -11.383 11.188 1 91.19 178 TYR B C 1
ATOM 5483 O O . TYR B 1 178 ? 28.969 -10.258 10.758 1 91.19 178 TYR B O 1
ATOM 5491 N N . TRP B 1 179 ? 30.344 -11.812 11.352 1 89.88 179 TRP B N 1
ATOM 5492 C CA . TRP B 1 179 ? 31.469 -11.023 10.883 1 89.88 179 TRP B CA 1
ATOM 5493 C C . TRP B 1 179 ? 32.281 -11.789 9.836 1 89.88 179 TRP B C 1
ATOM 5495 O O . TRP B 1 179 ? 32.469 -13 9.969 1 89.88 179 TRP B O 1
ATOM 5505 N N . ASN B 1 180 ? 32.469 -10.953 8.852 1 84.25 180 ASN B N 1
ATOM 5506 C CA . ASN B 1 180 ? 33.469 -11.438 7.906 1 84.25 180 ASN B CA 1
ATOM 5507 C C . ASN B 1 180 ? 34.688 -10.516 7.863 1 84.25 180 ASN B C 1
ATOM 5509 O O . ASN B 1 180 ? 34.719 -9.492 8.547 1 84.25 180 ASN B O 1
ATOM 5513 N N . GLU B 1 181 ? 35.812 -10.797 7.414 1 77.56 181 GLU B N 1
ATOM 5514 C CA . GLU B 1 181 ? 37.031 -10.031 7.41 1 77.56 181 GLU B CA 1
ATOM 5515 C C . GLU B 1 181 ? 36.781 -8.578 7.031 1 77.56 181 GLU B C 1
ATOM 5517 O O . GLU B 1 181 ? 37.531 -7.684 7.465 1 77.56 181 GLU B O 1
ATOM 5522 N N . ARG B 1 182 ? 35.594 -8.203 6.441 1 82.62 182 ARG B N 1
ATOM 5523 C CA . ARG B 1 182 ? 35.438 -6.863 5.898 1 82.62 182 ARG B CA 1
ATOM 5524 C C . ARG B 1 182 ? 34.125 -6.246 6.355 1 82.62 182 ARG B C 1
ATOM 5526 O O . ARG B 1 182 ? 34 -5.023 6.469 1 82.62 182 ARG B O 1
ATOM 5533 N N . LYS B 1 183 ? 33.156 -7.102 6.539 1 87.38 183 LYS B N 1
ATOM 5534 C CA . LYS B 1 183 ? 31.812 -6.574 6.773 1 87.38 183 LYS B CA 1
ATOM 5535 C C . LYS B 1 183 ? 31.109 -7.352 7.883 1 87.38 183 LYS B C 1
ATOM 5537 O O . LYS B 1 183 ? 31.438 -8.508 8.148 1 87.38 183 LYS B O 1
ATOM 5542 N N . SER B 1 184 ? 30.219 -6.652 8.516 1 90.56 184 SER B N 1
ATOM 5543 C CA . SER B 1 184 ? 29.359 -7.277 9.523 1 90.56 184 SER B CA 1
ATOM 5544 C C . SER B 1 184 ? 27.938 -7.469 9.008 1 90.56 184 SER B C 1
ATOM 5546 O O . SER B 1 184 ? 27.422 -6.613 8.297 1 90.56 184 SER B O 1
ATOM 5548 N N . TYR B 1 185 ? 27.406 -8.664 9.344 1 92.75 185 TYR B N 1
ATOM 5549 C CA . TYR B 1 185 ? 26.031 -8.984 8.992 1 92.75 185 TYR B CA 1
ATOM 5550 C C . TYR B 1 185 ? 25.219 -9.328 10.242 1 92.75 185 TYR B C 1
ATOM 5552 O O . TYR B 1 185 ? 25.719 -9.977 11.156 1 92.75 185 TYR B O 1
ATOM 5560 N N . LYS B 1 186 ? 24.016 -8.812 10.219 1 94.19 186 LYS B N 1
ATOM 5561 C CA . LYS B 1 186 ? 23.141 -9.227 11.305 1 94.19 186 LYS B CA 1
ATOM 5562 C C . LYS B 1 186 ? 22.688 -10.68 11.125 1 94.19 186 LYS B C 1
ATOM 5564 O O . LYS B 1 186 ? 22.703 -11.203 10.008 1 94.19 186 LYS B O 1
ATOM 5569 N N . GLY B 1 187 ? 22.422 -11.336 12.234 1 93.81 187 GLY B N 1
ATOM 5570 C CA . GLY B 1 187 ? 21.984 -12.727 12.195 1 93.81 187 GLY B CA 1
ATOM 5571 C C . GLY B 1 187 ? 20.75 -12.977 13.039 1 93.81 187 GLY B C 1
ATOM 5572 O O . GLY B 1 187 ? 20.578 -12.375 14.102 1 93.81 187 GLY B O 1
ATOM 5573 N N . LEU B 1 188 ? 19.906 -13.805 12.516 1 93.56 188 LEU B N 1
ATOM 5574 C CA . LEU B 1 188 ? 18.703 -14.203 13.219 1 93.56 188 LEU B CA 1
ATOM 5575 C C . LEU B 1 188 ? 18.578 -15.727 13.266 1 93.56 188 LEU B C 1
ATOM 5577 O O . LEU B 1 188 ? 19.156 -16.422 12.438 1 93.56 188 LEU B O 1
ATOM 5581 N N . THR B 1 189 ? 17.922 -16.141 14.289 1 91.44 189 THR B N 1
ATOM 5582 C CA . THR B 1 189 ? 17.547 -17.547 14.375 1 91.44 189 THR B CA 1
ATOM 5583 C C . THR B 1 189 ? 16.031 -17.688 14.383 1 91.44 189 THR B C 1
ATOM 5585 O O . THR B 1 189 ? 15.336 -17.016 15.148 1 91.44 189 THR B O 1
ATOM 5588 N N . TYR B 1 190 ? 15.562 -18.453 13.484 1 84.81 190 TYR B N 1
ATOM 5589 C CA . TYR B 1 190 ? 14.148 -18.812 13.422 1 84.81 190 TYR B CA 1
ATOM 5590 C C . TYR B 1 190 ? 13.953 -20.312 13.375 1 84.81 190 TYR B C 1
ATOM 5592 O O . TYR B 1 190 ? 14.438 -20.984 12.453 1 84.81 190 TYR B O 1
ATOM 5600 N N . GLY B 1 191 ? 13.234 -20.812 14.328 1 78.75 191 GLY B N 1
ATOM 5601 C CA . GLY B 1 191 ? 13.203 -22.266 14.453 1 78.75 191 GLY B CA 1
ATOM 5602 C C . GLY B 1 191 ? 14.57 -22.875 14.68 1 78.75 191 GLY B C 1
ATOM 5603 O O . GLY B 1 191 ? 15.273 -22.484 15.617 1 78.75 191 GLY B O 1
ATOM 5604 N N . ALA B 1 192 ? 14.914 -23.797 13.727 1 78.81 192 ALA B N 1
ATOM 5605 C CA . ALA B 1 192 ? 16.203 -24.469 13.867 1 78.81 192 ALA B CA 1
ATOM 5606 C C . ALA B 1 192 ? 17.234 -23.875 12.914 1 78.81 192 ALA B C 1
ATOM 5608 O O . ALA B 1 192 ? 18.375 -24.344 12.836 1 78.81 192 ALA B O 1
ATOM 5609 N N . VAL B 1 193 ? 16.906 -22.812 12.352 1 85 193 VAL B N 1
ATOM 5610 C CA . VAL B 1 193 ? 17.797 -22.297 11.312 1 85 193 VAL B CA 1
ATOM 5611 C C . VAL B 1 193 ? 18.328 -20.922 11.734 1 85 193 VAL B C 1
ATOM 5613 O O . VAL B 1 193 ? 17.578 -20.062 12.195 1 85 193 VAL B O 1
ATOM 5616 N N . GLN B 1 194 ? 19.578 -20.797 11.68 1 90.62 194 GLN B N 1
ATOM 5617 C CA . GLN B 1 194 ? 20.25 -19.516 11.859 1 90.62 194 GLN B CA 1
ATOM 5618 C C . GLN B 1 194 ? 20.75 -18.969 10.531 1 90.62 194 GLN B C 1
ATOM 5620 O O . GLN B 1 194 ? 21.375 -19.688 9.742 1 90.62 194 GLN B O 1
ATOM 5625 N N . TYR B 1 195 ? 20.484 -17.703 10.312 1 91.94 195 TYR B N 1
ATOM 5626 C CA . TYR B 1 195 ? 20.844 -17.156 9.008 1 91.94 195 TYR B CA 1
ATOM 5627 C C . TYR B 1 195 ? 21.281 -15.695 9.125 1 91.94 195 TYR B C 1
ATOM 5629 O O . TYR B 1 195 ? 20.766 -14.961 9.969 1 91.94 195 TYR B O 1
ATOM 5637 N N . PRO B 1 196 ? 22.25 -15.32 8.336 1 93.5 196 PRO B N 1
ATOM 5638 C CA . PRO B 1 196 ? 22.688 -13.93 8.289 1 93.5 196 PRO B CA 1
ATOM 5639 C C . PRO B 1 196 ? 21.75 -13.023 7.504 1 93.5 196 PRO B C 1
ATOM 5641 O O . PRO B 1 196 ? 20.828 -13.516 6.855 1 93.5 196 PRO B O 1
ATOM 5644 N N . SER B 1 197 ? 22 -11.734 7.566 1 93.56 197 SER B N 1
ATOM 5645 C CA . SER B 1 197 ? 21.188 -10.758 6.863 1 93.56 197 SER B CA 1
ATOM 5646 C C . SER B 1 197 ? 21.219 -10.977 5.355 1 93.56 197 SER B C 1
ATOM 5648 O O . SER B 1 197 ? 20.312 -10.57 4.641 1 93.56 197 SER B O 1
ATOM 5650 N N . LEU B 1 198 ? 22.188 -11.695 4.891 1 91.62 198 LEU B N 1
ATOM 5651 C CA . LEU B 1 198 ? 22.297 -12.023 3.477 1 91.62 198 LEU B CA 1
ATOM 5652 C C . LEU B 1 198 ? 21.109 -12.852 3.002 1 91.62 198 LEU B C 1
ATOM 5654 O O . LEU B 1 198 ? 20.797 -12.859 1.812 1 91.62 198 LEU B O 1
ATOM 5658 N N . TYR B 1 199 ? 20.5 -13.523 3.939 1 91.31 199 TYR B N 1
ATOM 5659 C CA . TYR B 1 199 ? 19.406 -14.414 3.578 1 91.31 199 TYR B CA 1
ATOM 5660 C C . TYR B 1 199 ? 18.078 -13.891 4.102 1 91.31 199 TYR B C 1
ATOM 5662 O O . TYR B 1 199 ? 17.047 -14.531 3.936 1 91.31 199 TYR B O 1
ATOM 5670 N N . MET B 1 200 ? 18.094 -12.711 4.742 1 91.69 200 MET B N 1
ATOM 5671 C CA . MET B 1 200 ? 16.891 -12.125 5.324 1 91.69 200 MET B CA 1
ATOM 5672 C C . MET B 1 200 ? 16.047 -11.461 4.254 1 91.69 200 MET B C 1
ATOM 5674 O O . MET B 1 200 ? 16.562 -11.008 3.234 1 91.69 200 MET B O 1
ATOM 5678 N N . GLY B 1 201 ? 14.789 -11.453 4.523 1 91.31 201 GLY B N 1
ATOM 5679 C CA . GLY B 1 201 ? 13.93 -10.617 3.701 1 91.31 201 GLY B CA 1
ATOM 5680 C C . GLY B 1 201 ? 14.18 -9.133 3.898 1 91.31 201 GLY B C 1
ATOM 5681 O O . GLY B 1 201 ? 14.656 -8.711 4.953 1 91.31 201 GLY B O 1
ATOM 5682 N N . ALA B 1 202 ? 13.844 -8.383 2.887 1 93.62 202 ALA B N 1
ATOM 5683 C CA . ALA B 1 202 ? 14.031 -6.938 2.941 1 93.62 202 ALA B CA 1
ATOM 5684 C C . ALA B 1 202 ? 13.258 -6.332 4.109 1 93.62 202 ALA B C 1
ATOM 5686 O O . ALA B 1 202 ? 13.742 -5.402 4.766 1 93.62 202 ALA B O 1
ATOM 5687 N N . GLY B 1 203 ? 12.055 -6.836 4.387 1 94.06 203 GLY B N 1
ATOM 5688 C CA . GLY B 1 203 ? 11.25 -6.336 5.496 1 94.06 203 GLY B CA 1
ATOM 5689 C C . GLY B 1 203 ? 11.914 -6.543 6.848 1 94.06 203 GLY B C 1
ATOM 5690 O O . GLY B 1 203 ? 11.922 -5.633 7.68 1 94.06 203 GLY B O 1
ATOM 5691 N N . GLU B 1 204 ? 12.484 -7.68 7.043 1 93.94 204 GLU B N 1
ATOM 5692 C CA . GLU B 1 204 ? 13.188 -7.988 8.281 1 93.94 204 GLU B CA 1
ATOM 5693 C C . GLU B 1 204 ? 14.344 -7.02 8.516 1 93.94 204 GLU B C 1
ATOM 5695 O O . GLU B 1 204 ? 14.5 -6.477 9.609 1 93.94 204 GLU B O 1
ATOM 5700 N N . GLN B 1 205 ? 15.07 -6.863 7.527 1 95.75 205 GLN B N 1
ATOM 5701 C CA . GLN B 1 205 ? 16.234 -5.992 7.629 1 95.75 205 GLN B CA 1
ATOM 5702 C C . GLN B 1 205 ? 15.82 -4.551 7.906 1 95.75 205 GLN B C 1
ATOM 5704 O O . GLN B 1 205 ? 16.469 -3.85 8.688 1 95.75 205 GLN B O 1
ATOM 5709 N N . ARG B 1 206 ? 14.805 -4.16 7.23 1 95.06 206 ARG B N 1
ATOM 5710 C CA . ARG B 1 206 ? 14.328 -2.791 7.391 1 95.06 206 ARG B CA 1
ATOM 5711 C C . ARG B 1 206 ? 13.844 -2.541 8.812 1 95.06 206 ARG B C 1
ATOM 5713 O O . ARG B 1 206 ? 14.133 -1.494 9.398 1 95.06 206 ARG B O 1
ATOM 5720 N N . ILE B 1 207 ? 13.117 -3.467 9.414 1 96.62 207 ILE B N 1
ATOM 5721 C CA . ILE B 1 207 ? 12.617 -3.334 10.773 1 96.62 207 ILE B CA 1
ATOM 5722 C C . ILE B 1 207 ? 13.781 -3.285 11.758 1 96.62 207 ILE B C 1
ATOM 5724 O O . ILE B 1 207 ? 13.781 -2.486 12.695 1 96.62 207 ILE B O 1
ATOM 5728 N N . ILE B 1 208 ? 14.781 -4.145 11.508 1 96.38 208 ILE B N 1
ATOM 5729 C CA . ILE B 1 208 ? 15.969 -4.148 12.359 1 96.38 208 ILE B CA 1
ATOM 5730 C C . ILE B 1 208 ? 16.625 -2.771 12.328 1 96.38 208 ILE B C 1
ATOM 5732 O O . ILE B 1 208 ? 17 -2.234 13.375 1 96.38 208 ILE B O 1
ATOM 5736 N N . LYS B 1 209 ? 16.703 -2.199 11.172 1 95.38 209 LYS B N 1
ATOM 5737 C CA . LYS B 1 209 ? 17.297 -0.873 11.023 1 95.38 209 LYS B CA 1
ATOM 5738 C C . LYS B 1 209 ? 16.5 0.176 11.789 1 95.38 209 LYS B C 1
ATOM 5740 O O . LYS B 1 209 ? 17.078 1.047 12.445 1 95.38 209 LYS B O 1
ATOM 5745 N N . PHE B 1 210 ? 15.18 0.11 11.695 1 96.94 210 PHE B N 1
ATOM 5746 C CA . PHE B 1 210 ? 14.32 1.038 12.43 1 96.94 210 PHE B CA 1
ATOM 5747 C C . PHE B 1 210 ? 14.531 0.903 13.93 1 96.94 210 PHE B C 1
ATOM 5749 O O . PHE B 1 210 ? 14.703 1.902 14.633 1 96.94 210 PHE B O 1
ATOM 5756 N N . LEU B 1 211 ? 14.578 -0.319 14.383 1 96.81 211 LEU B N 1
ATOM 5757 C CA . LEU B 1 211 ? 14.703 -0.578 15.812 1 96.81 211 LEU B CA 1
ATOM 5758 C C . LEU B 1 211 ? 16.078 -0.177 16.328 1 96.81 211 LEU B C 1
ATOM 5760 O O . LEU B 1 211 ? 16.203 0.435 17.391 1 96.81 211 LEU B O 1
ATOM 5764 N N . GLU B 1 212 ? 17.094 -0.502 15.555 1 94.44 212 GLU B N 1
ATOM 5765 C CA . GLU B 1 212 ? 18.453 -0.083 15.938 1 94.44 212 GLU B CA 1
ATOM 5766 C C . GLU B 1 212 ? 18.547 1.438 16.016 1 94.44 212 GLU B C 1
ATOM 5768 O O . GLU B 1 212 ? 19.203 1.975 16.906 1 94.44 212 GLU B O 1
ATOM 5773 N N . THR B 1 213 ? 17.938 2.125 15.109 1 93.81 213 THR B N 1
ATOM 5774 C CA . THR B 1 213 ? 17.969 3.582 15.062 1 93.81 213 THR B CA 1
ATOM 5775 C C . THR B 1 213 ? 17.234 4.18 16.266 1 93.81 213 THR B C 1
ATOM 5777 O O . THR B 1 213 ? 17.797 5.004 16.984 1 93.81 213 THR B O 1
ATOM 5780 N N . ILE B 1 214 ? 16.047 3.764 16.516 1 95.12 214 ILE B N 1
ATOM 5781 C CA . ILE B 1 214 ? 15.219 4.395 17.547 1 95.12 214 ILE B CA 1
ATOM 5782 C C . ILE B 1 214 ? 15.82 4.145 18.922 1 95.12 214 ILE B C 1
ATOM 5784 O O . ILE B 1 214 ? 15.742 5 19.812 1 95.12 214 ILE B O 1
ATOM 5788 N N . TYR B 1 215 ? 16.5 3.041 19.109 1 94.44 215 TYR B N 1
ATOM 5789 C CA . TYR B 1 215 ? 17.031 2.721 20.422 1 94.44 215 TYR B CA 1
ATOM 5790 C C . TYR B 1 215 ? 18.438 3.303 20.609 1 94.44 215 TYR B C 1
ATOM 5792 O O . TYR B 1 215 ? 18.953 3.355 21.719 1 94.44 215 TYR B O 1
ATOM 5800 N N . SER B 1 216 ? 19 3.762 19.516 1 90.38 216 SER B N 1
ATOM 5801 C CA . SER B 1 216 ? 20.359 4.297 19.609 1 90.38 216 SER B CA 1
ATOM 5802 C C . SER B 1 216 ? 20.344 5.816 19.719 1 90.38 216 SER B C 1
ATOM 5804 O O . SER B 1 216 ? 21.375 6.438 19.984 1 90.38 216 SER B O 1
ATOM 5806 N N . ILE B 1 217 ? 19.203 6.465 19.562 1 91.38 217 ILE B N 1
ATOM 5807 C CA . ILE B 1 217 ? 19.172 7.922 19.484 1 91.38 217 ILE B CA 1
ATOM 5808 C C . ILE B 1 217 ? 18.766 8.5 20.828 1 91.38 217 ILE B C 1
ATOM 5810 O O . ILE B 1 217 ? 18.031 7.855 21.594 1 91.38 217 ILE B O 1
ATOM 5814 N N . PRO B 1 218 ? 19.172 9.672 21.156 1 92.62 218 PRO B N 1
ATOM 5815 C CA . PRO B 1 218 ? 18.781 10.305 22.422 1 92.62 218 PRO B CA 1
ATOM 5816 C C . PRO B 1 218 ? 17.344 10.828 22.391 1 92.62 218 PRO B C 1
ATOM 5818 O O . PRO B 1 218 ? 16.734 10.906 21.328 1 92.62 218 PRO B O 1
ATOM 5821 N N . ASP B 1 219 ? 16.844 11.18 23.562 1 94.5 219 ASP B N 1
ATOM 5822 C CA . ASP B 1 219 ? 15.516 11.766 23.688 1 94.5 219 ASP B CA 1
ATOM 5823 C C . ASP B 1 219 ? 15.422 13.078 22.922 1 94.5 219 ASP B C 1
ATOM 5825 O O . ASP B 1 219 ? 16.438 13.727 22.656 1 94.5 219 ASP B O 1
ATOM 5829 N N . TYR B 1 220 ? 14.266 13.445 22.422 1 94.5 220 TYR B N 1
ATOM 5830 C CA . TYR B 1 220 ? 13.938 14.711 21.766 1 94.5 220 TYR B CA 1
ATOM 5831 C C . TYR B 1 220 ? 14.539 14.789 20.375 1 94.5 220 TYR B C 1
ATOM 5833 O O . TYR B 1 220 ? 14.617 15.867 19.781 1 94.5 220 TYR B O 1
ATOM 5841 N N . SER B 1 221 ? 15.031 13.641 19.828 1 95.62 221 SER B N 1
ATOM 5842 C CA . SER B 1 221 ? 15.594 13.586 18.469 1 95.62 221 SER B CA 1
ATOM 5843 C C . SER B 1 221 ? 14.492 13.656 17.422 1 95.62 221 SER B C 1
ATOM 5845 O O . SER B 1 221 ? 13.305 13.5 17.734 1 95.62 221 SER B O 1
ATOM 5847 N N . LEU B 1 222 ? 14.93 14 16.219 1 96.81 222 LEU B N 1
ATOM 5848 C CA . LEU B 1 222 ? 14.047 14.016 15.047 1 96.81 222 LEU B CA 1
ATOM 5849 C C . LEU B 1 222 ? 14.422 12.914 14.07 1 96.81 222 LEU B C 1
ATOM 5851 O O . LEU B 1 222 ? 15.57 12.828 13.633 1 96.81 222 LEU B O 1
ATOM 5855 N N . ILE B 1 223 ? 13.516 12.023 13.836 1 97.62 223 ILE B N 1
ATOM 5856 C CA . ILE B 1 223 ? 13.734 10.953 12.875 1 97.62 223 ILE B CA 1
ATOM 5857 C C . ILE B 1 223 ? 12.922 11.219 11.609 1 97.62 223 ILE B C 1
ATOM 5859 O O . ILE B 1 223 ? 11.711 11.461 11.68 1 97.62 223 ILE B O 1
ATOM 5863 N N . LEU B 1 224 ? 13.578 11.25 10.508 1 98.12 224 LEU B N 1
ATOM 5864 C CA . LEU B 1 224 ? 12.953 11.438 9.203 1 98.12 224 LEU B CA 1
ATOM 5865 C C . LEU B 1 224 ? 13.047 10.164 8.367 1 98.12 224 LEU B C 1
ATOM 5867 O O . LEU B 1 224 ? 14.141 9.633 8.164 1 98.12 224 LEU B O 1
ATOM 5871 N N . ILE B 1 225 ? 11.914 9.672 7.906 1 98 225 ILE B N 1
ATOM 5872 C CA . ILE B 1 225 ? 11.883 8.414 7.172 1 98 225 ILE B CA 1
ATOM 5873 C C . ILE B 1 225 ? 11.195 8.609 5.824 1 98 225 ILE B C 1
ATOM 5875 O O . ILE B 1 225 ? 10.016 8.961 5.773 1 98 225 ILE B O 1
ATOM 5879 N N . ASP B 1 226 ? 11.906 8.398 4.805 1 96.75 226 ASP B N 1
ATOM 5880 C CA . ASP B 1 226 ? 11.305 8.438 3.475 1 96.75 226 ASP B CA 1
ATOM 5881 C C . ASP B 1 226 ? 10.695 7.09 3.109 1 96.75 226 ASP B C 1
ATOM 5883 O O . ASP B 1 226 ? 11.367 6.059 3.17 1 96.75 226 ASP B O 1
ATOM 5887 N N . GLU B 1 227 ? 9.414 7.102 2.783 1 94.94 227 GLU B N 1
ATOM 5888 C CA . GLU B 1 227 ? 8.672 5.906 2.408 1 94.94 227 GLU B CA 1
ATOM 5889 C C . GLU B 1 227 ? 8.797 4.82 3.475 1 94.94 227 GLU B C 1
ATOM 5891 O O . GLU B 1 227 ? 9.344 3.75 3.215 1 94.94 227 GLU B O 1
ATOM 5896 N N . LEU B 1 228 ? 8.227 5.031 4.594 1 96 228 LEU B N 1
ATOM 5897 C CA . LEU B 1 228 ? 8.328 4.199 5.785 1 96 228 LEU B CA 1
ATOM 5898 C C . LEU B 1 228 ? 7.777 2.799 5.52 1 96 228 LEU B C 1
ATOM 5900 O O . LEU B 1 228 ? 8.273 1.818 6.082 1 96 228 LEU B O 1
ATOM 5904 N N . ASP B 1 229 ? 6.84 2.676 4.629 1 93.75 229 ASP B N 1
ATOM 5905 C CA . ASP B 1 229 ? 6.062 1.452 4.453 1 93.75 229 ASP B CA 1
ATOM 5906 C C . ASP B 1 229 ? 6.777 0.48 3.518 1 93.75 229 ASP B C 1
ATOM 5908 O O . ASP B 1 229 ? 6.395 -0.687 3.416 1 93.75 229 ASP B O 1
ATOM 5912 N N . LEU B 1 230 ? 7.848 0.881 2.916 1 93.12 230 LEU B N 1
ATOM 5913 C CA . LEU B 1 230 ? 8.477 0.053 1.892 1 93.12 230 LEU B CA 1
ATOM 5914 C C . LEU B 1 230 ? 8.828 -1.324 2.445 1 93.12 230 LEU B C 1
ATOM 5916 O O . LEU B 1 230 ? 9.242 -1.447 3.6 1 93.12 230 LEU B O 1
ATOM 5920 N N . THR B 1 231 ? 8.516 -2.389 1.737 1 92.12 231 THR B N 1
ATOM 5921 C CA . THR B 1 231 ? 8.906 -3.785 1.901 1 92.12 231 THR B CA 1
ATOM 5922 C C . THR B 1 231 ? 8.094 -4.445 3.01 1 92.12 231 THR B C 1
ATOM 5924 O O . THR B 1 231 ? 8.352 -5.594 3.377 1 92.12 231 THR B O 1
ATOM 5927 N N . LEU B 1 232 ? 7.152 -3.721 3.6 1 92.56 232 LEU B N 1
ATOM 5928 C CA . LEU B 1 232 ? 6.434 -4.285 4.738 1 92.56 232 LEU B CA 1
ATOM 5929 C C . LEU B 1 232 ? 4.992 -4.617 4.359 1 92.56 232 LEU B C 1
ATOM 5931 O O . LEU B 1 232 ? 4.344 -3.848 3.648 1 92.56 232 LEU B O 1
ATOM 5935 N N . HIS B 1 233 ? 4.602 -5.707 4.848 1 87.56 233 HIS B N 1
ATOM 5936 C CA . HIS B 1 233 ? 3.182 -6.031 4.809 1 87.56 233 HIS B CA 1
ATOM 5937 C C . HIS B 1 233 ? 2.391 -5.172 5.785 1 87.56 233 HIS B C 1
ATOM 5939 O O . HIS B 1 233 ? 2.949 -4.656 6.758 1 87.56 233 HIS B O 1
ATOM 5945 N N . THR B 1 234 ? 1.092 -5.07 5.598 1 84.25 234 THR B N 1
ATOM 5946 C CA . THR B 1 234 ? 0.246 -4.129 6.324 1 84.25 234 THR B CA 1
ATOM 5947 C C . THR B 1 234 ? 0.275 -4.414 7.82 1 84.25 234 THR B C 1
ATOM 5949 O O . THR B 1 234 ? 0.451 -3.502 8.633 1 84.25 234 THR B O 1
ATOM 5952 N N . GLU B 1 235 ? 0.134 -5.621 8.164 1 82.56 235 GLU B N 1
ATOM 5953 C CA . GLU B 1 235 ? 0.09 -5.965 9.578 1 82.56 235 GLU B CA 1
ATOM 5954 C C . GLU B 1 235 ? 1.406 -5.629 10.273 1 82.56 235 GLU B C 1
ATOM 5956 O O . GLU B 1 235 ? 1.41 -5.098 11.391 1 82.56 235 GLU B O 1
ATOM 5961 N N . ALA B 1 236 ? 2.467 -6.023 9.664 1 89.88 236 ALA B N 1
ATOM 5962 C CA . ALA B 1 236 ? 3.777 -5.699 10.219 1 89.88 236 ALA B CA 1
ATOM 5963 C C . ALA B 1 236 ? 3.973 -4.191 10.32 1 89.88 236 ALA B C 1
ATOM 5965 O O . ALA B 1 236 ? 4.539 -3.695 11.297 1 89.88 236 ALA B O 1
ATOM 5966 N N . LEU B 1 237 ? 3.502 -3.457 9.352 1 93.5 237 LEU B N 1
ATOM 5967 C CA . LEU B 1 237 ? 3.604 -2.002 9.328 1 93.5 237 LEU B CA 1
ATOM 5968 C C . LEU B 1 237 ? 2.852 -1.387 10.5 1 93.5 237 LEU B C 1
ATOM 5970 O O . LEU B 1 237 ? 3.375 -0.506 11.188 1 93.5 237 LEU B O 1
ATOM 5974 N N . LEU B 1 238 ? 1.675 -1.843 10.766 1 90.19 238 LEU B N 1
ATOM 5975 C CA . LEU B 1 238 ? 0.854 -1.304 11.844 1 90.19 238 LEU B CA 1
ATOM 5976 C C . LEU B 1 238 ? 1.477 -1.606 13.203 1 90.19 238 LEU B C 1
ATOM 5978 O O . LEU B 1 238 ? 1.48 -0.753 14.094 1 90.19 238 LEU B O 1
ATOM 5982 N N . ARG B 1 239 ? 2.039 -2.777 13.328 1 92.31 239 ARG B N 1
ATOM 5983 C CA . ARG B 1 239 ? 2.709 -3.131 14.578 1 92.31 239 ARG B CA 1
ATOM 5984 C C . ARG B 1 239 ? 3.969 -2.297 14.773 1 92.31 239 ARG B C 1
ATOM 5986 O O . ARG B 1 239 ? 4.277 -1.892 15.898 1 92.31 239 ARG B O 1
ATOM 5993 N N . LEU B 1 240 ? 4.672 -2.111 13.719 1 97 240 LEU B N 1
ATOM 5994 C CA . LEU B 1 240 ? 5.844 -1.242 13.781 1 97 240 LEU B CA 1
ATOM 5995 C C . LEU B 1 240 ? 5.457 0.155 14.25 1 97 240 LEU B C 1
ATOM 5997 O O . LEU B 1 240 ? 6.113 0.723 15.133 1 97 240 LEU B O 1
ATOM 6001 N N . MET B 1 241 ? 4.379 0.724 13.688 1 97 241 MET B N 1
ATOM 6002 C CA . MET B 1 241 ? 3.932 2.07 14.039 1 97 241 MET B CA 1
ATOM 6003 C C . MET B 1 241 ? 3.557 2.152 15.516 1 97 241 MET B C 1
ATOM 6005 O O . MET B 1 241 ? 3.799 3.17 16.172 1 97 241 MET B O 1
ATOM 6009 N N . GLN B 1 242 ? 3.039 1.093 15.992 1 94.5 242 GLN B N 1
ATOM 6010 C CA . GLN B 1 242 ? 2.701 1.049 17.406 1 94.5 242 GLN B CA 1
ATOM 6011 C C . GLN B 1 242 ? 3.955 1.104 18.281 1 94.5 242 GLN B C 1
ATOM 6013 O O . GLN B 1 242 ? 4.008 1.849 19.25 1 94.5 242 GLN B O 1
ATOM 6018 N N . VAL B 1 243 ? 4.898 0.319 17.906 1 96.62 243 VAL B N 1
ATOM 6019 C CA . VAL B 1 243 ? 6.156 0.283 18.641 1 96.62 243 VAL B CA 1
ATOM 6020 C C . VAL B 1 243 ? 6.82 1.657 18.594 1 96.62 243 VAL B C 1
ATOM 6022 O O . VAL B 1 243 ? 7.297 2.156 19.625 1 96.62 243 VAL B O 1
ATOM 6025 N N . LEU B 1 244 ? 6.848 2.266 17.453 1 97.75 244 LEU B N 1
ATOM 6026 C CA . LEU B 1 244 ? 7.449 3.584 17.297 1 97.75 244 LEU B CA 1
ATOM 6027 C C . LEU B 1 244 ? 6.699 4.625 18.125 1 97.75 244 LEU B C 1
ATOM 6029 O O . LEU B 1 244 ? 7.316 5.488 18.75 1 97.75 244 LEU B O 1
ATOM 6033 N N . ASN B 1 245 ? 5.395 4.531 18.062 1 96.88 245 ASN B N 1
ATOM 6034 C CA . ASN B 1 245 ? 4.578 5.465 18.828 1 96.88 245 ASN B CA 1
ATOM 6035 C C . ASN B 1 245 ? 4.879 5.383 20.312 1 96.88 245 ASN B C 1
ATOM 6037 O O . ASN B 1 245 ? 4.977 6.41 21 1 96.88 245 ASN B O 1
ATOM 6041 N N . ASP B 1 246 ? 4.988 4.168 20.797 1 95.88 246 ASP B N 1
ATOM 6042 C CA . ASP B 1 246 ? 5.281 3.965 22.203 1 95.88 246 ASP B CA 1
ATOM 6043 C C . ASP B 1 246 ? 6.621 4.598 22.594 1 95.88 246 ASP B C 1
ATOM 6045 O O . ASP B 1 246 ? 6.727 5.27 23.609 1 95.88 246 ASP B O 1
ATOM 6049 N N . GLU B 1 247 ? 7.574 4.402 21.812 1 96.19 247 GLU B N 1
ATOM 6050 C CA . GLU B 1 247 ? 8.898 4.957 22.078 1 96.19 247 GLU B CA 1
ATOM 6051 C C . GLU B 1 247 ? 8.891 6.48 21.984 1 96.19 247 GLU B C 1
ATOM 6053 O O . GLU B 1 247 ? 9.547 7.16 22.766 1 96.19 247 GLU B O 1
ATOM 6058 N N . CYS B 1 248 ? 8.18 7.02 20.984 1 96.75 248 CYS B N 1
ATOM 6059 C CA . CYS B 1 248 ? 8.102 8.469 20.812 1 96.75 248 CYS B CA 1
ATOM 6060 C C . CYS B 1 248 ? 7.426 9.133 22 1 96.75 248 CYS B C 1
ATOM 6062 O O . CYS B 1 248 ? 7.867 10.188 22.453 1 96.75 248 CYS B O 1
ATOM 6064 N N . ASN B 1 249 ? 6.418 8.508 22.469 1 94 249 ASN B N 1
ATOM 6065 C CA . ASN B 1 249 ? 5.684 9.062 23.609 1 94 249 ASN B CA 1
ATOM 6066 C C . ASN B 1 249 ? 6.523 9.047 24.875 1 94 249 ASN B C 1
ATOM 6068 O O . ASN B 1 249 ? 6.465 9.992 25.672 1 94 249 ASN B O 1
ATOM 6072 N N . THR B 1 250 ? 7.281 8.047 25.047 1 94.44 250 THR B N 1
ATOM 6073 C CA . THR B 1 250 ? 8.07 7.879 26.25 1 94.44 250 THR B CA 1
ATOM 6074 C C . THR B 1 250 ? 9.297 8.789 26.234 1 94.44 250 THR B C 1
ATOM 6076 O O . THR B 1 250 ? 9.688 9.336 27.266 1 94.44 250 THR B O 1
ATOM 6079 N N . ARG B 1 251 ? 9.836 9 25.062 1 96 251 ARG B N 1
ATOM 6080 C CA . ARG B 1 251 ? 11.141 9.648 24.969 1 96 251 ARG B CA 1
ATOM 6081 C C . ARG B 1 251 ? 11.039 11 24.266 1 96 251 ARG B C 1
ATOM 6083 O O . ARG B 1 251 ? 12.047 11.68 24.062 1 96 251 ARG B O 1
ATOM 6090 N N . ASN B 1 252 ? 9.867 11.414 23.875 1 94.75 252 ASN B N 1
ATOM 6091 C CA . ASN B 1 252 ? 9.578 12.68 23.203 1 94.75 252 ASN B CA 1
ATOM 6092 C C . ASN B 1 252 ? 10.352 12.82 21.906 1 94.75 252 ASN B C 1
ATOM 6094 O O . ASN B 1 252 ? 10.953 13.867 21.641 1 94.75 252 ASN B O 1
ATOM 6098 N N . ILE B 1 253 ? 10.477 11.742 21.219 1 96.75 253 ILE B N 1
ATOM 6099 C CA . ILE B 1 253 ? 11.062 11.711 19.875 1 96.75 253 ILE B CA 1
ATOM 6100 C C . ILE B 1 253 ? 10.008 12.125 18.859 1 96.75 253 ILE B C 1
ATOM 6102 O O . ILE B 1 253 ? 8.828 11.781 18.984 1 96.75 253 ILE B O 1
ATOM 6106 N N . GLN B 1 254 ? 10.359 12.898 17.891 1 97.44 254 GLN B N 1
ATOM 6107 C CA . GLN B 1 254 ? 9.469 13.227 16.781 1 97.44 254 GLN B CA 1
ATOM 6108 C C . GLN B 1 254 ? 9.836 12.445 15.523 1 97.44 254 GLN B C 1
ATOM 6110 O O . GLN B 1 254 ? 11.016 12.336 15.18 1 97.44 254 GLN B O 1
ATOM 6115 N N . ILE B 1 255 ? 8.867 11.852 14.938 1 98.38 255 ILE B N 1
ATOM 6116 C CA . ILE B 1 255 ? 9.055 11.141 13.672 1 98.38 255 ILE B CA 1
ATOM 6117 C C . ILE B 1 255 ? 8.219 11.805 12.578 1 98.38 255 ILE B C 1
ATOM 6119 O O . ILE B 1 255 ? 7.043 12.102 12.789 1 98.38 255 ILE B O 1
ATOM 6123 N N . VAL B 1 256 ? 8.812 12.156 11.492 1 98.31 256 VAL B N 1
ATOM 6124 C CA . VAL B 1 256 ? 8.125 12.562 10.273 1 98.31 256 VAL B CA 1
ATOM 6125 C C . VAL B 1 256 ? 8.438 11.586 9.141 1 98.31 256 VAL B C 1
ATOM 6127 O O . VAL B 1 256 ? 9.609 11.328 8.852 1 98.31 256 VAL B O 1
ATOM 6130 N N . PHE B 1 257 ? 7.438 11 8.578 1 98.06 257 PHE B N 1
ATOM 6131 C CA . PHE B 1 257 ? 7.672 10.023 7.523 1 98.06 257 PHE B CA 1
ATOM 6132 C C . PHE B 1 257 ? 6.758 10.281 6.332 1 98.06 257 PHE B C 1
ATOM 6134 O O . PHE B 1 257 ? 5.777 11.016 6.445 1 98.06 257 PHE B O 1
ATOM 6141 N N . THR B 1 258 ? 7.145 9.781 5.168 1 96.31 258 THR B N 1
ATOM 6142 C CA . THR B 1 258 ? 6.285 9.758 3.992 1 96.31 258 THR B CA 1
ATOM 6143 C C . THR B 1 258 ? 5.812 8.344 3.691 1 96.31 258 THR B C 1
ATOM 6145 O O . THR B 1 258 ? 6.488 7.367 4.039 1 96.31 258 THR B O 1
ATOM 6148 N N . SER B 1 259 ? 4.664 8.203 3.127 1 93.25 259 SER B N 1
ATOM 6149 C CA . SER B 1 259 ? 4.129 6.891 2.77 1 93.25 259 SER B CA 1
ATOM 6150 C C . SER B 1 259 ? 3.031 7.012 1.717 1 93.25 259 SER B C 1
ATOM 6152 O O . SER B 1 259 ? 2.473 8.094 1.512 1 93.25 259 SER B O 1
ATOM 6154 N N . HIS B 1 260 ? 2.779 5.941 1.064 1 86.06 260 HIS B N 1
ATOM 6155 C CA . HIS B 1 260 ? 1.666 5.828 0.128 1 86.06 260 HIS B CA 1
ATOM 6156 C C . HIS B 1 260 ? 0.614 4.848 0.638 1 86.06 260 HIS B C 1
ATOM 6158 O O . HIS B 1 260 ? -0.407 4.629 -0.018 1 86.06 260 HIS B O 1
ATOM 6164 N N . ARG B 1 261 ? 0.819 4.336 1.776 1 85.56 261 ARG B N 1
ATOM 6165 C CA . ARG B 1 261 ? -0.081 3.318 2.311 1 85.56 261 ARG B CA 1
ATOM 6166 C C . ARG B 1 261 ? -1.283 3.957 2.998 1 85.56 261 ARG B C 1
ATOM 6168 O O . ARG B 1 261 ? -1.157 4.508 4.094 1 85.56 261 ARG B O 1
ATOM 6175 N N . GLU B 1 262 ? -2.428 3.734 2.551 1 77.38 262 GLU B N 1
ATOM 6176 C CA . GLU B 1 262 ? -3.639 4.383 3.049 1 77.38 262 GLU B CA 1
ATOM 6177 C C . GLU B 1 262 ? -4.086 3.77 4.375 1 77.38 262 GLU B C 1
ATOM 6179 O O . GLU B 1 262 ? -4.828 4.395 5.133 1 77.38 262 GLU B O 1
ATOM 6184 N N . GLU B 1 263 ? -3.676 2.564 4.664 1 78.75 263 GLU B N 1
ATOM 6185 C CA . GLU B 1 263 ? -4.031 1.899 5.914 1 78.75 263 GLU B CA 1
ATOM 6186 C C . GLU B 1 263 ? -3.537 2.691 7.121 1 78.75 263 GLU B C 1
ATOM 6188 O O . GLU B 1 263 ? -4.102 2.59 8.211 1 78.75 263 GLU B O 1
ATOM 6193 N N . LEU B 1 264 ? -2.549 3.514 6.922 1 88.25 264 LEU B N 1
ATOM 6194 C CA . LEU B 1 264 ? -1.972 4.309 8 1 88.25 264 LEU B CA 1
ATOM 6195 C C . LEU B 1 264 ? -2.889 5.469 8.375 1 88.25 264 LEU B C 1
ATOM 6197 O O . LEU B 1 264 ? -2.74 6.062 9.445 1 88.25 264 LEU B O 1
ATOM 6201 N N . LEU B 1 265 ? -3.789 5.812 7.492 1 81.12 265 LEU B N 1
ATOM 6202 C CA . LEU B 1 265 ? -4.688 6.938 7.723 1 81.12 265 LEU B CA 1
ATOM 6203 C C . LEU B 1 265 ? -5.637 6.648 8.883 1 81.12 265 LEU B C 1
ATOM 6205 O O . LEU B 1 265 ? -6.184 7.574 9.484 1 81.12 265 LEU B O 1
ATOM 6209 N N . ASP B 1 266 ? -5.762 5.391 9.203 1 74.88 266 ASP B N 1
ATOM 6210 C CA . ASP B 1 266 ? -6.695 4.988 10.25 1 74.88 266 ASP B CA 1
ATOM 6211 C C . ASP B 1 266 ? -6.023 5.016 11.617 1 74.88 266 ASP B C 1
ATOM 6213 O O . ASP B 1 266 ? -6.691 4.867 12.648 1 74.88 266 ASP B O 1
ATOM 6217 N N . CYS B 1 267 ? -4.734 5.234 11.641 1 83.88 267 CYS B N 1
ATOM 6218 C CA . CYS B 1 267 ? -4.016 5.297 12.906 1 83.88 267 CYS B CA 1
ATOM 6219 C C . CYS B 1 267 ? -4.227 6.645 13.586 1 83.88 267 CYS B C 1
ATOM 6221 O O . CYS B 1 267 ? -3.715 7.668 13.125 1 83.88 267 CYS B O 1
ATOM 6223 N N . ASN B 1 268 ? -4.812 6.676 14.727 1 79.81 268 ASN B N 1
ATOM 6224 C CA . ASN B 1 268 ? -5.215 7.902 15.406 1 79.81 268 ASN B CA 1
ATOM 6225 C C . ASN B 1 268 ? -4.008 8.641 15.984 1 79.81 268 ASN B C 1
ATOM 6227 O O . ASN B 1 268 ? -4.086 9.844 16.266 1 79.81 268 ASN B O 1
ATOM 6231 N N . PHE B 1 269 ? -2.955 7.906 16.172 1 90.31 269 PHE B N 1
ATOM 6232 C CA . PHE B 1 269 ? -1.807 8.539 16.812 1 90.31 269 PHE B CA 1
ATOM 6233 C C . PHE B 1 269 ? -0.899 9.18 15.766 1 90.31 269 PHE B C 1
ATOM 6235 O O . PHE B 1 269 ? 0.115 9.797 16.109 1 90.31 269 PHE B O 1
ATOM 6242 N N . ILE B 1 270 ? -1.23 9.117 14.531 1 92.81 270 ILE B N 1
ATOM 6243 C CA . ILE B 1 270 ? -0.456 9.727 13.453 1 92.81 270 ILE B CA 1
ATOM 6244 C C . ILE B 1 270 ? -1.097 11.047 13.039 1 92.81 270 ILE B C 1
ATOM 6246 O O . ILE B 1 270 ? -2.307 11.117 12.812 1 92.81 270 ILE B O 1
ATOM 6250 N N . ASN B 1 271 ? -0.272 12.125 13.094 1 91.75 271 ASN B N 1
ATOM 6251 C CA . ASN B 1 271 ? -0.666 13.383 12.469 1 91.75 271 ASN B CA 1
ATOM 6252 C C . ASN B 1 271 ? -0.61 13.297 10.945 1 91.75 271 ASN B C 1
ATOM 6254 O O . ASN B 1 271 ? 0.465 13.391 10.352 1 91.75 271 ASN B O 1
ATOM 6258 N N . ILE B 1 272 ? -1.803 13.164 10.328 1 86.94 272 ILE B N 1
ATOM 6259 C CA . ILE B 1 272 ? -1.879 12.93 8.898 1 86.94 272 ILE B CA 1
ATOM 6260 C C . ILE B 1 272 ? -1.852 14.258 8.148 1 86.94 272 ILE B C 1
ATOM 6262 O O . ILE B 1 272 ? -2.664 15.148 8.422 1 86.94 272 ILE B O 1
ATOM 6266 N N . ARG B 1 273 ? -0.9 14.406 7.277 1 86.69 273 ARG B N 1
ATOM 6267 C CA . ARG B 1 273 ? -0.785 15.547 6.375 1 86.69 273 ARG B CA 1
ATOM 6268 C C . ARG B 1 273 ? -0.795 15.102 4.918 1 86.69 273 ARG B C 1
ATOM 6270 O O . ARG B 1 273 ? 0.076 14.336 4.492 1 86.69 273 ARG B O 1
ATOM 6277 N N . HIS B 1 274 ? -1.771 15.547 4.191 1 83.88 274 HIS B N 1
ATOM 6278 C CA . HIS B 1 274 ? -1.913 15.125 2.803 1 83.88 274 HIS B CA 1
ATOM 6279 C C . HIS B 1 274 ? -1.646 16.281 1.845 1 83.88 274 HIS B C 1
ATOM 6281 O O . HIS B 1 274 ? -2.35 17.297 1.877 1 83.88 274 HIS B O 1
ATOM 6287 N N . LEU B 1 275 ? -0.666 16.078 1.019 1 84.06 275 LEU B N 1
ATOM 6288 C CA . LEU B 1 275 ? -0.262 17.125 0.076 1 84.06 275 LEU B CA 1
ATOM 6289 C C . LEU B 1 275 ? -1.042 17 -1.229 1 84.06 275 LEU B C 1
ATOM 6291 O O . LEU B 1 275 ? -1.213 15.898 -1.757 1 84.06 275 LEU B O 1
ATOM 6295 N N . VAL B 1 276 ? -1.532 18.094 -1.693 1 77.19 276 VAL B N 1
ATOM 6296 C CA . VAL B 1 276 ? -2.207 18.188 -2.984 1 77.19 276 VAL B CA 1
ATOM 6297 C C . VAL B 1 276 ? -1.651 19.359 -3.777 1 77.19 276 VAL B C 1
ATOM 6299 O O . VAL B 1 276 ? -1.549 20.469 -3.258 1 77.19 276 VAL B O 1
ATOM 6302 N N . ASN B 1 277 ? -1.187 18.984 -4.938 1 74.19 277 ASN B N 1
ATOM 6303 C CA . ASN B 1 277 ? -0.646 20.031 -5.789 1 74.19 277 ASN B CA 1
ATOM 6304 C C . ASN B 1 277 ? -1.651 20.469 -6.855 1 74.19 277 ASN B C 1
ATOM 6306 O O . ASN B 1 277 ? -2.461 19.656 -7.312 1 74.19 277 ASN B O 1
ATOM 6310 N N . ASP B 1 278 ? -1.602 21.734 -7.109 1 65.5 278 ASP B N 1
ATOM 6311 C CA . ASP B 1 278 ? -2.432 22.266 -8.188 1 65.5 278 ASP B CA 1
ATOM 6312 C C . ASP B 1 278 ? -1.927 21.797 -9.555 1 65.5 278 ASP B C 1
ATOM 6314 O O . ASP B 1 278 ? -0.756 21.438 -9.695 1 65.5 278 ASP B O 1
ATOM 6318 N N . THR B 1 279 ? -2.873 21.703 -10.492 1 59.5 279 THR B N 1
ATOM 6319 C CA . THR B 1 279 ? -2.514 21.297 -11.852 1 59.5 279 THR B CA 1
ATOM 6320 C C . THR B 1 279 ? -1.518 22.281 -12.461 1 59.5 279 THR B C 1
ATOM 6322 O O . THR B 1 279 ? -0.706 21.906 -13.305 1 59.5 279 THR B O 1
ATOM 6325 N N . ASN B 1 280 ? -1.678 23.484 -11.953 1 56.75 280 ASN B N 1
ATOM 6326 C CA . ASN B 1 280 ? -0.796 24.469 -12.555 1 56.75 280 ASN B CA 1
ATOM 6327 C C . ASN B 1 280 ? 0.5 24.625 -11.766 1 56.75 280 ASN B C 1
ATOM 6329 O O . ASN B 1 280 ? 1.367 25.422 -12.133 1 56.75 280 ASN B O 1
ATOM 6333 N N . GLY B 1 281 ? 0.666 23.781 -10.75 1 57.28 281 GLY B N 1
ATOM 6334 C CA . GLY B 1 281 ? 1.891 23.703 -9.969 1 57.28 281 GLY B CA 1
ATOM 6335 C C . GLY B 1 281 ? 2.121 24.938 -9.109 1 57.28 281 GLY B C 1
ATOM 6336 O O . GLY B 1 281 ? 3.227 25.156 -8.609 1 57.28 281 GLY B O 1
ATOM 6337 N N . LYS B 1 282 ? 1.108 25.828 -8.945 1 57.75 282 LYS B N 1
ATOM 6338 C CA . LYS B 1 282 ? 1.371 27.094 -8.297 1 57.75 282 LYS B CA 1
ATOM 6339 C C . LYS B 1 282 ? 1.019 27.047 -6.812 1 57.75 282 LYS B C 1
ATOM 6341 O O . LYS B 1 282 ? 1.535 27.828 -6.016 1 57.75 282 LYS B O 1
ATOM 6346 N N . THR B 1 283 ? 0.214 26.141 -6.551 1 61.97 283 THR B N 1
ATOM 6347 C CA . THR B 1 283 ? -0.192 26.125 -5.152 1 61.97 283 THR B CA 1
ATOM 6348 C C . THR B 1 283 ? -0.294 24.688 -4.645 1 61.97 283 THR B C 1
ATOM 6350 O O . THR B 1 283 ? -0.698 23.781 -5.387 1 61.97 283 THR B O 1
ATOM 6353 N N . SER B 1 284 ? 0.388 24.516 -3.508 1 73.19 284 SER B N 1
ATOM 6354 C CA . SER B 1 284 ? 0.259 23.25 -2.809 1 73.19 284 SER B CA 1
ATOM 6355 C C . SER B 1 284 ? -0.595 23.391 -1.553 1 73.19 284 SER B C 1
ATOM 6357 O O . SER B 1 284 ? -0.563 24.422 -0.89 1 73.19 284 SER B O 1
ATOM 6359 N N . ILE B 1 285 ? -1.441 22.469 -1.345 1 73.12 285 ILE B N 1
ATOM 6360 C CA . ILE B 1 285 ? -2.256 22.5 -0.135 1 73.12 285 ILE B CA 1
ATOM 6361 C C . ILE B 1 285 ? -1.992 21.234 0.688 1 73.12 285 ILE B C 1
ATOM 6363 O O . ILE B 1 285 ? -1.653 20.188 0.137 1 73.12 285 ILE B O 1
ATOM 6367 N N . CYS B 1 286 ? -2.01 21.453 1.929 1 76.06 286 CYS B N 1
ATOM 6368 C CA . CYS B 1 286 ? -1.856 20.344 2.869 1 76.06 286 CYS B CA 1
ATOM 6369 C C . CYS B 1 286 ? -3.143 20.109 3.654 1 76.06 286 CYS B C 1
ATOM 6371 O O . CYS B 1 286 ? -3.582 20.984 4.402 1 76.06 286 CYS B O 1
ATOM 6373 N N . LEU B 1 287 ? -3.703 18.938 3.469 1 73.31 287 LEU B N 1
ATOM 6374 C CA . LEU B 1 287 ? -4.926 18.578 4.184 1 73.31 287 LEU B CA 1
ATOM 6375 C C . LEU B 1 287 ? -4.602 17.844 5.477 1 73.31 287 LEU B C 1
ATOM 6377 O O . LEU B 1 287 ? -3.646 17.062 5.527 1 73.31 287 LEU B O 1
ATOM 6381 N N . GLU B 1 288 ? -5.469 18.141 6.398 1 72.38 288 GLU B N 1
ATOM 6382 C CA . GLU B 1 288 ? -5.293 17.484 7.691 1 72.38 288 GLU B CA 1
ATOM 6383 C C . GLU B 1 288 ? -6.352 16.406 7.906 1 72.38 288 GLU B C 1
ATOM 6385 O O . GLU B 1 288 ? -7.5 16.562 7.492 1 72.38 288 GLU B O 1
ATOM 6390 N N . ARG B 1 289 ? -6.184 15.352 8.352 1 67.19 289 ARG B N 1
ATOM 6391 C CA . ARG B 1 289 ? -7.066 14.273 8.781 1 67.19 289 ARG B CA 1
ATOM 6392 C C . ARG B 1 289 ? -7.945 13.797 7.625 1 67.19 289 ARG B C 1
ATOM 6394 O O . ARG B 1 289 ? -9.164 13.703 7.766 1 67.19 289 ARG B O 1
ATOM 6401 N N . THR B 1 290 ? -7.336 13.625 6.555 1 68.75 290 THR B N 1
ATOM 6402 C CA . THR B 1 290 ? -8.086 13.195 5.379 1 68.75 290 THR B CA 1
ATOM 6403 C C . THR B 1 290 ? -8.484 11.727 5.496 1 68.75 290 THR B C 1
ATOM 6405 O O . THR B 1 290 ? -7.832 10.961 6.207 1 68.75 290 THR B O 1
ATOM 6408 N N . THR B 1 291 ? -9.648 11.422 4.887 1 69.44 291 THR B N 1
ATOM 6409 C CA . THR B 1 291 ? -10.094 10.039 4.785 1 69.44 291 THR B CA 1
ATOM 6410 C C . THR B 1 291 ? -9.688 9.438 3.443 1 69.44 291 THR B C 1
ATOM 6412 O O . THR B 1 291 ? -9.367 10.164 2.5 1 69.44 291 THR B O 1
ATOM 6415 N N . PRO B 1 292 ? -9.625 8.125 3.451 1 65.25 292 PRO B N 1
ATOM 6416 C CA . PRO B 1 292 ? -9.305 7.488 2.17 1 65.25 292 PRO B CA 1
ATOM 6417 C C . PRO B 1 292 ? -10.219 7.953 1.039 1 65.25 292 PRO B C 1
ATOM 6419 O O . PRO B 1 292 ? -9.766 8.148 -0.089 1 65.25 292 PRO B O 1
ATOM 6422 N N . ASP B 1 293 ? -11.414 8.148 1.312 1 65.31 293 ASP B N 1
ATOM 6423 C CA . ASP B 1 293 ? -12.375 8.586 0.301 1 65.31 293 ASP B CA 1
ATOM 6424 C C . ASP B 1 293 ? -12.016 9.969 -0.235 1 65.31 293 ASP B C 1
ATOM 6426 O O . ASP B 1 293 ? -12.117 10.219 -1.438 1 65.31 293 ASP B O 1
ATOM 6430 N N . CYS B 1 294 ? -11.617 10.766 0.711 1 68.25 294 CYS B N 1
ATOM 6431 C CA . CYS B 1 294 ? -11.234 12.125 0.341 1 68.25 294 CYS B CA 1
ATOM 6432 C C . CYS B 1 294 ? -10.023 12.117 -0.588 1 68.25 294 CYS B C 1
ATOM 6434 O O . CYS B 1 294 ? -10.008 12.828 -1.594 1 68.25 294 CYS B O 1
ATOM 6436 N N . ILE B 1 295 ? -9.242 11.273 -0.308 1 65.88 295 ILE B N 1
ATOM 6437 C CA . ILE B 1 295 ? -8 11.203 -1.072 1 65.88 295 ILE B CA 1
ATOM 6438 C C . ILE B 1 295 ? -8.289 10.656 -2.471 1 65.88 295 ILE B C 1
ATOM 6440 O O . ILE B 1 295 ? -7.789 11.195 -3.465 1 65.88 295 ILE B O 1
ATOM 6444 N N . LYS B 1 296 ? -9.086 9.688 -2.461 1 65.25 296 LYS B N 1
ATOM 6445 C CA . LYS B 1 296 ? -9.438 9.102 -3.75 1 65.25 296 LYS B CA 1
ATOM 6446 C C . LYS B 1 296 ? -10.109 10.125 -4.656 1 65.25 296 LYS B C 1
ATOM 6448 O O . LYS B 1 296 ? -9.875 10.141 -5.867 1 65.25 296 LYS B O 1
ATOM 6453 N N . ARG B 1 297 ? -10.828 10.875 -4.043 1 66.56 297 ARG B N 1
ATOM 6454 C CA . ARG B 1 297 ? -11.539 11.891 -4.816 1 66.56 297 ARG B CA 1
ATOM 6455 C C . ARG B 1 297 ? -10.586 12.969 -5.312 1 66.56 297 ARG B C 1
ATOM 6457 O O . ARG B 1 297 ? -10.727 13.469 -6.434 1 66.56 297 ARG B O 1
ATOM 6464 N N . LEU B 1 298 ? -9.719 13.289 -4.473 1 65.81 298 LEU B N 1
ATOM 6465 C CA . LEU B 1 298 ? -8.805 14.383 -4.793 1 65.81 298 LEU B CA 1
ATOM 6466 C C . LEU B 1 298 ? -7.797 13.953 -5.859 1 65.81 298 LEU B C 1
ATOM 6468 O O . LEU B 1 298 ? -7.191 14.805 -6.52 1 65.81 298 LEU B O 1
ATOM 6472 N N . THR B 1 299 ? -7.734 12.664 -5.934 1 62.03 299 THR B N 1
ATOM 6473 C CA . THR B 1 299 ? -6.75 12.18 -6.895 1 62.03 299 THR B CA 1
ATOM 6474 C C . THR B 1 299 ? -7.438 11.641 -8.148 1 62.03 299 THR B C 1
ATOM 6476 O O . THR B 1 299 ? -6.801 11.492 -9.195 1 62.03 299 THR B O 1
ATOM 6479 N N . GLY B 1 300 ? -8.742 11.297 -7.965 1 61.91 300 GLY B N 1
ATOM 6480 C CA . GLY B 1 300 ? -9.43 10.656 -9.078 1 61.91 300 GLY B CA 1
ATOM 6481 C C . GLY B 1 300 ? -10.633 11.43 -9.562 1 61.91 300 GLY B C 1
ATOM 6482 O O . GLY B 1 300 ? -10.742 12.641 -9.32 1 61.91 300 GLY B O 1
ATOM 6483 N N . ILE B 1 301 ? -11.305 10.719 -10.531 1 59.84 301 ILE B N 1
ATOM 6484 C CA . ILE B 1 301 ? -12.508 11.289 -11.117 1 59.84 301 ILE B CA 1
ATOM 6485 C C . ILE B 1 301 ? -13.742 10.711 -10.43 1 59.84 301 ILE B C 1
ATOM 6487 O O . ILE B 1 301 ? -13.734 9.562 -9.977 1 59.84 301 ILE B O 1
ATOM 6491 N N . CYS B 1 302 ? -14.672 11.625 -10.281 1 64.12 302 CYS B N 1
ATOM 6492 C CA . CYS B 1 302 ? -15.961 11.148 -9.797 1 64.12 302 CYS B CA 1
ATOM 6493 C C . CYS B 1 302 ? -16.688 10.359 -10.883 1 64.12 302 CYS B C 1
ATOM 6495 O O . CYS B 1 302 ? -16.953 10.891 -11.961 1 64.12 302 CYS B O 1
ATOM 6497 N N . PRO B 1 303 ? -16.953 9.164 -10.609 1 63.41 303 PRO B N 1
ATOM 6498 C CA . PRO B 1 303 ? -17.562 8.32 -11.641 1 63.41 303 PRO B CA 1
ATOM 6499 C C . PRO B 1 303 ? -19.031 8.672 -11.898 1 63.41 303 PRO B C 1
ATOM 6501 O O . PRO B 1 303 ? -19.594 8.281 -12.922 1 63.41 303 PRO B O 1
ATOM 6504 N N . LYS B 1 304 ? -19.688 9.469 -11.055 1 77.44 304 LYS B N 1
ATOM 6505 C CA . LYS B 1 304 ? -21.109 9.781 -11.172 1 77.44 304 LYS B CA 1
ATOM 6506 C C . LYS B 1 304 ? -21.328 11.258 -11.492 1 77.44 304 LYS B C 1
ATOM 6508 O O . LYS B 1 304 ? -20.453 12.086 -11.234 1 77.44 304 LYS B O 1
ATOM 6513 N N . PRO B 1 305 ? -22.469 11.539 -12.094 1 81.56 305 PRO B N 1
ATOM 6514 C CA . PRO B 1 305 ? -22.734 12.93 -12.469 1 81.56 305 PRO B CA 1
ATOM 6515 C C . PRO B 1 305 ? -22.812 13.867 -11.266 1 81.56 305 PRO B C 1
ATOM 6517 O O . PRO B 1 305 ? -22.422 15.039 -11.367 1 81.56 305 PRO B O 1
ATOM 6520 N N . LEU B 1 306 ? -23.344 13.305 -10.25 1 90.06 306 LEU B N 1
ATOM 6521 C CA . LEU B 1 306 ? -23.469 14.117 -9.039 1 90.06 306 LEU B CA 1
ATOM 6522 C C . LEU B 1 306 ? -22.578 13.57 -7.926 1 90.06 306 LEU B C 1
ATOM 6524 O O . LEU B 1 306 ? -22.312 12.367 -7.875 1 90.06 306 LEU B O 1
ATOM 6528 N N . GLU B 1 307 ? -22.141 14.531 -7.156 1 90.44 307 GLU B N 1
ATOM 6529 C CA . GLU B 1 307 ? -21.297 14.148 -6.023 1 90.44 307 GLU B CA 1
ATOM 6530 C C . GLU B 1 307 ? -21.688 14.914 -4.766 1 90.44 307 GLU B C 1
ATOM 6532 O O . GLU B 1 307 ? -21.859 16.141 -4.805 1 90.44 307 GLU B O 1
ATOM 6537 N N . ILE B 1 308 ? -21.906 14.195 -3.727 1 93.06 308 ILE B N 1
ATOM 6538 C CA . ILE B 1 308 ? -22.172 14.82 -2.439 1 93.06 308 ILE B CA 1
ATOM 6539 C C . ILE B 1 308 ? -21.156 14.344 -1.409 1 93.06 308 ILE B C 1
ATOM 6541 O O . ILE B 1 308 ? -20.953 13.133 -1.237 1 93.06 308 ILE B O 1
ATOM 6545 N N . MET B 1 309 ? -20.531 15.266 -0.79 1 91.06 309 MET B N 1
ATOM 6546 C CA . MET B 1 309 ? -19.547 14.945 0.232 1 91.06 309 MET B CA 1
ATOM 6547 C C . MET B 1 309 ? -20.062 15.273 1.624 1 91.06 309 MET B C 1
ATOM 6549 O O . MET B 1 309 ? -20.609 16.359 1.843 1 91.06 309 MET B O 1
ATOM 6553 N N . VAL B 1 310 ? -19.812 14.312 2.496 1 92.44 310 VAL B N 1
ATOM 6554 C CA . VAL B 1 310 ? -20.391 14.477 3.828 1 92.44 310 VAL B CA 1
ATOM 6555 C C . VAL B 1 310 ? -19.312 14.25 4.883 1 92.44 310 VAL B C 1
ATOM 6557 O O . VAL B 1 310 ? -18.188 13.859 4.559 1 92.44 310 VAL B O 1
ATOM 6560 N N . GLU B 1 311 ? -19.672 14.523 6.102 1 87 311 GLU B N 1
ATOM 6561 C CA . GLU B 1 311 ? -18.703 14.492 7.188 1 87 311 GLU B CA 1
ATOM 6562 C C . GLU B 1 311 ? -18.516 13.078 7.723 1 87 311 GLU B C 1
ATOM 6564 O O . GLU B 1 311 ? -17.406 12.664 8.023 1 87 311 GLU B O 1
ATOM 6569 N N . ASP B 1 312 ? -19.609 12.43 7.961 1 87.12 312 ASP B N 1
ATOM 6570 C CA . ASP B 1 312 ? -19.516 11.133 8.625 1 87.12 312 ASP B CA 1
ATOM 6571 C C . ASP B 1 312 ? -20.594 10.172 8.109 1 87.12 312 ASP B C 1
ATOM 6573 O O . ASP B 1 312 ? -21.281 10.469 7.133 1 87.12 312 ASP B O 1
ATOM 6577 N N . ASN B 1 313 ? -20.672 9.039 8.789 1 88.44 313 ASN B N 1
ATOM 6578 C CA . ASN B 1 313 ? -21.594 7.988 8.359 1 88.44 313 ASN B CA 1
ATOM 6579 C C . ASN B 1 313 ? -23.047 8.406 8.531 1 88.44 313 ASN B C 1
ATOM 6581 O O . ASN B 1 313 ? -23.906 8.039 7.723 1 88.44 313 ASN B O 1
ATOM 6585 N N . LEU B 1 314 ? -23.312 9.086 9.594 1 92.75 314 LEU B N 1
ATOM 6586 C CA . LEU B 1 314 ? -24.672 9.547 9.812 1 92.75 314 LEU B CA 1
ATOM 6587 C C . LEU B 1 314 ? -25.125 10.484 8.688 1 92.75 314 LEU B C 1
ATOM 6589 O O . LEU B 1 314 ? -26.219 10.32 8.141 1 92.75 314 LEU B O 1
ATOM 6593 N N . ALA B 1 315 ? -24.281 11.391 8.398 1 94 315 ALA B N 1
ATOM 6594 C CA . ALA B 1 315 ? -24.578 12.328 7.32 1 94 315 ALA B CA 1
ATOM 6595 C C . ALA B 1 315 ? -24.766 11.602 5.992 1 94 315 ALA B C 1
ATOM 6597 O O . ALA B 1 315 ? -25.609 11.984 5.184 1 94 315 ALA B O 1
ATOM 6598 N N . GLU B 1 316 ? -23.984 10.633 5.797 1 92.12 316 GLU B N 1
ATOM 6599 C CA . GLU B 1 316 ? -24.109 9.844 4.574 1 92.12 316 GLU B CA 1
ATOM 6600 C C . GLU B 1 316 ? -25.469 9.164 4.484 1 92.12 316 GLU B C 1
ATOM 6602 O O . GLU B 1 316 ? -26.109 9.172 3.426 1 92.12 316 GLU B O 1
ATOM 6607 N N . ALA B 1 317 ? -25.859 8.547 5.555 1 91.56 317 ALA B N 1
ATOM 6608 C CA . ALA B 1 317 ? -27.156 7.875 5.59 1 91.56 317 ALA B CA 1
ATOM 6609 C C . ALA B 1 317 ? -28.297 8.859 5.316 1 91.56 317 ALA B C 1
ATOM 6611 O O . ALA B 1 317 ? -29.25 8.531 4.613 1 91.56 317 ALA B O 1
ATOM 6612 N N . LEU B 1 318 ? -28.188 10.016 5.867 1 94.81 318 LEU B N 1
ATOM 6613 C CA . LEU B 1 318 ? -29.188 11.047 5.68 1 94.81 318 LEU B CA 1
ATOM 6614 C C . LEU B 1 318 ? -29.281 11.461 4.215 1 94.81 318 LEU B C 1
ATOM 6616 O O . LEU B 1 318 ? -30.375 11.523 3.648 1 94.81 318 LEU B O 1
ATOM 6620 N N . VAL B 1 319 ? -28.188 11.703 3.648 1 95.25 319 VAL B N 1
ATOM 6621 C CA . VAL B 1 319 ? -28.125 12.172 2.268 1 95.25 319 VAL B CA 1
ATOM 6622 C C . VAL B 1 319 ? -28.625 11.078 1.328 1 95.25 319 VAL B C 1
ATOM 6624 O O . VAL B 1 319 ? -29.344 11.352 0.367 1 95.25 319 VAL B O 1
ATOM 6627 N N . ARG B 1 320 ? -28.281 9.898 1.614 1 89.81 320 ARG B N 1
ATOM 6628 C CA . ARG B 1 320 ? -28.719 8.789 0.776 1 89.81 320 ARG B CA 1
ATOM 6629 C C . ARG B 1 320 ? -30.234 8.648 0.799 1 89.81 320 ARG B C 1
ATOM 6631 O O . ARG B 1 320 ? -30.844 8.312 -0.215 1 89.81 320 ARG B O 1
ATOM 6638 N N . LYS B 1 321 ? -30.734 8.852 1.921 1 89.56 321 LYS B N 1
ATOM 6639 C CA . LYS B 1 321 ? -32.188 8.805 2.035 1 89.56 321 LYS B CA 1
ATOM 6640 C C . LYS B 1 321 ? -32.844 9.891 1.184 1 89.56 321 LYS B C 1
ATOM 6642 O O . LYS B 1 321 ? -33.844 9.633 0.509 1 89.56 321 LYS B O 1
ATOM 6647 N N . ILE B 1 322 ? -32.312 11.047 1.229 1 93.88 322 ILE B N 1
ATOM 6648 C CA . ILE B 1 322 ? -32.844 12.164 0.435 1 93.88 322 ILE B CA 1
ATOM 6649 C C . ILE B 1 322 ? -32.75 11.82 -1.051 1 93.88 322 ILE B C 1
ATOM 6651 O O . ILE B 1 322 ? -33.688 12.039 -1.806 1 93.88 322 ILE B O 1
ATOM 6655 N N . LEU B 1 323 ? -31.656 11.305 -1.468 1 92.31 323 LEU B N 1
ATOM 6656 C CA . LEU B 1 323 ? -31.422 10.945 -2.865 1 92.31 323 LEU B CA 1
ATOM 6657 C C . LEU B 1 323 ? -32.406 9.867 -3.316 1 92.31 323 LEU B C 1
ATOM 6659 O O . LEU B 1 323 ? -32.875 9.891 -4.453 1 92.31 323 LEU B O 1
ATOM 6663 N N . ARG B 1 324 ? -32.625 8.977 -2.406 1 84.88 324 ARG B N 1
ATOM 6664 C CA . ARG B 1 324 ? -33.562 7.898 -2.715 1 84.88 324 ARG B CA 1
ATOM 6665 C C . ARG B 1 324 ? -34.969 8.438 -2.928 1 84.88 324 ARG B C 1
ATOM 6667 O O . ARG B 1 324 ? -35.688 7.98 -3.818 1 84.88 324 ARG B O 1
ATOM 6674 N N . THR B 1 325 ? -35.344 9.305 -2.072 1 87.5 325 THR B N 1
ATOM 6675 C CA . THR B 1 325 ? -36.656 9.922 -2.16 1 87.5 325 THR B CA 1
ATOM 6676 C C . THR B 1 325 ? -36.844 10.586 -3.518 1 87.5 325 THR B C 1
ATOM 6678 O O . THR B 1 325 ? -37.969 10.602 -4.055 1 87.5 325 THR B O 1
ATOM 6681 N N . HIS B 1 326 ? -35.875 11.062 -4.047 1 89.75 326 HIS B N 1
ATOM 6682 C CA . HIS B 1 326 ? -35.969 11.773 -5.316 1 89.75 326 HIS B CA 1
ATOM 6683 C C . HIS B 1 326 ? -35.438 10.914 -6.469 1 89.75 326 HIS B C 1
ATOM 6685 O O . HIS B 1 326 ? -35.25 11.414 -7.578 1 89.75 326 HIS B O 1
ATOM 6691 N N . ASN B 1 327 ? -35.125 9.688 -6.273 1 83.88 327 ASN B N 1
ATOM 6692 C CA . ASN B 1 327 ? -34.688 8.719 -7.266 1 83.88 327 ASN B CA 1
ATOM 6693 C C . ASN B 1 327 ? -33.375 9.156 -7.938 1 83.88 327 ASN B C 1
ATOM 6695 O O . ASN B 1 327 ? -33.25 9.109 -9.164 1 83.88 327 ASN B O 1
ATOM 6699 N N . LEU B 1 328 ? -32.438 9.672 -7.184 1 87.44 328 LEU B N 1
ATOM 6700 C CA . LEU B 1 328 ? -31.172 10.141 -7.719 1 87.44 328 LEU B CA 1
ATOM 6701 C C . LEU B 1 328 ? -30.016 9.367 -7.117 1 87.44 328 LEU B C 1
ATOM 6703 O O . LEU B 1 328 ? -28.844 9.742 -7.289 1 87.44 328 LEU B O 1
ATOM 6707 N N . GLU B 1 329 ? -30.25 8.375 -6.41 1 82.94 329 GLU B N 1
ATOM 6708 C CA . GLU B 1 329 ? -29.219 7.629 -5.707 1 82.94 329 GLU B CA 1
ATOM 6709 C C . GLU B 1 329 ? -28.219 7.016 -6.684 1 82.94 329 GLU B C 1
ATOM 6711 O O . GLU B 1 329 ? -27.031 6.91 -6.379 1 82.94 329 GLU B O 1
ATOM 6716 N N . GLN B 1 330 ? -28.703 6.754 -7.844 1 76.62 330 GLN B N 1
ATOM 6717 C CA . GLN B 1 330 ? -27.844 6.133 -8.852 1 76.62 330 GLN B CA 1
ATOM 6718 C C . GLN B 1 330 ? -26.938 7.164 -9.523 1 76.62 330 GLN B C 1
ATOM 6720 O O . GLN B 1 330 ? -25.859 6.824 -10.008 1 76.62 330 GLN B O 1
ATOM 6725 N N . SER B 1 331 ? -27.359 8.234 -9.523 1 83.31 331 SER B N 1
ATOM 6726 C CA . SER B 1 331 ? -26.672 9.273 -10.273 1 83.31 331 SER B CA 1
ATOM 6727 C C . SER B 1 331 ? -25.734 10.078 -9.375 1 83.31 331 SER B C 1
ATOM 6729 O O . SER B 1 331 ? -25.094 11.023 -9.828 1 83.31 331 SER B O 1
ATOM 6731 N N . CYS B 1 332 ? -25.688 9.648 -8.141 1 88.62 332 CYS B N 1
ATOM 6732 C CA . CYS B 1 332 ? -24.922 10.477 -7.215 1 88.62 332 CYS B CA 1
ATOM 6733 C C . CYS B 1 332 ? -23.938 9.641 -6.418 1 88.62 332 CYS B C 1
ATOM 6735 O O . CYS B 1 332 ? -24.281 8.586 -5.891 1 88.62 332 CYS B O 1
ATOM 6737 N N . LYS B 1 333 ? -22.734 10.094 -6.395 1 87.25 333 LYS B N 1
ATOM 6738 C CA . LYS B 1 333 ? -21.719 9.5 -5.523 1 87.25 333 LYS B CA 1
ATOM 6739 C C . LYS B 1 333 ? -21.656 10.227 -4.184 1 87.25 333 LYS B C 1
ATOM 6741 O O . LYS B 1 333 ? -21.547 11.453 -4.145 1 87.25 333 LYS B O 1
ATOM 6746 N N . VAL B 1 334 ? -21.797 9.445 -3.096 1 88.19 334 VAL B N 1
ATOM 6747 C CA . VAL B 1 334 ? -21.688 10.031 -1.761 1 88.19 334 VAL B CA 1
ATOM 6748 C C . VAL B 1 334 ? -20.359 9.617 -1.129 1 88.19 334 VAL B C 1
ATOM 6750 O O . VAL B 1 334 ? -20.047 8.43 -1.044 1 88.19 334 VAL B O 1
ATOM 6753 N N . SER B 1 335 ? -19.547 10.656 -0.708 1 83.88 335 SER B N 1
ATOM 6754 C CA . SER B 1 335 ? -18.234 10.391 -0.105 1 83.88 335 SER B CA 1
ATOM 6755 C C . SER B 1 335 ? -18.078 11.148 1.209 1 83.88 335 SER B C 1
ATOM 6757 O O . SER B 1 335 ? -18.766 12.141 1.451 1 83.88 335 SER B O 1
ATOM 6759 N N . GLN B 1 336 ? -17.172 10.664 2.031 1 82.88 336 GLN B N 1
ATOM 6760 C CA . GLN B 1 336 ? -16.938 11.297 3.326 1 82.88 336 GLN B CA 1
ATOM 6761 C C . GLN B 1 336 ? -15.617 12.055 3.338 1 82.88 336 GLN B C 1
ATOM 6763 O O . GLN B 1 336 ? -14.602 11.547 2.844 1 82.88 336 GLN B O 1
ATOM 6768 N N . PHE B 1 337 ? -15.734 13.266 3.91 1 78.56 337 PHE B N 1
ATOM 6769 C CA . PHE B 1 337 ? -14.492 14.016 4.023 1 78.56 337 PHE B CA 1
ATOM 6770 C C . PHE B 1 337 ? -13.961 13.969 5.453 1 78.56 337 PHE B C 1
ATOM 6772 O O . PHE B 1 337 ? -12.828 14.383 5.715 1 78.56 337 PHE B O 1
ATOM 6779 N N . GLY B 1 338 ? -14.742 13.367 6.336 1 73.25 338 GLY B N 1
ATOM 6780 C CA . GLY B 1 338 ? -14.242 13.117 7.68 1 73.25 338 GLY B CA 1
ATOM 6781 C C . GLY B 1 338 ? -14.406 14.312 8.609 1 73.25 338 GLY B C 1
ATOM 6782 O O . GLY B 1 338 ? -15.531 14.672 8.969 1 73.25 338 GLY B O 1
ATOM 6783 N N . SER B 1 339 ? -13.305 15.117 8.828 1 71.81 339 SER B N 1
ATOM 6784 C CA . SER B 1 339 ? -13.367 16.266 9.734 1 71.81 339 SER B CA 1
ATOM 6785 C C . SER B 1 339 ? -13.883 17.5 9.023 1 71.81 339 SER B C 1
ATOM 6787 O O . SER B 1 339 ? -13.617 17.703 7.832 1 71.81 339 SER B O 1
ATOM 6789 N N . LYS B 1 340 ? -14.555 18.25 9.797 1 76.75 340 LYS B N 1
ATOM 6790 C CA . LYS B 1 340 ? -15.164 19.469 9.258 1 76.75 340 LYS B CA 1
ATOM 6791 C C . LYS B 1 340 ? -14.117 20.344 8.57 1 76.75 340 LYS B C 1
ATOM 6793 O O . LYS B 1 340 ? -14.414 21 7.566 1 76.75 340 LYS B O 1
ATOM 6798 N N . GLU B 1 341 ? -13.055 20.312 9.141 1 72.38 341 GLU B N 1
ATOM 6799 C CA . GLU B 1 341 ? -12.016 21.156 8.57 1 72.38 341 GLU B CA 1
ATOM 6800 C C . GLU B 1 341 ? -11.656 20.719 7.152 1 72.38 341 GLU B C 1
ATOM 6802 O O . GLU B 1 341 ? -11.266 21.531 6.32 1 72.38 341 GLU B O 1
ATOM 6807 N N . ASN B 1 342 ? -11.938 19.484 6.895 1 74.81 342 ASN B N 1
ATOM 6808 C CA . ASN B 1 342 ? -11.586 18.953 5.59 1 74.81 342 ASN B CA 1
ATOM 6809 C C . ASN B 1 342 ? -12.602 19.359 4.52 1 74.81 342 ASN B C 1
ATOM 6811 O O . ASN B 1 342 ? -12.312 19.266 3.324 1 74.81 342 ASN B O 1
ATOM 6815 N N . SER B 1 343 ? -13.688 19.75 5.008 1 82.56 343 SER B N 1
ATOM 6816 C CA . SER B 1 343 ? -14.727 20.125 4.051 1 82.56 343 SER B CA 1
ATOM 6817 C C . SER B 1 343 ? -14.266 21.281 3.164 1 82.56 343 SER B C 1
ATOM 6819 O O . SER B 1 343 ? -14.391 21.219 1.939 1 82.56 343 SER B O 1
ATOM 6821 N N . TYR B 1 344 ? -13.688 22.203 3.809 1 82.5 344 TYR B N 1
ATOM 6822 C CA . TYR B 1 344 ? -13.234 23.375 3.068 1 82.5 344 TYR B CA 1
ATOM 6823 C C . TYR B 1 344 ? -12.008 23.047 2.225 1 82.5 344 TYR B C 1
ATOM 6825 O O . TYR B 1 344 ? -11.883 23.516 1.091 1 82.5 344 TYR B O 1
ATOM 6833 N N . LEU B 1 345 ? -11.32 22.203 2.834 1 75.38 345 LEU B N 1
ATOM 6834 C CA . LEU B 1 345 ? -10.078 21.844 2.174 1 75.38 345 LEU B CA 1
ATOM 6835 C C . LEU B 1 345 ? -10.344 21.016 0.916 1 75.38 345 LEU B C 1
ATOM 6837 O O . LEU B 1 345 ? -9.695 21.219 -0.113 1 75.38 345 LEU B O 1
ATOM 6841 N N . VAL B 1 346 ? -11.25 20.125 1.018 1 79.25 346 VAL B N 1
ATOM 6842 C CA . VAL B 1 346 ? -11.562 19.266 -0.122 1 79.25 346 VAL B CA 1
ATOM 6843 C C . VAL B 1 346 ? -12.156 20.109 -1.252 1 79.25 346 VAL B C 1
ATOM 6845 O O . VAL B 1 346 ? -11.789 19.938 -2.418 1 79.25 346 VAL B O 1
ATOM 6848 N N . GLY B 1 347 ? -13.031 20.969 -0.922 1 82.56 347 GLY B N 1
ATOM 6849 C CA . GLY B 1 347 ? -13.586 21.859 -1.925 1 82.56 347 GLY B CA 1
ATOM 6850 C C . GLY B 1 347 ? -12.531 22.719 -2.6 1 82.56 347 GLY B C 1
ATOM 6851 O O . GLY B 1 347 ? -12.531 22.859 -3.824 1 82.56 347 GLY B O 1
ATOM 6852 N N . ALA B 1 348 ? -11.695 23.188 -1.763 1 78.25 348 ALA B N 1
ATOM 6853 C CA . ALA B 1 348 ? -10.609 24 -2.283 1 78.25 348 ALA B CA 1
ATOM 6854 C C . ALA B 1 348 ? -9.688 23.188 -3.193 1 78.25 348 ALA B C 1
ATOM 6856 O O . ALA B 1 348 ? -9.273 23.672 -4.254 1 78.25 348 ALA B O 1
ATOM 6857 N N . GLY B 1 349 ? -9.414 22.062 -2.689 1 75.31 349 GLY B N 1
ATOM 6858 C CA . GLY B 1 349 ? -8.562 21.188 -3.484 1 75.31 349 GLY B CA 1
ATOM 6859 C C . GLY B 1 349 ? -9.148 20.859 -4.852 1 75.31 349 GLY B C 1
ATOM 6860 O O . GLY B 1 349 ? -8.43 20.875 -5.852 1 75.31 349 GLY B O 1
ATOM 6861 N N . LEU B 1 350 ? -10.352 20.609 -4.918 1 78.25 350 LEU B N 1
ATOM 6862 C CA . LEU B 1 350 ? -11.023 20.312 -6.18 1 78.25 350 LEU B CA 1
ATOM 6863 C C . LEU B 1 350 ? -10.992 21.516 -7.113 1 78.25 350 LEU B C 1
ATOM 6865 O O . LEU B 1 350 ? -10.766 21.359 -8.312 1 78.25 350 LEU B O 1
ATOM 6869 N N . LEU B 1 351 ? -11.195 22.625 -6.59 1 77.69 351 LEU B N 1
ATOM 6870 C CA . LEU B 1 351 ? -11.164 23.859 -7.383 1 77.69 351 LEU B CA 1
ATOM 6871 C C . LEU B 1 351 ? -9.766 24.125 -7.914 1 77.69 351 LEU B C 1
ATOM 6873 O O . LEU B 1 351 ? -9.602 24.562 -9.055 1 77.69 351 LEU B O 1
ATOM 6877 N N . LEU B 1 352 ? -8.914 23.859 -7.113 1 69.38 352 LEU B N 1
ATOM 6878 C CA . LEU B 1 352 ? -7.523 24.078 -7.492 1 69.38 352 LEU B CA 1
ATOM 6879 C C . LEU B 1 352 ? -7.102 23.141 -8.609 1 69.38 352 LEU B C 1
ATOM 6881 O O . LEU B 1 352 ? -6.262 23.484 -9.445 1 69.38 352 LEU B O 1
ATOM 6885 N N . ARG B 1 353 ? -7.684 22 -8.57 1 68.69 353 ARG B N 1
ATOM 6886 C CA . ARG B 1 353 ? -7.395 21.031 -9.617 1 68.69 353 ARG B CA 1
ATOM 6887 C C . ARG B 1 353 ? -8.141 21.375 -10.906 1 68.69 353 ARG B C 1
ATOM 6889 O O . ARG B 1 353 ? -7.941 20.719 -11.93 1 68.69 353 ARG B O 1
ATOM 6896 N N . GLY B 1 354 ? -8.977 22.359 -10.797 1 70.81 354 GLY B N 1
ATOM 6897 C CA . GLY B 1 354 ? -9.703 22.812 -11.977 1 70.81 354 GLY B CA 1
ATOM 6898 C C . GLY B 1 354 ? -11.047 22.125 -12.141 1 70.81 354 GLY B C 1
ATOM 6899 O O . GLY B 1 354 ? -11.648 22.188 -13.219 1 70.81 354 GLY B O 1
ATOM 6900 N N . GLU B 1 355 ? -11.398 21.406 -11.195 1 74.38 355 GLU B N 1
ATOM 6901 C CA . GLU B 1 355 ? -12.695 20.75 -11.281 1 74.38 355 GLU B CA 1
ATOM 6902 C C . GLU B 1 355 ? -13.836 21.75 -11.109 1 74.38 355 GLU B C 1
ATOM 6904 O O . GLU B 1 355 ? -13.695 22.734 -10.383 1 74.38 355 GLU B O 1
ATOM 6909 N N . THR B 1 356 ? -14.891 21.359 -11.883 1 78.94 356 THR B N 1
ATOM 6910 C CA . THR B 1 356 ? -16.094 22.156 -11.703 1 78.94 356 THR B CA 1
ATOM 6911 C C . THR B 1 356 ? -16.938 21.641 -10.539 1 78.94 356 THR B C 1
ATOM 6913 O O . THR B 1 356 ? -17.016 20.422 -10.32 1 78.94 356 THR B O 1
ATOM 6916 N N . LEU B 1 357 ? -17.203 22.516 -9.539 1 85.5 357 LEU B N 1
ATOM 6917 C CA . LEU B 1 357 ? -18.016 22.141 -8.383 1 85.5 357 LEU B CA 1
ATOM 6918 C C . LEU B 1 357 ? -19.5 22.297 -8.672 1 85.5 357 LEU B C 1
ATOM 6920 O O . LEU B 1 357 ? -20.312 22.312 -7.758 1 85.5 357 LEU B O 1
ATOM 6924 N N . ASP B 1 358 ? -19.797 22.234 -9.984 1 86 358 ASP B N 1
ATOM 6925 C CA . ASP B 1 358 ? -21.188 22.516 -10.32 1 86 358 ASP B CA 1
ATOM 6926 C C . ASP B 1 358 ? -22.094 21.359 -9.883 1 86 358 ASP B C 1
ATOM 6928 O O . ASP B 1 358 ? -23.234 21.594 -9.461 1 86 358 ASP B O 1
ATOM 6932 N N . ASN B 1 359 ? -21.641 20.219 -9.953 1 89.25 359 ASN B N 1
ATOM 6933 C CA . ASN B 1 359 ? -22.438 19.047 -9.594 1 89.25 359 ASN B CA 1
ATOM 6934 C C . ASN B 1 359 ? -21.922 18.406 -8.305 1 89.25 359 ASN B C 1
ATOM 6936 O O . ASN B 1 359 ? -22.141 17.203 -8.086 1 89.25 359 ASN B O 1
ATOM 6940 N N . THR B 1 360 ? -21.234 19.234 -7.523 1 90.88 360 THR B N 1
ATOM 6941 C CA . THR B 1 360 ? -20.688 18.75 -6.254 1 90.88 360 THR B CA 1
ATOM 6942 C C . THR B 1 360 ? -21.281 19.547 -5.086 1 90.88 360 THR B C 1
ATOM 6944 O O . THR B 1 360 ? -21.438 20.766 -5.168 1 90.88 360 THR B O 1
ATOM 6947 N N . LEU B 1 361 ? -21.734 18.875 -4.102 1 94.19 361 LEU B N 1
ATOM 6948 C CA . LEU B 1 361 ? -22.266 19.484 -2.893 1 94.19 361 LEU B CA 1
ATOM 6949 C C . LEU B 1 361 ? -21.484 19.031 -1.661 1 94.19 361 LEU B C 1
ATOM 6951 O O . LEU B 1 361 ? -21.188 17.844 -1.521 1 94.19 361 LEU B O 1
ATOM 6955 N N . ILE B 1 362 ? -21.094 19.984 -0.878 1 93.31 362 ILE B N 1
ATOM 6956 C CA . ILE B 1 362 ? -20.453 19.688 0.397 1 93.31 362 ILE B CA 1
ATOM 6957 C C . ILE B 1 362 ? -21.422 19.953 1.543 1 93.31 362 ILE B C 1
ATOM 6959 O O . ILE B 1 362 ? -21.906 21.078 1.705 1 93.31 362 ILE B O 1
ATOM 6963 N N . VAL B 1 363 ? -21.641 18.938 2.344 1 95.12 363 VAL B N 1
ATOM 6964 C CA . VAL B 1 363 ? -22.672 19.047 3.367 1 95.12 363 VAL B CA 1
ATOM 6965 C C . VAL B 1 363 ? -22.031 19.031 4.754 1 95.12 363 VAL B C 1
ATOM 6967 O O . VAL B 1 363 ? -21.328 18.078 5.105 1 95.12 363 VAL B O 1
ATOM 6970 N N . LEU B 1 364 ? -22.328 20.062 5.508 1 93.44 364 LEU B N 1
ATOM 6971 C CA . LEU B 1 364 ? -21.875 20.125 6.895 1 93.44 364 LEU B CA 1
ATOM 6972 C C . LEU B 1 364 ? -22.969 19.641 7.84 1 93.44 364 LEU B C 1
ATOM 6974 O O . LEU B 1 364 ? -24.156 19.672 7.492 1 93.44 364 LEU B O 1
ATOM 6978 N N . ASP B 1 365 ? -22.578 19.219 8.984 1 92 365 ASP B N 1
ATOM 6979 C CA . ASP B 1 365 ? -23.516 18.703 9.969 1 92 365 ASP B CA 1
ATOM 6980 C C . ASP B 1 365 ? -24.422 19.797 10.516 1 92 365 ASP B C 1
ATOM 6982 O O . ASP B 1 365 ? -25.531 19.531 10.969 1 92 365 ASP B O 1
ATOM 6986 N N . GLY B 1 366 ? -24.016 21.062 10.578 1 90.19 366 GLY B N 1
ATOM 6987 C CA . GLY B 1 366 ? -24.844 22.172 10.992 1 90.19 366 GLY B CA 1
ATOM 6988 C C . GLY B 1 366 ? -24.672 22.547 12.453 1 90.19 366 GLY B C 1
ATOM 6989 O O . GLY B 1 366 ? -25.422 23.359 12.984 1 90.19 366 GLY B O 1
ATOM 6990 N N . ASP B 1 367 ? -23.688 21.938 13.07 1 88.31 367 ASP B N 1
ATOM 6991 C CA . ASP B 1 367 ? -23.453 22.266 14.477 1 88.31 367 ASP B CA 1
ATOM 6992 C C . ASP B 1 367 ? -22.344 23.312 14.617 1 88.31 367 ASP B C 1
ATOM 6994 O O . ASP B 1 367 ? -22.312 24.062 15.594 1 88.31 367 ASP B O 1
ATOM 6998 N N . VAL B 1 368 ? -21.5 23.266 13.758 1 83.56 368 VAL B N 1
ATOM 6999 C CA . VAL B 1 368 ? -20.406 24.203 13.758 1 83.56 368 VAL B CA 1
ATOM 7000 C C . VAL B 1 368 ? -20.375 24.969 12.438 1 83.56 368 VAL B C 1
ATOM 7002 O O . VAL B 1 368 ? -20.828 24.469 11.406 1 83.56 368 VAL B O 1
ATOM 7005 N N . ASP B 1 369 ? -19.953 26.25 12.461 1 84.12 369 ASP B N 1
ATOM 7006 C CA . ASP B 1 369 ? -19.859 27.078 11.266 1 84.12 369 ASP B CA 1
ATOM 7007 C C . ASP B 1 369 ? -21.219 27.25 10.609 1 84.12 369 ASP B C 1
ATOM 7009 O O . ASP B 1 369 ? -21.375 27.016 9.414 1 84.12 369 ASP B O 1
ATOM 7013 N N . VAL B 1 370 ? -22.125 27.594 11.453 1 87.94 370 VAL B N 1
ATOM 7014 C CA . VAL B 1 370 ? -23.5 27.688 10.977 1 87.94 370 VAL B CA 1
ATOM 7015 C C . VAL B 1 370 ? -23.688 28.969 10.164 1 87.94 370 VAL B C 1
ATOM 7017 O O . VAL B 1 370 ? -24.297 28.953 9.102 1 87.94 370 VAL B O 1
ATOM 7020 N N . ALA B 1 371 ? -23.016 29.922 10.648 1 90 371 ALA B N 1
ATOM 7021 C CA . ALA B 1 371 ? -23.141 31.219 10 1 90 371 ALA B CA 1
ATOM 7022 C C . ALA B 1 371 ? -22.281 31.281 8.742 1 90 371 ALA B C 1
ATOM 7024 O O . ALA B 1 371 ? -21.203 30.688 8.68 1 90 371 ALA B O 1
ATOM 7025 N N . GLU B 1 372 ? -22.797 31.969 7.805 1 91.12 372 GLU B N 1
ATOM 7026 C CA . GLU B 1 372 ? -22.062 32.156 6.551 1 91.12 372 GLU B CA 1
ATOM 7027 C C . GLU B 1 372 ? -20.719 32.812 6.781 1 91.12 372 GLU B C 1
ATOM 7029 O O . GLU B 1 372 ? -19.734 32.5 6.109 1 91.12 372 GLU B O 1
ATOM 7034 N N . ALA B 1 373 ? -20.719 33.719 7.703 1 91.38 373 ALA B N 1
ATOM 7035 C CA . ALA B 1 373 ? -19.5 34.469 8 1 91.38 373 ALA B CA 1
ATOM 7036 C C . ALA B 1 373 ? -18.391 33.531 8.492 1 91.38 373 ALA B C 1
ATOM 7038 O O . ALA B 1 373 ? -17.219 33.719 8.156 1 91.38 373 ALA B O 1
ATOM 7039 N N . GLU B 1 374 ? -18.812 32.625 9.25 1 90.81 374 GLU B N 1
ATOM 7040 C CA . GLU B 1 374 ? -17.859 31.656 9.766 1 90.81 374 GLU B CA 1
ATOM 7041 C C . GLU B 1 374 ? -17.312 30.766 8.648 1 90.81 374 GLU B C 1
ATOM 7043 O O . GLU B 1 374 ? -16.109 30.469 8.625 1 90.81 374 GLU B O 1
ATOM 7048 N N . LYS B 1 375 ? -18.125 30.453 7.766 1 90.88 375 LYS B N 1
ATOM 7049 C CA . LYS B 1 375 ? -17.703 29.641 6.617 1 90.88 375 LYS B CA 1
ATOM 7050 C C . LYS B 1 375 ? -16.75 30.422 5.719 1 90.88 375 LYS B C 1
ATOM 7052 O O . LYS B 1 375 ? -15.75 29.875 5.25 1 90.88 375 LYS B O 1
ATOM 7057 N N . ARG B 1 376 ? -17.078 31.625 5.531 1 90.38 376 ARG B N 1
ATOM 7058 C CA . ARG B 1 376 ? -16.25 32.469 4.684 1 90.38 376 ARG B CA 1
ATOM 7059 C C . ARG B 1 376 ? -14.852 32.625 5.27 1 90.38 376 ARG B C 1
ATOM 7061 O O . ARG B 1 376 ? -13.859 32.656 4.535 1 90.38 376 ARG B O 1
ATOM 7068 N N . THR B 1 377 ? -14.836 32.75 6.527 1 88.56 377 THR B N 1
ATOM 7069 C CA . THR B 1 377 ? -13.547 32.875 7.199 1 88.56 377 THR B CA 1
ATOM 7070 C C . THR B 1 377 ? -12.695 31.625 7 1 88.56 377 THR B C 1
ATOM 7072 O O . THR B 1 377 ? -11.492 31.719 6.746 1 88.56 377 THR B O 1
ATOM 7075 N N . LYS B 1 378 ? -13.312 30.562 7.09 1 86.31 378 LYS B N 1
ATOM 7076 C CA . LYS B 1 378 ? -12.594 29.297 6.926 1 86.31 378 LYS B CA 1
ATOM 7077 C C . LYS B 1 378 ? -12.156 29.094 5.477 1 86.31 378 LYS B C 1
ATOM 7079 O O . LYS B 1 378 ? -11.078 28.562 5.219 1 86.31 378 LYS B O 1
ATOM 7084 N N . ILE B 1 379 ? -12.984 29.484 4.609 1 86.62 379 ILE B N 1
ATOM 7085 C CA . ILE B 1 379 ? -12.672 29.375 3.188 1 86.62 379 ILE B CA 1
ATOM 7086 C C . ILE B 1 379 ? -11.5 30.297 2.842 1 86.62 379 ILE B C 1
ATOM 7088 O O . ILE B 1 379 ? -10.625 29.906 2.059 1 86.62 379 ILE B O 1
ATOM 7092 N N . ASN B 1 380 ? -11.477 31.391 3.469 1 82.56 380 ASN B N 1
ATOM 7093 C CA . ASN B 1 380 ? -10.406 32.344 3.225 1 82.56 380 ASN B CA 1
ATOM 7094 C C . ASN B 1 380 ? -9.055 31.812 3.703 1 82.56 380 ASN B C 1
ATOM 7096 O O . ASN B 1 380 ? -8.016 32.156 3.143 1 82.56 380 ASN B O 1
ATOM 7100 N N . ARG B 1 381 ? -9.219 31.016 4.605 1 75.25 381 ARG B N 1
ATOM 7101 C CA . ARG B 1 381 ? -8 30.422 5.148 1 75.25 381 ARG B CA 1
ATOM 7102 C C . ARG B 1 381 ? -7.445 29.344 4.219 1 75.25 381 ARG B C 1
ATOM 7104 O O . ARG B 1 381 ? -6.238 29.109 4.191 1 75.25 381 ARG B O 1
ATOM 7111 N N . VAL B 1 382 ? -8.312 28.75 3.543 1 75.5 382 VAL B N 1
ATOM 7112 C CA . VAL B 1 382 ? -7.902 27.625 2.719 1 75.5 382 VAL B CA 1
ATOM 7113 C C . VAL B 1 382 ? -7.527 28.109 1.319 1 75.5 382 VAL B C 1
ATOM 7115 O O . VAL B 1 382 ? -6.609 27.578 0.694 1 75.5 382 VAL B O 1
ATOM 7118 N N . ILE B 1 383 ? -8.305 28.969 0.802 1 76.38 383 ILE B N 1
ATOM 7119 C CA . ILE B 1 383 ? -8.008 29.578 -0.494 1 76.38 383 ILE B CA 1
ATOM 7120 C C . ILE B 1 383 ? -7.406 30.969 -0.294 1 76.38 383 ILE B C 1
ATOM 7122 O O . ILE B 1 383 ? -8.133 31.938 -0.104 1 76.38 383 ILE B O 1
ATOM 7126 N N . THR B 1 384 ? -6.062 30.812 -0.455 1 67.5 384 THR B N 1
ATOM 7127 C CA . THR B 1 384 ? -5.344 32.062 -0.197 1 67.5 384 THR B CA 1
ATOM 7128 C C . THR B 1 384 ? -5.156 32.844 -1.485 1 67.5 384 THR B C 1
ATOM 7130 O O . THR B 1 384 ? -5.32 32.312 -2.582 1 67.5 384 THR B O 1
ATOM 7133 N N . GLY B 1 385 ? -5.141 34.156 -1.373 1 64.44 385 GLY B N 1
ATOM 7134 C CA . GLY B 1 385 ? -4.91 35.031 -2.508 1 64.44 385 GLY B CA 1
ATOM 7135 C C . GLY B 1 385 ? -5.902 36.188 -2.586 1 64.44 385 GLY B C 1
ATOM 7136 O O . GLY B 1 385 ? -7.035 36.062 -2.107 1 64.44 385 GLY B O 1
ATOM 7137 N N . THR B 1 386 ? -5.363 37.188 -3.037 1 66.56 386 THR B N 1
ATOM 7138 C CA . THR B 1 386 ? -6.211 38.375 -3.102 1 66.56 386 THR B CA 1
ATOM 7139 C C . THR B 1 386 ? -6.625 38.656 -4.543 1 66.56 386 THR B C 1
ATOM 7141 O O . THR B 1 386 ? -7.305 39.656 -4.809 1 66.56 386 THR B O 1
ATOM 7144 N N . ASP B 1 387 ? -6.344 37.719 -5.375 1 70.94 387 ASP B N 1
ATOM 7145 C CA . ASP B 1 387 ? -6.703 37.938 -6.777 1 70.94 387 ASP B CA 1
ATOM 7146 C C . ASP B 1 387 ? -8.18 37.625 -7.016 1 70.94 387 ASP B C 1
ATOM 7148 O O . ASP B 1 387 ? -8.844 37.062 -6.148 1 70.94 387 ASP B O 1
ATOM 7152 N N . ASN B 1 388 ? -8.711 38.156 -8.102 1 80.25 388 ASN B N 1
ATOM 7153 C CA . ASN B 1 388 ? -10.109 38 -8.477 1 80.25 388 ASN B CA 1
ATOM 7154 C C . ASN B 1 388 ? -10.461 36.5 -8.664 1 80.25 388 ASN B C 1
ATOM 7156 O O . ASN B 1 388 ? -11.562 36.094 -8.32 1 80.25 388 ASN B O 1
ATOM 7160 N N . ASP B 1 389 ? -9.609 35.812 -9.141 1 77.31 389 ASP B N 1
ATOM 7161 C CA . ASP B 1 389 ? -9.836 34.375 -9.352 1 77.31 389 ASP B CA 1
ATOM 7162 C C . ASP B 1 389 ? -10.023 33.656 -8.023 1 77.31 389 ASP B C 1
ATOM 7164 O O . ASP B 1 389 ? -10.883 32.781 -7.902 1 77.31 389 ASP B O 1
ATOM 7168 N N . SER B 1 390 ? -9.234 34.062 -7.09 1 78.44 390 SER B N 1
ATOM 7169 C CA . SER B 1 390 ? -9.344 33.469 -5.762 1 78.44 390 SER B CA 1
ATOM 7170 C C . SER B 1 390 ? -10.688 33.812 -5.113 1 78.44 390 SER B C 1
ATOM 7172 O O . SER B 1 390 ? -11.289 32.969 -4.449 1 78.44 390 SER B O 1
ATOM 7174 N N . GLN B 1 391 ? -11.055 35.031 -5.328 1 85.75 391 GLN B N 1
ATOM 7175 C CA . GLN B 1 391 ? -12.336 35.438 -4.77 1 85.75 391 GLN B CA 1
ATOM 7176 C C . GLN B 1 391 ? -13.484 34.656 -5.414 1 85.75 391 GLN B C 1
ATOM 7178 O O . GLN B 1 391 ? -14.43 34.25 -4.734 1 85.75 391 GLN B O 1
ATOM 7183 N N . GLN B 1 392 ? -13.422 34.531 -6.633 1 86.75 392 GLN B N 1
ATOM 7184 C CA . GLN B 1 392 ? -14.445 33.75 -7.344 1 86.75 392 GLN B CA 1
ATOM 7185 C C . GLN B 1 392 ? -14.484 32.312 -6.867 1 86.75 392 GLN B C 1
ATOM 7187 O O . GLN B 1 392 ? -15.562 31.734 -6.727 1 86.75 392 GLN B O 1
ATOM 7192 N N . ARG B 1 393 ? -13.375 31.828 -6.691 1 84.88 393 ARG B N 1
ATOM 7193 C CA . ARG B 1 393 ? -13.289 30.453 -6.199 1 84.88 393 ARG B CA 1
ATOM 7194 C C . ARG B 1 393 ? -13.891 30.328 -4.805 1 84.88 393 ARG B C 1
ATOM 7196 O O . ARG B 1 393 ? -14.578 29.359 -4.5 1 84.88 393 ARG B O 1
ATOM 7203 N N . ARG B 1 394 ? -13.641 31.344 -4.031 1 88.31 394 ARG B N 1
ATOM 7204 C CA . ARG B 1 394 ? -14.18 31.344 -2.678 1 88.31 394 ARG B CA 1
ATOM 7205 C C . ARG B 1 394 ? -15.703 31.406 -2.699 1 88.31 394 ARG B C 1
ATOM 7207 O O . ARG B 1 394 ? -16.375 30.688 -1.958 1 88.31 394 ARG B O 1
ATOM 7214 N N . ASP B 1 395 ? -16.172 32.25 -3.516 1 90.5 395 ASP B N 1
ATOM 7215 C CA . ASP B 1 395 ? -17.609 32.375 -3.619 1 90.5 395 ASP B CA 1
ATOM 7216 C C . ASP B 1 395 ? -18.25 31.109 -4.172 1 90.5 395 ASP B C 1
ATOM 7218 O O . ASP B 1 395 ? -19.328 30.719 -3.727 1 90.5 395 ASP B O 1
ATOM 7222 N N . LYS B 1 396 ? -17.609 30.594 -5.094 1 90.31 396 LYS B N 1
ATOM 7223 C CA . LYS B 1 396 ? -18.109 29.344 -5.66 1 90.31 396 LYS B CA 1
ATOM 7224 C C . LYS B 1 396 ? -18.141 28.234 -4.617 1 90.31 396 LYS B C 1
ATOM 7226 O O . LYS B 1 396 ? -19.109 27.5 -4.512 1 90.31 396 LYS B O 1
ATOM 7231 N N . LEU B 1 397 ? -17.125 28.156 -3.908 1 91.19 397 LEU B N 1
ATOM 7232 C CA . LEU B 1 397 ? -17.047 27.141 -2.869 1 91.19 397 LEU B CA 1
ATOM 7233 C C . LEU B 1 397 ? -18.125 27.359 -1.812 1 91.19 397 LEU B C 1
ATOM 7235 O O . LEU B 1 397 ? -18.75 26.391 -1.364 1 91.19 397 LEU B O 1
ATOM 7239 N N . LEU B 1 398 ? -18.281 28.594 -1.44 1 92.62 398 LEU B N 1
ATOM 7240 C CA . LEU B 1 398 ? -19.281 28.922 -0.432 1 92.62 398 LEU B CA 1
ATOM 7241 C C . LEU B 1 398 ? -20.672 28.5 -0.893 1 92.62 398 LEU B C 1
ATOM 7243 O O . LEU B 1 398 ? -21.484 28.031 -0.091 1 92.62 398 LEU B O 1
ATOM 7247 N N . SER B 1 399 ? -20.906 28.656 -2.123 1 92.38 399 SER B N 1
ATOM 7248 C CA . SER B 1 399 ? -22.219 28.344 -2.662 1 92.38 399 SER B CA 1
ATOM 7249 C C . SER B 1 399 ? -22.469 26.844 -2.689 1 92.38 399 SER B C 1
ATOM 7251 O O . SER B 1 399 ? -23.625 26.406 -2.77 1 92.38 399 SER B O 1
ATOM 7253 N N . LYS B 1 400 ? -21.422 26.109 -2.635 1 93.5 400 LYS B N 1
ATOM 7254 C CA . LYS B 1 400 ? -21.562 24.656 -2.74 1 93.5 400 LYS B CA 1
ATOM 7255 C C . LYS B 1 400 ? -21.562 24 -1.361 1 93.5 400 LYS B C 1
ATOM 7257 O O . LYS B 1 400 ? -21.703 22.781 -1.248 1 93.5 400 LYS B O 1
ATOM 7262 N N . ILE B 1 401 ? -21.484 24.797 -0.387 1 93.75 401 ILE B N 1
ATOM 7263 C CA . ILE B 1 401 ? -21.516 24.297 0.979 1 93.75 401 ILE B CA 1
ATOM 7264 C C . ILE B 1 401 ? -22.906 24.484 1.572 1 93.75 401 ILE B C 1
ATOM 7266 O O . ILE B 1 401 ? -23.438 25.594 1.615 1 93.75 401 ILE B O 1
ATOM 7270 N N . LYS B 1 402 ? -23.516 23.422 1.902 1 94.69 402 LYS B N 1
ATOM 7271 C CA . LYS B 1 402 ? -24.797 23.422 2.594 1 94.69 402 LYS B CA 1
ATOM 7272 C C . LYS B 1 402 ? -24.719 22.672 3.914 1 94.69 402 LYS B C 1
ATOM 7274 O O . LYS B 1 402 ? -23.656 22.125 4.258 1 94.69 402 LYS B O 1
ATOM 7279 N N . GLN B 1 403 ? -25.703 22.766 4.723 1 94.94 403 GLN B N 1
ATOM 7280 C CA . GLN B 1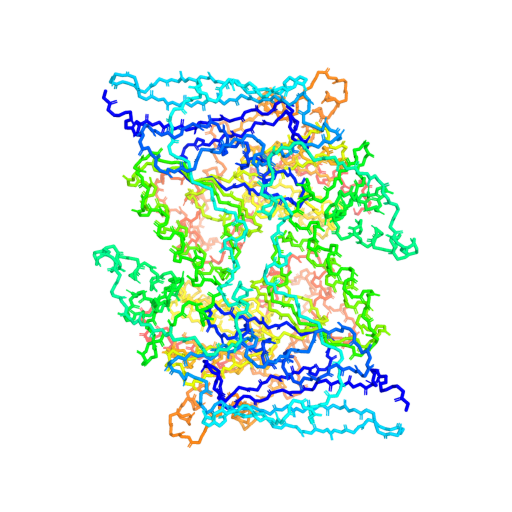 403 ? -25.672 22.109 6.027 1 94.94 403 GLN B CA 1
ATOM 7281 C C . GLN B 1 403 ? -27.062 21.594 6.418 1 94.94 403 GLN B C 1
ATOM 7283 O O . GLN B 1 403 ? -28.062 22 5.848 1 94.94 403 GLN B O 1
ATOM 7288 N N . PHE B 1 404 ? -27.062 20.625 7.293 1 95.62 404 PHE B N 1
ATOM 7289 C CA . PHE B 1 404 ? -28.328 20.234 7.93 1 95.62 404 PHE B CA 1
ATOM 7290 C C . PHE B 1 404 ? -28.812 21.344 8.859 1 95.62 404 PHE B C 1
ATOM 7292 O O . PHE B 1 404 ? -28.016 21.984 9.547 1 95.62 404 PHE B O 1
ATOM 7299 N N . CYS B 1 405 ? -30.062 21.531 8.852 1 94.38 405 CYS B N 1
ATOM 7300 C CA . CYS B 1 405 ? -30.641 22.578 9.672 1 94.38 405 CYS B CA 1
ATOM 7301 C C . CYS B 1 405 ? -30.938 22.078 11.078 1 94.38 405 CYS B C 1
ATOM 7303 O O . CYS B 1 405 ? -31.922 21.375 11.297 1 94.38 405 CYS B O 1
ATOM 7305 N N . LEU B 1 406 ? -30.094 22.469 11.961 1 92.75 406 LEU B N 1
ATOM 7306 C CA . LEU B 1 406 ? -30.234 22.078 13.359 1 92.75 406 LEU B CA 1
ATOM 7307 C C . LEU B 1 406 ? -30.703 23.25 14.219 1 92.75 406 LEU B C 1
ATOM 7309 O O . LEU B 1 406 ? -30.453 24.406 13.875 1 92.75 406 LEU B O 1
ATOM 7313 N N . PRO B 1 407 ? -31.484 22.859 15.258 1 88.69 407 PRO B N 1
ATOM 7314 C CA . PRO B 1 407 ? -31.734 23.922 16.234 1 88.69 407 PRO B CA 1
ATOM 7315 C C . PRO B 1 407 ? -30.438 24.469 16.859 1 88.69 407 PRO B C 1
ATOM 7317 O O . PRO B 1 407 ? -29.406 23.797 16.812 1 88.69 407 PRO B O 1
ATOM 7320 N N . VAL B 1 408 ? -30.516 25.609 17.391 1 85.19 408 VAL B N 1
ATOM 7321 C CA . VAL B 1 408 ? -29.344 26.328 17.891 1 85.19 408 VAL B CA 1
ATOM 7322 C C . VAL B 1 408 ? -28.625 25.5 18.938 1 85.19 408 VAL B C 1
ATOM 7324 O O . VAL B 1 408 ? -29.266 24.969 19.859 1 85.19 408 VAL B O 1
ATOM 7327 N N . ASN B 1 409 ? -27.344 25.281 18.828 1 83.19 409 ASN B N 1
ATOM 7328 C CA . ASN B 1 409 ? -26.422 24.688 19.781 1 83.19 409 ASN B CA 1
ATOM 7329 C C . ASN B 1 409 ? -26.703 23.203 19.984 1 83.19 409 ASN B C 1
ATOM 7331 O O . ASN B 1 409 ? -26.625 22.688 21.094 1 83.19 409 ASN B O 1
ATOM 7335 N N . ARG B 1 410 ? -27.188 22.625 18.969 1 88.75 410 ARG B N 1
ATOM 7336 C CA . ARG B 1 410 ? -27.422 21.188 19.062 1 88.75 410 ARG B CA 1
ATOM 7337 C C . ARG B 1 410 ? -26.547 20.422 18.094 1 88.75 410 ARG B C 1
ATOM 7339 O O . ARG B 1 410 ? -26.234 20.906 17 1 88.75 410 ARG B O 1
ATOM 7346 N N . LYS B 1 411 ? -26.219 19.281 18.578 1 91.5 411 LYS B N 1
ATOM 7347 C CA . LYS B 1 411 ? -25.469 18.375 17.703 1 91.5 411 LYS B CA 1
ATOM 7348 C C . LYS B 1 411 ? -26.406 17.406 16.984 1 91.5 411 LYS B C 1
ATOM 7350 O O . LYS B 1 411 ? -27.5 17.109 17.469 1 91.5 411 LYS B O 1
ATOM 7355 N N . PRO B 1 412 ? -26.031 17 15.797 1 93.06 412 PRO B N 1
ATOM 7356 C CA . PRO B 1 412 ? -26.922 16.141 15.008 1 93.06 412 PRO B CA 1
ATOM 7357 C C . PRO B 1 412 ? -27.328 14.875 15.758 1 93.06 412 PRO B C 1
ATOM 7359 O O . PRO B 1 412 ? -28.5 14.492 15.734 1 93.06 412 PRO B O 1
ATOM 7362 N N . GLU B 1 413 ? -26.328 14.227 16.391 1 93.44 413 GLU B N 1
ATOM 7363 C CA . GLU B 1 413 ? -26.641 12.992 17.109 1 93.44 413 GLU B CA 1
ATOM 7364 C C . GLU B 1 413 ? -27.625 13.242 18.25 1 93.44 413 GLU B C 1
ATOM 7366 O O . GLU B 1 413 ? -28.531 12.445 18.484 1 93.44 413 GLU B O 1
ATOM 7371 N N . GLU B 1 414 ? -27.469 14.367 18.938 1 92.25 414 GLU B N 1
ATOM 7372 C CA . GLU B 1 414 ? -28.375 14.734 20.031 1 92.25 414 GLU B CA 1
ATOM 7373 C C . GLU B 1 414 ? -29.781 15.016 19.516 1 92.25 414 GLU B C 1
ATOM 7375 O O . GLU B 1 414 ? -30.766 14.578 20.109 1 92.25 414 GLU B O 1
ATOM 7380 N N . PHE B 1 415 ? -29.844 15.742 18.547 1 94.25 415 PHE B N 1
ATOM 7381 C CA . PHE B 1 415 ? -31.109 16.109 17.938 1 94.25 415 PHE B CA 1
ATOM 7382 C C . PHE B 1 415 ? -31.875 14.859 17.5 1 94.25 415 PHE B C 1
ATOM 7384 O O . PHE B 1 415 ? -33.062 14.711 17.828 1 94.25 415 PHE B O 1
ATOM 7391 N N . ILE B 1 416 ? -31.203 13.922 16.859 1 94.75 416 ILE B N 1
ATOM 7392 C CA . ILE B 1 416 ? -31.812 12.719 16.312 1 94.75 416 ILE B CA 1
ATOM 7393 C C . ILE B 1 416 ? -32.219 11.781 17.438 1 94.75 416 ILE B C 1
ATOM 7395 O O . ILE B 1 416 ? -33.312 11.234 17.453 1 94.75 416 ILE B O 1
ATOM 7399 N N . THR B 1 417 ? -31.312 11.625 18.359 1 94 417 THR B N 1
ATOM 7400 C CA . THR B 1 417 ? -31.609 10.742 19.484 1 94 417 THR B CA 1
ATOM 7401 C C . THR B 1 417 ? -32.812 11.266 20.281 1 94 417 THR B C 1
ATOM 7403 O O . THR B 1 417 ? -33.656 10.492 20.734 1 94 417 THR B O 1
ATOM 7406 N N . ASP B 1 418 ? -32.875 12.578 20.453 1 92.81 418 ASP B N 1
ATOM 7407 C CA . ASP B 1 418 ? -34 13.18 21.188 1 92.81 418 ASP B CA 1
ATOM 7408 C C . ASP B 1 418 ? -35.312 12.93 20.469 1 92.81 418 ASP B C 1
ATOM 7410 O O . ASP B 1 418 ? -36.344 12.68 21.109 1 92.81 418 ASP B O 1
ATOM 7414 N N . GLU B 1 419 ? -35.344 13.047 19.234 1 93.5 419 GLU B N 1
ATOM 7415 C CA . GLU B 1 419 ? -36.531 12.812 18.438 1 93.5 419 GLU B CA 1
ATOM 7416 C C . GLU B 1 419 ? -36.969 11.352 18.484 1 93.5 419 GLU B C 1
ATOM 7418 O O . GLU B 1 419 ? -38.156 11.039 18.547 1 93.5 419 GLU B O 1
ATOM 7423 N N . LEU B 1 420 ? -36.031 10.438 18.516 1 93.31 420 LEU B N 1
ATOM 7424 C CA . LEU B 1 420 ? -36.312 9.008 18.469 1 93.31 420 LEU B CA 1
ATOM 7425 C C . LEU B 1 420 ? -36.781 8.508 19.828 1 93.31 420 LEU B C 1
ATOM 7427 O O . LEU B 1 420 ? -37.562 7.543 19.922 1 93.31 420 LEU B O 1
ATOM 7431 N N . LYS B 1 421 ? -36.281 9.148 20.812 1 92.88 421 LYS B N 1
ATOM 7432 C CA . LYS B 1 421 ? -36.688 8.773 22.172 1 92.88 421 LYS B CA 1
ATOM 7433 C C . LYS B 1 421 ? -38.188 9.016 22.391 1 92.88 421 LYS B C 1
ATOM 7435 O O . LYS B 1 421 ? -38.781 8.43 23.281 1 92.88 421 LYS B O 1
ATOM 7440 N N . THR B 1 422 ? -38.812 9.812 21.609 1 92.5 422 THR B N 1
ATOM 7441 C CA . THR B 1 422 ? -40.219 10.117 21.719 1 92.5 422 THR B CA 1
ATOM 7442 C C . THR B 1 422 ? -41.062 9 21.125 1 92.5 422 THR B C 1
ATOM 7444 O O . THR B 1 422 ? -42.281 8.938 21.344 1 92.5 422 THR B O 1
ATOM 7447 N N . LEU B 1 423 ? -40.469 8.094 20.469 1 92.44 423 LEU B N 1
ATOM 7448 C CA . LEU B 1 423 ? -41.188 7.023 19.797 1 92.44 423 LEU B CA 1
ATOM 7449 C C . LEU B 1 423 ? -41.438 5.855 20.734 1 92.44 423 LEU B C 1
ATOM 7451 O O . LEU B 1 423 ? -40.719 5.68 21.719 1 92.44 423 LEU B O 1
ATOM 7455 N N . ASP B 1 424 ? -42.469 5.07 20.344 1 90.88 424 ASP B N 1
ATOM 7456 C CA . ASP B 1 424 ? -42.781 3.877 21.125 1 90.88 424 ASP B CA 1
ATOM 7457 C C . ASP B 1 424 ? -41.75 2.773 20.859 1 90.88 424 ASP B C 1
ATOM 7459 O O . ASP B 1 424 ? -41.25 2.627 19.75 1 90.88 424 ASP B O 1
ATOM 7463 N N . ASP B 1 425 ? -41.531 1.983 21.859 1 86.25 425 ASP B N 1
ATOM 7464 C CA . ASP B 1 425 ? -40.531 0.915 21.797 1 86.25 425 ASP B CA 1
ATOM 7465 C C . ASP B 1 425 ? -40.875 -0.114 20.734 1 86.25 425 ASP B C 1
ATOM 7467 O O . ASP B 1 425 ? -40 -0.759 20.172 1 86.25 425 ASP B O 1
ATOM 7471 N N . ALA B 1 426 ? -42.062 -0.194 20.469 1 84.38 426 ALA B N 1
ATOM 7472 C CA . ALA B 1 426 ? -42.562 -1.238 19.578 1 84.38 426 ALA B CA 1
ATOM 7473 C C . ALA B 1 426 ? -42.312 -0.863 18.109 1 84.38 426 ALA B C 1
ATOM 7475 O O . ALA B 1 426 ? -42.375 -1.723 17.234 1 84.38 426 ALA B O 1
ATOM 7476 N N . VAL B 1 427 ? -42 0.317 17.891 1 83.75 427 VAL B N 1
ATOM 7477 C CA . VAL B 1 427 ? -41.906 0.822 16.516 1 83.75 427 VAL B CA 1
ATOM 7478 C C . VAL B 1 427 ? -40.688 0.188 15.836 1 83.75 427 VAL B C 1
ATOM 7480 O O . VAL B 1 427 ? -40.75 -0.131 14.641 1 83.75 427 VAL B O 1
ATOM 7483 N N . HIS B 1 428 ? -39.656 0.085 16.672 1 85.12 428 HIS B N 1
ATOM 7484 C CA . HIS B 1 428 ? -38.438 -0.465 16.094 1 85.12 428 HIS B CA 1
ATOM 7485 C C . HIS B 1 428 ? -37.531 -1.05 17.172 1 85.12 428 HIS B C 1
ATOM 7487 O O . HIS B 1 428 ? -37.5 -0.54 18.297 1 85.12 428 HIS B O 1
ATOM 7493 N N . SER B 1 429 ? -36.75 -1.957 16.812 1 82.12 429 SER B N 1
ATOM 7494 C CA . SER B 1 429 ? -35.906 -2.695 17.766 1 82.12 429 SER B CA 1
ATOM 7495 C C . SER B 1 429 ? -34.781 -1.826 18.312 1 82.12 429 SER B C 1
ATOM 7497 O O . SER B 1 429 ? -34.25 -2.109 19.391 1 82.12 429 SER B O 1
ATOM 7499 N N . LEU B 1 430 ? -34.469 -0.759 17.641 1 87.19 430 LEU B N 1
ATOM 7500 C CA . LEU B 1 430 ? -33.344 0.087 18.031 1 87.19 430 LEU B CA 1
ATOM 7501 C C . LEU B 1 430 ? -33.781 1.069 19.125 1 87.19 430 LEU B C 1
ATOM 7503 O O . LEU B 1 430 ? -32.938 1.597 19.859 1 87.19 430 LEU B O 1
ATOM 7507 N N . ILE B 1 431 ? -35.062 1.312 19.281 1 90.38 431 ILE B N 1
ATOM 7508 C CA . ILE B 1 431 ? -35.562 2.395 20.109 1 90.38 431 ILE B CA 1
ATOM 7509 C C . ILE B 1 431 ? -35.281 2.107 21.578 1 90.38 431 ILE B C 1
ATOM 7511 O O . ILE B 1 431 ? -34.781 2.98 22.297 1 90.38 431 ILE B O 1
ATOM 7515 N N . PRO B 1 432 ? -35.469 0.823 21.938 1 90.56 432 PRO B N 1
ATOM 7516 C CA . PRO B 1 432 ? -35.156 0.542 23.344 1 90.56 432 PRO B CA 1
ATOM 7517 C C . PRO B 1 432 ? -33.656 0.775 23.656 1 90.56 432 PRO B C 1
ATOM 7519 O O . PRO B 1 432 ? -33.344 1.239 24.75 1 90.56 432 PRO B O 1
ATOM 7522 N N . HIS B 1 433 ? -32.844 0.515 22.766 1 90.25 433 HIS B N 1
ATOM 7523 C CA . HIS B 1 433 ? -31.406 0.717 22.969 1 90.25 433 HIS B CA 1
ATOM 7524 C C . HIS B 1 433 ? -31.062 2.201 23.031 1 90.25 433 HIS B C 1
ATOM 7526 O O . HIS B 1 433 ? -30.188 2.605 23.797 1 90.25 433 HIS B O 1
ATOM 7532 N N . ILE B 1 434 ? -31.719 3.004 22.297 1 92.19 434 ILE B N 1
ATOM 7533 C CA . ILE B 1 434 ? -31.484 4.441 22.25 1 92.19 434 ILE B CA 1
ATOM 7534 C C . ILE B 1 434 ? -31.953 5.082 23.562 1 92.19 434 ILE B C 1
ATOM 7536 O O . ILE B 1 434 ? -31.281 5.949 24.109 1 92.19 434 ILE B O 1
ATOM 7540 N N . LYS B 1 435 ? -33.062 4.586 24.031 1 92 435 LYS B N 1
ATOM 7541 C CA . LYS B 1 435 ? -33.594 5.121 25.266 1 92 435 LYS B CA 1
ATOM 7542 C C . LYS B 1 435 ? -32.75 4.727 26.469 1 92 435 LYS B C 1
ATOM 7544 O O . LYS B 1 435 ? -32.656 5.477 27.438 1 92 435 LYS B O 1
ATOM 7549 N N . ALA B 1 436 ? -32.125 3.641 26.281 1 89.44 436 ALA B N 1
ATOM 7550 C CA . ALA B 1 436 ? -31.297 3.115 27.375 1 89.44 436 ALA B CA 1
ATOM 7551 C C . ALA B 1 436 ? -29.938 3.805 27.422 1 89.44 436 ALA B C 1
ATOM 7553 O O . ALA B 1 436 ? -29.234 3.723 28.422 1 89.44 436 ALA B O 1
ATOM 7554 N N . THR B 1 437 ? -29.672 4.508 26.406 1 87.69 437 THR B N 1
ATOM 7555 C CA . THR B 1 437 ? -28.344 5.133 26.344 1 87.69 437 THR B CA 1
ATOM 7556 C C . THR B 1 437 ? -28.312 6.395 27.203 1 87.69 437 THR B C 1
ATOM 7558 O O . THR B 1 437 ? -29.125 7.305 27.016 1 87.69 437 THR B O 1
ATOM 7561 N N . GLY B 1 438 ? -27.406 6.43 28.188 1 79.38 438 GLY B N 1
ATOM 7562 C CA . GLY B 1 438 ? -27.234 7.574 29.062 1 79.38 438 GLY B CA 1
ATOM 7563 C C . GLY B 1 438 ? -26.312 8.633 28.5 1 79.38 438 GLY B C 1
ATOM 7564 O O . GLY B 1 438 ? -26.062 8.656 27.297 1 79.38 438 GLY B O 1
ATOM 7565 N N . PRO B 1 439 ? -25.906 9.594 29.297 1 81.56 439 PRO B N 1
ATOM 7566 C CA . PRO B 1 439 ? -24.984 10.648 28.859 1 81.56 439 PRO B CA 1
ATOM 7567 C C . PRO B 1 439 ? -23.625 10.102 28.422 1 81.56 439 PRO B C 1
ATOM 7569 O O . PRO B 1 439 ? -23.109 9.156 29.031 1 81.56 439 PRO B O 1
ATOM 7572 N N . VAL B 1 440 ? -23.219 10.57 27.312 1 83.44 440 VAL B N 1
ATOM 7573 C CA . VAL B 1 440 ? -21.969 10.078 26.75 1 83.44 440 VAL B CA 1
ATOM 7574 C C . VAL B 1 440 ? -20.938 11.203 26.719 1 83.44 440 VAL B C 1
ATOM 7576 O O . VAL B 1 440 ? -21.297 12.383 26.75 1 83.44 440 VAL B O 1
ATOM 7579 N N . GLN B 1 441 ? -19.688 10.859 26.734 1 74.56 441 GLN B N 1
ATOM 7580 C CA . GLN B 1 441 ? -18.594 11.812 26.609 1 74.56 441 GLN B CA 1
ATOM 7581 C C . GLN B 1 441 ? -18.453 12.312 25.172 1 74.56 441 GLN B C 1
ATOM 7583 O O . GLN B 1 441 ? -18.281 13.516 24.938 1 74.56 441 GLN B O 1
ATOM 7588 N N . ASP B 1 442 ? -18.609 11.438 24.328 1 80.06 442 ASP B N 1
ATOM 7589 C CA . ASP B 1 442 ? -18.594 11.75 22.891 1 80.06 442 ASP B CA 1
ATOM 7590 C C . ASP B 1 442 ? -20 11.703 22.312 1 80.06 442 ASP B C 1
ATOM 7592 O O . ASP B 1 442 ? -20.688 10.688 22.406 1 80.06 442 ASP B O 1
ATOM 7596 N N . HIS B 1 443 ? -20.375 12.805 21.75 1 84.62 443 HIS B N 1
ATOM 7597 C CA . HIS B 1 443 ? -21.734 12.922 21.219 1 84.62 443 HIS B CA 1
ATOM 7598 C C . HIS B 1 443 ? -22.016 11.852 20.172 1 84.62 443 HIS B C 1
ATOM 7600 O O . HIS B 1 443 ? -23.172 11.469 19.969 1 84.62 443 HIS B O 1
ATOM 7606 N N . HIS B 1 444 ? -21 11.344 19.516 1 84.75 444 HIS B N 1
ATOM 7607 C CA . HIS B 1 444 ? -21.203 10.312 18.5 1 84.75 444 HIS B CA 1
ATOM 7608 C C . HIS B 1 444 ? -21.672 9.008 19.125 1 84.75 444 HIS B C 1
ATOM 7610 O O . HIS B 1 444 ? -22.328 8.195 18.469 1 84.75 444 HIS B O 1
ATOM 7616 N N . ASP B 1 445 ? -21.422 8.867 20.359 1 88.5 445 ASP B N 1
ATOM 7617 C CA . ASP B 1 445 ? -21.766 7.633 21.062 1 88.5 445 ASP B CA 1
ATOM 7618 C C . ASP B 1 445 ? -23.266 7.574 21.359 1 88.5 445 ASP B C 1
ATOM 7620 O O . ASP B 1 445 ? -23.797 6.508 21.672 1 88.5 445 ASP B O 1
ATOM 7624 N N . LEU B 1 446 ? -23.859 8.68 21.234 1 90.06 446 LEU B N 1
ATOM 7625 C CA . LEU B 1 446 ? -25.312 8.695 21.422 1 90.06 446 LEU B CA 1
ATOM 7626 C C . LEU B 1 446 ? -25.984 7.762 20.422 1 90.06 446 LEU B C 1
ATOM 7628 O O . LEU B 1 446 ? -27.047 7.203 20.719 1 90.06 446 LEU B O 1
ATOM 7632 N N . LEU B 1 447 ? -25.359 7.609 19.312 1 91.44 447 LEU B N 1
ATOM 7633 C CA . LEU B 1 447 ? -25.922 6.73 18.297 1 91.44 447 LEU B CA 1
ATOM 7634 C C . LEU B 1 447 ? -25.062 5.477 18.141 1 91.44 447 LEU B C 1
ATOM 7636 O O . LEU B 1 447 ? -25.594 4.383 17.922 1 91.44 447 LEU B O 1
ATOM 7640 N N . ASN B 1 448 ? -23.797 5.629 18.297 1 89.31 448 ASN B N 1
ATOM 7641 C CA . ASN B 1 448 ? -22.891 4.504 18.078 1 89.31 448 ASN B CA 1
ATOM 7642 C C . ASN B 1 448 ? -23.109 3.406 19.125 1 89.31 448 ASN B C 1
ATOM 7644 O O . ASN B 1 448 ? -23.078 2.219 18.797 1 89.31 448 ASN B O 1
ATOM 7648 N N . THR B 1 449 ? -23.312 3.787 20.359 1 87.88 449 THR B N 1
ATOM 7649 C CA . THR B 1 449 ? -23.484 2.818 21.438 1 87.88 449 THR B CA 1
ATOM 7650 C C . THR B 1 449 ? -24.734 1.972 21.219 1 87.88 449 THR B C 1
ATOM 7652 O O . THR B 1 449 ? -24.656 0.741 21.234 1 87.88 449 THR B O 1
ATOM 7655 N N . PRO B 1 450 ? -25.844 2.59 21 1 90.06 450 PRO B N 1
ATOM 7656 C CA . PRO B 1 450 ? -27.031 1.778 20.75 1 90.06 450 PRO B CA 1
ATOM 7657 C C . PRO B 1 450 ? -26.906 0.903 19.5 1 90.06 450 PRO B C 1
ATOM 7659 O O . PRO B 1 450 ? -27.438 -0.209 19.469 1 90.06 450 PRO B O 1
ATOM 7662 N N . ILE B 1 451 ? -26.281 1.346 18.516 1 88.81 451 ILE B N 1
ATOM 7663 C CA . ILE B 1 451 ? -26.094 0.578 17.281 1 88.81 451 ILE B CA 1
ATOM 7664 C C . ILE B 1 451 ? -25.219 -0.641 17.578 1 88.81 451 ILE B C 1
ATOM 7666 O O . ILE B 1 451 ? -25.547 -1.756 17.156 1 88.81 451 ILE B O 1
ATOM 7670 N N . THR B 1 452 ? -24.156 -0.369 18.266 1 83.44 452 THR B N 1
ATOM 7671 C CA . THR B 1 452 ? -23.266 -1.464 18.625 1 83.44 452 THR B CA 1
ATOM 7672 C C . THR B 1 452 ? -23.984 -2.48 19.5 1 83.44 452 THR B C 1
ATOM 7674 O O . THR B 1 452 ? -23.828 -3.689 19.312 1 83.44 452 THR B O 1
ATOM 7677 N N . ASN B 1 453 ? -24.781 -1.971 20.438 1 79.88 453 ASN B N 1
ATOM 7678 C CA . ASN B 1 453 ? -25.5 -2.83 21.359 1 79.88 453 ASN B CA 1
ATOM 7679 C C . ASN B 1 453 ? -26.578 -3.648 20.641 1 79.88 453 ASN B C 1
ATOM 7681 O O . ASN B 1 453 ? -26.922 -4.746 21.078 1 79.88 453 ASN B O 1
ATOM 7685 N N . SER B 1 454 ? -27.109 -3.129 19.641 1 80 454 SER B N 1
ATOM 7686 C CA . SER B 1 454 ? -28.156 -3.814 18.891 1 80 454 SER B CA 1
ATOM 7687 C C . SER B 1 454 ? -27.578 -4.957 18.062 1 80 454 SER B C 1
ATOM 7689 O O . SER B 1 454 ? -28.312 -5.859 17.641 1 80 454 SER B O 1
ATOM 7691 N N . GLY B 1 455 ? -26.234 -4.781 17.672 1 70.88 455 GLY B N 1
ATOM 7692 C CA . GLY B 1 455 ? -25.594 -5.801 16.844 1 70.88 455 GLY B CA 1
ATOM 7693 C C . GLY B 1 455 ? -25.781 -5.57 15.359 1 70.88 455 GLY B C 1
ATOM 7694 O O . GLY B 1 455 ? -25.234 -6.309 14.539 1 70.88 455 GLY B O 1
ATOM 7695 N N . MET B 1 456 ? -26.516 -4.598 15.008 1 73.88 456 MET B N 1
ATOM 7696 C CA . MET B 1 456 ? -26.734 -4.273 13.594 1 73.88 456 MET B CA 1
ATOM 7697 C C . MET B 1 456 ? -25.484 -3.66 12.984 1 73.88 456 MET B C 1
ATOM 7699 O O . MET B 1 456 ? -24.75 -2.92 13.648 1 73.88 456 MET B O 1
ATOM 7703 N N . PRO B 1 457 ? -25.281 -4.105 11.641 1 74.44 457 PRO B N 1
ATOM 7704 C CA . PRO B 1 457 ? -24.234 -3.33 10.969 1 74.44 457 PRO B CA 1
ATOM 7705 C C . PRO B 1 457 ? -24.516 -1.83 10.961 1 74.44 457 PRO B C 1
ATOM 7707 O O . PRO B 1 457 ? -25.672 -1.419 10.805 1 74.44 457 PRO B O 1
ATOM 7710 N N . GLU B 1 458 ? -23.562 -1.104 11.164 1 83.75 458 GLU B N 1
ATOM 7711 C CA . GLU B 1 458 ? -23.688 0.341 11.328 1 83.75 458 GLU B CA 1
ATOM 7712 C C . GLU B 1 458 ? -24.469 0.96 10.164 1 83.75 458 GLU B C 1
ATOM 7714 O O . GLU B 1 458 ? -25.344 1.795 10.375 1 83.75 458 GLU B O 1
ATOM 7719 N N . GLN B 1 459 ? -24.141 0.525 8.977 1 80.06 459 GLN B N 1
ATOM 7720 C CA . GLN B 1 459 ? -24.766 1.12 7.805 1 80.06 459 GLN B CA 1
ATOM 7721 C C . GLN B 1 459 ? -26.266 0.825 7.781 1 80.06 459 GLN B C 1
ATOM 7723 O O . GLN B 1 459 ? -27.078 1.697 7.445 1 80.06 459 GLN B O 1
ATOM 7728 N N . THR B 1 460 ? -26.578 -0.339 8.125 1 77.62 460 THR B N 1
ATOM 7729 C CA . THR B 1 460 ? -27.969 -0.728 8.164 1 77.62 460 THR B CA 1
ATOM 7730 C C . THR B 1 460 ? -28.719 0.009 9.281 1 77.62 460 THR B C 1
ATOM 7732 O O . THR B 1 460 ? -29.828 0.505 9.078 1 77.62 460 THR B O 1
ATOM 7735 N N . ALA B 1 461 ? -28.078 0.007 10.422 1 85.12 461 ALA B N 1
ATOM 7736 C CA . ALA B 1 461 ? -28.688 0.687 11.562 1 85.12 461 ALA B CA 1
ATOM 7737 C C . ALA B 1 461 ? -28.922 2.162 11.258 1 85.12 461 ALA B C 1
ATOM 7739 O O . ALA B 1 461 ? -30 2.697 11.57 1 85.12 461 ALA B O 1
ATOM 7740 N N . LEU B 1 462 ? -28 2.77 10.641 1 90.44 462 LEU B N 1
ATOM 7741 C CA . LEU B 1 462 ? -28.125 4.188 10.312 1 90.44 462 LEU B CA 1
ATOM 7742 C C . LEU B 1 462 ? -29.219 4.414 9.273 1 90.44 462 LEU B C 1
ATOM 7744 O O . LEU B 1 462 ? -29.953 5.395 9.352 1 90.44 462 LEU B O 1
ATOM 7748 N N . ALA B 1 463 ? -29.281 3.521 8.352 1 85.88 463 ALA B N 1
ATOM 7749 C CA . ALA B 1 463 ? -30.344 3.627 7.348 1 85.88 463 ALA B CA 1
ATOM 7750 C C . ALA B 1 463 ? -31.719 3.537 7.992 1 85.88 463 ALA B C 1
ATOM 7752 O O . ALA B 1 463 ? -32.656 4.266 7.609 1 85.88 463 ALA B O 1
ATOM 7753 N N . GLU B 1 464 ? -31.781 2.682 8.938 1 84.5 464 GLU B N 1
ATOM 7754 C CA . GLU B 1 464 ? -33.062 2.51 9.625 1 84.5 464 GLU B CA 1
ATOM 7755 C C . GLU B 1 464 ? -33.375 3.719 10.5 1 84.5 464 GLU B C 1
ATOM 7757 O O . GLU B 1 464 ? -34.531 4.145 10.586 1 84.5 464 GLU B O 1
ATOM 7762 N N . ILE B 1 465 ? -32.438 4.191 11.133 1 91.12 465 ILE B N 1
ATOM 7763 C CA . ILE B 1 465 ? -32.594 5.379 11.961 1 91.12 465 ILE B CA 1
ATOM 7764 C C . ILE B 1 465 ? -33.094 6.547 11.109 1 91.12 465 ILE B C 1
ATOM 7766 O O . ILE B 1 465 ? -34 7.277 11.508 1 91.12 465 ILE B O 1
ATOM 7770 N N . VAL B 1 466 ? -32.5 6.684 9.984 1 92.44 466 VAL B N 1
ATOM 7771 C CA . VAL B 1 466 ? -32.844 7.785 9.094 1 92.44 466 VAL B CA 1
ATOM 7772 C C . VAL B 1 466 ? -34.281 7.59 8.57 1 92.44 466 VAL B C 1
ATOM 7774 O O . VAL B 1 466 ? -35.031 8.562 8.383 1 92.44 466 VAL B O 1
ATOM 7777 N N . THR B 1 467 ? -34.625 6.348 8.344 1 88.38 467 THR B N 1
ATOM 7778 C CA . THR B 1 467 ? -36 6.059 7.91 1 88.38 467 THR B CA 1
ATOM 7779 C C . THR B 1 467 ? -37 6.469 8.977 1 88.38 467 THR B C 1
ATOM 7781 O O . THR B 1 467 ? -38.062 7.008 8.664 1 88.38 467 THR B O 1
ATOM 7784 N N . LEU B 1 468 ? -36.688 6.207 10.203 1 90.94 468 LEU B N 1
ATOM 7785 C CA . LEU B 1 468 ? -37.531 6.629 11.305 1 90.94 468 LEU B CA 1
ATOM 7786 C C . LEU B 1 468 ? -37.656 8.148 11.367 1 90.94 468 LEU B C 1
ATOM 7788 O O . LEU B 1 468 ? -38.719 8.695 11.617 1 90.94 468 LEU B O 1
ATOM 7792 N N . MET B 1 469 ? -36.594 8.836 11.109 1 92.94 469 MET B N 1
ATOM 7793 C CA . MET B 1 469 ? -36.531 10.297 11.141 1 92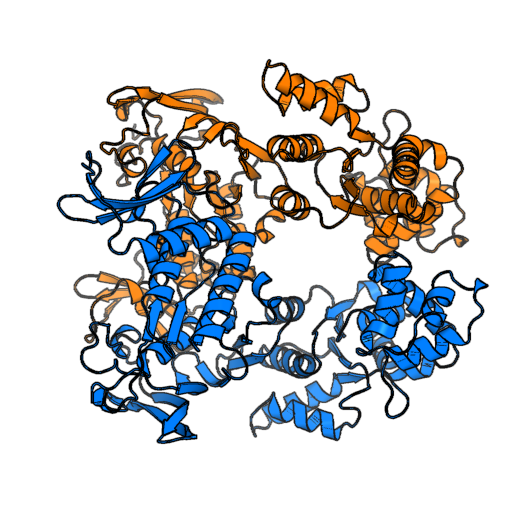.94 469 MET B CA 1
ATOM 7794 C C . MET B 1 469 ? -37.375 10.891 10.008 1 92.94 469 MET B C 1
ATOM 7796 O O . MET B 1 469 ? -37.969 11.961 10.164 1 92.94 469 MET B O 1
ATOM 7800 N N . GLU B 1 470 ? -37.344 10.258 8.93 1 92.44 470 GLU B N 1
ATOM 7801 C CA . GLU B 1 470 ? -38.062 10.742 7.762 1 92.44 470 GLU B CA 1
ATOM 7802 C C . GLU B 1 470 ? -39.531 10.914 8.07 1 92.44 470 GLU B C 1
ATOM 7804 O O . GLU B 1 470 ? -40.188 11.82 7.535 1 92.44 470 GLU B O 1
ATOM 7809 N N . HIS B 1 471 ? -40 10.086 8.953 1 91.38 471 HIS B N 1
ATOM 7810 C CA . HIS B 1 471 ? -41.438 10.117 9.273 1 91.38 471 HIS B CA 1
ATOM 7811 C C . HIS B 1 471 ? -41.75 11.133 10.367 1 91.38 471 HIS B C 1
ATOM 7813 O O . HIS B 1 471 ? -42.906 11.352 10.719 1 91.38 471 HIS B O 1
ATOM 7819 N N . ARG B 1 472 ? -40.812 11.781 10.82 1 92.75 472 ARG B N 1
ATOM 7820 C CA . ARG B 1 472 ? -41 12.812 11.836 1 92.75 472 ARG B CA 1
ATOM 7821 C C . ARG B 1 472 ? -41.312 14.164 11.195 1 92.75 472 ARG B C 1
ATOM 7823 O O . ARG B 1 472 ? -40.812 14.469 10.109 1 92.75 472 ARG B O 1
ATOM 7830 N N . PRO B 1 473 ? -42 14.953 11.844 1 92.56 473 PRO B N 1
ATOM 7831 C CA . PRO B 1 473 ? -42.375 16.25 11.289 1 92.56 473 PRO B CA 1
ATOM 7832 C C . PRO B 1 473 ? -41.188 17.188 11.094 1 92.56 473 PRO B C 1
ATOM 7834 O O . PRO B 1 473 ? -41.219 18.078 10.25 1 92.56 473 PRO B O 1
ATOM 7837 N N . CYS B 1 474 ? -40.188 17.094 11.836 1 93.75 474 CYS B N 1
ATOM 7838 C CA . CYS B 1 474 ? -39.031 17.984 11.773 1 93.75 474 CYS B CA 1
ATOM 7839 C C . CYS B 1 474 ? -38.125 17.641 10.586 1 93.75 474 CYS B C 1
ATOM 7841 O O . CYS B 1 474 ? -37.188 18.359 10.281 1 93.75 474 CYS B O 1
ATOM 7843 N N . TRP B 1 475 ? -38.344 16.562 9.906 1 95 475 TRP B N 1
ATOM 7844 C CA . TRP B 1 475 ? -37.469 16.031 8.859 1 95 475 TRP B CA 1
ATOM 7845 C C . TRP B 1 475 ? -37.312 17.031 7.727 1 95 475 TRP B C 1
ATOM 7847 O O . TRP B 1 475 ? -36.188 17.359 7.324 1 95 475 TRP B O 1
ATOM 7857 N N . ALA B 1 476 ? -38.438 17.578 7.277 1 94.81 476 ALA B N 1
ATOM 7858 C CA . ALA B 1 476 ? -38.438 18.469 6.125 1 94.81 476 ALA B CA 1
ATOM 7859 C C . ALA B 1 476 ? -37.531 19.688 6.383 1 94.81 476 ALA B C 1
ATOM 7861 O O . ALA B 1 476 ? -36.781 20.109 5.508 1 94.81 476 ALA B O 1
ATOM 7862 N N . ASN B 1 477 ? -37.656 20.188 7.547 1 95.19 477 ASN B N 1
ATOM 7863 C CA . ASN B 1 477 ? -36.844 21.359 7.902 1 95.19 477 ASN B CA 1
ATOM 7864 C C . ASN B 1 477 ? -35.375 20.984 8.109 1 95.19 477 ASN B C 1
ATOM 7866 O O . ASN B 1 477 ? -34.469 21.766 7.805 1 95.19 477 ASN B O 1
ATOM 7870 N N . TYR B 1 478 ? -35.156 19.859 8.664 1 95.94 478 TYR B N 1
ATOM 7871 C CA . TYR B 1 478 ? -33.812 19.406 9.008 1 95.94 478 TYR B CA 1
ATOM 7872 C C . TYR B 1 478 ? -32.969 19.219 7.754 1 95.94 478 TYR B C 1
ATOM 7874 O O . TYR B 1 478 ? -31.781 19.578 7.746 1 95.94 478 TYR B O 1
ATOM 7882 N N . VAL B 1 479 ? -33.625 18.703 6.676 1 96.56 479 VAL B N 1
ATOM 7883 C CA . VAL B 1 479 ? -32.875 18.359 5.484 1 96.56 479 VAL B CA 1
ATOM 7884 C C . VAL B 1 479 ? -33.156 19.375 4.371 1 96.56 479 VAL B C 1
ATOM 7886 O O . VAL B 1 479 ? -32.812 19.141 3.211 1 96.56 479 VAL B O 1
ATOM 7889 N N . ALA B 1 480 ? -33.656 20.5 4.656 1 95.81 480 ALA B N 1
ATOM 7890 C CA . ALA B 1 480 ? -34.219 21.438 3.688 1 95.81 480 ALA B CA 1
ATOM 7891 C C . ALA B 1 480 ? -33.188 21.891 2.691 1 95.81 480 ALA B C 1
ATOM 7893 O O . ALA B 1 480 ? -33.406 21.906 1.482 1 95.81 480 ALA B O 1
ATOM 7894 N N . GLU B 1 481 ? -32.094 22.281 3.164 1 95.69 481 GLU B N 1
ATOM 7895 C CA . GLU B 1 481 ? -31.047 22.828 2.299 1 95.69 481 GLU B CA 1
ATOM 7896 C C . GLU B 1 481 ? -30.547 21.797 1.297 1 95.69 481 GLU B C 1
ATOM 7898 O O . GLU B 1 481 ? -30.297 22.125 0.134 1 95.69 481 GLU B O 1
ATOM 7903 N N . ILE B 1 482 ? -30.406 20.641 1.731 1 96.69 482 ILE B N 1
ATOM 7904 C CA . ILE B 1 482 ? -29.891 19.578 0.877 1 96.69 482 ILE B CA 1
ATOM 7905 C C . ILE B 1 482 ? -30.984 19.125 -0.094 1 96.69 482 ILE B C 1
ATOM 7907 O O . ILE B 1 482 ? -30.703 18.891 -1.275 1 96.69 482 ILE B O 1
ATOM 7911 N N . ASP B 1 483 ? -32.156 19 0.454 1 96.19 483 ASP B N 1
ATOM 7912 C CA . ASP B 1 483 ? -33.312 18.609 -0.37 1 96.19 483 ASP B CA 1
ATOM 7913 C C . ASP B 1 483 ? -33.531 19.594 -1.519 1 96.19 483 ASP B C 1
ATOM 7915 O O . ASP B 1 483 ? -33.812 19.188 -2.646 1 96.19 483 ASP B O 1
ATOM 7919 N N . ASP B 1 484 ? -33.438 20.828 -1.198 1 95.5 484 ASP B N 1
ATOM 7920 C CA . ASP B 1 484 ? -33.594 21.859 -2.213 1 95.5 484 ASP B CA 1
ATOM 7921 C C . ASP B 1 484 ? -32.562 21.703 -3.32 1 95.5 484 ASP B C 1
ATOM 7923 O O . ASP B 1 484 ? -32.875 21.859 -4.504 1 95.5 484 ASP B O 1
ATOM 7927 N N . TRP B 1 485 ? -31.406 21.469 -2.928 1 95.69 485 TRP B N 1
ATOM 7928 C CA . TRP B 1 485 ? -30.328 21.312 -3.898 1 95.69 485 TRP B CA 1
ATOM 7929 C C . TRP B 1 485 ? -30.578 20.094 -4.785 1 95.69 485 TRP B C 1
ATOM 7931 O O . TRP B 1 485 ? -30.359 20.141 -6 1 95.69 485 TRP B O 1
ATOM 7941 N N . VAL B 1 486 ? -31 19.031 -4.211 1 94.94 486 VAL B N 1
ATOM 7942 C CA . VAL B 1 486 ? -31.234 17.781 -4.938 1 94.94 486 VAL B CA 1
ATOM 7943 C C . VAL B 1 486 ? -32.375 17.984 -5.945 1 94.94 486 VAL B C 1
ATOM 7945 O O . VAL B 1 486 ? -32.281 17.531 -7.086 1 94.94 486 VAL B O 1
ATOM 7948 N N . VAL B 1 487 ? -33.375 18.672 -5.547 1 94 487 VAL B N 1
ATOM 7949 C CA . VAL B 1 487 ? -34.5 18.938 -6.41 1 94 487 VAL B CA 1
ATOM 7950 C C . VAL B 1 487 ? -34.094 19.812 -7.586 1 94 487 VAL B C 1
ATOM 7952 O O . VAL B 1 487 ? -34.5 19.578 -8.727 1 94 487 VAL B O 1
ATOM 7955 N N . ASP B 1 488 ? -33.344 20.781 -7.285 1 93.44 488 ASP B N 1
ATOM 7956 C CA . ASP B 1 488 ? -32.844 21.672 -8.32 1 93.44 488 ASP B CA 1
ATOM 7957 C C . ASP B 1 488 ? -31.984 20.922 -9.352 1 93.44 488 ASP B C 1
ATOM 7959 O O . ASP B 1 488 ? -32.125 21.156 -10.555 1 93.44 488 ASP B O 1
ATOM 7963 N N . LYS B 1 489 ? -31.141 20.062 -8.891 1 92.44 489 LYS B N 1
ATOM 7964 C CA . LYS B 1 489 ? -30.266 19.312 -9.781 1 92.44 489 LYS B CA 1
ATOM 7965 C C . LYS B 1 489 ? -31.047 18.281 -10.586 1 92.44 489 LYS B C 1
ATOM 7967 O O . LYS B 1 489 ? -30.703 17.984 -11.734 1 92.44 489 LYS B O 1
ATOM 7972 N N . LYS B 1 490 ? -31.984 17.703 -9.93 1 91.69 490 LYS B N 1
ATOM 7973 C CA . LYS B 1 490 ? -32.844 16.781 -10.656 1 91.69 490 LYS B CA 1
ATOM 7974 C C . LYS B 1 490 ? -33.5 17.469 -11.859 1 91.69 490 LYS B C 1
ATOM 7976 O O . LYS B 1 490 ? -33.562 16.891 -12.945 1 91.69 490 LYS B O 1
ATOM 7981 N N . ALA B 1 491 ? -33.906 18.594 -11.656 1 90.12 491 ALA B N 1
ATOM 7982 C CA . ALA B 1 491 ? -34.531 19.391 -12.719 1 90.12 491 ALA B CA 1
ATOM 7983 C C . ALA B 1 491 ? -33.531 19.719 -13.82 1 90.12 491 ALA B C 1
ATOM 7985 O O . ALA B 1 491 ? -33.875 19.672 -15.008 1 90.12 491 ALA B O 1
ATOM 7986 N N . GLU B 1 492 ? -32.406 20.062 -13.445 1 89.06 492 GLU B N 1
ATOM 7987 C CA . GLU B 1 492 ? -31.375 20.438 -14.383 1 89.06 492 GLU B CA 1
ATOM 7988 C C . GLU B 1 492 ? -30.938 19.25 -15.234 1 89.06 492 GLU B C 1
ATOM 7990 O O . GLU B 1 492 ? -30.625 19.406 -16.422 1 89.06 492 GLU B O 1
ATOM 7995 N N . LEU B 1 493 ? -30.828 18.094 -14.648 1 83.06 493 LEU B N 1
ATOM 7996 C CA . LEU B 1 493 ? -30.312 16.922 -15.336 1 83.06 493 LEU B CA 1
ATOM 7997 C C . LEU B 1 493 ? -31.438 16.203 -16.094 1 83.06 493 LEU B C 1
ATOM 7999 O O . LEU B 1 493 ? -31.172 15.359 -16.953 1 83.06 493 LEU B O 1
ATOM 8003 N N . GLY B 1 494 ? -32.594 16.562 -15.922 1 75.19 494 GLY B N 1
ATOM 8004 C CA . GLY B 1 494 ? -33.719 15.984 -16.641 1 75.19 494 GLY B CA 1
ATOM 8005 C C . GLY B 1 494 ? -34.062 14.57 -16.203 1 75.19 494 GLY B C 1
ATOM 8006 O O . GLY B 1 494 ? -34.406 13.719 -17.031 1 75.19 494 GLY B O 1
ATOM 8007 N N . ILE B 1 495 ? -33.719 14.297 -15.094 1 70.44 495 ILE B N 1
ATOM 8008 C CA . ILE B 1 495 ? -34.062 12.977 -14.562 1 70.44 495 ILE B CA 1
ATOM 8009 C C . ILE B 1 495 ? -35.375 13.031 -13.812 1 70.44 495 ILE B C 1
ATOM 8011 O O . ILE B 1 495 ? -35.688 14.039 -13.164 1 70.44 495 ILE B O 1
#

Foldseek 3Di:
DQQPQFAKWWAKKFWCDFDLAHGEIDGPPDFQAAEEEEDPPLCQVVVLLVVLQQAAATPPDPDDRRHNCVPPPDDPVRRGAFTKMKTWMWGDDPHDTDIDMDIWHDHPPDIDDDSVPGHHAAEAEAEPVQLDFPLVVDPDPDDFDKDWAADPDNVLQVVLQVLLCQLVVARWDGWTWIDGPPDIWIWIHGDPDIDTSSPDFSVSSLSSVVSVVLVVDAANHEYEYEASCPRDDPSSSVSSVVVVRVSCVVRVYHYYYYHHDQSCLPPPNYFYWYWAAFPVSNHIYIDTSWHPQLNCPLVDDDPAQAEEEEADLLRQLLLCVLCVVVVNNVRYHYYYGHDPLSLLQSLVSCVRNVHDCPRYAYEYACQPQVDLVSLLVSNCVRQDDDDPSSVVSSVRSSVRYYYFDDDHNDGNLRVLLVQLQPDDCVVDVLNVLLVPDDDDPDSVCSQVVSCVVSVDDPNVSSNVSSVVVCPDPCSCRRCVRVSVVSVVVCVVVVD/DQQPAFAKWWAKKFWCDFDLAHGEIDGPPDFQAAEEEEDPPLCQVVVLLVVLQQAAATPPDPDDRRHNCVPPPDDPVRRGAFTKMKTWMWGDDPHDTDIDMDIWHDHPPDIDDDSVPGHHAAE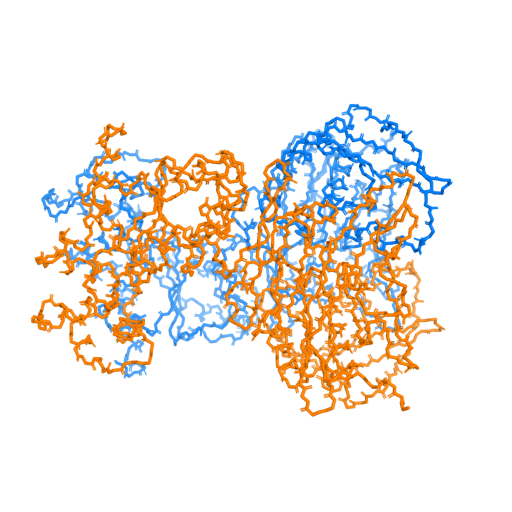AEAEPVQLDFPLVVDPDPDDFDKDWAADPDNVLQVVLQVLLCQLVVARKDGWTWIDGPPDIWIWIHGDPDIDTSSPDFSVSSLSSVVSVVLVVDAANHEYEYEASCPRDDPSSSVSSVVVVRVSCVVRVYHYYYYHHDQSCLPPPNYFYWYWAAFPVSHHIYIDTSFHPQLNCPLVDPDPAQAEEEEADLLRQLLLCVLCVVVVCNVRYHYYYGHDPLSLLQSLVSCVRNVHDCPRYAYEYACQPQVDLVSLLVSNCVNQDDDDPSSVVSSVRSSVRYYYFDDDHNDGNLRVLLVQLQPDDCVVDVLNVLLVPDDDDPDSVCSQVVSCVVSVDDPNVSSNVSSVVVCPDPCSCRRCVRVSVVSVVVCVVVVD

Solvent-accessible surface area (backbone atoms only — not comparable to full-atom values): 52890 Å² total; per-residue (Å²): 121,80,51,63,65,55,60,43,45,69,36,34,39,36,31,58,27,48,85,72,37,21,62,30,61,48,74,43,61,99,33,46,31,31,38,38,31,50,54,76,77,47,41,58,66,56,53,51,47,53,59,53,38,56,34,22,50,34,67,92,52,88,61,72,66,48,47,59,32,66,68,55,56,43,40,74,76,57,74,59,56,68,22,29,34,36,39,34,31,33,33,61,55,90,92,42,76,39,82,45,74,51,65,36,34,26,49,95,84,47,66,36,62,56,71,86,73,35,54,68,31,46,62,45,78,42,52,58,62,64,50,42,36,51,42,77,69,50,82,68,48,59,74,42,66,66,42,85,39,75,41,89,50,60,68,58,32,52,52,46,43,52,52,48,20,62,28,68,70,41,75,58,75,46,53,33,29,29,36,38,102,83,50,77,33,49,26,41,21,49,86,92,45,72,44,45,38,59,75,47,48,40,34,58,53,36,51,50,51,51,49,54,48,64,72,69,51,65,52,32,22,39,38,35,29,44,47,65,56,65,69,45,30,70,68,35,44,55,42,43,52,49,54,50,48,52,52,21,69,74,40,50,27,36,38,43,32,25,40,70,62,66,78,57,62,73,40,84,69,44,37,46,34,35,39,43,59,23,74,83,58,66,42,31,44,60,39,60,59,61,32,70,54,38,49,50,52,73,73,47,77,76,89,37,77,26,34,38,36,21,38,45,69,67,51,42,33,47,50,49,50,56,28,50,75,68,71,38,40,62,43,38,40,79,44,44,26,47,46,73,74,24,52,52,43,52,53,46,51,39,47,48,54,64,47,78,61,82,47,37,36,38,42,42,74,28,59,63,66,69,49,67,67,52,42,50,55,53,40,49,67,64,51,66,66,88,48,70,66,40,49,51,50,47,53,53,49,55,72,29,49,43,39,33,53,52,64,86,94,36,46,64,48,55,55,51,50,57,59,48,56,74,51,64,55,83,77,38,85,60,39,53,39,46,60,66,53,70,93,60,94,48,63,67,44,55,52,48,49,28,34,59,72,67,26,48,57,63,71,58,44,41,43,51,52,42,53,59,43,62,74,37,85,63,33,64,61,27,42,36,58,55,50,52,50,52,52,53,48,34,63,72,71,69,105,121,81,51,63,63,52,61,44,46,69,37,35,41,37,31,57,27,47,86,70,37,22,62,32,63,48,76,42,61,101,33,47,32,32,38,36,32,49,56,76,80,47,42,60,65,57,52,51,48,52,58,53,40,58,34,22,51,33,67,90,53,88,60,73,67,47,46,58,32,66,67,56,55,42,39,75,77,57,75,58,57,69,22,29,35,37,39,34,30,34,35,61,54,91,92,41,76,40,82,44,75,51,67,38,35,25,48,95,84,47,67,36,60,58,72,86,74,36,53,67,31,45,62,44,78,42,53,58,63,63,50,41,36,49,41,78,69,50,80,68,49,58,73,43,66,64,42,86,37,76,39,91,50,61,68,57,33,52,51,46,43,51,51,48,20,62,29,66,71,41,76,58,74,47,53,33,30,28,36,36,104,86,50,76,34,49,26,41,20,48,85,93,45,73,44,45,38,60,74,48,45,40,34,58,54,37,50,49,51,50,49,55,48,66,73,70,51,66,52,32,22,39,39,35,29,44,47,66,55,63,69,44,31,69,68,36,45,55,43,43,51,50,55,51,49,53,50,21,70,75,41,50,27,36,36,42,32,25,39,71,64,67,78,59,64,72,40,84,69,44,37,46,34,34,40,44,60,24,75,79,58,66,42,32,45,63,41,56,57,59,29,73,54,35,48,48,50,76,73,46,77,77,91,38,79,26,36,38,36,20,38,44,70,65,52,44,34,46,51,50,50,54,28,49,75,68,72,37,39,62,44,37,40,77,43,40,29,42,44,73,73,26,50,50,42,50,52,46,50,40,47,51,58,65,48,78,58,81,48,37,37,39,42,43,73,30,59,63,64,69,48,67,67,51,44,50,53,54,39,48,67,65,51,68,66,87,47,70,67,39,50,51,49,47,52,53,49,54,71,30,49,44,40,35,52,52,65,87,94,36,48,65,48,55,53,51,49,58,60,48,56,74,50,62,57,83,78,39,86,61,38,55,39,45,60,66,53,69,93,59,93,48,61,66,43,58,51,49,48,30,35,60,72,69,30,47,56,63,69,58,44,41,43,51,52,41,55,59,43,60,74,37,85,62,33,63,61,28,43,36,57,55,50,52,51,50,53,53,47,35,62,72,70,68,104

Secondary structure (DSSP, 8-state):
------SEEEEEEEEEEETTEEEEEEE--S-SEEEEEESTTSSHHHHHHHHHTS-BPPTT--S----HHHHS--BTT-TTTT-EEEEEEEEEETTEEEEEEEEEEE-SS-EES-GGGSPB--EEEE-GGGGS-HHHH----S-B--EEEE-SSHHHHHHHHHHHHHHHT--EEEEEEEE-SS-EEEEEEETTEEEEGGGS-HHHHHHHHHHHHHHHSPTT-EEEESSTTTT--HHHHHHHHHHHHHHHHHHT-EEEEE---GGGGG-TTEEEEEEEE-TTSS-EEEEES--HHHHHHHHS--SSSEEEEESSHHHHHHHHHHHHHTT-GGGEEEEE--SHHHHHHHHHHHHHTT---TTEEEEE-SSSS-SHHHHHHHHHHHS---SHHHHHHHHHHHHTEEE----TT--HHHHHHHHHTTS-GGG-THHHHHHH----SSTTHHHHHHHHHHT--HHHHHHHHHHHHHTSTTHHHHTHHHHHHHHHHHHHHT-/------SEEEEEEEEEEETTEEEEEEE--S-SEEEEEESTTSSHHHHHHHHHTS-BPPTT--S----HHHHS--BTT-TTTT-EEEEEEEEEETTEEEEEEEEEEE-SS-EES-GGGSPB--EEEE-GGGGS-HHHH----S-B--EEEE-SSHHHHHHHHHHHHHHHT--EEEEEEEE-SS-EEEEEEETTEEEEGGGS-HHHHHHHHHHHHHHHSPTT-EEEESSTTTT--HHHHHHHHHHHHHHHHHHT-EEEEE---GGGGG-TTEEEEEEEE-TTSS-EEEEES--HHHHHHHHS--SSSEEEEESSHHHHHHHHHHHHHTT-GGGEEEEE--SHHHHHHHHHHHHHTT---TTEEEEE-SSSS-SHHHHHHHHHHHS---SHHHHHHHHHHHHTEEE----TT--HHHHHHHHHHTS-GGG-THHHHHHH----SSTTHHHHHHHHHHT--HHHHHHHHHHHHHTSTTHHHHTHHHHHHHHHHHHHHT-

Organism: NCBI:txid997873

Nearest PDB structures (foldseek):
  7z03-assembly1_C  TM=5.804E-01  e=2.705E-07  Escherichia coli
  3zqj-assembly1_A  TM=7.234E-01  e=5.196E-02  Mycobacterium tuberculosis
  2r6f-assembly1_A  TM=4.328E-01  e=7.656E-03  Geobacillus stearothermophilus 10
  3uwx-assembly1_A-2  TM=4.687E-01  e=4.912E-02  Geobacillus sp. Y412MC52
  3zqj-assembly6_F  TM=3.678E-01  e=1.136E-02  Mycobacterium tuberculosis

pLDDT: mean 87.34, std 9.16, range [34.88, 98.38]

Radius of gyration: 30.43 Å; Cα contacts (8 Å, |Δi|>4): 1847; chains: 2; bounding box: 84×77×69 Å